Protein AF-0000000070424084 (afdb_homodimer)

Sequence (1184 aa):
MEDSEMSPAFCKNTGCIVSQETEKHGVWLQEVKEEPCPSQRNYQLSSVKETSLANSFEVAIGVLEDITSNIDSDDELEPGISVTLKPNNMCDLKEMTLEEQVFGEEEFYPGEIKNETEDINVDSGPGVTKTNHPEYLRLLTEGHTCLVYESCLLKLASTTVSKICSVKGCNSSVTLRTENVGSALYIYWECQQKHEAYRWCSQPVFDRNLHGGDLQIASSLLCSGNNFSKLALFAKFLKLHFLDKDAYSNLQEKYLVPTIDSFWKENQNKVVESLKGENVVALGNGVVDSLGHGVECGTCVMMDVNSKKIMSLVTMEKKEMDKESSAENCFVKAMNDLLEKDVNVEEVVTNAHMQLHVGSAMKKVFPNIKHSKDVWQAAKNLAKKLVKAGQSEDCRALLDWSSYVVNHFWQSCCYASDLDNFLEIWCGIVHHVVNEHEWGISYSSSDSGACQCIHWPLKDEPVQWMEKDSPSHKTLIKIVLNKNFLQAIPYYINFRSTAELENLENLIQVYCGKGFDYSPPVYQARCQLAALDYNANVDREAKRNSVGTVQQCRTFNKKSGRWHVFHVKVEKSYQHVSLLMGRITEARLNDSMEDSEMSPAFCKNTGCIVSQETEKHGVWLQEVKEEPCPSQRNYQLSSVKETSLANSFEVAIGVLEDITSNIDSDDELEPGISVTLKPNNMCDLKEMTLEEQVFGEEEFYPGEIKNETEDINVDSGPGVTKTNHPEYLRLLTEGHTCLVYESCLLKLASTTVSKICSVKGCNSSVTLRTENVGSALYIYWECQQKHEAYRWCSQPVFDRNLHGGDLQIASSLLCSGNNFSKLALFAKFLKLHFLDKDAYSNLQEKYLVPTIDSFWKENQNKVVESLKGENVVALGNGVVDSLGHGVECGTCVMMDVNSKKIMSLVTMEKKEMDKESSAENCFVKAMNDLLEKDVNVEEVVTNAHMQLHVGSAMKKVFPNIKHSKDVWQAAKNLAKKLVKAGQSEDCRALLDWSSYVVNHFWQSCCYASDLDNFLEIWCGIVHHVVNEHEWGISYSSSDSGACQCIHWPLKDEPVQWMEKDSPSHKTLIKIVLNKNFLQAIPYYINFRSTAELENLENLIQVYCGKGFDYSPPVYQARCQLAALDYNANVDREAKRNSVGTVQQCRTFNKKSGRWHVFHVKVEKSYQHVSLLMGRITEARLNDS

Secondary structure (DSSP, 8-state):
-------------------------------------TT----------------SS-----------------TT-----------S--SS-EE--THHHH--------------------SS-S-PPB--STHHHHHHHHS-EEEEEHHHHHHHHHTSS-SB--STTT-PBEEEEEEEETTEEEEEEEETT--EEEEEESS-B-GGG-BHHHHHHHHHHHHTT--HHHHHHHHHHTTB----HHHHHHHIIIIIHHHHHHHHHHHHHHHHHHHTTSEEEEEEEEEEEEEETTEEEEEEEEEETTT--EEEEEEEEGGGS-SS-HHHHHHHHHHHHHHHTT-EEEEEEE-STTHHHHHHHHHHT-TTSEEEE-HHHHHHHHHHHHHHHHTSGGGTHHHHHHHHHHHHHHHHHHH-SSHHHHHHHHTHHHHHTTT--B-SS-SSTTS----B---------SSPPPPTTSHHHHHHHHHHT-HHHHHHGGGTTT----THHHHHHHHHHHHS-TT----HHHHHHHHHHHHHHHHHHTTPPBPB-TTSPBPEEEEEETTTTEEEEEEPBPPPP-HHHHHHHHHHHHHHHHT-/-------------------------------------S-----------------S------------S-----TT-----------S--SS-EE--THHHH-------------------TTS-S-PPB--STHHHHHHHT--EEEEEHHHHHHHHHTSS-SB--STTT-PBEEEEEEEETTEEEEEEEETT--EEEEEESS-B-GGG-BHHHHHHHHHHHHTT--HHHHHHHHHHTTB----HHHHHHHIIIIIHHHHHHHHHHHHHHHHHHHTTSEEEEEEEEEEEEEETTEEEEEEEEEETTT--EEEEEEEEGGGS-SS-HHHHHHHHHHHHHHHTT-EEEEEEE-STTHHHHHHHHHHT-TTSEEEEBHHHHHHHHHHHHHHHHTSGGGTHHHHHHHHHHHHHHHHHHH-SSHHHHHHHHTHHHHHTTT--B-SS-SSTTS----B---S-----SSPPPPTTSHHHHHHHHHHT-HHHHHHGGGTTT-B--THHHHHHHHHHHHS-TT----HHHHHHHHHHHHHHHHHHTTPPBPB-TTSPBPEEEEEETTTTEEEEEEPBPPPP-HHHHHHHHHHHHHHHHT-

Solvent-accessible surface area (backbone atoms only — not comparable to full-atom values): 66786 Å² total; per-residue (Å²): 140,90,74,84,73,84,78,88,82,94,85,92,81,89,74,83,75,84,66,86,78,77,80,78,76,80,73,80,72,77,72,80,70,76,81,73,74,76,77,81,76,89,75,87,94,83,80,89,84,76,50,73,78,70,66,76,83,57,68,38,55,26,71,51,73,77,61,81,66,88,62,70,69,71,72,62,70,61,77,64,70,27,62,12,34,58,69,83,87,65,77,84,48,53,69,52,46,78,71,58,56,58,66,26,73,58,80,75,71,76,68,77,68,75,70,72,73,66,82,67,79,76,82,68,62,58,36,65,49,70,44,86,44,76,74,39,50,48,50,63,68,68,34,47,27,32,52,28,30,49,71,43,50,49,42,40,59,60,56,44,52,72,55,49,38,82,54,85,90,60,72,32,55,41,42,84,46,77,49,74,57,53,24,33,44,33,41,31,37,28,23,83,85,65,51,71,76,39,45,33,32,27,36,44,28,36,76,93,74,42,46,45,55,46,54,43,48,48,48,18,33,57,74,49,25,54,55,66,71,54,50,50,45,26,29,56,63,43,35,32,46,51,61,52,72,65,62,43,53,49,47,36,66,70,34,44,39,56,45,49,50,52,51,43,51,52,52,28,49,54,51,48,60,71,41,52,92,40,81,36,43,33,35,40,49,59,46,76,42,72,30,44,86,73,40,39,35,13,36,19,40,31,26,34,68,83,80,62,36,62,56,36,76,30,69,40,48,50,88,78,39,60,96,58,63,47,45,33,56,23,43,53,50,41,51,46,55,42,46,74,68,56,43,46,62,51,30,37,34,32,47,67,83,58,29,68,50,44,49,53,45,38,58,70,76,36,62,86,38,44,67,35,28,24,37,61,58,53,42,50,52,50,41,50,51,34,46,61,54,17,68,40,83,73,15,43,67,32,48,76,42,33,58,56,52,38,50,45,46,54,48,23,27,65,69,19,85,47,66,48,53,24,36,39,52,46,57,37,52,68,37,44,48,48,73,34,56,65,58,92,68,42,68,21,88,80,65,71,46,85,37,45,60,91,68,48,86,76,65,90,64,92,61,80,69,48,58,79,79,30,64,33,46,50,51,46,46,51,62,73,63,28,63,73,61,58,70,50,41,72,29,26,37,79,55,41,70,58,69,73,52,51,60,52,51,52,39,29,38,55,34,53,45,85,90,53,69,46,56,70,66,56,45,45,34,30,45,45,50,28,51,50,53,43,54,69,41,68,80,57,51,68,25,55,45,99,86,63,47,70,39,54,25,38,43,61,30,74,32,11,70,17,41,28,72,42,73,34,49,43,34,47,71,61,63,69,54,55,53,48,53,47,50,31,53,47,50,52,59,67,72,102,137,88,80,86,88,82,82,85,76,85,66,80,78,78,88,82,80,79,67,84,78,74,84,77,77,77,73,80,70,76,73,78,70,74,78,75,72,80,76,83,78,85,73,79,91,84,83,93,80,93,82,78,85,71,63,76,83,56,65,44,54,30,73,52,74,78,61,78,66,87,62,71,68,73,74,60,72,62,77,63,73,31,66,11,37,56,68,83,86,66,77,84,48,54,68,52,49,77,72,59,59,56,68,24,73,59,79,76,71,77,68,77,69,76,74,71,73,63,82,68,75,77,80,65,63,57,36,66,49,70,43,87,45,76,73,40,48,48,52,61,68,68,34,45,26,32,54,28,29,49,71,44,50,49,41,41,58,61,58,44,54,72,55,49,40,82,54,86,90,60,72,32,56,42,42,84,44,77,48,74,56,52,26,35,43,33,43,32,35,28,22,82,85,64,50,71,78,38,44,31,34,26,35,44,28,34,76,94,75,41,44,46,56,46,53,42,50,48,49,18,34,58,75,48,26,54,54,66,70,54,50,50,45,25,29,55,64,42,33,33,46,50,62,51,69,66,59,44,53,48,48,36,66,70,34,44,41,56,44,48,50,52,51,43,52,52,53,29,49,53,50,48,61,72,41,51,93,39,81,36,43,34,34,40,52,60,45,75,43,73,30,44,83,73,40,38,34,13,36,20,40,31,26,35,68,82,81,63,35,61,57,37,76,30,72,39,48,50,86,78,39,62,99,59,64,46,45,33,56,20,41,52,49,41,52,48,54,40,46,74,68,57,42,45,61,52,30,37,32,30,48,68,82,58,28,67,49,42,49,54,45,38,58,71,74,36,64,86,37,45,68,35,27,24,36,61,57,52,42,51,51,50,43,50,53,37,44,60,54,16,68,39,84,74,14,44,68,33,50,74,42,34,56,56,53,38,50,46,48,54,48,24,26,65,68,20,86,47,65,47,53,23,37,40,52,48,57,37,51,69,36,43,47,48,74,34,57,66,58,92,67,42,69,19,87,79,64,70,46,85,37,45,61,91,70,71,87,75,65,88,64,91,59,82,67,46,57,80,80,31,62,31,46,50,50,47,48,50,64,73,64,27,64,73,62,58,69,49,42,72,29,28,37,79,56,41,70,58,67,72,52,50,59,51,53,52,39,29,39,54,34,53,46,86,91,53,67,46,56,69,67,56,44,45,35,30,46,44,50,27,50,52,52,42,54,70,42,69,81,56,49,67,25,55,44,99,88,62,49,70,39,54,24,39,42,61,32,75,36,8,70,17,39,26,71,40,72,34,51,43,37,42,70,59,62,68,54,56,53,48,52,46,50,30,54,48,50,52,58,66,72,102

Foldseek 3Di:
DDDPDPDDDDDDDDDPCPPDPPDCPPPPPPPPPDPPPPDDPDDDDDDDDVQPPVVPQPQQQFQDCPPPPPPPPPPPPLQPRDRFDFDPPCPPADADDPVRQAFFDPPPPPPPPPPPVPCPVPPAAQAAAADLDPVCLCCLLVNDDDDDDPVVVLVVNVVPDDQADPPPPGRFGWDWDWDDDAQKIKIFTAGPVGDTRHIYISAYAYPPGDGSVQLVVLLCCLLQLHDPVVVVVVCVVVVGRHHDPVSSVVLCVQFQLVLLVVLLVVVLLVVLVVQAPHAFEWEKDKDWDDQPPPKIKIWMWIATPVLRATNFIFIDIPVPDDPADRRQVRVVVRVVVSVVSVRHYQEYEYEPVSCVSNVVCCVPVNVRHHYAYALVNVLVVQLSLQVVLCVDPQQVLSPVCSSVLSVQLLVLLAPDPDLQSSQQSNLCVLQVLQPHFADDARRGPVRPRPRGHDHRDDDPDPGDRDHPPGPNSVVVNCSSVPPVSSVNSRNRSVPDHSVSCVQLVVLLCSNVPPPHHDDRSSSSSSSSSSSVQCNQPVPFAFDADPVGDFRKHWDQDPSSSHIHIDGRTRHGDDVVSSVSSSSSSVSVSVVD/DDDDDDDDPPPDPDDDDPPDPPDCPPPPPPPPPDPDDPDDPPPDDDDDDDDDPPVVQPLQQFQDCPPPPPPPPPPPPLLPRDRFRFDPPCPPADADDPVPQAFFDPPPDPPPPPPPVDCPVPPAAQAAAADLDPVCLCCLLVNDDDDDDPVVVLVVNVVPDDQADPPPPGRFGWDWDWDDDAQKIKIFTAGPVGDTRHIYISAYAYPPGRGSVQLVVLLCCLLQLHDPVVVVVVCVVVVGRHHDPVSSVVLCVQFQLVLLVVLLVVVLLVVLVVQAPHAFEWEKDKDWDDQPPPKIKIWMWIATPVLRATNFIFIDIPVPDDPADRRQVRVVVRVVVSVVSVRNYQEYEYEVVSCVSNVVCCVPVPVRHHYAYALVNVLSVQLSLQVVLCVDPQQVLSPVCSSVLSVQLLVLLAPDPDLQSSQQSNLCVLQVLQPHFADDFRRGPVRPRPRGHDDGDDDPPPGDRDHPPGPNSVVVNCSSVPPVSSVNSRNRSVPDHSVSCVVLVVLLCSNVPPPHHDDRSSSSSSSSSSSVQCNQPVPFAFDADPVGDFRKHWDQDPSSSHIHIDGRTRRGDDVVSSVSSSSSSVSVSVVD

Nearest PDB structures (foldseek):
  3hd0-assembly1_A  TM=4.797E-01  e=2.259E-03  Thermotoga maritima
  2w36-assembly1_A  TM=4.751E-01  e=2.386E-03  Thermotoga maritima
  6ozo-assembly1_A  TM=5.351E-01  e=8.856E-03  Mus musculus
  6ozf-assembl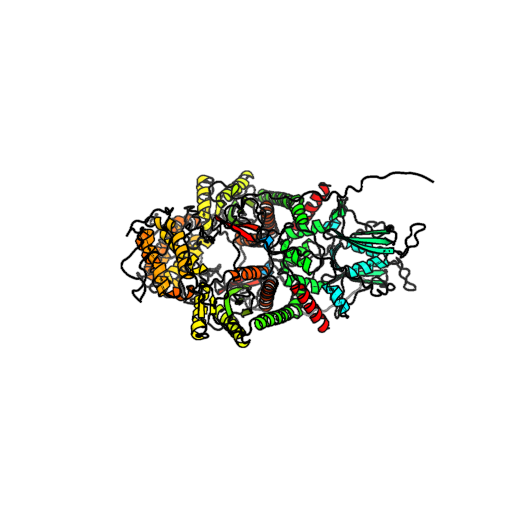y1_A  TM=4.777E-01  e=4.352E-03  Thermotoga maritima
  2nrx-assembly2_B  TM=3.657E-01  e=3.113E-02  Thermotoga maritima

pLDDT: mean 73.43, std 27.43, range [15.03, 98.56]

Radius of gyration: 36.84 Å; Cα contacts (8 Å, |Δi|>4): 1845; chains: 2; bounding box: 89×126×127 Å

Organism: Crassostrea virginica (NCBI:txid6565)

Structure (mmCIF, N/CA/C/O backbone):
data_AF-0000000070424084-model_v1
#
loop_
_entity.id
_entity.type
_entity.pdbx_description
1 polymer 'Uncharacterized protein LOC111099125 isoform X4'
#
loop_
_atom_site.group_PDB
_atom_site.id
_atom_site.type_symbol
_atom_site.label_atom_id
_atom_site.label_alt_id
_atom_site.label_comp_id
_atom_site.label_asym_id
_atom_site.label_entity_id
_atom_site.label_seq_id
_atom_site.pdbx_PDB_ins_code
_atom_site.Cartn_x
_atom_site.Cartn_y
_atom_site.Cartn_z
_atom_site.occupancy
_atom_site.B_iso_or_equiv
_atom_site.auth_seq_id
_atom_site.auth_comp_id
_atom_site.auth_asym_id
_atom_site.auth_atom_id
_atom_site.pdbx_PDB_model_num
ATOM 1 N N . MET A 1 1 ? -49.031 -73.625 24.109 1 16.41 1 MET A N 1
ATOM 2 C CA . MET A 1 1 ? -48.344 -73.438 25.391 1 16.41 1 MET A CA 1
ATOM 3 C C . MET A 1 1 ? -47.75 -72.062 25.469 1 16.41 1 MET A C 1
ATOM 5 O O . MET A 1 1 ? -47.75 -71.312 24.484 1 16.41 1 MET A O 1
ATOM 9 N N . GLU A 1 2 ? -46.406 -71.938 25.891 1 16.31 2 GLU A N 1
ATOM 10 C CA . GLU A 1 2 ? -45.562 -71.375 26.938 1 16.31 2 GLU A CA 1
ATOM 11 C C . GLU A 1 2 ? -45.062 -69.938 26.531 1 16.31 2 GLU A C 1
ATOM 13 O O . GLU A 1 2 ? -45.062 -69.625 25.359 1 16.31 2 GLU A O 1
ATOM 18 N N . ASP A 1 3 ? -44.156 -69.375 27.469 1 16.83 3 ASP A N 1
ATOM 19 C CA . ASP A 1 3 ? -43.562 -68.438 28.406 1 16.83 3 ASP A CA 1
ATOM 20 C C . ASP A 1 3 ? -42.344 -67.75 27.781 1 16.83 3 ASP A C 1
ATOM 22 O O . ASP A 1 3 ? -41.562 -67.062 28.484 1 16.83 3 ASP A O 1
ATOM 26 N N . SER A 1 4 ? -42 -67.938 26.594 1 19.47 4 SER A N 1
ATOM 27 C CA . SER A 1 4 ? -40.562 -67.812 26.391 1 19.47 4 SER A CA 1
ATOM 28 C C . SER A 1 4 ? -40.031 -66.438 26.828 1 19.47 4 SER A C 1
ATOM 30 O O . SER A 1 4 ? -40.625 -65.438 26.5 1 19.47 4 SER A O 1
ATOM 32 N N . GLU A 1 5 ? -39.062 -66.375 27.703 1 17.08 5 GLU A N 1
ATOM 33 C CA . GLU A 1 5 ? -38.438 -65.688 28.812 1 17.08 5 GLU A CA 1
ATOM 34 C C . GLU A 1 5 ? -37.656 -64.438 28.312 1 17.08 5 GLU A C 1
ATOM 36 O O . GLU A 1 5 ? -36.656 -64.625 27.578 1 17.08 5 GLU A O 1
ATOM 41 N N . MET A 1 6 ? -38.281 -63.375 27.703 1 19.33 6 MET A N 1
ATOM 42 C CA . MET A 1 6 ? -37.75 -62.094 27.266 1 19.33 6 MET A CA 1
ATOM 43 C C . MET A 1 6 ? -36.844 -61.5 28.328 1 19.33 6 MET A C 1
ATOM 45 O O . MET A 1 6 ? -37.312 -61.094 29.406 1 19.33 6 MET A O 1
ATOM 49 N N . SER A 1 7 ? -35.656 -62.062 28.406 1 16.06 7 SER A N 1
ATOM 50 C CA . SER A 1 7 ? -34.781 -62.125 29.562 1 16.06 7 SER A CA 1
ATOM 51 C C . SER A 1 7 ? -34.625 -60.75 30.203 1 16.06 7 SER A C 1
ATOM 53 O O . SER A 1 7 ? -34.844 -59.719 29.547 1 16.06 7 SER A O 1
ATOM 55 N N . PRO A 1 8 ? -33.844 -60.594 31.422 1 15.99 8 PRO A N 1
ATOM 56 C CA . PRO A 1 8 ? -33.844 -60.156 32.812 1 15.99 8 PRO A CA 1
ATOM 57 C C . PRO A 1 8 ? -33.344 -58.719 33 1 15.99 8 PRO A C 1
ATOM 59 O O . PRO A 1 8 ? -34.062 -57.875 33.531 1 15.99 8 PRO A O 1
ATOM 62 N N . ALA A 1 9 ? -32.156 -58.531 33.656 1 15.33 9 ALA A N 1
ATOM 63 C CA . ALA A 1 9 ? -31.875 -58.188 35.031 1 15.33 9 ALA A CA 1
ATOM 64 C C . ALA A 1 9 ? -31.516 -56.688 35.188 1 15.33 9 ALA A C 1
ATOM 66 O O . ALA A 1 9 ? -32.094 -56 36 1 15.33 9 ALA A O 1
ATOM 67 N N . PHE A 1 10 ? -30.141 -56.25 35.094 1 15.73 10 PHE A N 1
ATOM 68 C CA . PHE A 1 10 ? -29.344 -55.812 36.219 1 15.73 10 PHE A CA 1
ATOM 69 C C . PHE A 1 10 ? -29.594 -54.344 36.531 1 15.73 10 PHE A C 1
ATOM 71 O O . PHE A 1 10 ? -29.906 -53.562 35.656 1 15.73 10 PHE A O 1
ATOM 78 N N . CYS A 1 11 ? -29.375 -53.719 37.875 1 15.58 11 CYS A N 1
ATOM 79 C CA . CYS A 1 11 ? -29.75 -53.094 39.125 1 15.58 11 CYS A CA 1
ATOM 80 C C . CYS A 1 11 ? -29.344 -51.625 39.125 1 15.58 11 CYS A C 1
ATOM 82 O O . CYS A 1 11 ? -30.172 -50.75 39.406 1 15.58 11 CYS A O 1
ATOM 84 N N . LYS A 1 12 ? -28.031 -51.281 39.656 1 15.89 12 LYS A N 1
ATOM 85 C CA . LYS A 1 12 ? -27.719 -50.625 40.938 1 15.89 12 LYS A CA 1
ATOM 86 C C . LYS A 1 12 ? -27.828 -49.125 40.812 1 15.89 12 LYS A C 1
ATOM 88 O O . LYS A 1 12 ? -27.594 -48.562 39.719 1 15.89 12 LYS A O 1
ATOM 93 N N . ASN A 1 13 ? -28.078 -48.188 41.938 1 15.57 13 ASN A N 1
ATOM 94 C CA . ASN A 1 13 ? -28.734 -47.062 42.594 1 15.57 13 ASN A CA 1
ATOM 95 C C . ASN A 1 13 ? -27.891 -45.781 42.5 1 15.57 13 ASN A C 1
ATOM 97 O O . ASN A 1 13 ? -28.438 -44.688 42.531 1 15.57 13 ASN A O 1
ATOM 101 N N . THR A 1 14 ? -26.5 -45.781 42.781 1 16.56 14 THR A N 1
ATOM 102 C CA . THR A 1 14 ? -26 -44.938 43.875 1 16.56 14 THR A CA 1
ATOM 103 C C . THR A 1 14 ? -26.094 -43.469 43.469 1 16.56 14 THR A C 1
ATOM 105 O O . THR A 1 14 ? -25.859 -43.125 42.312 1 16.56 14 THR A O 1
ATOM 108 N N . GLY A 1 15 ? -26.625 -42.438 44.312 1 16.66 15 GLY A N 1
ATOM 109 C CA . GLY A 1 15 ? -27.234 -41.125 44.625 1 16.66 15 GLY A CA 1
ATOM 110 C C . GLY A 1 15 ? -26.266 -39.969 44.469 1 16.66 15 GLY A C 1
ATOM 111 O O . GLY A 1 15 ? -26.594 -38.844 44.844 1 16.66 15 GLY A O 1
ATOM 112 N N . CYS A 1 16 ? -24.953 -40.156 44.188 1 16.39 16 CYS A N 1
ATOM 113 C CA . CYS A 1 16 ? -24.047 -39.219 44.781 1 16.39 16 CYS A CA 1
ATOM 114 C C . CYS A 1 16 ? -24.406 -37.781 44.406 1 16.39 16 CYS A C 1
ATOM 116 O O . CYS A 1 16 ? -24.688 -37.5 43.219 1 16.39 16 CYS A O 1
ATOM 118 N N . ILE A 1 17 ? -24.656 -36.812 45.375 1 16.98 17 ILE A N 1
ATOM 119 C CA . ILE A 1 17 ? -25.219 -35.5 45.719 1 16.98 17 ILE A CA 1
ATOM 120 C C . ILE A 1 17 ? -24.406 -34.375 45.094 1 16.98 17 ILE A C 1
ATOM 122 O O . ILE A 1 17 ? -23.297 -34.094 45.531 1 16.98 17 ILE A O 1
ATOM 126 N N . VAL A 1 18 ? -23.906 -34.469 43.875 1 15.7 18 VAL A N 1
ATOM 127 C CA . VAL A 1 18 ? -22.859 -33.531 43.438 1 15.7 18 VAL A CA 1
ATOM 128 C C . VAL A 1 18 ? -23.359 -32.094 43.531 1 15.7 18 VAL A C 1
ATOM 130 O O . VAL A 1 18 ? -24.219 -31.672 42.781 1 15.7 18 VAL A O 1
ATOM 133 N N . SER A 1 19 ? -23.688 -31.469 44.75 1 16.33 19 SER A N 1
ATOM 134 C CA . SER A 1 19 ? -24.344 -30.25 45.25 1 16.33 19 SER A CA 1
ATOM 135 C C . SER A 1 19 ? -23.562 -29 44.875 1 16.33 19 SER A C 1
ATOM 137 O O . SER A 1 19 ? -24.031 -27.891 45.062 1 16.33 19 SER A O 1
ATOM 139 N N . GLN A 1 20 ? -22.266 -29 44.469 1 17.22 20 GLN A N 1
ATOM 140 C CA . GLN A 1 20 ? -21.547 -27.859 45.062 1 17.22 20 GLN A CA 1
ATOM 141 C C . GLN A 1 20 ? -22.125 -26.547 44.562 1 17.22 20 GLN A C 1
ATOM 143 O O . GLN A 1 20 ? -22.484 -26.422 43.375 1 17.22 20 GLN A O 1
ATOM 148 N N . GLU A 1 21 ? -22.594 -25.516 45.375 1 17.64 21 GLU A N 1
ATOM 149 C CA . GLU A 1 21 ? -23.188 -24.203 45.594 1 17.64 21 GLU A CA 1
ATOM 150 C C . GLU A 1 21 ? -22.391 -23.109 44.875 1 17.64 21 GLU A C 1
ATOM 152 O O . GLU A 1 21 ? -21.438 -22.562 45.406 1 17.64 21 GLU A O 1
ATOM 157 N N . THR A 1 22 ? -21.703 -23.359 43.75 1 17.28 22 THR A N 1
ATOM 158 C CA . THR A 1 22 ? -20.719 -22.359 43.375 1 17.28 22 THR A CA 1
ATOM 159 C C . THR A 1 22 ? -21.391 -21 43.188 1 17.28 22 THR A C 1
ATOM 161 O O . THR A 1 22 ? -22.422 -20.891 42.5 1 17.28 22 THR A O 1
ATOM 164 N N . GLU A 1 23 ? -21.188 -19.953 44 1 17.5 23 GLU A N 1
ATOM 165 C CA . GLU A 1 23 ? -21.625 -18.594 44.281 1 17.5 23 GLU A CA 1
ATOM 166 C C . GLU A 1 23 ? -21.609 -17.719 43.031 1 17.5 23 GLU A C 1
ATOM 168 O O . GLU A 1 23 ? -20.641 -17.734 42.281 1 17.5 23 GLU A O 1
ATOM 173 N N . LYS A 1 24 ? -22.797 -17.203 42.5 1 19.64 24 LYS A N 1
ATOM 174 C CA . LYS A 1 24 ? -23.469 -16.484 41.438 1 19.64 24 LYS A CA 1
ATOM 175 C C . LYS A 1 24 ? -22.781 -15.148 41.125 1 19.64 24 LYS A C 1
ATOM 177 O O . LYS A 1 24 ? -23.266 -14.094 41.531 1 19.64 24 LYS A O 1
ATOM 182 N N . HIS A 1 25 ? -21.484 -15.055 41.344 1 18.41 25 HIS A N 1
ATOM 183 C CA . HIS A 1 25 ? -21.062 -13.656 41.25 1 18.41 25 HIS A CA 1
ATOM 184 C C . HIS A 1 25 ? -21.422 -13.047 39.906 1 18.41 25 HIS A C 1
ATOM 186 O O . HIS A 1 25 ? -21.25 -13.68 38.844 1 18.41 25 HIS A O 1
ATOM 192 N N . GLY A 1 26 ? -22.5 -12.164 39.75 1 18.28 26 GLY A N 1
ATOM 193 C CA . GLY A 1 26 ? -23.406 -11.531 38.812 1 18.28 26 GLY A CA 1
ATOM 194 C C . GLY A 1 26 ? -22.719 -10.914 37.625 1 18.28 26 GLY A C 1
ATOM 195 O O . GLY A 1 26 ? -22.078 -9.867 37.75 1 18.28 26 GLY A O 1
ATOM 196 N N . VAL A 1 27 ? -22 -11.727 36.812 1 19.12 27 VAL A N 1
ATOM 197 C CA . VAL A 1 27 ? -21.328 -11.172 35.656 1 19.12 27 VAL A CA 1
ATOM 198 C C . VAL A 1 27 ? -22.375 -10.602 34.688 1 19.12 27 VAL A C 1
ATOM 200 O O . VAL A 1 27 ? -23.281 -11.312 34.25 1 19.12 27 VAL A O 1
ATOM 203 N N . TRP A 1 28 ? -22.719 -9.312 34.75 1 19.92 28 TRP A N 1
ATOM 204 C CA . TRP A 1 28 ? -23.75 -8.602 34 1 19.92 28 TRP A CA 1
ATOM 205 C C . TRP A 1 28 ? -23.547 -8.773 32.5 1 19.92 28 TRP A C 1
ATOM 207 O O . TRP A 1 28 ? -22.5 -8.414 31.953 1 19.92 28 TRP A O 1
ATOM 217 N N . LEU A 1 29 ? -23.938 -9.852 31.938 1 20.22 29 LEU A N 1
ATOM 218 C CA . LEU A 1 29 ? -24.062 -10.133 30.516 1 20.22 29 LEU A CA 1
ATOM 219 C C . LEU A 1 29 ? -24.938 -9.094 29.812 1 20.22 29 LEU A C 1
ATOM 221 O O . LEU A 1 29 ? -26.109 -8.961 30.125 1 20.22 29 LEU A O 1
ATOM 225 N N . GLN A 1 30 ? -24.328 -7.961 29.469 1 20.66 30 GLN A N 1
ATOM 226 C CA . GLN A 1 30 ? -25.125 -6.902 28.859 1 20.66 30 GLN A CA 1
ATOM 227 C C . GLN A 1 30 ? -25.906 -7.426 27.656 1 20.66 30 GLN A C 1
ATOM 229 O O . GLN A 1 30 ? -25.328 -8.039 26.75 1 20.66 30 GLN A O 1
ATOM 234 N N . GLU A 1 31 ? -27.109 -7.871 27.828 1 22.61 31 GLU A N 1
ATOM 235 C CA . GLU A 1 31 ? -28.062 -8.211 26.781 1 22.61 31 GLU A CA 1
ATOM 236 C C . GLU A 1 31 ? -28.078 -7.16 25.672 1 22.61 31 GLU A C 1
ATOM 238 O O . GLU A 1 31 ? -28.312 -5.977 25.938 1 22.61 31 GLU A O 1
ATOM 243 N N . VAL A 1 32 ? -27.297 -7.391 24.688 1 22.08 32 VAL A N 1
ATOM 244 C CA . VAL A 1 32 ? -27.281 -6.535 23.516 1 22.08 32 VAL A CA 1
ATOM 245 C C . VAL A 1 32 ? -28.703 -6.34 23 1 22.08 32 VAL A C 1
ATOM 247 O O . VAL A 1 32 ? -29.359 -7.293 22.562 1 22.08 32 VAL A O 1
ATOM 250 N N . LYS A 1 33 ? -29.594 -5.551 23.641 1 24.41 33 LYS A N 1
ATOM 251 C CA . LYS A 1 33 ? -30.938 -5.195 23.219 1 24.41 33 LYS A CA 1
ATOM 252 C C . LYS A 1 33 ? -30.984 -4.863 21.734 1 24.41 33 LYS A C 1
ATOM 254 O O . LYS A 1 33 ? -30.031 -4.277 21.203 1 24.41 33 LYS A O 1
ATOM 259 N N . GLU A 1 34 ? -31.844 -5.59 21.094 1 23.09 34 GLU A N 1
ATOM 260 C CA . GLU A 1 34 ? -32.312 -5.449 19.719 1 23.09 34 GLU A CA 1
ATOM 261 C C . GLU A 1 34 ? -32.688 -4.004 19.406 1 23.09 34 GLU A C 1
ATOM 263 O O . GLU A 1 34 ? -33.438 -3.379 20.172 1 23.09 34 GLU A O 1
ATOM 268 N N . GLU A 1 35 ? -31.922 -3.34 18.734 1 22.75 35 GLU A N 1
ATOM 269 C CA . GLU A 1 35 ? -32.062 -1.909 18.484 1 22.75 35 GLU A CA 1
ATOM 270 C C . GLU A 1 35 ? -33.469 -1.587 17.953 1 22.75 35 GLU A C 1
ATOM 272 O O . GLU A 1 35 ? -33.875 -2.123 16.906 1 22.75 35 GLU A O 1
ATOM 277 N N . PRO A 1 36 ? -34.625 -1.415 18.812 1 23.91 36 PRO A N 1
ATOM 278 C CA . PRO A 1 36 ? -35.938 -1.001 18.344 1 23.91 36 PRO A CA 1
ATOM 279 C C . PRO A 1 36 ? -35.875 0.109 17.297 1 23.91 36 PRO A C 1
ATOM 281 O O . PRO A 1 36 ? -34.906 0.855 17.25 1 23.91 36 PRO A O 1
ATOM 284 N N . CYS A 1 37 ? -36.594 -0.199 16.203 1 22.17 37 CYS A N 1
ATOM 285 C CA . CYS A 1 37 ? -36.969 0.834 15.234 1 22.17 37 CYS A CA 1
ATOM 286 C C . CYS A 1 37 ? -37.562 2.045 15.938 1 22.17 37 CYS A C 1
ATOM 288 O O . CYS A 1 37 ? -38.469 1.9 16.781 1 22.17 37 CYS A O 1
ATOM 290 N N . PRO A 1 38 ? -37 3.123 16.109 1 22.39 38 PRO A N 1
ATOM 291 C CA . PRO A 1 38 ? -37.375 4.309 16.891 1 22.39 38 PRO A CA 1
ATOM 292 C C . PRO A 1 38 ? -38.812 4.746 16.641 1 22.39 38 PRO A C 1
ATOM 294 O O . PRO A 1 38 ? -39.219 5.789 17.156 1 22.39 38 PRO A O 1
ATOM 297 N N . SER A 1 39 ? -39.906 4.215 15.797 1 21.06 39 SER A N 1
ATOM 298 C CA . SER A 1 39 ? -40.906 5.254 16.047 1 21.06 39 SER A CA 1
ATOM 299 C C . SER A 1 39 ? -41.438 5.188 17.469 1 21.06 39 SER A C 1
ATOM 301 O O . SER A 1 39 ? -42 6.164 17.984 1 21.06 39 SER A O 1
ATOM 303 N N . GLN A 1 40 ? -41.844 3.963 18.078 1 20.91 40 GLN A N 1
ATOM 304 C CA . GLN A 1 40 ? -42.906 4.059 19.078 1 20.91 40 GLN A CA 1
ATOM 305 C C . GLN A 1 40 ? -42.438 4.805 20.312 1 20.91 40 GLN A C 1
ATOM 307 O O . GLN A 1 40 ? -41.375 4.496 20.859 1 20.91 40 GLN A O 1
ATOM 312 N N . ARG A 1 41 ? -43.25 6.008 20.766 1 23.12 41 ARG A N 1
ATOM 313 C CA . ARG A 1 41 ? -43.25 6.969 21.875 1 23.12 41 ARG A CA 1
ATOM 314 C C . ARG A 1 41 ? -43.469 6.266 23.203 1 23.12 41 ARG A C 1
ATOM 316 O O . ARG A 1 41 ? -43.812 6.91 24.203 1 23.12 41 ARG A O 1
ATOM 323 N N . ASN A 1 42 ? -43.312 4.957 23.547 1 20.3 42 ASN A N 1
ATOM 324 C CA . ASN A 1 42 ? -43.844 4.484 24.828 1 20.3 42 ASN A CA 1
ATOM 325 C C . ASN A 1 42 ? -43.281 5.297 26 1 20.3 42 ASN A C 1
ATOM 327 O O . ASN A 1 42 ? -42.062 5.418 26.141 1 20.3 42 ASN A O 1
ATOM 331 N N . TYR A 1 43 ? -44.188 6.055 26.953 1 20.38 43 TYR A N 1
ATOM 332 C CA . TYR A 1 43 ? -44.344 6.973 28.078 1 20.38 43 TYR A CA 1
ATOM 333 C C . TYR A 1 43 ? -43.844 6.34 29.375 1 20.38 43 TYR A C 1
ATOM 335 O O . TYR A 1 43 ? -43.5 7.043 30.328 1 20.38 43 TYR A O 1
ATOM 343 N N . GLN A 1 44 ? -44.094 5.02 29.766 1 20.89 44 GLN A N 1
ATOM 344 C CA . GLN A 1 44 ? -44.438 4.801 31.172 1 20.89 44 GLN A CA 1
ATOM 345 C C . GLN A 1 44 ? -43.375 5.375 32.094 1 20.89 44 GLN A C 1
ATOM 347 O O . GLN A 1 44 ? -42.219 5.582 31.688 1 20.89 44 GLN A O 1
ATOM 352 N N . LEU A 1 45 ? -43.531 5.211 33.75 1 21.61 45 LEU A N 1
ATOM 353 C CA . LEU A 1 45 ? -43.656 5.691 35.125 1 21.61 45 LEU A CA 1
ATOM 354 C C . LEU A 1 45 ? -42.281 5.797 35.781 1 21.61 45 LEU A C 1
ATOM 356 O O . LEU A 1 45 ? -41.312 5.188 35.312 1 21.61 45 LEU A O 1
ATOM 360 N N . SER A 1 46 ? -42.188 5.785 37.438 1 21.05 46 SER A N 1
ATOM 361 C CA . SER A 1 46 ? -41.75 6.418 38.656 1 21.05 46 SER A CA 1
ATOM 362 C C . SER A 1 46 ? -40.438 5.797 39.156 1 21.05 46 SER A C 1
ATOM 364 O O . SER A 1 46 ? -39.688 6.441 39.906 1 21.05 46 SER A O 1
ATOM 366 N N . SER A 1 47 ? -40.312 4.391 39.375 1 21.81 47 SER A N 1
ATOM 367 C CA . SER A 1 47 ? -39.625 3.998 40.594 1 21.81 47 SER A CA 1
ATOM 368 C C . SER A 1 47 ? -38.156 4.461 40.562 1 21.81 47 SER A C 1
ATOM 370 O O . SER A 1 47 ? -37.625 4.82 39.531 1 21.81 47 SER A O 1
ATOM 372 N N . VAL A 1 48 ? -37.094 3.629 41.375 1 22.11 48 VAL A N 1
ATOM 373 C CA . VAL A 1 48 ? -36.094 4.055 42.312 1 22.11 48 VAL A CA 1
ATOM 374 C C . VAL A 1 48 ? -34.938 4.746 41.594 1 22.11 48 VAL A C 1
ATOM 376 O O . VAL A 1 48 ? -34.812 4.605 40.375 1 22.11 48 VAL A O 1
ATOM 379 N N . LYS A 1 49 ? -33.656 4.691 42.375 1 23.72 49 LYS A N 1
ATOM 380 C CA . LYS A 1 49 ? -32.375 5.039 42.969 1 23.72 49 LYS A CA 1
ATOM 381 C C . LYS A 1 49 ? -31.219 4.688 42.031 1 23.72 49 LYS A C 1
ATOM 383 O O . LYS A 1 49 ? -30.047 4.715 42.469 1 23.72 49 LYS A O 1
ATOM 388 N N . GLU A 1 50 ? -31.562 4.312 40.906 1 23.02 50 GLU A N 1
ATOM 389 C CA . GLU A 1 50 ? -30.547 3.863 39.938 1 23.02 50 GLU A CA 1
ATOM 390 C C . GLU A 1 50 ? -29.656 5.02 39.5 1 23.02 50 GLU A C 1
ATOM 392 O O . GLU A 1 50 ? -29.969 5.707 38.531 1 23.02 50 GLU A O 1
ATOM 397 N N . THR A 1 51 ? -29.344 5.883 40.406 1 24.34 51 THR A N 1
ATOM 398 C CA . THR A 1 51 ? -28.781 7.109 39.844 1 24.34 51 THR A CA 1
ATOM 399 C C . THR A 1 51 ? -27.484 6.828 39.094 1 24.34 51 THR A C 1
ATOM 401 O O . THR A 1 51 ? -26.797 7.754 38.656 1 24.34 51 THR A O 1
ATOM 404 N N . SER A 1 52 ? -26.906 5.586 39.312 1 22.53 52 SER A N 1
ATOM 405 C CA . SER A 1 52 ? -25.484 5.391 39.062 1 22.53 52 SER A CA 1
ATOM 406 C C . SER A 1 52 ? -25.125 5.676 37.625 1 22.53 52 SER A C 1
ATOM 408 O O . SER A 1 52 ? -25.719 5.098 36.719 1 22.53 52 SER A O 1
ATOM 410 N N . LEU A 1 53 ? -24.781 6.891 37.312 1 24 53 LEU A N 1
ATOM 411 C CA . LEU A 1 53 ? -24.266 7.348 36.031 1 24 53 LEU A CA 1
ATOM 412 C C . LEU A 1 53 ? -23.312 6.312 35.438 1 24 53 LEU A C 1
ATOM 414 O O . LEU A 1 53 ? -22.109 6.391 35.625 1 24 53 LEU A O 1
ATOM 418 N N . ALA A 1 54 ? -23.5 5 35.688 1 24.36 54 ALA A N 1
ATOM 419 C CA . ALA A 1 54 ? -22.688 3.912 35.125 1 24.36 54 ALA A CA 1
ATOM 420 C C . ALA A 1 54 ? -22.688 3.943 33.625 1 24.36 54 ALA A C 1
ATOM 422 O O . ALA A 1 54 ? -23.688 3.576 32.969 1 24.36 54 ALA A O 1
ATOM 423 N N . ASN A 1 55 ? -22.219 5.031 33.062 1 23.66 55 ASN A N 1
ATOM 424 C CA . ASN A 1 55 ? -22.172 5.262 31.625 1 23.66 55 ASN A CA 1
ATOM 425 C C . ASN A 1 55 ? -21.562 4.078 30.891 1 23.66 55 ASN A C 1
ATOM 427 O O . ASN A 1 55 ? -20.406 3.707 31.141 1 23.66 55 ASN A O 1
ATOM 431 N N . SER A 1 56 ? -22.234 3.146 30.547 1 24.88 56 SER A N 1
ATOM 432 C CA . SER A 1 56 ? -21.906 1.92 29.828 1 24.88 56 SER A CA 1
ATOM 433 C C . SER A 1 56 ? -20.906 2.188 28.703 1 24.88 56 SER A C 1
ATOM 435 O O . SER A 1 56 ? -20.078 1.336 28.391 1 24.88 56 SER A O 1
ATOM 437 N N . PHE A 1 57 ? -21.422 3.014 27.703 1 25.72 57 PHE A N 1
ATOM 438 C CA . PHE A 1 57 ? -20.625 3.168 26.5 1 25.72 57 PHE A CA 1
ATOM 439 C C . PHE A 1 57 ? -19.391 4.023 26.75 1 25.72 57 PHE A C 1
ATOM 441 O O . PHE A 1 57 ? -19.422 5.242 26.562 1 25.72 57 PHE A O 1
ATOM 448 N N . GLU A 1 58 ? -18.672 3.855 27.812 1 25.09 58 GLU A N 1
ATOM 449 C CA . GLU A 1 58 ? -17.484 4.625 28.188 1 25.09 58 GLU A CA 1
ATOM 450 C C . GLU A 1 58 ? -16.5 4.691 27.031 1 25.09 58 GLU A C 1
ATOM 452 O O . GLU A 1 58 ? -15.727 3.756 26.797 1 25.09 58 GLU A O 1
ATOM 457 N N . VAL A 1 59 ? -16.969 5.148 25.891 1 25.56 59 VAL A N 1
ATOM 458 C CA . VAL A 1 59 ? -16.016 5.539 24.844 1 25.56 59 VAL A CA 1
ATOM 459 C C . VAL A 1 59 ? -15.016 6.543 25.422 1 25.56 59 VAL A C 1
ATOM 461 O O . VAL A 1 59 ? -15.391 7.625 25.859 1 25.56 59 VAL A O 1
ATOM 464 N N . ALA A 1 60 ? -14.125 6.105 26.234 1 25.44 60 ALA A N 1
ATOM 465 C CA . ALA A 1 60 ? -13.086 7.016 26.703 1 25.44 60 ALA A CA 1
ATOM 466 C C . ALA A 1 60 ? -12.203 7.477 25.531 1 25.44 60 ALA A C 1
ATOM 468 O O . ALA A 1 60 ? -11.711 6.656 24.766 1 25.44 60 ALA A O 1
ATOM 469 N N . ILE A 1 61 ? -12.484 8.641 25.047 1 24.95 61 ILE A N 1
ATOM 470 C CA . ILE A 1 61 ? -11.57 9.32 24.125 1 24.95 61 ILE A CA 1
ATOM 471 C C . ILE A 1 61 ? -10.289 9.695 24.859 1 24.95 61 ILE A C 1
ATOM 473 O O . ILE A 1 61 ? -10.32 10.461 25.828 1 24.95 61 ILE A O 1
ATOM 477 N N . GLY A 1 62 ? -9.43 8.734 25.078 1 24.64 62 GLY A N 1
ATOM 478 C CA . GLY A 1 62 ? -8.141 9.047 25.672 1 24.64 62 GLY A CA 1
ATOM 479 C C . GLY A 1 62 ? -7.316 10.008 24.844 1 24.64 62 GLY A C 1
ATOM 480 O O . GLY A 1 62 ? -7.168 9.828 23.625 1 24.64 62 GLY A O 1
ATOM 481 N N . VAL A 1 63 ? -7.371 11.297 25.312 1 25.23 63 VAL A N 1
ATOM 482 C CA . VAL A 1 63 ? -6.461 12.328 24.812 1 25.23 63 VAL A CA 1
ATOM 483 C C . VAL A 1 63 ? -5.078 12.133 25.422 1 25.23 63 VAL A C 1
ATOM 485 O O . VAL A 1 63 ? -4.926 12.188 26.656 1 25.23 63 VAL A O 1
ATOM 488 N N . LEU A 1 64 ? -4.422 11.102 25.109 1 23.62 64 LEU A N 1
ATOM 489 C CA . LEU A 1 64 ? -3.088 11.039 25.688 1 23.62 64 LEU A CA 1
ATOM 490 C C . LEU A 1 64 ? -2.268 12.266 25.312 1 23.62 64 LEU A C 1
ATOM 492 O O . LEU A 1 64 ? -2.361 12.758 24.188 1 23.62 64 LEU A O 1
ATOM 496 N N . GLU A 1 65 ? -1.895 13 26.375 1 24.95 65 GLU A N 1
ATOM 497 C CA . GLU A 1 65 ? -0.901 14.07 26.453 1 24.95 65 GLU A CA 1
ATOM 498 C C . GLU A 1 65 ? 0.46 13.586 25.953 1 24.95 65 GLU A C 1
ATOM 500 O O . GLU A 1 65 ? 1.125 12.797 26.625 1 24.95 65 GLU A O 1
ATOM 505 N N . ASP A 1 66 ? 0.686 12.773 25.031 1 25.67 66 ASP A N 1
ATOM 506 C CA . ASP A 1 66 ? 2.143 12.734 24.953 1 25.67 66 ASP A CA 1
ATOM 507 C C . ASP A 1 66 ? 2.725 14.133 24.797 1 25.67 66 ASP A C 1
ATOM 509 O O . ASP A 1 66 ? 2.457 14.805 23.797 1 25.67 66 ASP A O 1
ATOM 513 N N . ILE A 1 67 ? 2.938 14.812 25.969 1 24.84 67 ILE A N 1
ATOM 514 C CA . ILE A 1 67 ? 3.658 16.047 26.234 1 24.84 67 ILE A CA 1
ATOM 515 C C . ILE A 1 67 ? 5.016 16.016 25.531 1 24.84 67 ILE A C 1
ATOM 517 O O . ILE A 1 67 ? 5.895 16.828 25.844 1 24.84 67 ILE A O 1
ATOM 521 N N . THR A 1 68 ? 5.512 15.031 24.953 1 25.39 68 THR A N 1
ATOM 522 C CA . THR A 1 68 ? 6.867 15.477 24.641 1 25.39 68 THR A CA 1
ATOM 523 C C . THR A 1 68 ? 6.84 16.844 23.953 1 25.39 68 THR A C 1
ATOM 525 O O . THR A 1 68 ? 6.004 17.078 23.078 1 25.39 68 THR A O 1
ATOM 528 N N . SER A 1 69 ? 7.277 17.922 24.75 1 24.11 69 SER A N 1
ATOM 529 C CA . SER A 1 69 ? 7.383 19.375 24.641 1 24.11 69 SER A CA 1
ATOM 530 C C . SER A 1 69 ? 7.777 19.797 23.234 1 24.11 69 SER A C 1
ATOM 532 O O . SER A 1 69 ? 7.578 20.953 22.844 1 24.11 69 SER A O 1
ATOM 534 N N . ASN A 1 70 ? 8.914 19.234 22.781 1 23.52 70 ASN A N 1
ATOM 535 C CA . ASN A 1 70 ? 9.5 20.078 21.75 1 23.52 70 ASN A CA 1
ATOM 536 C C . ASN A 1 70 ? 8.547 20.25 20.578 1 23.52 70 ASN A C 1
ATOM 538 O O . ASN A 1 70 ? 8.367 19.344 19.766 1 23.52 70 ASN A O 1
ATOM 542 N N . ILE A 1 71 ? 7.344 20.875 20.859 1 26.19 71 ILE A N 1
ATOM 543 C CA . ILE A 1 71 ? 6.266 21.359 20 1 26.19 71 ILE A CA 1
ATOM 544 C C . ILE A 1 71 ? 6.852 22.141 18.828 1 26.19 71 ILE A C 1
ATOM 546 O O . ILE A 1 71 ? 7.129 23.344 18.953 1 26.19 71 ILE A O 1
ATOM 550 N N . ASP A 1 72 ? 8.023 21.828 18.391 1 24.69 72 ASP A N 1
ATOM 551 C CA . ASP A 1 72 ? 8.18 22.719 17.234 1 24.69 72 ASP A CA 1
ATOM 552 C C . ASP A 1 72 ? 6.922 22.719 16.375 1 24.69 72 ASP A C 1
ATOM 554 O O . ASP A 1 72 ? 6.309 21.672 16.156 1 24.69 72 ASP A O 1
ATOM 558 N N . SER A 1 73 ? 6.152 23.859 16.391 1 24.77 73 SER A N 1
ATOM 559 C CA . SER A 1 73 ? 4.883 24.375 15.891 1 24.77 73 SER A CA 1
ATOM 560 C C . SER A 1 73 ? 4.59 23.859 14.484 1 24.77 73 SER A C 1
ATOM 562 O O . SER A 1 73 ? 3.746 24.406 13.773 1 24.77 73 SER A O 1
ATOM 564 N N . ASP A 1 74 ? 5.414 23.062 13.898 1 24.81 74 ASP A N 1
ATOM 565 C CA . ASP A 1 74 ? 4.762 22.875 12.602 1 24.81 74 ASP A CA 1
ATOM 566 C C . ASP A 1 74 ? 3.387 22.234 12.766 1 24.81 74 ASP A C 1
ATOM 568 O O . ASP A 1 74 ? 3.258 21.188 13.406 1 24.81 74 ASP A O 1
ATOM 572 N N . ASP A 1 75 ? 2.311 23.047 12.836 1 25.31 75 ASP A N 1
ATOM 573 C CA . ASP A 1 75 ? 0.873 22.938 13.062 1 25.31 75 ASP A CA 1
ATOM 574 C C . ASP A 1 75 ? 0.318 21.641 12.492 1 25.31 75 ASP A C 1
ATOM 576 O O . ASP A 1 75 ? -0.839 21.281 12.734 1 25.31 75 ASP A O 1
ATOM 580 N N . GLU A 1 76 ? 0.933 21.125 11.469 1 26.53 76 GLU A N 1
ATOM 581 C CA . GLU A 1 76 ? 0.161 20.125 10.734 1 26.53 76 GLU A CA 1
ATOM 582 C C . GLU A 1 76 ? 0.038 18.828 11.523 1 26.53 76 GLU A C 1
ATOM 584 O O . GLU A 1 76 ? -0.653 17.891 11.102 1 26.53 76 GLU A O 1
ATOM 589 N N . LEU A 1 77 ? 0.969 18.469 12.383 1 25.8 77 LEU A N 1
ATOM 590 C CA . LEU A 1 77 ? 0.823 17.156 13 1 25.8 77 LEU A CA 1
ATOM 591 C C . LEU A 1 77 ? -0.21 17.188 14.125 1 25.8 77 LEU A C 1
ATOM 593 O O . LEU A 1 77 ? 0.096 17.609 15.242 1 25.8 77 LEU A O 1
ATOM 597 N N . GLU A 1 78 ? -1.448 17.578 13.727 1 25.84 78 GLU A N 1
ATOM 598 C CA . GLU A 1 78 ? -2.453 17.422 14.773 1 25.84 78 GLU A CA 1
ATOM 599 C C . GLU A 1 78 ? -2.338 16.047 15.438 1 25.84 78 GLU A C 1
ATOM 601 O O . GLU A 1 78 ? -2.08 15.047 14.773 1 25.84 78 GLU A O 1
ATOM 606 N N . PRO A 1 79 ? -2.09 16.078 16.688 1 25.78 79 PRO A N 1
ATOM 607 C CA . PRO A 1 79 ? -2.072 14.812 17.422 1 25.78 79 PRO A CA 1
ATOM 608 C C . PRO A 1 79 ? -3.314 13.961 17.172 1 25.78 79 PRO A C 1
ATOM 610 O O . PRO A 1 79 ? -4.426 14.492 17.094 1 25.78 79 PRO A O 1
ATOM 613 N N . GLY A 1 80 ? -3.268 13.016 16.312 1 24.89 80 GLY A N 1
ATOM 614 C CA . GLY A 1 80 ? -4.387 12.109 16.109 1 24.89 80 GLY A CA 1
ATOM 615 C C . GLY A 1 80 ? -4.965 11.562 17.391 1 24.89 80 GLY A C 1
ATOM 616 O O . GLY A 1 80 ? -4.223 11.258 18.328 1 24.89 80 GLY A O 1
ATOM 617 N N . ILE A 1 81 ? -6.059 12.133 17.766 1 25.09 81 ILE A N 1
ATOM 618 C CA . ILE A 1 81 ? -6.836 11.68 18.906 1 25.09 81 ILE A CA 1
ATOM 619 C C . ILE A 1 81 ? -7.41 10.289 18.625 1 25.09 81 ILE A C 1
ATOM 621 O O . ILE A 1 81 ? -8.062 10.078 17.609 1 25.09 81 ILE A O 1
ATOM 625 N N . SER A 1 82 ? -6.695 9.25 18.922 1 24.77 82 SER A N 1
ATOM 626 C CA . SER A 1 82 ? -7.367 7.957 18.844 1 24.77 82 SER A CA 1
ATOM 627 C C . SER A 1 82 ? -8.164 7.668 20.109 1 24.77 82 SER A C 1
ATOM 629 O O . SER A 1 82 ? -7.734 8 21.203 1 24.77 82 SER A O 1
ATOM 631 N N . VAL A 1 83 ? -9.406 7.652 20 1 24.08 83 VAL A N 1
ATOM 632 C CA . VAL A 1 83 ? -10.359 7.32 21.047 1 24.08 83 VAL A CA 1
ATOM 633 C C . VAL A 1 83 ? -10.305 5.82 21.344 1 24.08 83 VAL A C 1
ATOM 635 O O . VAL A 1 83 ? -10.492 5 20.438 1 24.08 83 VAL A O 1
ATOM 638 N N . THR A 1 84 ? -9.461 5.422 22.359 1 24.64 84 THR A N 1
ATOM 639 C CA . THR A 1 84 ? -9.305 4.035 22.781 1 24.64 84 THR A CA 1
ATOM 640 C C . THR A 1 84 ? -10.367 3.666 23.812 1 24.64 84 THR A C 1
ATOM 642 O O . THR A 1 84 ? -10.594 4.414 24.781 1 24.64 84 THR A O 1
ATOM 645 N N . LEU A 1 85 ? -11.281 2.838 23.547 1 24.84 85 LEU A N 1
ATOM 646 C CA . LEU A 1 85 ? -12.211 2.281 24.531 1 24.84 85 LEU A CA 1
ATOM 647 C C . LEU A 1 85 ? -11.516 1.261 25.422 1 24.84 85 LEU A C 1
ATOM 649 O O . LEU A 1 85 ? -10.875 0.33 24.922 1 24.84 85 LEU A O 1
ATOM 653 N N . LYS A 1 86 ? -11.023 1.577 26.625 1 24.95 86 LYS A N 1
ATOM 654 C CA . LYS A 1 86 ? -10.281 0.753 27.578 1 24.95 86 LYS A CA 1
ATOM 655 C C . LYS A 1 86 ? -11.195 -0.268 28.25 1 24.95 86 LYS A C 1
ATOM 657 O O . LYS A 1 86 ? -12.047 0.095 29.062 1 24.95 86 LYS A O 1
ATOM 662 N N . PRO A 1 87 ? -11.539 -1.512 27.719 1 26.95 87 PRO A N 1
ATOM 663 C CA . PRO A 1 87 ? -12.125 -2.32 28.781 1 26.95 87 PRO A CA 1
ATOM 664 C C . PRO A 1 87 ? -11.086 -2.846 29.766 1 26.95 87 PRO A C 1
ATOM 666 O O . PRO A 1 87 ? -9.922 -3.008 29.406 1 26.95 87 PRO A O 1
ATOM 669 N N . ASN A 1 88 ? -11.195 -2.752 31.109 1 24.53 88 ASN A N 1
ATOM 670 C CA . ASN A 1 88 ? -10.383 -3.096 32.25 1 24.53 88 ASN A CA 1
ATOM 671 C C . ASN A 1 88 ? -9.734 -4.469 32.094 1 24.53 88 ASN A C 1
ATOM 673 O O . ASN A 1 88 ? -8.57 -4.652 32.438 1 24.53 88 ASN A O 1
ATOM 677 N N . ASN A 1 89 ? -10.547 -5.559 32.219 1 25.88 89 ASN A N 1
ATOM 678 C CA . ASN A 1 89 ? -10.117 -6.867 32.719 1 25.88 89 ASN A CA 1
ATOM 679 C C . ASN A 1 89 ? -9.414 -7.664 31.609 1 25.88 89 ASN A C 1
ATOM 681 O O . ASN A 1 89 ? -9.914 -8.711 31.188 1 25.88 89 ASN A O 1
ATOM 685 N N . MET A 1 90 ? -8.812 -7 30.641 1 29.36 90 MET A N 1
ATOM 686 C CA . MET A 1 90 ? -8.562 -7.719 29.391 1 29.36 90 MET A CA 1
ATOM 687 C C . MET A 1 90 ? -7.289 -8.547 29.484 1 29.36 90 MET A C 1
ATOM 689 O O . MET A 1 90 ? -6.215 -8.102 29.078 1 29.36 90 MET A O 1
ATOM 693 N N . CYS A 1 91 ? -7.074 -9.297 30.531 1 26.55 91 CYS A N 1
ATOM 694 C CA . CYS A 1 91 ? -5.844 -10.055 30.719 1 26.55 91 CYS A CA 1
ATOM 695 C C . CYS A 1 91 ? -5.539 -10.914 29.484 1 26.55 91 CYS A C 1
ATOM 697 O O . CYS A 1 91 ? -4.379 -11.086 29.125 1 26.55 91 CYS A O 1
ATOM 699 N N . ASP A 1 92 ? -6.391 -11.922 29.188 1 28.11 92 ASP A N 1
ATOM 700 C CA . ASP A 1 92 ? -6.035 -13.078 28.375 1 28.11 92 ASP A CA 1
ATOM 701 C C . ASP A 1 92 ? -6.254 -12.805 26.891 1 28.11 92 ASP A C 1
ATOM 703 O O . ASP A 1 92 ? -6.496 -13.727 26.109 1 28.11 92 ASP A O 1
ATOM 707 N N . LEU A 1 93 ? -6.527 -11.578 26.578 1 29.88 93 LEU A N 1
ATOM 708 C CA . LEU A 1 93 ? -6.961 -11.398 25.188 1 29.88 93 LEU A CA 1
ATOM 709 C C . LEU A 1 93 ? -5.773 -11.422 24.234 1 29.88 93 LEU A C 1
ATOM 711 O O . LEU A 1 93 ? -4.73 -10.836 24.531 1 29.88 93 LEU A O 1
ATOM 715 N N . LYS A 1 94 ? -5.801 -12.445 23.422 1 33.56 94 LYS A N 1
ATOM 716 C CA . LYS A 1 94 ? -4.785 -12.594 22.391 1 33.56 94 LYS A CA 1
ATOM 717 C C . LYS A 1 94 ? -4.73 -11.352 21.5 1 33.56 94 LYS A C 1
ATOM 719 O O . LYS A 1 94 ? -5.77 -10.797 21.141 1 33.56 94 LYS A O 1
ATOM 724 N N . GLU A 1 95 ? -3.783 -10.633 21.469 1 33.19 95 GLU A N 1
ATOM 725 C CA . GLU A 1 95 ? -3.49 -9.477 20.625 1 33.19 95 GLU A CA 1
ATOM 726 C C . GLU A 1 95 ? -3.605 -9.836 19.141 1 33.19 95 GLU A C 1
ATOM 728 O O . GLU A 1 95 ? -2.975 -10.789 18.672 1 33.19 95 GLU A O 1
ATOM 733 N N . MET A 1 96 ? -4.805 -9.789 18.594 1 32.75 96 MET A N 1
ATOM 734 C CA . MET A 1 96 ? -4.926 -10.055 17.156 1 32.75 96 MET A CA 1
ATOM 735 C C . MET A 1 96 ? -4.441 -8.859 16.344 1 32.75 96 MET A C 1
ATOM 737 O O . MET A 1 96 ? -4.723 -7.715 16.688 1 32.75 96 MET A O 1
ATOM 741 N N . THR A 1 97 ? -3.557 -9.047 15.656 1 30.36 97 THR A N 1
ATOM 742 C CA . THR A 1 97 ? -3.012 -8.031 14.766 1 30.36 97 THR A CA 1
ATOM 743 C C . THR A 1 97 ? -4.043 -7.625 13.711 1 30.36 97 THR A C 1
ATOM 745 O O . THR A 1 97 ? -4.988 -8.367 13.445 1 30.36 97 THR A O 1
ATOM 748 N N . LEU A 1 98 ? -4.098 -6.414 13.414 1 28.78 98 LEU A N 1
ATOM 749 C CA . LEU A 1 98 ? -4.996 -5.867 12.406 1 28.78 98 LEU A CA 1
ATOM 750 C C . LEU A 1 98 ? -5.039 -6.762 11.172 1 28.78 98 LEU A C 1
ATOM 752 O O . LEU A 1 98 ? -6.082 -6.883 10.523 1 28.78 98 LEU A O 1
ATOM 756 N N . GLU A 1 99 ? -3.941 -7.246 10.797 1 31.92 99 GLU A N 1
ATOM 757 C CA . GLU A 1 99 ? -3.916 -8.094 9.609 1 31.92 99 GLU A CA 1
ATOM 758 C C . GLU A 1 99 ? -4.797 -9.328 9.789 1 31.92 99 GLU A C 1
ATOM 760 O O . GLU A 1 99 ? -5.293 -9.891 8.805 1 31.92 99 GLU A O 1
ATOM 765 N N . GLU A 1 100 ? -4.91 -9.711 11.031 1 34.28 100 GLU A N 1
ATOM 766 C CA . GLU A 1 100 ? -5.613 -10.953 11.336 1 34.28 100 GLU A CA 1
ATOM 767 C C . GLU A 1 100 ? -7.125 -10.781 11.195 1 34.28 100 GLU A C 1
ATOM 769 O O . GLU A 1 100 ? -7.871 -11.758 11.242 1 34.28 100 GLU A O 1
ATOM 774 N N . GLN A 1 101 ? -7.578 -9.57 11.297 1 29.62 101 GLN A N 1
ATOM 775 C CA . GLN A 1 101 ? -9.039 -9.523 11.281 1 29.62 101 GLN A CA 1
ATOM 776 C C . GLN A 1 101 ? -9.594 -10.156 10.008 1 29.62 101 GLN A C 1
ATOM 778 O O . GLN A 1 101 ? -10.695 -10.711 10.016 1 29.62 101 GLN A O 1
ATOM 783 N N . VAL A 1 102 ? -9.016 -9.688 8.898 1 29.34 102 VAL A N 1
ATOM 784 C CA . VAL A 1 102 ? -9.867 -9.945 7.746 1 29.34 102 VAL A CA 1
ATOM 785 C C . VAL A 1 102 ? -9.766 -11.414 7.348 1 29.34 102 VAL A C 1
ATOM 787 O O . VAL A 1 102 ? -10.711 -11.977 6.789 1 29.34 102 VAL A O 1
ATOM 790 N N . PHE A 1 103 ? -8.57 -11.898 7.371 1 28.19 103 PHE A N 1
ATOM 791 C CA . PHE A 1 103 ? -8.477 -13.039 6.465 1 28.19 103 PHE A CA 1
ATOM 792 C C . PHE A 1 103 ? -8.945 -14.32 7.148 1 28.19 103 PHE A C 1
ATOM 794 O O . PHE A 1 103 ? -8.219 -14.883 7.969 1 28.19 103 PHE A O 1
ATOM 801 N N . GLY A 1 104 ? -10.094 -14.344 7.539 1 25.56 104 GLY A N 1
ATOM 802 C CA . GLY A 1 104 ? -10.547 -15.562 8.18 1 25.56 104 GLY A CA 1
ATOM 803 C C . GLY A 1 104 ? -10.305 -16.797 7.332 1 25.56 104 GLY A C 1
ATOM 804 O O . GLY A 1 104 ? -10.242 -16.719 6.105 1 25.56 104 GLY A O 1
ATOM 805 N N . GLU A 1 105 ? -9.656 -17.672 7.93 1 25.95 105 GLU A N 1
ATOM 806 C CA . GLU A 1 105 ? -9.469 -19 7.34 1 25.95 105 GLU A CA 1
ATOM 807 C C . GLU A 1 105 ? -10.805 -19.656 7.039 1 25.95 105 GLU A C 1
ATOM 809 O O . GLU A 1 105 ? -11.648 -19.812 7.93 1 25.95 105 GLU A O 1
ATOM 814 N N . GLU A 1 106 ? -11.367 -19.422 5.949 1 27.23 106 GLU A N 1
ATOM 815 C CA . GLU A 1 106 ? -12.531 -20.234 5.617 1 27.23 106 GLU A CA 1
ATOM 816 C C . GLU A 1 106 ? -12.227 -21.734 5.754 1 27.23 106 GLU A C 1
ATOM 818 O O . GLU A 1 106 ? -11.133 -22.172 5.414 1 27.23 106 GLU A O 1
ATOM 823 N N . GLU A 1 107 ? -12.836 -22.297 6.703 1 25.69 107 GLU A N 1
ATOM 824 C CA . GLU A 1 107 ? -12.852 -23.75 6.715 1 25.69 107 GLU A CA 1
ATOM 825 C C . GLU A 1 107 ? -13.375 -24.312 5.398 1 25.69 107 GLU A C 1
ATOM 827 O O . GLU A 1 107 ? -14.484 -23.969 4.973 1 25.69 107 GLU A O 1
ATOM 832 N N . PHE A 1 108 ? -12.547 -24.484 4.473 1 24.45 108 PHE A N 1
ATOM 833 C CA . PHE A 1 108 ? -12.906 -25.172 3.234 1 24.45 108 PHE A CA 1
ATOM 834 C C . PHE A 1 108 ? -13.461 -26.562 3.527 1 24.45 108 PHE A C 1
ATOM 836 O O . PHE A 1 108 ? -12.773 -27.391 4.133 1 24.45 108 PHE A O 1
ATOM 843 N N . TYR A 1 109 ? -14.75 -26.656 3.729 1 24.09 109 TYR A N 1
ATOM 844 C CA . TYR A 1 109 ? -15.312 -28 3.68 1 24.09 109 TYR A CA 1
ATOM 845 C C . TYR A 1 109 ? -15.047 -28.656 2.328 1 24.09 109 TYR A C 1
ATOM 847 O O . TYR A 1 109 ? -15.32 -28.062 1.282 1 24.09 109 TYR A O 1
ATOM 855 N N . PRO A 1 110 ? -14.195 -29.562 2.305 1 26.17 110 PRO A N 1
ATOM 856 C CA . PRO A 1 110 ? -13.969 -30.344 1.08 1 26.17 110 PRO A CA 1
ATOM 857 C C . PRO A 1 110 ? -15.25 -30.969 0.544 1 26.17 110 PRO A C 1
ATOM 859 O O . PRO A 1 110 ? -15.914 -31.734 1.256 1 26.17 110 PRO A O 1
ATOM 862 N N . GLY A 1 111 ? -16.109 -30.203 0.018 1 24.19 111 GLY A N 1
ATOM 863 C CA . GLY A 1 111 ? -17.141 -31 -0.637 1 24.19 111 GLY A CA 1
ATOM 864 C C . GLY A 1 111 ? -16.562 -32.125 -1.461 1 24.19 111 GLY A C 1
ATOM 865 O O . GLY A 1 111 ? -15.43 -32.062 -1.932 1 24.19 111 GLY A O 1
ATOM 866 N N . GLU A 1 112 ? -17.031 -33.312 -1.152 1 25.8 112 GLU A N 1
ATOM 867 C CA . GLU A 1 112 ? -16.781 -34.531 -1.932 1 25.8 112 GLU A CA 1
ATOM 868 C C . GLU A 1 112 ? -17.078 -34.281 -3.412 1 25.8 112 GLU A C 1
ATOM 870 O O . GLU A 1 112 ? -18.219 -34.094 -3.803 1 25.8 112 GLU A O 1
ATOM 875 N N . ILE A 1 113 ? -16.406 -33.5 -4.012 1 27.41 113 ILE A N 1
ATOM 876 C CA . ILE A 1 113 ? -16.656 -33.594 -5.445 1 27.41 113 ILE A CA 1
ATOM 877 C C . ILE A 1 113 ? -16.625 -35.062 -5.895 1 27.41 113 ILE A C 1
ATOM 879 O O . ILE A 1 113 ? -15.609 -35.719 -5.742 1 27.41 113 ILE A O 1
ATOM 883 N N . LYS A 1 114 ? -17.688 -35.594 -5.98 1 28.16 114 LYS A N 1
ATOM 884 C CA . LYS A 1 114 ? -17.781 -36.844 -6.773 1 28.16 114 LYS A CA 1
ATOM 885 C C . LYS A 1 114 ? -17.125 -36.656 -8.141 1 28.16 114 LYS A C 1
ATOM 887 O O . LYS A 1 114 ? -17.516 -35.781 -8.914 1 28.16 114 LYS A O 1
ATOM 892 N N . ASN A 1 115 ? -15.883 -36.875 -8.164 1 27.41 115 ASN A N 1
ATOM 893 C CA . ASN A 1 115 ? -15.133 -37.031 -9.406 1 27.41 115 ASN A CA 1
ATOM 894 C C . ASN A 1 115 ? -15.906 -37.812 -10.445 1 27.41 115 ASN A C 1
ATOM 896 O O . ASN A 1 115 ? -16.031 -39.031 -10.32 1 27.41 115 ASN A O 1
ATOM 900 N N . GLU A 1 116 ? -17.031 -37.375 -10.773 1 28.42 116 GLU A N 1
ATOM 901 C CA . GLU A 1 116 ? -17.469 -38.125 -11.945 1 28.42 116 GLU A CA 1
ATOM 902 C C . GLU A 1 116 ? -16.375 -38.188 -13 1 28.42 116 GLU A C 1
ATOM 904 O O . GLU A 1 116 ? -15.867 -37.156 -13.445 1 28.42 116 GLU A O 1
ATOM 909 N N . THR A 1 117 ? -15.617 -39.219 -12.961 1 29.5 117 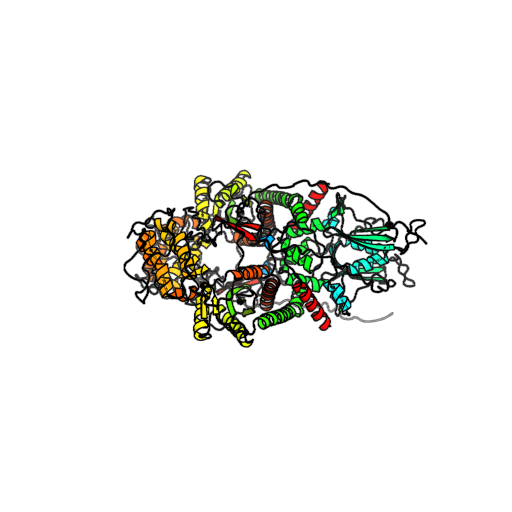THR A N 1
ATOM 910 C CA . THR A 1 117 ? -14.641 -39.688 -13.938 1 29.5 117 THR A CA 1
ATOM 911 C C . THR A 1 117 ? -15.211 -39.625 -15.352 1 29.5 117 THR A C 1
ATOM 913 O O . THR A 1 117 ? -16.109 -40.375 -15.719 1 29.5 117 THR A O 1
ATOM 916 N N . GLU A 1 118 ? -15.562 -38.469 -15.789 1 30.64 118 GLU A N 1
ATOM 917 C CA . GLU A 1 118 ? -15.82 -38.5 -17.219 1 30.64 118 GLU A CA 1
ATOM 918 C C . GLU A 1 118 ? -14.797 -39.375 -17.938 1 30.64 118 GLU A C 1
ATOM 920 O O . GLU A 1 118 ? -13.664 -39.531 -17.469 1 30.64 118 GLU A O 1
ATOM 925 N N . ASP A 1 119 ? -15.273 -40.156 -18.781 1 30.36 119 ASP A N 1
ATOM 926 C CA . ASP A 1 119 ? -14.609 -41.062 -19.734 1 30.36 119 ASP A CA 1
ATOM 927 C C . ASP A 1 119 ? -13.453 -40.344 -20.438 1 30.36 119 ASP A C 1
ATOM 929 O O . ASP A 1 119 ? -13.672 -39.531 -21.312 1 30.36 119 ASP A O 1
ATOM 933 N N . ILE A 1 120 ? -12.453 -39.875 -19.703 1 34.38 120 ILE A N 1
ATOM 934 C CA . ILE A 1 120 ? -11.203 -39.5 -20.375 1 34.38 120 ILE A CA 1
ATOM 935 C C . ILE A 1 120 ? -10.852 -40.594 -21.406 1 34.38 120 ILE A C 1
ATOM 937 O O . ILE A 1 120 ? -10.57 -41.719 -21.031 1 34.38 120 ILE A O 1
ATOM 941 N N . ASN A 1 121 ? -11.422 -40.625 -22.469 1 31.38 121 ASN A N 1
ATOM 942 C CA . ASN A 1 121 ? -10.906 -41.5 -23.516 1 31.38 121 ASN A CA 1
ATOM 943 C C . ASN A 1 121 ? -9.383 -41.5 -23.531 1 31.38 121 ASN A C 1
ATOM 945 O O . ASN A 1 121 ? -8.758 -40.5 -23.828 1 31.38 121 ASN A O 1
ATOM 949 N N . VAL A 1 122 ? -8.656 -42.375 -22.766 1 36.66 122 VAL A N 1
ATOM 950 C CA . VAL A 1 122 ? -7.316 -42.844 -22.406 1 36.66 122 VAL A CA 1
ATOM 951 C C . VAL A 1 122 ? -6.492 -43.062 -23.672 1 36.66 122 VAL A C 1
ATOM 953 O O . VAL A 1 122 ? -5.266 -43.188 -23.609 1 36.66 122 VAL A O 1
ATOM 956 N N . ASP A 1 123 ? -7.043 -43.406 -24.672 1 37.84 123 ASP A N 1
ATOM 957 C CA . ASP A 1 123 ? -6.148 -44.062 -25.625 1 37.84 123 ASP A CA 1
ATOM 958 C C . ASP A 1 123 ? -5.164 -43.062 -26.234 1 37.84 123 ASP A C 1
ATOM 960 O O . ASP A 1 123 ? -4.184 -43.438 -26.859 1 37.84 123 ASP A O 1
ATOM 964 N N . SER A 1 124 ? -5.5 -41.75 -26.578 1 46.81 124 SER A N 1
ATOM 965 C CA . SER A 1 124 ? -4.656 -40.938 -27.453 1 46.81 124 SER A CA 1
ATOM 966 C C . SER A 1 124 ? -3.883 -39.906 -26.656 1 46.81 124 SER A C 1
ATOM 968 O O . SER A 1 124 ? -4.449 -38.875 -26.234 1 46.81 124 SER A O 1
ATOM 970 N N . GLY A 1 125 ? -2.514 -40.188 -26.344 1 58.34 125 GLY A N 1
ATOM 971 C CA . GLY A 1 125 ? -1.438 -39.344 -25.844 1 58.34 125 GLY A CA 1
ATOM 972 C C . GLY A 1 125 ? -1.917 -38.25 -24.875 1 58.34 125 GLY A C 1
ATOM 973 O O . GLY A 1 125 ? -3.117 -38.125 -24.625 1 58.34 125 GLY A O 1
ATOM 974 N N . PRO A 1 126 ? -1.125 -37.75 -23.938 1 69.62 126 PRO A N 1
ATOM 975 C CA . PRO A 1 126 ? -1.504 -36.75 -22.922 1 69.62 126 PRO A CA 1
ATOM 976 C C . PRO A 1 126 ? -2.359 -35.625 -23.5 1 69.62 126 PRO A C 1
ATOM 978 O O . PRO A 1 126 ? -3.332 -35.188 -22.875 1 69.62 126 PRO A O 1
ATOM 981 N N . GLY A 1 127 ? -2.381 -35.188 -24.75 1 77.38 127 GLY A N 1
ATOM 982 C CA . GLY A 1 127 ? -3.158 -34.281 -25.562 1 77.38 127 GLY A CA 1
ATOM 983 C C . GLY A 1 127 ? -3.359 -32.938 -24.922 1 77.38 127 GLY A C 1
ATOM 984 O O . GLY A 1 127 ? -2.91 -32.688 -23.797 1 77.38 127 GLY A O 1
ATOM 985 N N . VAL A 1 128 ? -3.871 -32.094 -25.594 1 83.19 128 VAL A N 1
ATOM 986 C CA . VAL A 1 128 ? -4.215 -30.734 -25.156 1 83.19 128 VAL A CA 1
ATOM 987 C C . VAL A 1 128 ? -5.699 -30.672 -24.812 1 83.19 128 VAL A C 1
ATOM 989 O O . VAL A 1 128 ? -6.551 -31.078 -25.609 1 83.19 128 VAL A O 1
ATOM 992 N N . THR A 1 129 ? -6.012 -30.266 -23.562 1 83.5 129 THR A N 1
ATOM 993 C CA . THR A 1 129 ? -7.398 -30.125 -23.125 1 83.5 129 THR A CA 1
ATOM 994 C C . THR A 1 129 ? -8.031 -28.875 -23.703 1 83.5 129 THR A C 1
ATOM 996 O O . THR A 1 129 ? -7.547 -27.766 -23.453 1 83.5 129 THR A O 1
ATOM 999 N N . LYS A 1 130 ? -9.094 -29 -24.438 1 81.94 130 LYS A N 1
ATOM 1000 C CA . LYS A 1 130 ? -9.805 -27.859 -25 1 81.94 130 LYS A CA 1
ATOM 1001 C C . LYS A 1 130 ? -11.078 -27.562 -24.219 1 81.94 130 LYS A C 1
ATOM 1003 O O . LYS A 1 130 ? -11.75 -28.469 -23.734 1 81.94 130 LYS A O 1
ATOM 1008 N N . THR A 1 131 ? -11.32 -26.25 -23.953 1 77.5 131 THR A N 1
ATOM 1009 C CA . THR A 1 131 ? -12.453 -25.844 -23.141 1 77.5 131 THR A CA 1
ATOM 1010 C C . THR A 1 131 ? -13.586 -25.297 -24 1 77.5 131 THR A C 1
ATOM 1012 O O . THR A 1 131 ? -13.625 -24.109 -24.312 1 77.5 131 THR A O 1
ATOM 1015 N N . ASN A 1 132 ? -14.289 -26.062 -24.766 1 67.25 132 ASN A N 1
ATOM 1016 C CA . ASN A 1 132 ? -15.391 -25.547 -25.578 1 67.25 132 ASN A CA 1
ATOM 1017 C C . ASN A 1 132 ? -16.75 -25.922 -24.969 1 67.25 132 ASN A C 1
ATOM 1019 O O . ASN A 1 132 ? -17.781 -25.484 -25.453 1 67.25 132 ASN A O 1
ATOM 1023 N N . HIS A 1 133 ? -16.672 -26.703 -23.891 1 62.78 133 HIS A N 1
ATOM 1024 C CA . HIS A 1 133 ? -17.938 -27.125 -23.312 1 62.78 133 HIS A CA 1
ATOM 1025 C C . HIS A 1 133 ? -18.094 -26.609 -21.875 1 62.78 133 HIS A C 1
ATOM 1027 O O . HIS A 1 133 ? -17.109 -26.438 -21.172 1 62.78 133 HIS A O 1
ATOM 1033 N N . PRO A 1 134 ? -19.359 -26.234 -21.562 1 63.25 134 PRO A N 1
ATOM 1034 C CA . PRO A 1 134 ? -19.656 -25.719 -20.234 1 63.25 134 PRO A CA 1
ATOM 1035 C C . PRO A 1 134 ? -19.047 -26.578 -19.125 1 63.25 134 PRO A C 1
ATOM 1037 O O . PRO A 1 134 ? -18.719 -26.047 -18.047 1 63.25 134 PRO A O 1
ATOM 1040 N N . GLU A 1 135 ? -18.984 -27.828 -19.344 1 61.62 135 GLU A N 1
ATOM 1041 C CA . GLU A 1 135 ? -18.391 -28.703 -18.344 1 61.62 135 GLU A CA 1
ATOM 1042 C C . GLU A 1 135 ? -16.953 -28.328 -18.047 1 61.62 135 GLU A C 1
ATOM 1044 O O . GLU A 1 135 ? -16.469 -28.5 -16.922 1 61.62 135 GLU A O 1
ATOM 1049 N N . TYR A 1 136 ? -16.453 -27.75 -19.031 1 67.94 136 TYR A N 1
ATOM 1050 C CA . TYR A 1 136 ? -15.039 -27.422 -18.891 1 67.94 136 TYR A CA 1
ATOM 1051 C C . TYR A 1 136 ? -14.867 -26.094 -18.156 1 67.94 136 TYR A C 1
ATOM 1053 O O . TYR A 1 136 ? -13.773 -25.797 -17.656 1 67.94 136 TYR A O 1
ATOM 1061 N N . LEU A 1 137 ? -16.031 -25.453 -18.016 1 76.69 137 LEU A N 1
ATOM 1062 C CA . LEU A 1 137 ? -15.992 -24.234 -17.219 1 76.69 137 LEU A CA 1
ATOM 1063 C C . LEU A 1 137 ? -15.672 -24.547 -15.766 1 76.69 137 LEU A C 1
ATOM 1065 O O . LEU A 1 137 ? -14.891 -23.828 -15.133 1 76.69 137 LEU A O 1
ATOM 1069 N N . ARG A 1 138 ? -16.172 -25.625 -15.391 1 79.75 138 ARG A N 1
ATOM 1070 C CA . ARG A 1 138 ? -15.961 -26.016 -14 1 79.75 138 ARG A CA 1
ATOM 1071 C C . ARG A 1 138 ? -14.523 -26.453 -13.766 1 79.75 138 ARG A C 1
ATOM 1073 O O . ARG A 1 138 ? -13.953 -26.203 -12.703 1 79.75 138 ARG A O 1
ATOM 1080 N N . LEU A 1 139 ? -14.016 -27.031 -14.82 1 82 139 LEU A N 1
ATOM 1081 C CA . LEU A 1 139 ? -12.625 -27.469 -14.727 1 82 139 LEU A CA 1
ATOM 1082 C C . LEU A 1 139 ? -11.695 -26.281 -14.531 1 82 139 LEU A C 1
ATOM 1084 O O . LEU A 1 139 ? -10.688 -26.375 -13.828 1 82 139 LEU A O 1
ATOM 1088 N N . LEU A 1 140 ? -12.141 -25.234 -15.062 1 86.25 140 LEU A N 1
ATOM 1089 C CA . LEU A 1 140 ? -11.297 -24.047 -15.016 1 86.25 140 LEU A CA 1
ATOM 1090 C C . LEU A 1 140 ? -11.492 -23.297 -13.695 1 86.25 140 LEU A C 1
ATOM 1092 O O . LEU A 1 140 ? -10.516 -22.875 -13.07 1 86.25 140 LEU A O 1
ATOM 1096 N N . THR A 1 141 ? -12.672 -23.188 -13.258 1 86.75 141 THR A N 1
ATOM 1097 C CA . THR A 1 141 ? -12.953 -22.312 -12.133 1 86.75 141 THR A CA 1
ATOM 1098 C C . THR A 1 141 ? -12.859 -23.078 -10.812 1 86.75 141 THR A C 1
ATOM 1100 O O . THR A 1 141 ? -12.562 -22.484 -9.773 1 86.75 141 THR A O 1
ATOM 1103 N N . GLU A 1 142 ? -13.031 -24.344 -10.906 1 87.62 142 GLU A N 1
ATOM 1104 C CA . GLU A 1 142 ? -13.055 -25.109 -9.672 1 87.62 142 GLU A CA 1
ATOM 1105 C C . GLU A 1 142 ? -11.844 -26.031 -9.578 1 87.62 142 GLU A C 1
ATOM 1107 O O . GLU A 1 142 ? -11.531 -26.547 -8.5 1 87.62 142 GLU A O 1
ATOM 1112 N N . GLY A 1 143 ? -11.219 -26.203 -10.688 1 91.38 143 GLY A N 1
ATOM 1113 C CA . GLY A 1 143 ? -10.055 -27.078 -10.688 1 91.38 143 GLY A CA 1
ATOM 1114 C C . GLY A 1 143 ? -8.867 -26.484 -9.945 1 91.38 143 GLY A C 1
ATOM 1115 O O . GLY A 1 143 ? -8.617 -25.281 -10.016 1 91.38 143 GLY A O 1
ATOM 1116 N N . HIS A 1 144 ? -8.148 -27.359 -9.328 1 95.19 144 HIS A N 1
ATOM 1117 C CA . HIS A 1 144 ? -6.957 -26.938 -8.609 1 95.19 144 HIS A CA 1
ATOM 1118 C C . HIS A 1 144 ? -5.773 -26.766 -9.555 1 95.19 144 HIS A C 1
ATOM 1120 O O . HIS A 1 144 ? -5.691 -27.453 -10.578 1 95.19 144 HIS A O 1
ATOM 1126 N N . THR A 1 145 ? -4.984 -25.875 -9.219 1 96.81 145 THR A N 1
ATOM 1127 C CA . THR A 1 145 ? -3.725 -25.672 -9.93 1 96.81 145 THR A CA 1
ATOM 1128 C C . THR A 1 145 ? -2.539 -25.906 -8.992 1 96.81 145 THR A C 1
ATOM 1130 O O . THR A 1 145 ? -2.689 -25.875 -7.773 1 96.81 145 THR A O 1
ATOM 1133 N N . CYS A 1 146 ? -1.408 -26.203 -9.602 1 96.62 146 CYS A N 1
ATOM 1134 C CA . CYS A 1 146 ? -0.231 -26.469 -8.781 1 96.62 146 CYS A CA 1
ATOM 1135 C C . CYS A 1 146 ? 1.021 -25.875 -9.422 1 96.62 146 CYS A C 1
ATOM 1137 O O . CYS A 1 146 ? 1.062 -25.656 -10.633 1 96.62 146 CYS A O 1
ATOM 1139 N N . LEU A 1 147 ? 1.878 -25.547 -8.562 1 97.25 147 LEU A N 1
ATOM 1140 C CA . LEU A 1 147 ? 3.213 -25.141 -8.984 1 97.25 147 LEU A CA 1
ATOM 1141 C C . LEU A 1 147 ? 4.086 -26.359 -9.273 1 97.25 147 LEU A C 1
ATOM 1143 O O . LEU A 1 147 ? 4.285 -27.203 -8.398 1 97.25 147 LEU A O 1
ATOM 1147 N N . VAL A 1 148 ? 4.602 -26.469 -10.477 1 97.62 148 VAL A N 1
ATOM 1148 C CA . VAL A 1 148 ? 5.398 -27.625 -10.867 1 97.62 148 VAL A CA 1
ATOM 1149 C C . VAL A 1 148 ? 6.727 -27.172 -11.461 1 97.62 148 VAL A C 1
ATOM 1151 O O . VAL A 1 148 ? 6.762 -26.266 -12.297 1 97.62 148 VAL A O 1
ATOM 1154 N N . TYR A 1 149 ? 7.773 -27.75 -10.977 1 96.12 149 TYR A N 1
ATOM 1155 C CA . TYR A 1 149 ? 9.055 -27.516 -11.633 1 96.12 149 TYR A CA 1
ATOM 1156 C C . TYR A 1 149 ? 9.109 -28.188 -12.992 1 96.12 149 TYR A C 1
ATOM 1158 O O . TYR A 1 149 ? 8.711 -29.344 -13.141 1 96.12 149 TYR A O 1
ATOM 1166 N N . GLU A 1 150 ? 9.602 -27.469 -13.875 1 95.31 150 GLU A N 1
ATOM 1167 C CA . GLU A 1 150 ? 9.688 -27.984 -15.234 1 95.31 150 GLU A CA 1
ATOM 1168 C C . GLU A 1 150 ? 10.492 -29.281 -15.273 1 95.31 150 GLU A C 1
ATOM 1170 O O . GLU A 1 150 ? 10.133 -30.219 -15.992 1 95.31 150 GLU A O 1
ATOM 1175 N N . SER A 1 151 ? 11.562 -29.375 -14.523 1 91.75 151 SER A N 1
ATOM 1176 C CA . SER A 1 151 ? 12.391 -30.578 -14.477 1 91.75 151 SER A CA 1
ATOM 1177 C C . SER A 1 151 ? 11.594 -31.781 -13.984 1 91.75 151 SER A C 1
ATOM 1179 O O . SER A 1 151 ? 11.734 -32.875 -14.508 1 91.75 151 SER A O 1
ATOM 1181 N N . CYS A 1 152 ? 10.773 -31.562 -13.016 1 92.62 152 CYS A N 1
ATOM 1182 C CA . CYS A 1 152 ? 9.945 -32.656 -12.492 1 92.62 152 CYS A CA 1
ATOM 1183 C C . CYS A 1 152 ? 8.875 -33.062 -13.5 1 92.62 152 CYS A C 1
ATOM 1185 O O . CYS A 1 152 ? 8.562 -34.25 -13.633 1 92.62 152 CYS A O 1
ATOM 1187 N N . LEU A 1 153 ? 8.383 -32.094 -14.164 1 93.44 153 LEU A N 1
ATOM 1188 C CA . LEU A 1 153 ? 7.359 -32.344 -15.172 1 93.44 153 LEU A CA 1
ATOM 1189 C C . LEU A 1 153 ? 7.938 -33.156 -16.328 1 93.44 153 LEU A C 1
ATOM 1191 O O . LEU A 1 153 ? 7.285 -34.062 -16.844 1 93.44 153 LEU A O 1
ATOM 1195 N N . LEU A 1 154 ? 9.078 -32.812 -16.719 1 91.25 154 LEU A N 1
ATOM 1196 C CA . LEU A 1 154 ? 9.727 -33.5 -17.828 1 91.25 154 LEU A CA 1
ATOM 1197 C C . LEU A 1 154 ? 10.055 -34.938 -17.438 1 91.25 154 LEU A C 1
ATOM 1199 O O . LEU A 1 154 ? 10 -35.844 -18.281 1 91.25 154 LEU A O 1
ATOM 1203 N N . LYS A 1 155 ? 10.367 -35.156 -16.203 1 87.38 155 LYS A N 1
ATOM 1204 C CA . LYS A 1 155 ? 10.578 -36.531 -15.727 1 87.38 155 LYS A CA 1
ATOM 1205 C C . LYS A 1 155 ? 9.305 -37.344 -15.852 1 87.38 155 LYS A C 1
ATOM 1207 O O . LYS A 1 155 ? 9.359 -38.531 -16.25 1 87.38 155 LYS A O 1
ATOM 1212 N N . LEU A 1 156 ? 8.297 -36.719 -15.562 1 88.19 156 LEU A N 1
ATOM 1213 C CA . LEU A 1 156 ? 7.008 -37.406 -15.672 1 88.19 156 LEU A CA 1
ATOM 1214 C C . LEU A 1 156 ? 6.656 -37.656 -17.141 1 88.19 156 LEU A C 1
ATOM 1216 O O . LEU A 1 156 ? 6.188 -38.75 -17.484 1 88.19 156 LEU A O 1
ATOM 1220 N N . ALA A 1 157 ? 6.906 -36.719 -17.984 1 88.06 157 ALA A N 1
ATOM 1221 C CA . ALA A 1 157 ? 6.566 -36.812 -19.391 1 88.06 157 ALA A CA 1
ATOM 1222 C C . ALA A 1 157 ? 7.434 -37.844 -20.109 1 88.06 157 ALA A C 1
ATOM 1224 O O . ALA A 1 157 ? 7.012 -38.438 -21.109 1 88.06 157 ALA A O 1
ATOM 1225 N N . SER A 1 158 ? 8.578 -38.062 -19.656 1 83.56 158 SER A N 1
ATOM 1226 C CA . SER A 1 158 ? 9.523 -38.938 -20.312 1 83.56 158 SER A CA 1
ATOM 1227 C C . SER A 1 158 ? 9.148 -40.406 -20.094 1 83.56 158 SER A C 1
ATOM 1229 O O . SER A 1 158 ? 9.602 -41.281 -20.828 1 83.56 158 SER A O 1
ATOM 1231 N N . THR A 1 159 ? 8.406 -40.656 -19.141 1 71.69 159 THR A N 1
ATOM 1232 C CA . THR A 1 159 ? 8.039 -42.031 -18.844 1 71.69 159 THR A CA 1
ATOM 1233 C C . THR A 1 159 ? 6.887 -42.5 -19.734 1 71.69 159 THR A C 1
ATOM 1235 O O . THR A 1 159 ? 6.57 -43.688 -19.797 1 71.69 159 THR A O 1
ATOM 1238 N N . THR A 1 160 ? 6.273 -41.688 -20.5 1 60.25 160 THR A N 1
ATOM 1239 C CA . THR A 1 160 ? 4.961 -41.938 -21.094 1 60.25 160 THR A CA 1
ATOM 1240 C C . THR A 1 160 ? 5.094 -42.5 -22.516 1 60.25 160 THR A C 1
ATOM 1242 O O . THR A 1 160 ? 4.176 -43.125 -23.031 1 60.25 160 THR A O 1
ATOM 1245 N N . VAL A 1 161 ? 6.18 -42.219 -23.172 1 62.44 161 VAL A N 1
ATOM 1246 C CA . VAL A 1 161 ? 6.035 -42.438 -24.609 1 62.44 161 VAL A CA 1
ATOM 1247 C C . VAL A 1 161 ? 7.223 -43.25 -25.125 1 62.44 161 VAL A C 1
ATOM 1249 O O . VAL A 1 161 ? 8.289 -43.281 -24.5 1 62.44 161 VAL A O 1
ATOM 1252 N N . SER A 1 162 ? 6.781 -43.938 -26.094 1 65.62 162 SER A N 1
ATOM 1253 C CA . SER A 1 162 ? 7.809 -44.688 -26.797 1 65.62 162 SER A CA 1
ATOM 1254 C C . SER A 1 162 ? 8.977 -43.812 -27.219 1 65.62 162 SER A C 1
ATOM 1256 O O . SER A 1 162 ? 8.773 -42.656 -27.625 1 65.62 162 SER A O 1
ATOM 1258 N N . LYS A 1 163 ? 10.164 -44.312 -27.031 1 74.88 163 LYS A N 1
ATOM 1259 C CA . LYS A 1 163 ? 11.383 -43.562 -27.312 1 74.88 163 LYS A CA 1
ATOM 1260 C C . LYS A 1 163 ? 11.711 -43.594 -28.797 1 74.88 163 LYS A C 1
ATOM 1262 O O . LYS A 1 163 ? 12.617 -42.875 -29.25 1 74.88 163 LYS A O 1
ATOM 1267 N N . ILE A 1 164 ? 10.844 -44.344 -29.5 1 80.75 164 ILE A N 1
ATOM 1268 C CA . ILE A 1 164 ? 11.109 -44.438 -30.938 1 80.75 164 ILE A CA 1
ATOM 1269 C C . ILE A 1 164 ? 9.898 -43.938 -31.719 1 80.75 164 ILE A C 1
ATOM 1271 O O . ILE A 1 164 ? 8.758 -44.25 -31.359 1 80.75 164 ILE A O 1
ATOM 1275 N N . CYS A 1 165 ? 10.164 -43.188 -32.75 1 83.19 165 CYS A N 1
ATOM 1276 C CA . CYS A 1 165 ? 9.125 -42.625 -33.625 1 83.19 165 CYS A CA 1
ATOM 1277 C C . CYS A 1 165 ? 8.305 -43.75 -34.281 1 83.19 165 CYS A C 1
ATOM 1279 O O . CYS A 1 165 ? 8.859 -44.688 -34.844 1 83.19 165 CYS A O 1
ATOM 1281 N N . SER A 1 166 ? 7.066 -43.625 -34.312 1 76.69 166 SER A N 1
ATOM 1282 C CA . SER A 1 166 ? 6.172 -44.656 -34.812 1 76.69 166 SER A CA 1
ATOM 1283 C C . SER A 1 166 ? 5.844 -44.438 -36.281 1 76.69 166 SER A C 1
ATOM 1285 O O . SER A 1 166 ? 5.156 -45.25 -36.875 1 76.69 166 SER A O 1
ATOM 1287 N N . VAL A 1 167 ? 6.328 -43.25 -36.719 1 78.62 167 VAL A N 1
ATOM 1288 C CA . VAL A 1 167 ? 6.066 -43 -38.125 1 78.62 167 VAL A CA 1
ATOM 1289 C C . VAL A 1 167 ? 6.82 -44 -38.969 1 78.62 167 VAL A C 1
ATOM 1291 O O . VAL A 1 167 ? 8 -44.281 -38.719 1 78.62 167 VAL A O 1
ATOM 1294 N N . LYS A 1 168 ? 6.156 -44.469 -39.906 1 79.94 168 LYS A N 1
ATOM 1295 C CA . LYS A 1 168 ? 6.723 -45.5 -40.781 1 79.94 168 LYS A CA 1
ATOM 1296 C C . LYS A 1 168 ? 8 -45.031 -41.469 1 79.94 168 LYS A C 1
ATOM 1298 O O . LYS A 1 168 ? 8 -43.969 -42.094 1 79.94 168 LYS A O 1
ATOM 1303 N N . GLY A 1 169 ? 9.055 -45.75 -41.312 1 81 169 GLY A N 1
ATOM 1304 C CA . GLY A 1 169 ? 10.305 -45.438 -42 1 81 169 GLY A CA 1
ATOM 1305 C C . GLY A 1 169 ? 11.234 -44.562 -41.156 1 81 169 GLY A C 1
ATOM 1306 O O . GLY A 1 169 ? 12.414 -44.406 -41.5 1 81 169 GLY A O 1
ATOM 1307 N N . CYS A 1 170 ? 10.859 -43.906 -40.125 1 79.44 170 CYS A N 1
ATOM 1308 C CA . CYS A 1 170 ? 11.68 -42.906 -39.438 1 79.44 170 CYS A CA 1
ATOM 1309 C C . CYS A 1 170 ? 12.477 -43.562 -38.312 1 79.44 170 CYS A C 1
ATOM 1311 O O . CYS A 1 170 ? 13.695 -43.375 -38.219 1 79.44 170 CYS A O 1
ATOM 1313 N N . ASN A 1 171 ? 12.266 -44.562 -37.562 1 81.5 171 ASN A N 1
ATOM 1314 C CA . ASN A 1 171 ? 12.852 -45.25 -36.406 1 81.5 171 ASN A CA 1
ATOM 1315 C C . ASN A 1 171 ? 13.781 -44.312 -35.625 1 81.5 171 ASN A C 1
ATOM 1317 O O . ASN A 1 171 ? 14.688 -44.781 -34.938 1 81.5 171 ASN A O 1
ATOM 1321 N N . SER A 1 172 ? 13.586 -43.062 -35.719 1 85.5 172 SER A N 1
ATOM 1322 C CA . SER A 1 172 ? 14.406 -42.094 -35 1 85.5 172 SER A CA 1
ATOM 1323 C C . SER A 1 172 ? 13.953 -41.969 -33.562 1 85.5 172 SER A C 1
ATOM 1325 O O . SER A 1 172 ? 12.82 -42.312 -33.219 1 85.5 172 SER A O 1
ATOM 1327 N N . SER A 1 173 ? 14.906 -41.438 -32.719 1 86.38 173 SER A N 1
ATOM 1328 C CA . SER A 1 173 ? 14.617 -41.281 -31.297 1 86.38 173 SER A CA 1
ATOM 1329 C C . SER A 1 173 ? 13.695 -40.094 -31.062 1 86.38 173 SER A C 1
ATOM 1331 O O . SER A 1 173 ? 13.82 -39.062 -31.719 1 86.38 173 SER A O 1
ATOM 1333 N N . VAL A 1 174 ? 12.805 -40.281 -30.109 1 86.31 174 VAL A N 1
ATOM 1334 C CA . VAL A 1 174 ? 11.867 -39.219 -29.734 1 86.31 174 VAL A CA 1
ATOM 1335 C C . VAL A 1 174 ? 12.398 -38.469 -28.516 1 86.31 174 VAL A C 1
ATOM 1337 O O . VAL A 1 174 ? 12.82 -39.094 -27.531 1 86.31 174 VAL A O 1
ATOM 1340 N N . THR A 1 175 ? 12.445 -37.156 -28.625 1 86.88 175 THR A N 1
ATOM 1341 C CA . THR A 1 175 ? 12.883 -36.312 -27.531 1 86.88 175 THR A CA 1
ATOM 1342 C C . THR A 1 175 ? 11.781 -35.312 -27.141 1 86.88 175 THR A C 1
ATOM 1344 O O . THR A 1 175 ? 10.805 -35.156 -27.875 1 86.88 175 THR A O 1
ATOM 1347 N N . LEU A 1 176 ? 11.984 -34.75 -25.906 1 89.75 176 LEU A N 1
ATOM 1348 C CA . LEU A 1 176 ? 11.008 -33.781 -25.422 1 89.75 176 LEU A CA 1
ATOM 1349 C C . LEU A 1 176 ? 11.445 -32.344 -25.719 1 89.75 176 LEU A C 1
ATOM 1351 O O . LEU A 1 176 ? 12.594 -31.984 -25.484 1 89.75 176 LEU A O 1
ATOM 1355 N N . ARG A 1 177 ? 10.555 -31.641 -26.344 1 89.62 177 ARG A N 1
ATOM 1356 C CA . ARG A 1 177 ? 10.727 -30.203 -26.547 1 89.62 177 ARG A CA 1
ATOM 1357 C C . ARG A 1 177 ? 9.672 -29.422 -25.766 1 89.62 177 ARG A C 1
ATOM 1359 O O . ARG A 1 177 ? 8.5 -29.797 -25.734 1 89.62 177 ARG A O 1
ATOM 1366 N N . THR A 1 178 ? 10.133 -28.328 -25.141 1 94.38 178 THR A N 1
ATOM 1367 C CA . THR A 1 178 ? 9.195 -27.516 -24.359 1 94.38 178 THR A CA 1
ATOM 1368 C C . THR A 1 178 ? 9.062 -26.125 -24.969 1 94.38 178 THR A C 1
ATOM 1370 O O . THR A 1 178 ? 9.992 -25.625 -25.594 1 94.38 178 THR A O 1
ATOM 1373 N N . GLU A 1 179 ? 7.871 -25.578 -24.875 1 92.69 179 GLU A N 1
ATOM 1374 C CA . GLU A 1 179 ? 7.57 -24.219 -25.266 1 92.69 179 GLU A CA 1
ATOM 1375 C C . GLU A 1 179 ? 6.605 -23.547 -24.297 1 92.69 179 GLU A C 1
ATOM 1377 O O . GLU A 1 179 ? 5.656 -24.172 -23.828 1 92.69 179 GLU A O 1
ATOM 1382 N N . ASN A 1 180 ? 6.945 -22.312 -23.984 1 93.12 180 ASN A N 1
ATOM 1383 C CA . ASN A 1 180 ? 6.055 -21.594 -23.094 1 93.12 180 ASN A CA 1
ATOM 1384 C C . ASN A 1 180 ? 5.262 -20.516 -23.828 1 93.12 180 ASN A C 1
ATOM 1386 O O . ASN A 1 180 ? 5.812 -19.812 -24.672 1 93.12 180 ASN A O 1
ATOM 1390 N N . VAL A 1 181 ? 4.012 -20.406 -23.594 1 93.44 181 VAL A N 1
ATOM 1391 C CA . VAL A 1 181 ? 3.131 -19.344 -24.062 1 93.44 181 VAL A CA 1
ATOM 1392 C C . VAL A 1 181 ? 2.383 -18.734 -22.875 1 93.44 181 VAL A C 1
ATOM 1394 O O . VAL A 1 181 ? 1.462 -19.344 -22.344 1 93.44 181 VAL A O 1
ATOM 1397 N N . GLY A 1 182 ? 2.709 -17.453 -22.562 1 94.06 182 GLY A N 1
ATOM 1398 C CA . GLY A 1 182 ? 2.16 -16.906 -21.328 1 94.06 182 GLY A CA 1
ATOM 1399 C C . GLY A 1 182 ? 2.5 -17.719 -20.094 1 94.06 182 GLY A C 1
ATOM 1400 O O . GLY A 1 182 ? 3.67 -18.031 -19.859 1 94.06 182 GLY A O 1
ATOM 1401 N N . SER A 1 183 ? 1.439 -18.141 -19.453 1 96.56 183 SER A N 1
ATOM 1402 C CA . SER A 1 183 ? 1.672 -18.938 -18.266 1 96.56 183 SER A CA 1
ATOM 1403 C C . SER A 1 183 ? 1.634 -20.438 -18.562 1 96.56 183 SER A C 1
ATOM 1405 O O . SER A 1 183 ? 1.907 -21.25 -17.703 1 96.56 183 SER A O 1
ATOM 1407 N N . ALA A 1 184 ? 1.394 -20.812 -19.797 1 96.12 184 ALA A N 1
ATOM 1408 C CA . ALA A 1 184 ? 1.22 -22.219 -20.172 1 96.12 184 ALA A CA 1
ATOM 1409 C C . ALA A 1 184 ? 2.531 -22.812 -20.672 1 96.12 184 ALA A C 1
ATOM 1411 O O . ALA A 1 184 ? 3.324 -22.141 -21.328 1 96.12 184 ALA A O 1
ATOM 1412 N N . LEU A 1 185 ? 2.715 -24.031 -20.328 1 96.81 185 LEU A N 1
ATOM 1413 C CA . LEU A 1 185 ? 3.84 -24.812 -20.828 1 96.81 185 LEU A CA 1
ATOM 1414 C C . LEU A 1 185 ? 3.357 -25.922 -21.75 1 96.81 185 LEU A C 1
ATOM 1416 O O . LEU A 1 185 ? 2.436 -26.656 -21.406 1 96.81 185 LEU A O 1
ATOM 1420 N N . TYR A 1 186 ? 3.98 -26 -22.906 1 94.69 186 TYR A N 1
ATOM 1421 C CA . TYR A 1 186 ? 3.736 -27.078 -23.844 1 94.69 186 TYR A CA 1
ATOM 1422 C C . TYR A 1 186 ? 4.902 -28.062 -23.875 1 94.69 186 TYR A C 1
ATOM 1424 O O . TYR A 1 186 ? 6.062 -27.656 -23.812 1 94.69 186 TYR A O 1
ATOM 1432 N N . ILE A 1 187 ? 4.543 -29.281 -23.938 1 92.88 187 ILE A N 1
ATOM 1433 C CA . ILE A 1 187 ? 5.527 -30.344 -24.156 1 92.88 187 ILE A CA 1
ATOM 1434 C C . ILE A 1 187 ? 5.223 -31.078 -25.453 1 92.88 187 ILE A C 1
ATOM 1436 O O . ILE A 1 187 ? 4.082 -31.469 -25.703 1 92.88 187 ILE A O 1
ATOM 1440 N N . TYR A 1 188 ? 6.285 -31.172 -26.25 1 87.75 188 TYR A N 1
ATOM 1441 C CA . TYR A 1 188 ? 6.184 -31.875 -27.516 1 87.75 188 TYR A CA 1
ATOM 1442 C C . TYR A 1 188 ? 7.098 -33.094 -27.531 1 87.75 188 TYR A C 1
ATOM 1444 O O . TYR A 1 188 ? 8.273 -33 -27.172 1 87.75 188 TYR A O 1
ATOM 1452 N N . TRP A 1 189 ? 6.504 -34.219 -27.891 1 87.12 189 TRP A N 1
ATOM 1453 C CA . TRP A 1 189 ? 7.312 -35.406 -28.219 1 87.12 189 TRP A CA 1
ATOM 1454 C C . TRP A 1 189 ? 7.648 -35.438 -29.703 1 87.12 189 TRP A C 1
ATOM 1456 O O . TRP A 1 189 ? 6.777 -35.688 -30.547 1 87.12 189 TRP A O 1
ATOM 1466 N N . GLU A 1 190 ? 8.922 -35.094 -29.922 1 87.62 190 GLU A N 1
ATOM 1467 C CA . GLU A 1 190 ? 9.328 -34.938 -31.312 1 87.62 190 GLU A CA 1
ATOM 1468 C C . GLU A 1 190 ? 10.586 -35.75 -31.625 1 87.62 190 GLU A C 1
ATOM 1470 O O . GLU A 1 190 ? 11.5 -35.844 -30.797 1 87.62 190 GLU A O 1
ATOM 1475 N N . CYS A 1 191 ? 10.539 -36.406 -32.781 1 87 191 CYS A N 1
ATOM 1476 C CA . CYS A 1 191 ? 11.734 -37.125 -33.188 1 87 191 CYS A CA 1
ATOM 1477 C C . CYS A 1 191 ? 12.711 -36.219 -33.938 1 87 191 CYS A C 1
ATOM 1479 O O . CYS A 1 191 ? 12.422 -35.031 -34.156 1 87 191 CYS A O 1
ATOM 1481 N N . GLN A 1 192 ? 13.828 -36.719 -34.344 1 87.31 192 GLN A N 1
ATOM 1482 C CA . GLN A 1 192 ? 14.891 -35.938 -34.969 1 87.31 192 GLN A CA 1
ATOM 1483 C C . GLN A 1 192 ? 14.438 -35.406 -36.344 1 87.31 192 GLN A C 1
ATOM 1485 O O . GLN A 1 192 ? 14.953 -34.375 -36.812 1 87.31 192 GLN A O 1
ATOM 1490 N N . GLN A 1 193 ? 13.492 -36.062 -36.906 1 82.62 193 GLN A N 1
ATOM 1491 C CA . GLN A 1 193 ? 12.969 -35.625 -38.188 1 82.62 193 GLN A CA 1
ATOM 1492 C C . GLN A 1 193 ? 11.789 -34.688 -38 1 82.62 193 GLN A C 1
ATOM 1494 O O . GLN A 1 193 ? 11.07 -34.375 -38.969 1 82.62 193 GLN A O 1
ATOM 1499 N N . LYS A 1 194 ? 11.445 -34.312 -36.844 1 85.88 194 LYS A N 1
ATOM 1500 C CA . LYS A 1 194 ? 10.453 -33.312 -36.469 1 85.88 194 LYS A CA 1
ATOM 1501 C C . LYS A 1 194 ? 9.039 -33.844 -36.562 1 85.88 194 LYS A C 1
ATOM 1503 O O . LYS A 1 194 ? 8.078 -33.094 -36.75 1 85.88 194 LYS A O 1
ATOM 1508 N N . HIS A 1 195 ? 9 -35.25 -36.625 1 85.38 195 HIS A N 1
ATOM 1509 C CA . HIS A 1 195 ? 7.672 -35.844 -36.469 1 85.38 195 HIS A CA 1
ATOM 1510 C C . HIS A 1 195 ? 7.152 -35.719 -35.031 1 85.38 195 HIS A C 1
ATOM 1512 O O . HIS A 1 195 ? 7.84 -36.094 -34.094 1 85.38 195 HIS A O 1
ATOM 1518 N N . GLU A 1 196 ? 5.969 -35.062 -34.938 1 84.69 196 GLU A N 1
ATOM 1519 C CA . GLU A 1 196 ? 5.355 -34.906 -33.625 1 84.69 196 GLU A CA 1
ATOM 1520 C C . GLU A 1 196 ? 4.5 -36.094 -33.25 1 84.69 196 GLU A C 1
ATOM 1522 O O . GLU A 1 196 ? 3.559 -36.438 -33.969 1 84.69 196 GLU A O 1
ATOM 1527 N N . ALA A 1 197 ? 4.859 -36.719 -32.219 1 80.06 197 ALA A N 1
ATOM 1528 C CA . ALA A 1 197 ? 4.094 -37.875 -31.734 1 80.06 197 ALA A CA 1
ATOM 1529 C C . ALA A 1 197 ? 2.943 -37.438 -30.828 1 80.06 197 ALA A C 1
ATOM 1531 O O . ALA A 1 197 ? 1.819 -37.938 -30.969 1 80.06 197 ALA A O 1
ATOM 1532 N N . TYR A 1 198 ? 3.238 -36.594 -29.875 1 81.62 198 TYR A N 1
ATOM 1533 C CA . TYR A 1 198 ? 2.248 -36.125 -28.922 1 81.62 198 TYR A CA 1
ATOM 1534 C C . TYR A 1 198 ? 2.5 -34.656 -28.547 1 81.62 198 TYR A C 1
ATOM 1536 O O . TYR A 1 198 ? 3.594 -34.125 -28.766 1 81.62 198 TYR A O 1
ATOM 1544 N N . ARG A 1 199 ? 1.434 -34.062 -28.125 1 87.44 199 ARG A N 1
ATOM 1545 C CA . ARG A 1 199 ? 1.528 -32.719 -27.562 1 87.44 199 ARG A CA 1
ATOM 1546 C C . ARG A 1 199 ? 0.703 -32.625 -26.281 1 87.44 199 ARG A C 1
ATOM 1548 O O . ARG A 1 199 ? -0.358 -33.219 -26.172 1 87.44 199 ARG A O 1
ATOM 1555 N N . TRP A 1 200 ? 1.196 -31.938 -25.328 1 91.5 200 TRP A N 1
ATOM 1556 C CA . TRP A 1 200 ? 0.543 -31.734 -24.031 1 91.5 200 TRP A CA 1
ATOM 1557 C C . TRP A 1 200 ? 0.657 -30.281 -23.594 1 91.5 200 TRP A C 1
ATOM 1559 O O . TRP A 1 200 ? 1.663 -29.609 -23.859 1 91.5 200 TRP A O 1
ATOM 1569 N N . CYS A 1 201 ? -0.447 -29.797 -22.969 1 93.62 201 CYS A N 1
ATOM 1570 C CA . CYS A 1 201 ? -0.43 -28.438 -22.422 1 93.62 201 CYS A CA 1
ATOM 1571 C C . CYS A 1 201 ? -0.759 -28.453 -20.938 1 93.62 201 CYS A C 1
ATOM 1573 O O . CYS A 1 201 ? -1.635 -29.203 -20.484 1 93.62 201 CYS A O 1
ATOM 1575 N N . SER A 1 202 ? -0.116 -27.625 -20.203 1 96.06 202 SER A N 1
ATOM 1576 C CA . SER A 1 202 ? -0.24 -27.594 -18.75 1 96.06 202 SER A CA 1
ATOM 1577 C C . SER A 1 202 ? -1.604 -27.047 -18.328 1 96.06 202 SER A C 1
ATOM 1579 O O . SER A 1 202 ? -1.982 -27.156 -17.156 1 96.06 202 SER A O 1
ATOM 1581 N N . GLN A 1 203 ? -2.322 -26.484 -19.281 1 93.81 203 GLN A N 1
ATOM 1582 C CA . GLN A 1 203 ? -3.59 -25.828 -18.984 1 93.81 203 GLN A CA 1
ATOM 1583 C C . GLN A 1 203 ? -4.625 -26.109 -20.062 1 93.81 203 GLN A C 1
ATOM 1585 O O . GLN A 1 203 ? -4.273 -26.359 -21.219 1 93.81 203 GLN A O 1
ATOM 1590 N N . PRO A 1 204 ? -5.906 -26 -19.625 1 91.62 204 PRO A N 1
ATOM 1591 C CA . PRO A 1 204 ? -6.926 -26.031 -20.672 1 91.62 204 PRO A CA 1
ATOM 1592 C C . PRO A 1 204 ? -6.852 -24.812 -21.594 1 91.62 204 PRO A C 1
ATOM 1594 O O . PRO A 1 204 ? -6.484 -23.719 -21.156 1 91.62 204 PRO A O 1
ATOM 1597 N N . VAL A 1 205 ? -7.223 -25.031 -22.859 1 89.88 205 VAL A N 1
ATOM 1598 C CA . VAL A 1 205 ? -7.062 -23.984 -23.859 1 89.88 205 VAL A CA 1
ATOM 1599 C C . VAL A 1 205 ? -8.422 -23.625 -24.469 1 89.88 205 VAL A C 1
ATOM 1601 O O . VAL A 1 205 ? -9.18 -24.516 -24.859 1 89.88 205 VAL A O 1
ATOM 1604 N N . PHE A 1 206 ? -8.664 -22.297 -24.422 1 87.38 206 PHE A N 1
ATOM 1605 C CA . PHE A 1 206 ? -9.852 -21.797 -25.109 1 87.38 206 PHE A CA 1
ATOM 1606 C C . PHE A 1 206 ? -9.617 -21.734 -26.625 1 87.38 206 PHE A C 1
ATOM 1608 O O . PHE A 1 206 ? -8.5 -21.953 -27.094 1 87.38 206 PHE A O 1
ATOM 1615 N N . ASP A 1 207 ? -10.734 -21.406 -27.188 1 80.12 207 ASP A N 1
ATOM 1616 C CA . ASP A 1 207 ? -10.586 -21.125 -28.609 1 80.12 207 ASP A CA 1
ATOM 1617 C C . ASP A 1 207 ? -9.719 -19.875 -28.828 1 80.12 207 ASP A C 1
ATOM 1619 O O . ASP A 1 207 ? -9.617 -19.031 -27.953 1 80.12 207 ASP A O 1
ATOM 1623 N N . ARG A 1 208 ? -9.008 -19.812 -29.906 1 80 208 ARG A N 1
ATOM 1624 C CA . ARG A 1 208 ? -8.133 -18.703 -30.281 1 80 208 ARG A CA 1
ATOM 1625 C C . ARG A 1 208 ? -6.918 -18.625 -29.375 1 80 208 ARG A C 1
ATOM 1627 O O . ARG A 1 208 ? -6.457 -17.531 -29.047 1 80 208 ARG A O 1
ATOM 1634 N N . ASN A 1 209 ? -6.625 -19.625 -28.766 1 79.94 209 ASN A N 1
ATOM 1635 C CA . ASN A 1 209 ? -5.355 -19.891 -28.094 1 79.94 209 ASN A CA 1
ATOM 1636 C C . ASN A 1 209 ? -5.223 -19.109 -26.797 1 79.94 209 ASN A C 1
ATOM 1638 O O . ASN A 1 209 ? -4.129 -18.672 -26.438 1 79.94 209 ASN A O 1
ATOM 1642 N N . LEU A 1 210 ? -6.344 -18.781 -26.172 1 90.06 210 LEU A N 1
ATOM 1643 C CA . LEU A 1 210 ? -6.258 -18.25 -24.812 1 90.06 210 LEU A CA 1
ATOM 1644 C C . LEU A 1 210 ? -6.16 -19.391 -23.797 1 90.06 210 LEU A C 1
ATOM 1646 O O . LEU A 1 210 ? -6.973 -20.312 -23.812 1 90.06 210 LEU A O 1
ATOM 1650 N N . HIS A 1 211 ? -5.18 -19.359 -23.047 1 93.31 211 HIS A N 1
ATOM 1651 C CA . HIS A 1 211 ? -4.973 -20.406 -22.047 1 93.31 211 HIS A CA 1
ATOM 1652 C C . HIS A 1 211 ? -5.785 -20.125 -20.781 1 93.31 211 HIS A C 1
ATOM 1654 O O . HIS A 1 211 ? -5.895 -18.969 -20.359 1 93.31 211 HIS A O 1
ATOM 1660 N N . GLY A 1 212 ? -6.387 -21.156 -20.25 1 93.19 212 GLY A N 1
ATOM 1661 C CA . GLY A 1 212 ? -7.191 -21.031 -19.047 1 93.19 212 GLY A CA 1
ATOM 1662 C C . GLY A 1 212 ? -6.43 -20.422 -17.875 1 93.19 212 GLY A C 1
ATOM 1663 O O . GLY A 1 212 ? -6.988 -19.641 -17.109 1 93.19 212 GLY A O 1
ATOM 1664 N N . GLY A 1 213 ? -5.199 -20.781 -17.75 1 95.31 213 GLY A N 1
ATOM 1665 C CA . GLY A 1 213 ? -4.363 -20.25 -16.688 1 95.31 213 GLY A CA 1
ATOM 1666 C C . GLY A 1 213 ? -4.199 -18.734 -16.766 1 95.31 213 GLY A C 1
ATOM 1667 O O . GLY A 1 213 ? -4.211 -18.047 -15.75 1 95.31 213 GLY A O 1
ATOM 1668 N N . ASP A 1 214 ? -4.07 -18.219 -17.938 1 95.88 214 ASP A N 1
ATOM 1669 C CA . ASP A 1 214 ? -3.914 -16.781 -18.125 1 95.88 214 ASP A CA 1
ATOM 1670 C C . ASP A 1 214 ? -5.168 -16.031 -17.672 1 95.88 214 ASP A C 1
ATOM 1672 O O . ASP A 1 214 ? -5.078 -15.008 -16.984 1 95.88 214 ASP A O 1
ATOM 1676 N N . LEU A 1 215 ? -6.285 -16.562 -18.062 1 96 215 LEU A N 1
ATOM 1677 C CA . LEU A 1 215 ? -7.543 -15.922 -17.688 1 96 215 LEU A CA 1
ATOM 1678 C C . LEU A 1 215 ? -7.746 -15.969 -16.172 1 96 215 LEU A C 1
ATOM 1680 O O . LEU A 1 215 ? -8.148 -14.977 -15.562 1 96 215 LEU A O 1
ATOM 1684 N N . GLN A 1 216 ? -7.473 -17.109 -15.617 1 96.81 216 GLN A N 1
ATOM 1685 C CA . GLN A 1 216 ? -7.684 -17.266 -14.18 1 96.81 216 GLN A CA 1
ATOM 1686 C C . GLN A 1 216 ? -6.672 -16.453 -13.383 1 96.81 216 GLN A C 1
ATOM 1688 O O . GLN A 1 216 ? -6.984 -15.945 -12.305 1 96.81 216 GLN A O 1
ATOM 1693 N N . ILE A 1 217 ? -5.453 -16.375 -13.867 1 98 217 ILE A N 1
ATOM 1694 C CA . ILE A 1 217 ? -4.449 -15.523 -13.234 1 98 217 ILE A CA 1
ATOM 1695 C C . ILE A 1 217 ? -4.922 -14.07 -13.242 1 98 217 ILE A C 1
ATOM 1697 O O . ILE A 1 217 ? -4.895 -13.391 -12.211 1 98 217 ILE A O 1
ATOM 1701 N N . ALA A 1 218 ? -5.383 -13.633 -14.367 1 97.81 218 ALA A N 1
ATOM 1702 C CA . ALA A 1 218 ? -5.848 -12.25 -14.5 1 97.81 218 ALA A CA 1
ATOM 1703 C C . ALA A 1 218 ? -7.023 -11.977 -13.57 1 97.81 218 ALA A C 1
ATOM 1705 O O . ALA A 1 218 ? -7.051 -10.953 -12.883 1 97.81 218 ALA A O 1
ATOM 1706 N N . SER A 1 219 ? -7.938 -12.906 -13.555 1 97.88 219 SER A N 1
ATOM 1707 C CA . SER A 1 219 ? -9.125 -12.758 -12.719 1 97.88 219 SER A CA 1
ATOM 1708 C C . SER A 1 219 ? -8.758 -12.75 -11.234 1 97.88 219 SER A C 1
ATOM 1710 O O . SER A 1 219 ? -9.242 -11.906 -10.477 1 97.88 219 SER A O 1
ATOM 1712 N N . SER A 1 220 ? -7.945 -13.695 -10.875 1 98 220 SER A N 1
ATOM 1713 C CA . SER A 1 220 ? -7.551 -13.805 -9.477 1 98 220 SER A CA 1
ATOM 1714 C C . SER A 1 220 ? -6.766 -12.578 -9.023 1 98 220 SER A C 1
ATOM 1716 O O . SER A 1 220 ? -6.906 -12.125 -7.887 1 98 220 SER A O 1
ATOM 1718 N N . LEU A 1 221 ? -5.961 -12.125 -9.891 1 97.75 221 LEU A N 1
ATOM 1719 C CA . LEU A 1 221 ? -5.16 -10.938 -9.602 1 97.75 221 LEU A CA 1
ATOM 1720 C C . LEU A 1 221 ? -6.051 -9.734 -9.328 1 97.75 221 LEU A C 1
ATOM 1722 O O . LEU A 1 221 ? -5.914 -9.078 -8.289 1 97.75 221 LEU A O 1
ATOM 1726 N N . LEU A 1 222 ? -6.945 -9.469 -10.164 1 97.62 222 LEU A N 1
ATOM 1727 C CA . LEU A 1 222 ? -7.824 -8.312 -10.023 1 97.62 222 LEU A CA 1
ATOM 1728 C C . LEU A 1 222 ? -8.773 -8.492 -8.844 1 97.62 222 LEU A C 1
ATOM 1730 O O . LEU A 1 222 ? -8.945 -7.574 -8.039 1 97.62 222 LEU A O 1
ATOM 1734 N N . CYS A 1 223 ? -9.305 -9.688 -8.656 1 97.81 223 CYS A N 1
ATOM 1735 C CA . CYS A 1 223 ? -10.328 -9.938 -7.648 1 97.81 223 CYS A CA 1
ATOM 1736 C C . CYS A 1 223 ? -9.719 -9.961 -6.254 1 97.81 223 CYS A C 1
ATOM 1738 O O . CYS A 1 223 ? -10.43 -9.789 -5.258 1 97.81 223 CYS A O 1
ATOM 1740 N N . SER A 1 224 ? -8.453 -10.234 -6.184 1 96.38 224 SER A N 1
ATOM 1741 C CA . SER A 1 224 ? -7.809 -10.258 -4.879 1 96.38 224 SER A CA 1
ATOM 1742 C C . SER A 1 224 ? -7.23 -8.891 -4.527 1 96.38 224 SER A C 1
ATOM 1744 O O . SER A 1 224 ? -6.711 -8.695 -3.426 1 96.38 224 SER A O 1
ATOM 1746 N N . GLY A 1 225 ? -7.273 -7.957 -5.43 1 94.5 225 GLY A N 1
ATOM 1747 C CA . GLY A 1 225 ? -6.773 -6.613 -5.18 1 94.5 225 GLY A CA 1
ATOM 1748 C C . GLY A 1 225 ? -5.27 -6.496 -5.328 1 94.5 225 GLY A C 1
ATOM 1749 O O . GLY A 1 225 ? -4.672 -5.508 -4.902 1 94.5 225 GLY A O 1
ATOM 1750 N N . ASN A 1 226 ? -4.652 -7.512 -5.926 1 94.56 226 ASN A N 1
ATOM 1751 C CA . ASN A 1 226 ? -3.213 -7.473 -6.145 1 94.56 226 ASN A CA 1
ATOM 1752 C C . ASN A 1 226 ? -2.85 -6.598 -7.34 1 94.56 226 ASN A C 1
ATOM 1754 O O . ASN A 1 226 ? -3.699 -6.316 -8.188 1 94.56 226 ASN A O 1
ATOM 1758 N N . ASN A 1 227 ? -1.628 -6.16 -7.297 1 92.06 227 ASN A N 1
ATOM 1759 C CA . ASN A 1 227 ? -1.078 -5.371 -8.391 1 92.06 227 ASN A CA 1
ATOM 1760 C C . ASN A 1 227 ? -0.271 -6.234 -9.359 1 92.06 227 ASN A C 1
ATOM 1762 O O . ASN A 1 227 ? 0.475 -7.117 -8.93 1 92.06 227 ASN A O 1
ATOM 1766 N N . PHE A 1 228 ? -0.441 -5.977 -10.625 1 94.75 228 PHE A N 1
ATOM 1767 C CA . PHE A 1 228 ? 0.19 -6.812 -11.641 1 94.75 228 PHE A CA 1
ATOM 1768 C C . PHE A 1 228 ? 1.708 -6.766 -11.516 1 94.75 228 PHE A C 1
ATOM 1770 O O . PHE A 1 228 ? 2.371 -7.805 -11.539 1 94.75 228 PHE A O 1
ATOM 1777 N N . SER A 1 229 ? 2.244 -5.598 -11.398 1 90.94 229 SER A N 1
ATOM 1778 C CA . SER A 1 229 ? 3.695 -5.449 -11.398 1 90.94 229 SER A CA 1
ATOM 1779 C C . SER A 1 229 ? 4.328 -6.188 -10.219 1 90.94 229 SER A C 1
ATOM 1781 O O . SER A 1 229 ? 5.391 -6.797 -10.359 1 90.94 229 SER A O 1
ATOM 1783 N N . LYS A 1 230 ? 3.715 -6.156 -9.094 1 92.19 230 LYS A N 1
ATOM 1784 C CA . LYS A 1 230 ? 4.227 -6.844 -7.914 1 92.19 230 LYS A CA 1
ATOM 1785 C C . LYS A 1 230 ? 4.164 -8.359 -8.086 1 92.19 230 LYS A C 1
ATOM 1787 O O . LYS A 1 230 ? 5.113 -9.07 -7.738 1 92.19 230 LYS A O 1
ATOM 1792 N N . LEU A 1 231 ? 3.084 -8.781 -8.633 1 96.06 231 LEU A N 1
ATOM 1793 C CA . LEU A 1 231 ? 2.938 -10.219 -8.844 1 96.06 231 LEU A CA 1
ATOM 1794 C C . LEU A 1 231 ? 3.879 -10.703 -9.938 1 96.06 231 LEU A C 1
ATOM 1796 O O . LEU A 1 231 ? 4.391 -11.828 -9.867 1 96.06 231 LEU A O 1
ATOM 1800 N N . ALA A 1 232 ? 3.982 -9.883 -10.93 1 95.81 232 ALA A N 1
ATOM 1801 C CA . ALA A 1 232 ? 4.906 -10.234 -12.008 1 95.81 232 ALA A CA 1
ATOM 1802 C C . ALA A 1 232 ? 6.332 -10.359 -11.484 1 95.81 232 ALA A C 1
ATOM 1804 O O . ALA A 1 232 ? 7.086 -11.227 -11.93 1 95.81 232 ALA A O 1
ATOM 1805 N N . LEU A 1 233 ? 6.707 -9.484 -10.594 1 95.5 233 LEU A N 1
ATOM 1806 C CA . LEU A 1 233 ? 8.039 -9.555 -10 1 95.5 233 LEU A CA 1
ATOM 1807 C C . LEU A 1 233 ? 8.18 -10.82 -9.156 1 95.5 233 LEU A C 1
ATOM 1809 O O . LEU A 1 233 ? 9.219 -11.477 -9.195 1 95.5 233 LEU A O 1
ATOM 1813 N N . PHE A 1 234 ? 7.168 -11.133 -8.414 1 97.38 234 PHE A N 1
ATOM 1814 C CA . PHE A 1 234 ? 7.129 -12.383 -7.66 1 97.38 234 PHE A CA 1
ATOM 1815 C C . PHE A 1 234 ? 7.328 -13.578 -8.586 1 97.38 234 PHE A C 1
ATOM 1817 O O . PHE A 1 234 ? 8.141 -14.461 -8.297 1 97.38 234 PHE A O 1
ATOM 1824 N N . ALA A 1 235 ? 6.582 -13.578 -9.68 1 97.94 235 ALA A N 1
ATOM 1825 C CA . ALA A 1 235 ? 6.676 -14.656 -10.656 1 97.94 235 ALA A CA 1
ATOM 1826 C C . ALA A 1 235 ? 8.07 -14.719 -11.273 1 97.94 235 ALA A C 1
ATOM 1828 O O . ALA A 1 235 ? 8.609 -15.805 -11.5 1 97.94 235 ALA A O 1
ATOM 1829 N N . LYS A 1 236 ? 8.609 -13.594 -11.508 1 96.12 236 LYS A N 1
ATOM 1830 C CA . LYS A 1 236 ? 9.945 -13.516 -12.078 1 96.12 236 LYS A CA 1
ATOM 1831 C C . LYS A 1 236 ? 10.977 -14.148 -11.148 1 96.12 236 LYS A C 1
ATOM 1833 O O . LYS A 1 236 ? 11.828 -14.922 -11.586 1 96.12 236 LYS A O 1
ATOM 1838 N N . PHE A 1 237 ? 10.914 -13.844 -9.914 1 97.12 237 PHE A N 1
ATOM 1839 C CA . PHE A 1 237 ? 11.859 -14.375 -8.945 1 97.12 237 PHE A CA 1
ATOM 1840 C C . PHE A 1 237 ? 11.656 -15.875 -8.758 1 97.12 237 PHE A C 1
ATOM 1842 O O . PHE A 1 237 ? 12.617 -16.609 -8.531 1 97.12 237 PHE A O 1
ATOM 1849 N N . LEU A 1 238 ? 10.438 -16.281 -8.867 1 97 238 LEU A N 1
ATOM 1850 C CA . LEU A 1 238 ? 10.094 -17.688 -8.727 1 97 238 LEU A CA 1
ATOM 1851 C C . LEU A 1 238 ? 10.367 -18.453 -10.023 1 97 238 LEU A C 1
ATOM 1853 O O . LEU A 1 238 ? 10.203 -19.672 -10.086 1 97 238 LEU A O 1
ATOM 1857 N N . LYS A 1 239 ? 10.711 -17.719 -11.117 1 96.56 239 LYS A N 1
ATOM 1858 C CA . LYS A 1 239 ? 10.883 -18.25 -12.461 1 96.56 239 LYS A CA 1
ATOM 1859 C C . LYS A 1 239 ? 9.609 -18.953 -12.93 1 96.56 239 LYS A C 1
ATOM 1861 O O . LYS A 1 239 ? 9.68 -20.031 -13.516 1 96.56 239 LYS A O 1
ATOM 1866 N N . LEU A 1 240 ? 8.516 -18.438 -12.531 1 97.69 240 LEU A N 1
ATOM 1867 C CA . LEU A 1 240 ? 7.207 -18.922 -12.953 1 97.69 240 LEU A CA 1
ATOM 1868 C C . LEU A 1 240 ? 6.797 -18.312 -14.281 1 97.69 240 LEU A C 1
ATOM 1870 O O . LEU A 1 240 ? 6.797 -17.078 -14.422 1 97.69 240 LEU A O 1
ATOM 1874 N N . HIS A 1 241 ? 6.48 -19.172 -15.219 1 96.56 241 HIS A N 1
ATOM 1875 C CA . HIS A 1 241 ? 5.91 -18.625 -16.453 1 96.56 241 HIS A CA 1
ATOM 1876 C C . HIS A 1 241 ? 4.629 -17.844 -16.156 1 96.56 241 HIS A C 1
ATOM 1878 O O . HIS A 1 241 ? 3.742 -18.344 -15.461 1 96.56 241 HIS A O 1
ATOM 1884 N N . PHE A 1 242 ? 4.59 -16.625 -16.719 1 96.56 242 PHE A N 1
ATOM 1885 C CA . PHE A 1 242 ? 3.52 -15.703 -16.359 1 96.56 242 PHE A CA 1
ATOM 1886 C C . PHE A 1 242 ? 3.051 -14.914 -17.578 1 96.56 242 PHE A C 1
ATOM 1888 O O . PHE A 1 242 ? 3.744 -14.867 -18.594 1 96.56 242 PHE A O 1
ATOM 1895 N N . LEU A 1 243 ? 1.895 -14.492 -17.484 1 94.5 243 LEU A N 1
ATOM 1896 C CA . LEU A 1 243 ? 1.398 -13.695 -18.594 1 94.5 243 LEU A CA 1
ATOM 1897 C C . LEU A 1 243 ? 2.051 -12.32 -18.609 1 94.5 243 LEU A C 1
ATOM 1899 O O . LEU A 1 243 ? 2.453 -11.805 -17.562 1 94.5 243 LEU A O 1
ATOM 1903 N N . ASP A 1 244 ? 2.041 -11.695 -19.766 1 92.12 244 ASP A N 1
ATOM 1904 C CA . ASP A 1 244 ? 2.654 -10.375 -19.875 1 92.12 244 ASP A CA 1
ATOM 1905 C C . ASP A 1 244 ? 1.642 -9.273 -19.562 1 92.12 244 ASP A C 1
ATOM 1907 O O . ASP A 1 244 ? 0.442 -9.539 -19.453 1 92.12 244 ASP A O 1
ATOM 1911 N N . LYS A 1 245 ? 2.164 -8.094 -19.391 1 92.81 245 LYS A N 1
ATOM 1912 C CA . LYS A 1 245 ? 1.352 -6.961 -18.953 1 92.81 245 LYS A CA 1
ATOM 1913 C C . LYS A 1 245 ? 0.285 -6.621 -20 1 92.81 245 LYS A C 1
ATOM 1915 O O . LYS A 1 245 ? -0.851 -6.301 -19.641 1 92.81 245 LYS A O 1
ATOM 1920 N N . ASP A 1 246 ? 0.666 -6.715 -21.234 1 90.25 246 ASP A N 1
ATOM 1921 C CA . ASP A 1 246 ? -0.278 -6.383 -22.297 1 90.25 246 ASP A CA 1
ATOM 1922 C C . ASP A 1 246 ? -1.422 -7.391 -22.344 1 90.25 246 ASP A C 1
ATOM 1924 O O . ASP A 1 246 ? -2.582 -7.016 -22.531 1 90.25 246 ASP A O 1
ATOM 1928 N N . ALA A 1 247 ? -1.035 -8.648 -22.266 1 93.44 247 ALA A N 1
ATOM 1929 C CA . ALA A 1 247 ? -2.064 -9.68 -22.234 1 93.44 247 ALA A CA 1
ATOM 1930 C C . ALA A 1 247 ? -3.012 -9.469 -21.047 1 93.44 247 ALA A C 1
ATOM 1932 O O . ALA A 1 247 ? -4.23 -9.578 -21.203 1 93.44 247 ALA A O 1
ATOM 1933 N N . TYR A 1 248 ? -2.496 -9.078 -19.953 1 96.06 248 TYR A N 1
ATOM 1934 C CA . TYR A 1 248 ? -3.301 -8.812 -18.766 1 96.06 248 TYR A CA 1
ATOM 1935 C C . TYR A 1 248 ? -4.242 -7.633 -19 1 96.06 248 TYR A C 1
ATOM 1937 O O . TYR A 1 248 ? -5.43 -7.707 -18.688 1 96.06 248 TYR A O 1
ATOM 1945 N N . SER A 1 249 ? -3.709 -6.578 -19.5 1 94.19 249 SER A N 1
ATOM 1946 C CA . SER A 1 249 ? -4.508 -5.383 -19.75 1 94.19 249 SER A CA 1
ATOM 1947 C C . SER A 1 249 ? -5.645 -5.672 -20.734 1 94.19 249 SER A C 1
ATOM 1949 O O . SER A 1 249 ? -6.758 -5.168 -20.562 1 94.19 249 SER A O 1
ATOM 1951 N N . ASN A 1 250 ? -5.32 -6.477 -21.656 1 93.38 250 ASN A N 1
ATOM 1952 C CA . ASN A 1 250 ? -6.336 -6.844 -22.641 1 93.38 250 ASN A CA 1
ATOM 1953 C C . ASN A 1 250 ? -7.453 -7.668 -22.016 1 93.38 250 ASN A C 1
ATOM 1955 O O . ASN A 1 250 ? -8.633 -7.418 -22.266 1 93.38 250 ASN A O 1
ATOM 1959 N N . LEU A 1 251 ? -7.109 -8.648 -21.25 1 96.06 251 LEU A N 1
ATOM 1960 C CA . LEU A 1 251 ? -8.102 -9.477 -20.578 1 96.06 251 LEU A CA 1
ATOM 1961 C C . LEU A 1 251 ? -8.945 -8.641 -19.625 1 96.06 251 LEU A C 1
ATOM 1963 O O . LEU A 1 251 ? -10.156 -8.852 -19.516 1 96.06 251 LEU A O 1
ATOM 1967 N N . GLN A 1 252 ? -8.336 -7.781 -18.969 1 96 252 GLN A N 1
ATOM 1968 C CA . GLN A 1 252 ? -9.008 -6.887 -18.016 1 96 252 GLN A CA 1
ATOM 1969 C C . GLN A 1 252 ? -10.078 -6.055 -18.719 1 96 252 GLN A C 1
ATOM 1971 O O . GLN A 1 252 ? -11.219 -5.98 -18.266 1 96 252 GLN A O 1
ATOM 1976 N N . GLU A 1 253 ? -9.711 -5.426 -19.766 1 94.75 253 GLU A N 1
ATOM 1977 C CA . GLU A 1 253 ? -10.602 -4.504 -20.469 1 94.75 253 GLU A CA 1
ATOM 1978 C C . GLU A 1 253 ? -11.734 -5.254 -21.172 1 94.75 253 GLU A C 1
ATOM 1980 O O . GLU A 1 253 ? -12.867 -4.781 -21.203 1 94.75 253 GLU A O 1
ATOM 1985 N N . LYS A 1 254 ? -11.398 -6.395 -21.656 1 94.12 254 LYS A N 1
ATOM 1986 C CA . LYS A 1 254 ? -12.359 -7.102 -22.5 1 94.12 254 LYS A CA 1
ATOM 1987 C C . LYS A 1 254 ? -13.344 -7.906 -21.656 1 94.12 254 LYS A C 1
ATOM 1989 O O . LYS A 1 254 ? -14.531 -7.977 -21.984 1 94.12 254 LYS A O 1
ATOM 1994 N N . TYR A 1 255 ? -12.852 -8.539 -20.609 1 96.44 255 TYR A N 1
ATOM 1995 C CA . TYR A 1 255 ? -13.719 -9.508 -19.953 1 96.44 255 TYR A CA 1
ATOM 1996 C C . TYR A 1 255 ? -13.898 -9.156 -18.469 1 96.44 255 TYR A C 1
ATOM 1998 O O . TYR A 1 255 ? -15 -9.266 -17.938 1 96.44 255 TYR A O 1
ATOM 2006 N N . LEU A 1 256 ? -12.883 -8.766 -17.75 1 98.44 256 LEU A N 1
ATOM 2007 C CA . LEU A 1 256 ? -12.945 -8.633 -16.297 1 98.44 256 LEU A CA 1
ATOM 2008 C C . LEU A 1 256 ? -13.742 -7.395 -15.898 1 98.44 256 LEU A C 1
ATOM 2010 O O . LEU A 1 256 ? -14.758 -7.5 -15.219 1 98.44 256 LEU A O 1
ATOM 2014 N N . VAL A 1 257 ? -13.375 -6.223 -16.391 1 98.12 257 VAL A N 1
ATOM 2015 C CA . VAL A 1 257 ? -13.953 -4.945 -15.984 1 98.12 257 VAL A CA 1
ATOM 2016 C C . VAL A 1 257 ? -15.445 -4.922 -16.312 1 98.12 257 VAL A C 1
ATOM 2018 O O . VAL A 1 257 ? -16.266 -4.641 -15.445 1 98.12 257 VAL A O 1
ATOM 2021 N N . PRO A 1 258 ? -15.805 -5.324 -17.5 1 97.75 258 PRO A N 1
ATOM 2022 C CA . PRO A 1 258 ? -17.234 -5.301 -17.812 1 97.75 258 PRO A CA 1
ATOM 2023 C C . PRO A 1 258 ? -18.047 -6.281 -16.953 1 97.75 258 PRO A C 1
ATOM 2025 O O . PRO A 1 258 ? -19.172 -5.98 -16.547 1 97.75 258 PRO A O 1
ATOM 2028 N N . THR A 1 259 ? -17.5 -7.438 -16.734 1 98.38 259 THR A N 1
ATOM 2029 C CA . THR A 1 259 ? -18.219 -8.438 -15.938 1 98.38 259 THR A CA 1
ATOM 2030 C C . THR A 1 259 ? -18.375 -7.977 -14.492 1 98.38 259 THR A C 1
ATOM 2032 O O . THR A 1 259 ? -19.406 -8.195 -13.875 1 98.38 259 THR A O 1
ATOM 2035 N N . ILE A 1 260 ? -17.344 -7.371 -13.945 1 98.56 260 ILE A N 1
ATOM 2036 C CA . ILE A 1 260 ? -17.391 -6.852 -12.586 1 98.56 260 ILE A CA 1
ATOM 2037 C C . ILE A 1 260 ? -18.469 -5.766 -12.492 1 98.56 260 ILE A C 1
ATOM 2039 O O . ILE A 1 260 ? -19.25 -5.742 -11.539 1 98.56 260 ILE A O 1
ATOM 2043 N N . ASP A 1 261 ? -18.516 -4.922 -13.461 1 98.06 261 ASP A N 1
ATOM 2044 C CA . ASP A 1 261 ? -19.5 -3.852 -13.484 1 98.06 261 ASP A CA 1
ATOM 2045 C C . ASP A 1 261 ? -20.922 -4.414 -13.492 1 98.06 261 ASP A C 1
ATOM 2047 O O . ASP A 1 261 ? -21.781 -3.965 -12.727 1 98.06 261 ASP A O 1
ATOM 2051 N N . SER A 1 262 ? -21.125 -5.41 -14.328 1 97.81 262 SER A N 1
ATOM 2052 C CA . SER A 1 262 ? -22.438 -6.035 -14.406 1 97.81 262 SER A CA 1
ATOM 2053 C C . SER A 1 262 ? -22.797 -6.746 -13.102 1 97.81 262 SER A C 1
ATOM 2055 O O . SER A 1 262 ? -23.938 -6.668 -12.633 1 97.81 262 SER A O 1
ATOM 2057 N N . PHE A 1 263 ? -21.844 -7.41 -12.578 1 98.31 263 PHE A N 1
ATOM 2058 C CA . PHE A 1 263 ? -22.047 -8.133 -11.336 1 98.31 263 PHE A CA 1
ATOM 2059 C C . PHE A 1 263 ? -22.375 -7.172 -10.195 1 98.31 263 PHE A C 1
ATOM 2061 O O . PHE A 1 263 ? -23.234 -7.461 -9.359 1 98.31 263 PHE A O 1
ATOM 2068 N N . TRP A 1 264 ? -21.734 -6.062 -10.125 1 97.94 264 TRP A N 1
ATOM 2069 C CA . TRP A 1 264 ? -22 -5.031 -9.125 1 97.94 264 TRP A CA 1
ATOM 2070 C C . TRP A 1 264 ? -23.422 -4.484 -9.266 1 97.94 264 TRP A C 1
ATOM 2072 O O . TRP A 1 264 ? -24.141 -4.336 -8.273 1 97.94 264 TRP A O 1
ATOM 2082 N N . LYS A 1 265 ? -23.781 -4.211 -10.469 1 96.69 265 LYS A N 1
ATOM 2083 C CA . LYS A 1 265 ? -25.125 -3.68 -10.711 1 96.69 265 LYS A CA 1
ATOM 2084 C C . LYS A 1 265 ? -26.188 -4.652 -10.242 1 96.69 265 LYS A C 1
ATOM 2086 O O . LYS A 1 265 ? -27.219 -4.242 -9.68 1 96.69 265 LYS A O 1
ATOM 2091 N N . GLU A 1 266 ? -25.922 -5.887 -10.469 1 97 266 GLU A N 1
ATOM 2092 C CA . GLU A 1 266 ? -26.859 -6.906 -9.984 1 97 266 GLU A CA 1
ATOM 2093 C C . GLU A 1 266 ? -26.938 -6.898 -8.461 1 97 266 GLU A C 1
ATOM 2095 O O . GLU A 1 266 ? -28.031 -6.973 -7.898 1 97 266 GLU A O 1
ATOM 2100 N N . ASN A 1 267 ? -25.797 -6.887 -7.871 1 96.56 267 ASN A N 1
ATOM 2101 C CA . ASN A 1 267 ? -25.75 -6.84 -6.41 1 96.56 267 ASN A CA 1
ATOM 2102 C C . ASN A 1 267 ? -26.422 -5.582 -5.871 1 96.56 267 ASN A C 1
ATOM 2104 O O . ASN A 1 267 ? -27.172 -5.645 -4.891 1 96.56 267 ASN A O 1
ATOM 2108 N N . GLN A 1 268 ? -26.141 -4.473 -6.484 1 95.94 268 GLN A N 1
ATOM 2109 C CA . GLN A 1 268 ? -26.75 -3.201 -6.105 1 95.94 268 GLN A CA 1
ATOM 2110 C C . GLN A 1 268 ? -28.281 -3.277 -6.188 1 95.94 268 GLN A C 1
ATOM 2112 O O . GLN A 1 268 ? -28.984 -2.826 -5.277 1 95.94 268 GLN A O 1
ATOM 2117 N N . ASN A 1 269 ? -28.766 -3.824 -7.234 1 95.81 269 ASN A N 1
ATOM 2118 C CA . ASN A 1 269 ? -30.203 -3.955 -7.426 1 95.81 269 ASN A CA 1
ATOM 2119 C C . ASN A 1 269 ? -30.828 -4.816 -6.336 1 95.81 269 ASN A C 1
ATOM 2121 O O . ASN A 1 269 ? -31.922 -4.516 -5.855 1 95.81 269 ASN A O 1
ATOM 2125 N N . LYS A 1 270 ? -30.125 -5.82 -5.992 1 96.12 270 LYS A N 1
ATOM 2126 C CA . LYS A 1 270 ? -30.625 -6.672 -4.914 1 96.12 270 LYS A CA 1
ATOM 2127 C C . LYS A 1 270 ? -30.719 -5.898 -3.602 1 96.12 270 LYS A C 1
ATOM 2129 O O . LYS A 1 270 ? -31.703 -6.02 -2.871 1 96.12 270 LYS A O 1
ATOM 2134 N N . VAL A 1 271 ? -29.75 -5.129 -3.324 1 96.19 271 VAL A N 1
ATOM 2135 C CA . VAL A 1 271 ? -29.719 -4.336 -2.098 1 96.19 271 VAL A CA 1
ATOM 2136 C C . VAL A 1 271 ? -30.828 -3.293 -2.131 1 96.19 271 VAL A C 1
ATOM 2138 O O . VAL A 1 271 ? -31.594 -3.15 -1.167 1 96.19 271 VAL A O 1
ATOM 2141 N N . VAL A 1 272 ? -30.953 -2.631 -3.223 1 95.69 272 VAL A N 1
ATOM 2142 C CA . VAL A 1 272 ? -31.938 -1.567 -3.383 1 95.69 272 VAL A CA 1
ATOM 2143 C C . VAL A 1 272 ? -33.344 -2.148 -3.279 1 95.69 272 VAL A C 1
ATOM 2145 O O . VAL A 1 272 ? -34.25 -1.546 -2.666 1 95.69 272 VAL A O 1
ATOM 2148 N N . GLU A 1 273 ? -33.531 -3.305 -3.836 1 94.94 273 GLU A N 1
ATOM 2149 C CA . GLU A 1 273 ? -34.844 -3.965 -3.779 1 94.94 273 GLU A CA 1
ATOM 2150 C C . GLU A 1 273 ? -35.219 -4.309 -2.344 1 94.94 273 GLU A C 1
ATOM 2152 O O . GLU A 1 273 ? -36.406 -4.219 -1.97 1 94.94 273 GLU A O 1
ATOM 2157 N N . SER A 1 274 ? -34.25 -4.602 -1.597 1 94.12 274 SER A N 1
ATOM 2158 C CA . SER A 1 274 ? -34.5 -4.961 -0.206 1 94.12 274 SER A CA 1
ATOM 2159 C C . SER A 1 274 ? -34.875 -3.734 0.625 1 94.12 274 SER A C 1
ATOM 2161 O O . SER A 1 274 ? -35.469 -3.859 1.704 1 94.12 274 SER A O 1
ATOM 2163 N N . LEU A 1 275 ? -34.594 -2.598 0.114 1 94.12 275 LEU A N 1
ATOM 2164 C CA . LEU A 1 275 ? -34.844 -1.36 0.852 1 94.12 275 LEU A CA 1
ATOM 2165 C C . LEU A 1 275 ? -36.125 -0.68 0.389 1 94.12 275 LEU A C 1
ATOM 2167 O O . LEU A 1 275 ? -36.531 0.332 0.96 1 94.12 275 LEU A O 1
ATOM 2171 N N . LYS A 1 276 ? -36.719 -1.241 -0.618 1 90.75 276 LYS A N 1
ATOM 2172 C CA . LYS A 1 276 ? -37.938 -0.636 -1.143 1 90.75 276 LYS A CA 1
ATOM 2173 C C . LYS A 1 276 ? -39.031 -0.608 -0.083 1 90.75 276 LYS A C 1
ATOM 2175 O O . LYS A 1 276 ? -39.281 -1.607 0.6 1 90.75 276 LYS A O 1
ATOM 2180 N N . GLY A 1 277 ? -39.625 0.545 0.1 1 88.69 277 GLY A N 1
ATOM 2181 C CA . GLY A 1 277 ? -40.719 0.703 1.063 1 88.69 277 GLY A CA 1
ATOM 2182 C C . GLY A 1 277 ? -40.219 1.171 2.424 1 88.69 277 GLY A C 1
ATOM 2183 O O . GLY A 1 277 ? -41.031 1.465 3.307 1 88.69 277 GLY A O 1
ATOM 2184 N N . GLU A 1 278 ? -38.969 1.207 2.6 1 92.5 278 GLU A N 1
ATOM 2185 C CA . GLU A 1 278 ? -38.375 1.653 3.869 1 92.5 278 GLU A CA 1
ATOM 2186 C C . GLU A 1 278 ? -37.812 3.064 3.752 1 92.5 278 GLU A C 1
ATOM 2188 O O . GLU A 1 278 ? -37.469 3.514 2.656 1 92.5 278 GLU A O 1
ATOM 2193 N N . ASN A 1 279 ? -37.938 3.74 4.859 1 93.69 279 ASN A N 1
ATOM 2194 C CA . ASN A 1 279 ? -37.219 5.008 4.934 1 93.69 279 ASN A CA 1
ATOM 2195 C C . ASN A 1 279 ? -35.719 4.797 5.23 1 93.69 279 ASN A C 1
ATOM 2197 O O . ASN A 1 279 ? -35.375 4.25 6.273 1 93.69 279 ASN A O 1
ATOM 2201 N N . VAL A 1 280 ? -34.938 5.293 4.324 1 96.25 280 VAL A N 1
ATOM 2202 C CA . VAL A 1 280 ? -33.531 4.957 4.387 1 96.25 280 VAL A CA 1
ATOM 2203 C C . VAL A 1 280 ? -32.719 6.164 4.879 1 96.25 280 VAL A C 1
ATOM 2205 O O . VAL A 1 280 ? -33 7.297 4.461 1 96.25 280 VAL A O 1
ATOM 2208 N N . VAL A 1 281 ? -31.859 5.934 5.828 1 96.19 281 VAL A N 1
ATOM 2209 C CA . VAL A 1 281 ? -30.812 6.887 6.195 1 96.19 281 VAL A CA 1
ATOM 2210 C C . VAL A 1 281 ? -29.5 6.512 5.504 1 96.19 281 VAL A C 1
ATOM 2212 O O . VAL A 1 281 ? -28.938 5.445 5.762 1 96.19 281 VAL A O 1
ATOM 2215 N N . ALA A 1 282 ? -29.031 7.391 4.691 1 95.81 282 ALA A N 1
ATOM 2216 C CA . ALA A 1 282 ? -27.875 7.109 3.855 1 95.81 282 ALA A CA 1
ATOM 2217 C C . ALA A 1 282 ? -26.609 7.758 4.43 1 95.81 282 ALA A C 1
ATOM 2219 O O . ALA A 1 282 ? -26.578 8.969 4.652 1 95.81 282 ALA A O 1
ATOM 2220 N N . LEU A 1 283 ? -25.672 6.949 4.715 1 94.81 283 LEU A N 1
ATOM 2221 C CA . LEU A 1 283 ? -24.344 7.461 5.027 1 94.81 283 LEU A CA 1
ATOM 2222 C C . LEU A 1 283 ? -23.547 7.711 3.758 1 94.81 283 LEU A C 1
ATOM 2224 O O . LEU A 1 283 ? -23.406 6.816 2.916 1 94.81 283 LEU A O 1
ATOM 2228 N N . GLY A 1 284 ? -23.031 8.883 3.596 1 91.06 284 GLY A N 1
ATOM 2229 C CA . GLY A 1 284 ? -22.312 9.234 2.385 1 91.06 284 GLY A CA 1
ATOM 2230 C C . GLY A 1 284 ? -20.875 9.672 2.648 1 91.06 284 GLY A C 1
ATOM 2231 O O . GLY A 1 284 ? -20.609 10.367 3.633 1 91.06 284 GLY A O 1
ATOM 2232 N N . ASN A 1 285 ? -19.969 9.156 1.815 1 87.5 285 ASN A N 1
ATOM 2233 C CA . ASN A 1 285 ? -18.578 9.586 1.831 1 87.5 285 ASN A CA 1
ATOM 2234 C C . ASN A 1 285 ? -18.031 9.773 0.418 1 87.5 285 ASN A C 1
ATOM 2236 O O . ASN A 1 285 ? -18.391 9.016 -0.491 1 87.5 285 ASN A O 1
ATOM 2240 N N . GLY A 1 286 ? -17.312 10.859 0.242 1 81.69 286 GLY A N 1
ATOM 2241 C CA . GLY A 1 286 ? -16.688 11.141 -1.038 1 81.69 286 GLY A CA 1
ATOM 2242 C C . GLY A 1 286 ? -15.195 11.438 -0.921 1 81.69 286 GLY A C 1
ATOM 2243 O O . GLY A 1 286 ? -14.766 12.094 0.032 1 81.69 286 GLY A O 1
ATOM 2244 N N . VAL A 1 287 ? -14.516 10.836 -1.803 1 78.25 287 VAL A N 1
ATOM 2245 C CA . VAL A 1 287 ? -13.078 11.078 -1.81 1 78.25 287 VAL A CA 1
ATOM 2246 C C . VAL A 1 287 ? -12.617 11.391 -3.23 1 78.25 287 VAL A C 1
ATOM 2248 O O . VAL A 1 287 ? -13.219 10.93 -4.203 1 78.25 287 VAL A O 1
ATOM 2251 N N . VAL A 1 288 ? -11.695 12.297 -3.305 1 77.94 288 VAL A N 1
ATOM 2252 C CA . VAL A 1 288 ? -11.031 12.547 -4.578 1 77.94 288 VAL A CA 1
ATOM 2253 C C . VAL A 1 288 ? -9.602 12.023 -4.527 1 77.94 288 VAL A C 1
ATOM 2255 O O . VAL A 1 288 ? -8.828 12.383 -3.635 1 77.94 288 VAL A O 1
ATOM 2258 N N . ASP A 1 289 ? -9.367 11.141 -5.414 1 75.38 289 ASP A N 1
ATOM 2259 C CA . ASP A 1 289 ? -8.047 10.516 -5.449 1 75.38 289 ASP A CA 1
ATOM 2260 C C . ASP A 1 289 ? -7.371 10.734 -6.801 1 75.38 289 ASP A C 1
ATOM 2262 O O . ASP A 1 289 ? -8.047 10.906 -7.816 1 75.38 289 ASP A O 1
ATOM 2266 N N . SER A 1 290 ? -6.098 10.75 -6.66 1 74.94 290 SER A N 1
ATOM 2267 C CA . SER A 1 290 ? -5.312 10.742 -7.891 1 74.94 290 SER A CA 1
ATOM 2268 C C . SER A 1 290 ? -5.027 9.312 -8.352 1 74.94 290 SER A C 1
ATOM 2270 O O . SER A 1 290 ? -4.656 8.461 -7.547 1 74.94 290 SER A O 1
ATOM 2272 N N . LEU A 1 291 ? -5.34 9.039 -9.586 1 73.75 291 LEU A N 1
ATOM 2273 C CA . LEU A 1 291 ? -5.145 7.703 -10.141 1 73.75 291 LEU A CA 1
ATOM 2274 C C . LEU A 1 291 ? -3.785 7.594 -10.828 1 73.75 291 LEU A C 1
ATOM 2276 O O . LEU A 1 291 ? -3.488 6.582 -11.469 1 73.75 291 LEU A O 1
ATOM 2280 N N . GLY A 1 292 ? -3.059 8.57 -10.656 1 62.84 292 GLY A N 1
ATOM 2281 C CA . GLY A 1 292 ? -1.798 8.617 -11.383 1 62.84 292 GLY A CA 1
ATOM 2282 C C . GLY A 1 292 ? -1.885 9.391 -12.68 1 62.84 292 GLY A C 1
ATOM 2283 O O . GLY A 1 292 ? -2.979 9.617 -13.203 1 62.84 292 GLY A O 1
ATOM 2284 N N . HIS A 1 293 ? -0.887 9.875 -13.211 1 58.34 293 HIS A N 1
ATOM 2285 C CA . HIS A 1 293 ? -0.746 10.539 -14.5 1 58.34 293 HIS A CA 1
ATOM 2286 C C . HIS A 1 293 ? -1.666 11.75 -14.594 1 58.34 293 HIS A C 1
ATOM 2288 O O . HIS A 1 293 ? -2.285 11.984 -15.633 1 58.34 293 HIS A O 1
ATOM 2294 N N . GLY A 1 294 ? -1.964 12.305 -13.484 1 61.62 294 GLY A N 1
ATOM 2295 C CA . GLY A 1 294 ? -2.742 13.539 -13.484 1 61.62 294 GLY A CA 1
ATOM 2296 C C . GLY A 1 294 ? -4.238 13.297 -13.531 1 61.62 294 GLY A C 1
ATOM 2297 O O . GLY A 1 294 ? -5.02 14.242 -13.672 1 61.62 294 GLY A O 1
ATOM 2298 N N . VAL A 1 295 ? -4.527 12.094 -13.562 1 72.94 295 VAL A N 1
ATOM 2299 C CA . VAL A 1 295 ? -5.953 11.789 -13.594 1 72.94 295 VAL A CA 1
ATOM 2300 C C . VAL A 1 295 ? -6.5 11.758 -12.164 1 72.94 295 VAL A C 1
ATOM 2302 O O . VAL A 1 295 ? -5.941 11.086 -11.297 1 72.94 295 VAL A O 1
ATOM 2305 N N . GLU A 1 296 ? -7.484 12.578 -11.977 1 78.62 296 GLU A N 1
ATOM 2306 C CA . GLU A 1 296 ? -8.172 12.594 -10.688 1 78.62 296 GLU A CA 1
ATOM 2307 C C . GLU A 1 296 ? -9.57 11.984 -10.805 1 78.62 296 GLU A C 1
ATOM 2309 O O . GLU A 1 296 ? -10.258 12.188 -11.805 1 78.62 296 GLU A O 1
ATOM 2314 N N . CYS A 1 297 ? -9.883 11.234 -9.875 1 83.75 297 CYS A N 1
ATOM 2315 C CA . CYS A 1 297 ? -11.18 10.57 -9.859 1 83.75 297 CYS A CA 1
ATOM 2316 C C . CYS A 1 297 ? -11.883 10.766 -8.523 1 83.75 297 CYS A C 1
ATOM 2318 O O . CYS A 1 297 ? -11.258 10.648 -7.469 1 83.75 297 CYS A O 1
ATOM 2320 N N . GLY A 1 298 ? -13.102 11.266 -8.656 1 84.88 298 GLY A N 1
ATOM 2321 C CA . GLY A 1 298 ? -13.945 11.32 -7.469 1 84.88 298 GLY A CA 1
ATOM 2322 C C . GLY A 1 298 ? -14.734 10.039 -7.242 1 84.88 298 GLY A C 1
ATOM 2323 O O . GLY A 1 298 ? -15.164 9.391 -8.195 1 84.88 298 GLY A O 1
ATOM 2324 N N . THR A 1 299 ? -14.781 9.633 -5.992 1 89.5 299 THR A N 1
ATOM 2325 C CA . THR A 1 299 ? -15.562 8.453 -5.609 1 89.5 299 THR A CA 1
ATOM 2326 C C . THR A 1 299 ? -16.562 8.797 -4.508 1 89.5 299 THR A C 1
ATOM 2328 O O . THR A 1 299 ? -16.234 9.523 -3.566 1 89.5 299 THR A O 1
ATOM 2331 N N . CYS A 1 300 ? -17.781 8.414 -4.684 1 91.75 300 CYS A N 1
ATOM 2332 C CA . CYS A 1 300 ? -18.797 8.578 -3.662 1 91.75 300 CYS A CA 1
ATOM 2333 C C . CYS A 1 300 ? -19.469 7.25 -3.34 1 91.75 300 CYS A C 1
ATOM 2335 O O . CYS A 1 300 ? -19.859 6.512 -4.246 1 91.75 300 CYS A O 1
ATOM 2337 N N . VAL A 1 301 ? -19.531 6.977 -2.088 1 93.75 301 VAL A N 1
ATOM 2338 C CA . VAL A 1 301 ? -20.172 5.75 -1.636 1 93.75 301 VAL A CA 1
ATOM 2339 C C . VAL A 1 301 ? -21.359 6.09 -0.732 1 93.75 301 VAL A C 1
ATOM 2341 O O . VAL A 1 301 ? -21.297 7.039 0.054 1 93.75 301 VAL A O 1
ATOM 2344 N N . MET A 1 302 ? -22.453 5.371 -0.868 1 95.62 302 MET A N 1
ATOM 2345 C CA . MET A 1 302 ? -23.625 5.496 -0.017 1 95.62 302 MET A CA 1
ATOM 2346 C C . MET A 1 302 ? -23.953 4.172 0.663 1 95.62 302 MET A C 1
ATOM 2348 O O . MET A 1 302 ? -24.078 3.143 -0.004 1 95.62 302 MET A O 1
ATOM 2352 N N . MET A 1 303 ? -24.078 4.227 1.944 1 96.69 303 MET A N 1
ATOM 2353 C CA . MET A 1 303 ? -24.359 3.047 2.754 1 96.69 303 MET A CA 1
ATOM 2354 C C . MET A 1 303 ? -25.656 3.217 3.529 1 96.69 303 MET A C 1
ATOM 2356 O O . MET A 1 303 ? -25.953 4.309 4.023 1 96.69 303 MET A O 1
ATOM 2360 N N . ASP A 1 304 ? -26.422 2.182 3.621 1 96.31 304 ASP A N 1
ATOM 2361 C CA . ASP A 1 304 ? -27.594 2.186 4.484 1 96.31 304 ASP A CA 1
ATOM 2362 C C . ASP A 1 304 ? -27.203 2.002 5.949 1 96.31 304 ASP A C 1
ATOM 2364 O O . ASP A 1 304 ? -26.453 1.086 6.285 1 96.31 304 ASP A O 1
ATOM 2368 N N . VAL A 1 305 ? -27.766 2.785 6.754 1 94.12 305 VAL A N 1
ATOM 2369 C CA . VAL A 1 305 ? -27.359 2.783 8.156 1 94.12 305 VAL A CA 1
ATOM 2370 C C . VAL A 1 305 ? -27.844 1.496 8.828 1 94.12 305 VAL A C 1
ATOM 2372 O O . VAL A 1 305 ? -27.156 0.959 9.703 1 94.12 305 VAL A O 1
ATOM 2375 N N . ASN A 1 306 ? -28.906 0.988 8.445 1 92.31 306 ASN A N 1
ATOM 2376 C CA . ASN A 1 306 ? -29.516 -0.16 9.117 1 92.31 306 ASN A CA 1
ATOM 2377 C C . ASN A 1 306 ? -28.891 -1.473 8.633 1 92.31 306 ASN A C 1
ATOM 2379 O O . ASN A 1 306 ? -28.359 -2.24 9.43 1 92.31 306 ASN A O 1
ATOM 2383 N N . SER A 1 307 ? -28.953 -1.629 7.391 1 93.38 307 SER A N 1
ATOM 2384 C CA . SER A 1 307 ? -28.453 -2.881 6.844 1 93.38 307 SER A CA 1
ATOM 2385 C C . SER A 1 307 ? -26.922 -2.863 6.75 1 93.38 307 SER A C 1
ATOM 2387 O O . SER A 1 307 ? -26.297 -3.91 6.594 1 93.38 307 SER A O 1
ATOM 2389 N N . LYS A 1 308 ? -26.312 -1.667 6.723 1 94.5 308 LYS A N 1
ATOM 2390 C CA . LYS A 1 308 ? -24.875 -1.437 6.582 1 94.5 308 LYS A CA 1
ATOM 2391 C C . LYS A 1 308 ? -24.391 -1.847 5.199 1 94.5 308 LYS A C 1
ATOM 2393 O O . LYS A 1 308 ? -23.172 -1.985 4.977 1 94.5 308 LYS A O 1
ATOM 2398 N N . LYS A 1 309 ? -25.281 -2.088 4.336 1 96.81 309 LYS A N 1
ATOM 2399 C CA . LYS A 1 309 ? -24.906 -2.471 2.98 1 96.81 309 LYS A CA 1
ATOM 2400 C C . LYS A 1 309 ? -24.656 -1.242 2.107 1 96.81 309 LYS A C 1
ATOM 2402 O O . LYS A 1 309 ? -25.312 -0.211 2.283 1 96.81 309 LYS A O 1
ATOM 2407 N N . ILE A 1 310 ? -23.75 -1.389 1.206 1 97.5 310 ILE A N 1
ATOM 2408 C CA . ILE A 1 310 ? -23.469 -0.329 0.242 1 97.5 310 ILE A CA 1
ATOM 2409 C C . ILE A 1 310 ? -24.547 -0.323 -0.843 1 97.5 310 ILE A C 1
ATOM 2411 O O . ILE A 1 310 ? -24.75 -1.327 -1.529 1 97.5 310 ILE A O 1
ATOM 2415 N N . MET A 1 311 ? -25.156 0.837 -1.02 1 96.56 311 MET A N 1
ATOM 2416 C CA . MET A 1 311 ? -26.266 0.956 -1.956 1 96.56 311 MET A CA 1
ATOM 2417 C C . MET A 1 311 ? -25.797 1.549 -3.281 1 96.56 311 MET A C 1
ATOM 2419 O O . MET A 1 311 ? -26.391 1.285 -4.328 1 96.56 311 MET A O 1
ATOM 2423 N N . SER A 1 312 ? -24.812 2.338 -3.135 1 95.62 312 SER A N 1
ATOM 2424 C CA . SER A 1 312 ? -24.375 3.033 -4.336 1 95.62 312 SER A CA 1
ATOM 2425 C C . SER A 1 312 ? -22.875 3.328 -4.289 1 95.62 312 SER A C 1
ATOM 2427 O O . SER A 1 312 ? -22.328 3.562 -3.213 1 95.62 312 SER A O 1
ATOM 2429 N N . LEU A 1 313 ? -22.281 3.199 -5.383 1 95.81 313 LEU A N 1
ATOM 2430 C CA . LEU A 1 313 ? -20.891 3.547 -5.617 1 95.81 313 LEU A CA 1
ATOM 2431 C C . LEU A 1 313 ? -20.719 4.227 -6.973 1 95.81 313 LEU A C 1
ATOM 2433 O O . LEU A 1 313 ? -21.016 3.631 -8.008 1 95.81 313 LEU A O 1
ATOM 2437 N N . VAL A 1 314 ? -20.25 5.492 -6.891 1 93.44 314 VAL A N 1
ATOM 2438 C CA . VAL A 1 314 ? -20.094 6.262 -8.125 1 93.44 314 VAL A CA 1
ATOM 2439 C C . VAL A 1 314 ? -18.672 6.793 -8.219 1 93.44 314 VAL A C 1
ATOM 2441 O O . VAL A 1 314 ? -18.125 7.32 -7.246 1 93.44 314 VAL A O 1
ATOM 2444 N N . THR A 1 315 ? -18.094 6.508 -9.312 1 91.81 315 THR A N 1
ATOM 2445 C CA . THR A 1 315 ? -16.797 7.094 -9.625 1 91.81 315 THR A CA 1
ATOM 2446 C C . THR A 1 315 ? -16.891 8 -10.852 1 91.81 315 THR A C 1
ATOM 2448 O O . THR A 1 315 ? -17.594 7.688 -11.805 1 91.81 315 THR A O 1
ATOM 2451 N N . MET A 1 316 ? -16.188 9.195 -10.719 1 88.94 316 MET A N 1
ATOM 2452 C CA . MET A 1 316 ? -16.203 10.133 -11.836 1 88.94 316 MET A CA 1
ATOM 2453 C C . MET A 1 316 ? -14.82 10.75 -12.047 1 88.94 316 MET A C 1
ATOM 2455 O O . MET A 1 316 ? -14.133 11.086 -11.078 1 88.94 316 MET A O 1
ATOM 2459 N N . GLU A 1 317 ? -14.508 10.867 -13.312 1 86 317 GLU A N 1
ATOM 2460 C CA . GLU A 1 317 ? -13.266 11.555 -13.648 1 86 317 GLU A CA 1
ATOM 2461 C C . GLU A 1 317 ? -13.43 13.07 -13.555 1 86 317 GLU A C 1
ATOM 2463 O O . GLU A 1 317 ? -14.516 13.594 -13.812 1 86 317 GLU A O 1
ATOM 2468 N N . LYS A 1 318 ? -12.359 13.703 -13.258 1 76.56 318 LYS A N 1
ATOM 2469 C CA . LYS A 1 318 ? -12.391 15.156 -13.117 1 76.56 318 LYS A CA 1
ATOM 2470 C C . LYS A 1 318 ? -12.852 15.828 -14.406 1 76.56 318 LYS A C 1
ATOM 2472 O O . LYS A 1 318 ? -13.547 16.844 -14.367 1 76.56 318 LYS A O 1
ATOM 2477 N N . LYS A 1 319 ? -12.508 15.266 -15.57 1 72.19 319 LYS A N 1
ATOM 2478 C CA . LYS A 1 319 ? -12.875 15.859 -16.844 1 72.19 319 LYS A CA 1
ATOM 2479 C C . LYS A 1 319 ? -14.391 15.867 -17.031 1 72.19 319 LYS A C 1
ATOM 2481 O O . LYS A 1 319 ? -14.93 16.688 -17.781 1 72.19 319 LYS A O 1
ATOM 2486 N N . GLU A 1 320 ? -15.016 14.969 -16.422 1 68.56 320 GLU A N 1
ATOM 2487 C CA . GLU A 1 320 ? -16.469 14.836 -16.531 1 68.56 320 GLU A CA 1
ATOM 2488 C C . GLU A 1 320 ? -17.188 15.789 -15.594 1 68.56 320 GLU A C 1
ATOM 2490 O O . GLU A 1 320 ? -18.406 15.938 -15.672 1 68.56 320 GLU A O 1
ATOM 2495 N N . MET A 1 321 ? -16.375 16.328 -14.828 1 63.34 321 MET A N 1
ATOM 2496 C CA . MET A 1 321 ? -16.984 17.094 -13.742 1 63.34 321 MET A CA 1
ATOM 2497 C C . MET A 1 321 ? -17.031 18.578 -14.094 1 63.34 321 MET A C 1
ATOM 2499 O O . MET A 1 321 ? -16.172 19.078 -14.82 1 63.34 321 MET A O 1
ATOM 2503 N N . ASP A 1 322 ? -18.156 19.094 -13.867 1 58.22 322 ASP A N 1
ATOM 2504 C CA . ASP A 1 322 ? -18.266 20.531 -14.047 1 58.22 322 ASP A CA 1
ATOM 2505 C C . ASP A 1 322 ? -17.359 21.281 -13.078 1 58.22 322 ASP A C 1
ATOM 2507 O O . ASP A 1 322 ? -16.781 20.672 -12.164 1 58.22 322 ASP A O 1
ATOM 2511 N N . LYS A 1 323 ? -17.141 22.531 -13.297 1 55.66 323 LYS A N 1
ATOM 2512 C CA . LYS A 1 323 ? -16.25 23.453 -12.586 1 55.66 323 LYS A CA 1
ATOM 2513 C C . LYS A 1 323 ? -16.406 23.312 -11.078 1 55.66 323 LYS A C 1
ATOM 2515 O O . LYS A 1 323 ? -15.539 23.766 -10.32 1 55.66 323 LYS A O 1
ATOM 2520 N N . GLU A 1 324 ? -17.578 22.672 -10.695 1 56.94 324 GLU A N 1
ATOM 2521 C CA . GLU A 1 324 ? -17.75 22.531 -9.25 1 56.94 324 GLU A CA 1
ATOM 2522 C C . GLU A 1 324 ? -16.891 21.391 -8.711 1 56.94 324 GLU A C 1
ATOM 2524 O O . GLU A 1 324 ? -16.344 20.594 -9.484 1 56.94 324 GLU A O 1
ATOM 2529 N N . SER A 1 325 ? -16.844 21.203 -7.344 1 63.62 325 SER A N 1
ATOM 2530 C CA . SER A 1 325 ? -15.977 20.25 -6.656 1 63.62 325 SER A CA 1
ATOM 2531 C C . SER A 1 325 ? -16.297 18.812 -7.074 1 63.62 325 SER A C 1
ATOM 2533 O O . SER A 1 325 ? -17.453 18.453 -7.246 1 63.62 325 SER A O 1
ATOM 2535 N N . SER A 1 326 ? -15.422 18.016 -7.59 1 65.62 326 SER A N 1
ATOM 2536 C CA . SER A 1 326 ? -15.484 16.625 -8.023 1 65.62 326 SER A CA 1
ATOM 2537 C C . SER A 1 326 ? -16.266 15.773 -7.031 1 65.62 326 SER A C 1
ATOM 2539 O O . SER A 1 326 ? -17.094 14.953 -7.434 1 65.62 326 SER A O 1
ATOM 2541 N N . ALA A 1 327 ? -16.203 16.094 -5.855 1 71.25 327 ALA A N 1
ATOM 2542 C CA . ALA A 1 327 ? -16.891 15.297 -4.832 1 71.25 327 ALA A CA 1
ATOM 2543 C C . ALA A 1 327 ? -18.391 15.578 -4.824 1 71.25 327 ALA A C 1
ATOM 2545 O O . ALA A 1 327 ? -19.188 14.672 -4.641 1 71.25 327 ALA A O 1
ATOM 2546 N N . GLU A 1 328 ? -18.797 16.75 -5.148 1 78 328 GLU A N 1
ATOM 2547 C CA . GLU A 1 328 ? -20.203 17.141 -5.18 1 78 328 GLU A CA 1
ATOM 2548 C C . GLU A 1 328 ? -20.922 16.484 -6.34 1 78 328 GLU A C 1
ATOM 2550 O O . GLU A 1 328 ? -22.047 15.992 -6.18 1 78 328 GLU A O 1
ATOM 2555 N N . ASN A 1 329 ? -20.281 16.484 -7.438 1 83.25 329 ASN A N 1
ATOM 2556 C CA . ASN A 1 329 ? -20.875 15.852 -8.609 1 83.25 329 ASN A CA 1
ATOM 2557 C C . ASN A 1 329 ? -21.094 14.359 -8.406 1 83.25 329 ASN A C 1
ATOM 2559 O O . ASN A 1 329 ? -22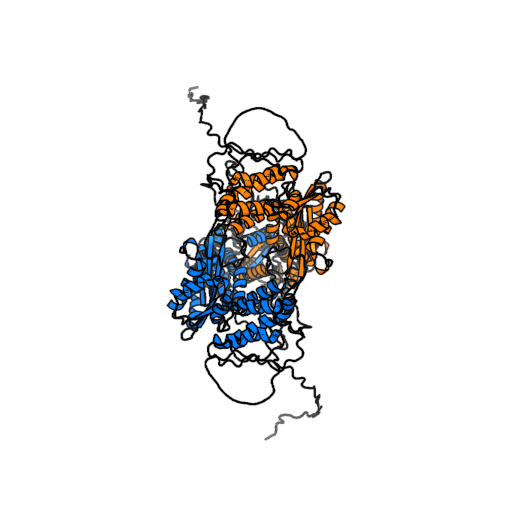.141 13.82 -8.773 1 83.25 329 ASN A O 1
ATOM 2563 N N . CYS A 1 330 ? -20.172 13.758 -7.797 1 87 330 CYS A N 1
ATOM 2564 C CA . CYS A 1 330 ? -20.281 12.328 -7.516 1 87 330 CYS A CA 1
ATOM 2565 C C . CYS A 1 330 ? -21.422 12.055 -6.531 1 87 330 CYS A C 1
ATOM 2567 O O . CYS A 1 330 ? -22.141 11.078 -6.68 1 87 330 CYS A O 1
ATOM 2569 N N . PHE A 1 331 ? -21.562 12.945 -5.617 1 89.06 331 PHE A N 1
ATOM 2570 C CA . PHE A 1 331 ? -22.609 12.805 -4.609 1 89.06 331 PHE A CA 1
ATOM 2571 C C . PHE A 1 331 ? -23.984 12.953 -5.234 1 89.06 331 PHE A C 1
ATOM 2573 O O . PHE A 1 331 ? -24.891 12.148 -4.973 1 89.06 331 PHE A O 1
ATOM 2580 N N . VAL A 1 332 ? -24.094 13.969 -5.996 1 90.56 332 VAL A N 1
ATOM 2581 C CA . VAL A 1 332 ? -25.375 14.242 -6.641 1 90.56 332 VAL A CA 1
ATOM 2582 C C . VAL A 1 332 ? -25.766 13.07 -7.539 1 90.56 332 VAL A C 1
ATOM 2584 O O . VAL A 1 332 ? -26.922 12.641 -7.543 1 90.56 332 VAL A O 1
ATOM 2587 N N . LYS A 1 333 ? -24.844 12.609 -8.219 1 91.56 333 LYS A N 1
ATOM 2588 C CA . LYS A 1 333 ? -25.109 11.469 -9.086 1 91.56 333 LYS A CA 1
ATOM 2589 C C . LYS A 1 333 ? -25.5 10.234 -8.281 1 91.56 333 LYS A C 1
ATOM 2591 O O . LYS A 1 333 ? -26.438 9.516 -8.648 1 91.56 333 LYS A O 1
ATOM 2596 N N . ALA A 1 334 ? -24.797 9.953 -7.238 1 92.88 334 ALA A N 1
ATOM 2597 C CA . ALA A 1 334 ? -25.094 8.812 -6.379 1 92.88 334 ALA A CA 1
ATOM 2598 C C . ALA A 1 334 ? -26.5 8.922 -5.801 1 92.88 334 ALA A C 1
ATOM 2600 O O . ALA A 1 334 ? -27.25 7.938 -5.781 1 92.88 334 ALA A O 1
ATOM 2601 N N . MET A 1 335 ? -26.891 10.125 -5.41 1 93 335 MET A N 1
ATOM 2602 C CA . MET A 1 335 ? -28.219 10.375 -4.844 1 93 335 MET A CA 1
ATOM 2603 C C . MET A 1 335 ? -29.297 10.195 -5.902 1 93 335 MET A C 1
ATOM 2605 O O . MET A 1 335 ? -30.328 9.562 -5.641 1 93 335 MET A O 1
ATOM 2609 N N . ASN A 1 336 ? -29 10.711 -7.027 1 93.25 336 ASN A N 1
ATOM 2610 C CA . ASN A 1 336 ? -29.969 10.578 -8.109 1 93.25 336 ASN A CA 1
ATOM 2611 C C . ASN A 1 336 ? -30.156 9.117 -8.508 1 93.25 336 ASN A C 1
ATOM 2613 O O . ASN A 1 336 ? -31.281 8.695 -8.797 1 93.25 336 ASN A O 1
ATOM 2617 N N . ASP A 1 337 ? -29.109 8.43 -8.508 1 91.62 337 ASP A N 1
ATOM 2618 C CA . ASP A 1 337 ? -29.188 7.012 -8.828 1 91.62 337 ASP A CA 1
ATOM 2619 C C . ASP A 1 337 ? -30.109 6.273 -7.859 1 91.62 337 ASP A C 1
ATOM 2621 O O . ASP A 1 337 ? -30.875 5.406 -8.266 1 91.62 337 ASP A O 1
ATOM 2625 N N . LEU A 1 338 ? -30.016 6.59 -6.641 1 93.88 338 LEU A N 1
ATOM 2626 C CA . LEU A 1 338 ? -30.828 5.945 -5.621 1 93.88 338 LEU A CA 1
ATOM 2627 C C . LEU A 1 338 ? -32.281 6.355 -5.762 1 93.88 338 LEU A C 1
ATOM 2629 O O . LEU A 1 338 ? -33.188 5.508 -5.691 1 93.88 338 LEU A O 1
ATOM 2633 N N . LEU A 1 339 ? -32.469 7.605 -6.012 1 93.38 339 LEU A N 1
ATOM 2634 C CA . LEU A 1 339 ? -33.812 8.117 -6.137 1 93.38 339 LEU A CA 1
ATOM 2635 C C . LEU A 1 339 ? -34.5 7.555 -7.379 1 93.38 339 LEU A C 1
ATOM 2637 O O . LEU A 1 339 ? -35.688 7.242 -7.348 1 93.38 339 LEU A O 1
ATOM 2641 N N . GLU A 1 340 ? -33.75 7.445 -8.406 1 92.62 340 GLU A N 1
ATOM 2642 C CA . GLU A 1 340 ? -34.281 6.871 -9.641 1 92.62 340 GLU A CA 1
ATOM 2643 C C . GLU A 1 340 ? -34.688 5.418 -9.438 1 92.62 340 GLU A C 1
ATOM 2645 O O . GLU A 1 340 ? -35.594 4.926 -10.109 1 92.62 340 GLU A O 1
ATOM 2650 N N . LYS A 1 341 ? -34.094 4.789 -8.539 1 92.75 341 LYS A N 1
ATOM 2651 C CA . LYS A 1 341 ? -34.406 3.393 -8.242 1 92.75 341 LYS A CA 1
ATOM 2652 C C . LYS A 1 341 ? -35.469 3.285 -7.168 1 92.75 341 LYS A C 1
ATOM 2654 O O . LYS A 1 341 ? -35.688 2.217 -6.59 1 92.75 341 LYS A O 1
ATOM 2659 N N . ASP A 1 342 ? -36.031 4.371 -6.801 1 91.81 342 ASP A N 1
ATOM 2660 C CA . ASP A 1 342 ? -37.188 4.477 -5.918 1 91.81 342 ASP A CA 1
ATOM 2661 C C . ASP A 1 342 ? -36.812 4.176 -4.473 1 91.81 342 ASP A C 1
ATOM 2663 O O . ASP A 1 342 ? -37.562 3.535 -3.744 1 91.81 342 ASP A O 1
ATOM 2667 N N . VAL A 1 343 ? -35.594 4.484 -4.098 1 95.12 343 VAL A N 1
ATOM 2668 C CA . VAL A 1 343 ? -35.219 4.43 -2.695 1 95.12 343 VAL A CA 1
ATOM 2669 C C . VAL A 1 343 ? -35.625 5.715 -1.987 1 95.12 343 VAL A C 1
ATOM 2671 O O . VAL A 1 343 ? -35.312 6.816 -2.436 1 95.12 343 VAL A O 1
ATOM 2674 N N . ASN A 1 344 ? -36.375 5.543 -0.913 1 95.31 344 ASN A N 1
ATOM 2675 C CA . ASN A 1 344 ? -36.812 6.703 -0.148 1 95.31 344 ASN A CA 1
ATOM 2676 C C . ASN A 1 344 ? -35.75 7.145 0.861 1 95.31 344 ASN A C 1
ATOM 2678 O O . ASN A 1 344 ? -35.719 6.645 1.986 1 95.31 344 ASN A O 1
ATOM 2682 N N . VAL A 1 345 ? -35 8.109 0.532 1 96.25 345 VAL A N 1
ATOM 2683 C CA . VAL A 1 345 ? -33.969 8.617 1.411 1 96.25 345 VAL A CA 1
ATOM 2684 C C . VAL A 1 345 ? -34.5 9.734 2.291 1 96.25 345 VAL A C 1
ATOM 2686 O O . VAL A 1 345 ? -34.844 10.812 1.798 1 96.25 345 VAL A O 1
ATOM 2689 N N . GLU A 1 346 ? -34.5 9.461 3.529 1 95.56 346 GLU A N 1
ATOM 2690 C CA . GLU A 1 346 ? -35.062 10.422 4.48 1 95.56 346 GLU A CA 1
ATOM 2691 C C . GLU A 1 346 ? -33.969 11.336 5.035 1 95.56 346 GLU A C 1
ATOM 2693 O O . GLU A 1 346 ? -34.25 12.484 5.383 1 95.56 346 GLU A O 1
ATOM 2698 N N . GLU A 1 347 ? -32.875 10.758 5.113 1 95.38 347 GLU A N 1
ATOM 2699 C CA . GLU A 1 347 ? -31.75 11.461 5.742 1 95.38 347 GLU A CA 1
ATOM 2700 C C . GLU A 1 347 ? -30.422 11.062 5.121 1 95.38 347 GLU A C 1
ATOM 2702 O O . GLU A 1 347 ? -30.234 9.898 4.754 1 95.38 347 GLU A O 1
ATOM 2707 N N . VAL A 1 348 ? -29.547 12.078 4.973 1 94.88 348 VAL A N 1
ATOM 2708 C CA . VAL A 1 348 ? -28.188 11.828 4.516 1 94.88 348 VAL A CA 1
ATOM 2709 C C . VAL A 1 348 ? -27.188 12.281 5.578 1 94.88 348 VAL A C 1
ATOM 2711 O O . VAL A 1 348 ? -27.328 13.375 6.141 1 94.88 348 VAL A O 1
ATOM 2714 N N . VAL A 1 349 ? -26.25 11.414 5.863 1 94 349 VAL A N 1
ATOM 2715 C CA . VAL A 1 349 ? -25.219 11.719 6.855 1 94 349 VAL A CA 1
ATOM 2716 C C . VAL A 1 349 ? -23.859 11.805 6.176 1 94 349 VAL A C 1
ATOM 2718 O O . VAL A 1 349 ? -23.453 10.875 5.469 1 94 349 VAL A O 1
ATOM 2721 N N . THR A 1 350 ? -23.109 12.859 6.312 1 91.12 350 THR A N 1
ATOM 2722 C CA . THR A 1 350 ? -21.797 13.016 5.699 1 91.12 350 THR A CA 1
ATOM 2723 C C . THR A 1 350 ? -20.781 13.484 6.727 1 91.12 350 THR A C 1
ATOM 2725 O O . THR A 1 350 ? -21.141 13.836 7.855 1 91.12 350 THR A O 1
ATOM 2728 N N . ASN A 1 351 ? -19.484 13.391 6.289 1 82.88 351 ASN A N 1
ATOM 2729 C CA . ASN A 1 351 ? -18.422 13.977 7.105 1 82.88 351 ASN A CA 1
ATOM 2730 C C . ASN A 1 351 ? -18.406 15.5 7.012 1 82.88 351 ASN A C 1
ATOM 2732 O O . ASN A 1 351 ? -18.875 16.062 6.016 1 82.88 351 ASN A O 1
ATOM 2736 N N . ALA A 1 352 ? -17.875 16.094 8.023 1 70 352 ALA A N 1
ATOM 2737 C CA . ALA A 1 352 ? -17.859 17.562 8.047 1 70 352 ALA A CA 1
ATOM 2738 C C . ALA A 1 352 ? -16.938 18.125 6.973 1 70 352 ALA A C 1
ATOM 2740 O O . ALA A 1 352 ? -17.188 19.203 6.434 1 70 352 ALA A O 1
ATOM 2741 N N . HIS A 1 353 ? -15.844 17.375 6.75 1 62.03 353 HIS A N 1
ATOM 2742 C CA . HIS A 1 353 ? -14.891 17.875 5.77 1 62.03 353 HIS A CA 1
ATOM 2743 C C . HIS A 1 353 ? -15.508 17.938 4.379 1 62.03 353 HIS A C 1
ATOM 2745 O O . HIS A 1 353 ? -15.258 18.891 3.621 1 62.03 353 HIS A O 1
ATOM 2751 N N . MET A 1 354 ? -16.203 16.922 3.979 1 55.75 354 MET A N 1
ATOM 2752 C CA . MET A 1 354 ? -16.844 16.875 2.67 1 55.75 354 MET A CA 1
ATOM 2753 C C . MET A 1 354 ? -18 17.875 2.592 1 55.75 354 MET A C 1
ATOM 2755 O O . MET A 1 354 ? -18.562 18.094 1.518 1 55.75 354 MET A O 1
ATOM 2759 N N . GLN A 1 355 ? -18.312 18.422 3.711 1 54.47 355 GLN A N 1
ATOM 2760 C CA . GLN A 1 355 ? -19.562 19.125 4.016 1 54.47 355 GLN A CA 1
ATOM 2761 C C . GLN A 1 355 ? -19.734 20.344 3.102 1 54.47 355 GLN A C 1
ATOM 2763 O O . GLN A 1 355 ? -20.859 20.641 2.676 1 54.47 355 GLN A O 1
ATOM 2768 N N . LEU A 1 356 ? -18.562 20.906 2.848 1 54.12 356 LEU A N 1
ATOM 2769 C CA . LEU A 1 356 ? -18.844 22.188 2.197 1 54.12 356 LEU A CA 1
ATOM 2770 C C . LEU A 1 356 ? -19.438 21.984 0.809 1 54.12 356 LEU A C 1
ATOM 2772 O O . LEU A 1 356 ? -20.406 22.641 0.434 1 54.12 356 LEU A O 1
ATOM 2776 N N . HIS A 1 357 ? -19.031 20.922 0.301 1 63.62 357 HIS A N 1
ATOM 2777 C CA . HIS A 1 357 ? -19.5 20.797 -1.073 1 63.62 357 HIS A CA 1
ATOM 2778 C C . HIS A 1 357 ? -20.797 20.016 -1.14 1 63.62 357 HIS A C 1
ATOM 2780 O O . HIS A 1 357 ? -21.703 20.344 -1.919 1 63.62 357 HIS A O 1
ATOM 2786 N N . VAL A 1 358 ? -21 19.266 -0.109 1 76.69 358 VAL A N 1
ATOM 2787 C CA . VAL A 1 358 ? -22.219 18.453 -0.145 1 76.69 358 VAL A CA 1
ATOM 2788 C C . VAL A 1 358 ? -23.375 19.219 0.492 1 76.69 358 VAL A C 1
ATOM 2790 O O . VAL A 1 358 ? -24.531 19.016 0.133 1 76.69 358 VAL A O 1
ATOM 2793 N N . GLY A 1 359 ? -22.953 20.141 1.368 1 77.25 359 GLY A N 1
ATOM 2794 C CA . GLY A 1 359 ? -23.969 20.953 2.004 1 77.25 359 GLY A CA 1
ATOM 2795 C C . GLY A 1 359 ? -24.75 21.812 1.022 1 77.25 359 GLY A C 1
ATOM 2796 O O . GLY A 1 359 ? -25.969 21.906 1.102 1 77.25 359 GLY A O 1
ATOM 2797 N N . SER A 1 360 ? -23.984 22.391 0.149 1 78.06 360 SER A N 1
ATOM 2798 C CA . SER A 1 360 ? -24.625 23.219 -0.865 1 78.06 360 SER A CA 1
ATOM 2799 C C . SER A 1 360 ? -25.547 22.391 -1.762 1 78.06 360 SER A C 1
ATOM 2801 O O . SER A 1 360 ? -26.641 22.828 -2.102 1 78.06 360 SER A O 1
ATOM 2803 N N . ALA A 1 361 ? -25.078 21.25 -2.105 1 84.25 361 ALA A N 1
ATOM 2804 C CA . ALA A 1 361 ? -25.875 20.359 -2.963 1 84.25 361 ALA A CA 1
ATOM 2805 C C . ALA A 1 361 ? -27.156 19.906 -2.258 1 84.25 361 ALA A C 1
ATOM 2807 O O . ALA A 1 361 ? -28.203 19.797 -2.881 1 84.25 361 ALA A O 1
ATOM 2808 N N . MET A 1 362 ? -27.047 19.656 -1.002 1 89.25 362 MET A N 1
ATOM 2809 C CA . MET A 1 362 ? -28.188 19.188 -0.224 1 89.25 362 MET A CA 1
ATOM 2810 C C . MET A 1 362 ? -29.266 20.281 -0.151 1 89.25 362 MET A C 1
ATOM 2812 O O . MET A 1 362 ? -30.453 19.984 -0.272 1 89.25 362 MET A O 1
ATOM 2816 N N . LYS A 1 363 ? -28.828 21.469 -0.065 1 86.75 363 LYS A N 1
ATOM 2817 C CA . LYS A 1 363 ? -29.766 22.594 0.045 1 86.75 363 LYS A CA 1
ATOM 2818 C C . LYS A 1 363 ? -30.391 22.922 -1.308 1 86.75 363 LYS A C 1
ATOM 2820 O O . LYS A 1 363 ? -31.594 23.188 -1.396 1 86.75 363 LYS A O 1
ATOM 2825 N N . LYS A 1 364 ? -29.656 22.812 -2.344 1 87.31 364 LYS A N 1
ATOM 2826 C CA . LYS A 1 364 ? -30.078 23.266 -3.666 1 87.31 364 LYS A CA 1
ATOM 2827 C C . LYS A 1 364 ? -30.812 22.141 -4.414 1 87.31 364 LYS A C 1
ATOM 2829 O O . LYS A 1 364 ? -31.844 22.391 -5.051 1 87.31 364 LYS A O 1
ATOM 2834 N N . VAL A 1 365 ? -30.266 21.016 -4.348 1 89.81 365 VAL A N 1
ATOM 2835 C CA . VAL A 1 365 ? -30.75 19.938 -5.211 1 89.81 365 VAL A CA 1
ATOM 2836 C C . VAL A 1 365 ? -31.703 19.031 -4.434 1 89.81 365 VAL A C 1
ATOM 2838 O O . VAL A 1 365 ? -32.688 18.547 -4.984 1 89.81 365 VAL A O 1
ATOM 2841 N N . PHE A 1 366 ? -31.391 18.875 -3.09 1 93.44 366 PHE A N 1
ATOM 2842 C CA . PHE A 1 366 ? -32.188 17.953 -2.299 1 93.44 366 PHE A CA 1
ATOM 2843 C C . PHE A 1 366 ? -32.719 18.625 -1.042 1 93.44 366 PHE A C 1
ATOM 2845 O O . PHE A 1 366 ? -32.531 18.125 0.068 1 93.44 366 PHE A O 1
ATOM 2852 N N . PRO A 1 367 ? -33.531 19.578 -1.131 1 91.75 367 PRO A N 1
ATOM 2853 C CA . PRO A 1 367 ? -33.969 20.375 0.025 1 91.75 367 PRO A CA 1
ATOM 2854 C C . PRO A 1 367 ? -34.875 19.594 0.957 1 91.75 367 PRO A C 1
ATOM 2856 O O . PRO A 1 367 ? -34.969 19.891 2.148 1 91.75 367 PRO A O 1
ATOM 2859 N N . ASN A 1 368 ? -35.531 18.609 0.468 1 91.88 368 ASN A N 1
ATOM 2860 C CA . ASN A 1 368 ? -36.5 17.875 1.262 1 91.88 368 ASN A CA 1
ATOM 2861 C C . ASN A 1 368 ? -35.844 16.734 2.035 1 91.88 368 ASN A C 1
ATOM 2863 O O . ASN A 1 368 ? -36.5 16.047 2.822 1 91.88 368 ASN A O 1
ATOM 2867 N N . ILE A 1 369 ? -34.656 16.484 1.846 1 94.69 369 ILE A N 1
ATOM 2868 C CA . ILE A 1 369 ? -33.969 15.414 2.531 1 94.69 369 ILE A CA 1
ATOM 2869 C C . ILE A 1 369 ? -33.125 15.992 3.684 1 94.69 369 ILE A C 1
ATOM 2871 O O . ILE A 1 369 ? -32.375 16.953 3.5 1 94.69 369 ILE A O 1
ATOM 2875 N N . LYS A 1 370 ? -33.281 15.445 4.809 1 93.12 370 LYS A N 1
ATOM 2876 C CA . LYS A 1 370 ? -32.562 15.898 5.992 1 93.12 370 LYS A CA 1
ATOM 2877 C C . LYS A 1 370 ? -31.078 15.617 5.863 1 93.12 370 LYS A C 1
ATOM 2879 O O . LYS A 1 370 ? -30.672 14.555 5.387 1 93.12 370 LYS A O 1
ATOM 2884 N N . HIS A 1 371 ? -30.281 16.578 6.234 1 93.12 371 HIS A N 1
ATOM 2885 C CA . HIS A 1 371 ? -28.828 16.438 6.184 1 93.12 371 HIS A CA 1
ATOM 2886 C C . HIS A 1 371 ? -28.234 16.453 7.586 1 93.12 371 HIS A C 1
ATOM 2888 O O . HIS A 1 371 ? -28.422 17.406 8.336 1 93.12 371 HIS A O 1
ATOM 2894 N N . SER A 1 372 ? -27.562 15.406 7.961 1 92.75 372 SER A N 1
ATOM 2895 C CA . SER A 1 372 ? -26.859 15.305 9.227 1 92.75 372 SER A CA 1
ATOM 2896 C C . SER A 1 372 ? -25.359 15.141 9.016 1 92.75 372 SER A C 1
ATOM 2898 O O . SER A 1 372 ? -24.922 14.773 7.918 1 92.75 372 SER A O 1
ATOM 2900 N N . LYS A 1 373 ? -24.594 15.477 10.031 1 91.5 373 LYS A N 1
ATOM 2901 C CA . LYS A 1 373 ? -23.141 15.336 9.992 1 91.5 373 LYS A CA 1
ATOM 2902 C C . LYS A 1 373 ? -22.656 14.367 11.055 1 91.5 373 LYS A C 1
ATOM 2904 O O . LYS A 1 373 ? -23.344 14.109 12.039 1 91.5 373 LYS A O 1
ATOM 2909 N N . ASP A 1 374 ? -21.453 13.828 10.773 1 90.69 374 ASP A N 1
ATOM 2910 C CA . ASP A 1 374 ? -20.844 12.859 11.68 1 90.69 374 ASP A CA 1
ATOM 2911 C C . ASP A 1 374 ? -20.516 13.492 13.023 1 90.69 374 ASP A C 1
ATOM 2913 O O . ASP A 1 374 ? -19.656 14.367 13.109 1 90.69 374 ASP A O 1
ATOM 2917 N N . VAL A 1 375 ? -21.109 13.023 14.07 1 90.06 375 VAL A N 1
ATOM 2918 C CA . VAL A 1 375 ? -20.969 13.578 15.414 1 90.06 375 VAL A CA 1
ATOM 2919 C C . VAL A 1 375 ? -19.547 13.305 15.93 1 90.06 375 VAL A C 1
ATOM 2921 O O . VAL A 1 375 ? -18.984 14.125 16.672 1 90.06 375 VAL A O 1
ATOM 2924 N N . TRP A 1 376 ? -19.047 12.242 15.5 1 86.88 376 TRP A N 1
ATOM 2925 C CA . TRP A 1 376 ? -17.719 11.883 15.953 1 86.88 376 TRP A CA 1
ATOM 2926 C C . TRP A 1 376 ? -16.688 12.891 15.469 1 86.88 376 TRP A C 1
ATOM 2928 O O . TRP A 1 376 ? -15.766 13.258 16.203 1 86.88 376 TRP A O 1
ATOM 2938 N N . GLN A 1 377 ? -16.797 13.242 14.328 1 84.06 377 GLN A N 1
ATOM 2939 C CA . GLN A 1 377 ? -15.859 14.219 13.781 1 84.06 377 GLN A CA 1
ATOM 2940 C C . GLN A 1 377 ? -15.969 15.547 14.523 1 84.06 377 GLN A C 1
ATOM 2942 O O . GLN A 1 377 ? -14.961 16.219 14.742 1 84.06 377 GLN A O 1
ATOM 2947 N N . ALA A 1 378 ? -17.109 15.922 14.82 1 87.62 378 ALA A N 1
ATOM 2948 C CA . ALA A 1 378 ? -17.312 17.141 15.594 1 87.62 378 ALA A CA 1
ATOM 2949 C C . ALA A 1 378 ? -16.641 17.031 16.969 1 87.62 378 ALA A C 1
ATOM 2951 O O . ALA A 1 378 ? -16.016 17.984 17.422 1 87.62 378 ALA A O 1
ATOM 2952 N N . ALA A 1 379 ? -16.828 15.93 17.562 1 88.25 379 ALA A N 1
ATOM 2953 C CA . ALA A 1 379 ? -16.219 15.695 18.859 1 88.25 379 ALA A CA 1
ATOM 2954 C C . ALA A 1 379 ? -14.695 15.766 18.766 1 88.25 379 ALA A C 1
ATOM 2956 O O . ALA A 1 379 ? -14.047 16.344 19.641 1 88.25 379 ALA A O 1
ATOM 2957 N N . LYS A 1 380 ? -14.227 15.195 17.734 1 83.94 380 LYS A N 1
ATOM 2958 C CA . LYS A 1 380 ? -12.781 15.219 17.531 1 83.94 380 LYS A CA 1
ATOM 2959 C C . LYS A 1 380 ? -12.281 16.641 17.344 1 83.94 380 LYS A C 1
ATOM 2961 O O . LYS A 1 380 ? -11.234 17.016 17.891 1 83.94 380 LYS A O 1
ATOM 2966 N N . ASN A 1 381 ? -12.953 17.375 16.578 1 86.06 381 ASN A N 1
ATOM 2967 C CA . ASN A 1 381 ? -12.586 18.766 16.344 1 86.06 381 ASN A CA 1
ATOM 2968 C C . ASN A 1 381 ? -12.641 19.578 17.625 1 86.06 381 ASN A C 1
ATOM 2970 O O . ASN A 1 381 ? -11.797 20.453 17.859 1 86.06 381 ASN A O 1
ATOM 2974 N N . LEU A 1 382 ? -13.617 19.359 18.375 1 90.94 382 LEU A N 1
ATOM 2975 C CA . LEU A 1 382 ? -13.75 20.031 19.656 1 90.94 382 LEU A CA 1
ATOM 2976 C C . LEU A 1 382 ? -12.562 19.703 20.562 1 90.94 382 LEU A C 1
ATOM 2978 O O . LEU A 1 382 ? -12.008 20.594 21.203 1 90.94 382 LEU A O 1
ATOM 2982 N N . ALA A 1 383 ? -12.234 18.484 20.562 1 88.88 383 ALA A N 1
ATOM 2983 C CA . ALA A 1 383 ? -11.094 18.047 21.359 1 88.88 383 ALA A CA 1
ATOM 2984 C C . ALA A 1 383 ? -9.812 18.766 20.938 1 88.88 383 ALA A C 1
ATOM 2986 O O . ALA A 1 383 ? -9.047 19.234 21.781 1 88.88 383 ALA A O 1
ATOM 2987 N N . LYS A 1 384 ? -9.656 18.828 19.703 1 85.12 384 LYS A N 1
ATOM 2988 C CA . LYS A 1 384 ? -8.469 19.5 19.188 1 85.12 384 LYS A CA 1
ATOM 2989 C C . LYS A 1 384 ? -8.438 20.969 19.594 1 85.12 384 LYS A C 1
ATOM 2991 O O . LYS A 1 384 ? -7.387 21.5 19.969 1 85.12 384 LYS A O 1
ATOM 2996 N N . LYS A 1 385 ? -9.516 21.641 19.531 1 89.94 385 LYS A N 1
ATOM 2997 C CA . LYS A 1 385 ? -9.617 23.047 19.922 1 89.94 385 LYS A CA 1
ATOM 2998 C C . LYS A 1 385 ? -9.297 23.234 21.391 1 89.94 385 LYS A C 1
ATOM 3000 O O . LYS A 1 385 ? -8.602 24.172 21.766 1 89.94 385 LYS A O 1
ATOM 3005 N N . LEU A 1 386 ? -9.781 22.328 22.188 1 91.81 386 LEU A N 1
ATOM 3006 C CA . LEU A 1 386 ? -9.562 22.391 23.625 1 91.81 386 LEU A CA 1
ATOM 3007 C C . LEU A 1 386 ? -8.094 22.172 23.969 1 91.81 386 LEU A C 1
ATOM 3009 O O . LEU A 1 386 ? -7.523 22.906 24.781 1 91.81 386 LEU A O 1
ATOM 3013 N N . VAL A 1 387 ? -7.562 21.219 23.25 1 87.81 387 VAL A N 1
ATOM 3014 C CA . VAL A 1 387 ? -6.16 20.906 23.516 1 87.81 387 VAL A CA 1
ATOM 3015 C C . VAL A 1 387 ? -5.277 22.062 23.047 1 87.81 387 VAL A C 1
ATOM 3017 O O . VAL A 1 387 ? -4.336 22.453 23.734 1 87.81 387 VAL A O 1
ATOM 3020 N N . LYS A 1 388 ? -5.562 22.547 21.891 1 86.5 388 LYS A N 1
ATOM 3021 C CA . LYS A 1 388 ? -4.805 23.688 21.359 1 86.5 388 LYS A CA 1
ATOM 3022 C C . LYS A 1 388 ? -4.883 24.875 22.312 1 86.5 388 LYS A C 1
ATOM 3024 O O . LYS A 1 388 ? -3.871 25.516 22.609 1 86.5 388 LYS A O 1
ATOM 3029 N N . ALA A 1 389 ? -6.035 25.156 22.844 1 90 389 ALA A N 1
ATOM 3030 C CA . ALA A 1 389 ? -6.234 26.266 23.781 1 90 389 ALA A CA 1
ATOM 3031 C C . ALA A 1 389 ? -5.523 26 25.094 1 90 389 ALA A C 1
ATOM 3033 O O . ALA A 1 389 ? -4.992 26.922 25.719 1 90 389 ALA A O 1
ATOM 3034 N N . GLY A 1 390 ? -5.469 24.812 25.469 1 88.5 390 GLY A N 1
ATOM 3035 C CA . GLY A 1 390 ? -4.875 24.422 26.734 1 88.5 390 GLY A CA 1
ATOM 3036 C C . GLY A 1 390 ? -3.357 24.422 26.703 1 88.5 390 GLY A C 1
ATOM 3037 O O . GLY A 1 390 ? -2.713 24.297 27.75 1 88.5 390 GLY A O 1
ATOM 3038 N N . GLN A 1 391 ? -2.875 24.469 25.547 1 84.38 391 GLN A N 1
ATOM 3039 C CA . GLN A 1 391 ? -1.42 24.484 25.438 1 84.38 391 GLN A CA 1
ATOM 3040 C C . GLN A 1 391 ? -0.839 25.797 25.938 1 84.38 391 GLN A C 1
ATOM 3042 O O . GLN A 1 391 ? 0.33 25.859 26.328 1 84.38 391 GLN A O 1
ATOM 3047 N N . SER A 1 392 ? -1.654 26.812 26.016 1 84.5 392 SER A N 1
ATOM 3048 C CA . SER A 1 392 ? -1.211 28.078 26.594 1 84.5 392 SER A CA 1
ATOM 3049 C C . SER A 1 392 ? -1.047 27.953 28.109 1 84.5 392 SER A C 1
ATOM 3051 O O . SER A 1 392 ? -1.828 27.266 28.766 1 84.5 392 SER A O 1
ATOM 3053 N N . GLU A 1 393 ? 0.032 28.516 28.625 1 82.19 393 GLU A N 1
ATOM 3054 C CA . GLU A 1 393 ? 0.369 28.406 30.047 1 82.19 393 GLU A CA 1
ATOM 3055 C C . GLU A 1 393 ? -0.79 28.859 30.922 1 82.19 393 GLU A C 1
ATOM 3057 O O . GLU A 1 393 ? -1.061 28.266 31.969 1 82.19 393 GLU A O 1
ATOM 3062 N N . ASP A 1 394 ? -1.524 29.844 30.531 1 88.25 394 ASP A N 1
ATOM 3063 C CA . ASP A 1 394 ? -2.598 30.422 31.344 1 88.25 394 ASP A CA 1
ATOM 3064 C C . ASP A 1 394 ? -3.861 29.578 31.266 1 88.25 394 ASP A C 1
ATOM 3066 O O . ASP A 1 394 ? -4.785 29.75 32.062 1 88.25 394 ASP A O 1
ATOM 3070 N N . CYS A 1 395 ? -3.877 28.609 30.406 1 93 395 CYS A N 1
ATOM 3071 C CA . CYS A 1 395 ? -5.094 27.844 30.203 1 93 395 CYS A CA 1
ATOM 3072 C C . CYS A 1 395 ? -4.836 26.344 30.406 1 93 395 CYS A C 1
ATOM 3074 O O . CYS A 1 395 ? -5.5 25.516 29.797 1 93 395 CYS A O 1
ATOM 3076 N N . ARG A 1 396 ? -3.986 26.031 31.234 1 88.94 396 ARG A N 1
ATOM 3077 C CA . ARG A 1 396 ? -3.564 24.641 31.438 1 88.94 396 ARG A CA 1
ATOM 3078 C C . ARG A 1 396 ? -4.695 23.797 32.031 1 88.94 396 ARG A C 1
ATOM 3080 O O . ARG A 1 396 ? -4.793 22.609 31.75 1 88.94 396 ARG A O 1
ATOM 3087 N N . ALA A 1 397 ? -5.496 24.422 32.781 1 90.19 397 ALA A N 1
ATOM 3088 C CA . ALA A 1 397 ? -6.605 23.719 33.406 1 90.19 397 ALA A CA 1
ATOM 3089 C C . ALA A 1 397 ? -7.551 23.125 32.375 1 90.19 397 ALA A C 1
ATOM 3091 O O . ALA A 1 397 ? -8.25 22.156 32.625 1 90.19 397 ALA A O 1
ATOM 3092 N N . LEU A 1 398 ? -7.555 23.672 31.188 1 91.69 398 LEU A N 1
ATOM 3093 C CA . LEU A 1 398 ? -8.414 23.188 30.109 1 91.69 398 LEU A CA 1
ATOM 3094 C C . LEU A 1 398 ? -8.008 21.781 29.672 1 91.69 398 LEU A C 1
ATOM 3096 O O . LEU A 1 398 ? -8.859 21 29.25 1 91.69 398 LEU A O 1
ATOM 3100 N N . LEU A 1 399 ? -6.812 21.531 29.75 1 89.06 399 LEU A N 1
ATOM 3101 C CA . LEU A 1 399 ? -6.312 20.219 29.344 1 89.06 399 LEU A CA 1
ATOM 3102 C C . LEU A 1 399 ? -6.875 19.109 30.234 1 89.06 399 LEU A C 1
ATOM 3104 O O . LEU A 1 399 ? -7.262 18.047 29.75 1 89.06 399 LEU A O 1
ATOM 3108 N N . ASP A 1 400 ? -6.996 19.438 31.484 1 85.62 400 ASP A N 1
ATOM 3109 C CA . ASP A 1 400 ? -7.508 18.453 32.438 1 85.62 400 ASP A CA 1
ATOM 3110 C C . ASP A 1 400 ? -9 18.203 32.219 1 85.62 400 ASP A C 1
ATOM 3112 O O . ASP A 1 400 ? -9.484 17.094 32.438 1 85.62 400 ASP A O 1
ATOM 3116 N N . TRP A 1 401 ? -9.633 19.188 31.766 1 90.88 401 TRP A N 1
ATOM 3117 C CA . TRP A 1 401 ? -11.078 19.094 31.609 1 90.88 401 TRP A CA 1
ATOM 3118 C C . TRP A 1 401 ? -11.453 18.703 30.188 1 90.88 401 TRP A C 1
ATOM 3120 O O . TRP A 1 401 ? -12.625 18.453 29.891 1 90.88 401 TRP A O 1
ATOM 3130 N N . SER A 1 402 ? -10.562 18.672 29.25 1 89.81 402 SER A N 1
ATOM 3131 C CA . SER A 1 402 ? -10.844 18.5 27.828 1 89.81 402 SER A CA 1
ATOM 3132 C C . SER A 1 402 ? -11.68 17.25 27.578 1 89.81 402 SER A C 1
ATOM 3134 O O . SER A 1 402 ? -12.68 17.297 26.859 1 89.81 402 SER A O 1
ATOM 3136 N N . SER A 1 403 ? -11.336 16.109 28.203 1 85.31 403 SER A N 1
ATOM 3137 C CA . SER A 1 403 ? -12.062 14.859 27.984 1 85.31 403 SER A CA 1
ATOM 3138 C C . SER A 1 403 ? -13.492 14.961 28.5 1 85.31 403 SER A C 1
ATOM 3140 O O . SER A 1 403 ? -14.422 14.445 27.891 1 85.31 403 SER A O 1
ATOM 3142 N N . TYR A 1 404 ? -13.633 15.641 29.562 1 86.5 404 TYR A N 1
ATOM 3143 C CA . TYR A 1 404 ? -14.953 15.789 30.172 1 86.5 404 TYR A CA 1
ATOM 3144 C C . TYR A 1 404 ? -15.852 16.672 29.312 1 86.5 404 TYR A C 1
ATOM 3146 O O . TYR A 1 404 ? -17.031 16.391 29.141 1 86.5 404 TYR A O 1
ATOM 3154 N N . VAL A 1 405 ? -15.289 17.656 28.812 1 92.19 405 VAL A N 1
ATOM 3155 C CA . VAL A 1 405 ? -16.031 18.578 27.969 1 92.19 405 VAL A CA 1
ATOM 3156 C C . VAL A 1 405 ? -16.484 17.875 26.688 1 92.19 405 VAL A C 1
ATOM 3158 O O . VAL A 1 405 ? -17.625 18.016 26.266 1 92.19 405 VAL A O 1
ATOM 3161 N N . VAL A 1 406 ? -15.633 17.109 26.094 1 92.31 406 VAL A N 1
ATOM 3162 C CA . VAL A 1 406 ? -15.938 16.391 24.859 1 92.31 406 VAL A CA 1
ATOM 3163 C C . VAL A 1 406 ? -17.031 15.344 25.125 1 92.31 406 VAL A C 1
ATOM 3165 O O . VAL A 1 406 ? -17.953 15.188 24.328 1 92.31 406 VAL A O 1
ATOM 3168 N N . ASN A 1 407 ? -16.922 14.648 26.266 1 88.56 407 ASN A N 1
ATOM 3169 C CA . ASN A 1 407 ? -17.938 13.68 26.641 1 88.56 407 ASN A CA 1
ATOM 3170 C C . ASN A 1 407 ? -19.297 14.352 26.859 1 88.56 407 ASN A C 1
ATOM 3172 O O . ASN A 1 407 ? -20.328 13.789 26.5 1 88.56 407 ASN A O 1
ATOM 3176 N N . HIS A 1 408 ? -19.172 15.422 27.469 1 91.69 408 HIS A N 1
ATOM 3177 C CA . HIS A 1 408 ? -20.406 16.188 27.703 1 91.69 408 HIS A CA 1
ATOM 3178 C C . HIS A 1 408 ? -21.047 16.594 26.375 1 91.69 408 HIS A C 1
ATOM 3180 O O . HIS A 1 408 ? -22.266 16.562 26.25 1 91.69 408 HIS A O 1
ATOM 3186 N N . PHE A 1 409 ? -20.25 16.969 25.469 1 93.62 409 PHE A N 1
ATOM 3187 C CA . PHE A 1 409 ? -20.75 17.297 24.141 1 93.62 409 PHE A CA 1
ATOM 3188 C C . PHE A 1 409 ? -21.453 16.094 23.516 1 93.62 409 PHE A C 1
ATOM 3190 O O . PHE A 1 409 ? -22.562 16.219 23 1 93.62 409 PHE A O 1
ATOM 3197 N N . TRP A 1 410 ? -20.766 15.008 23.578 1 90.5 410 TRP A N 1
ATOM 3198 C CA . TRP A 1 410 ? -21.297 13.758 23.047 1 90.5 410 TRP A CA 1
ATOM 3199 C C . TRP A 1 410 ? -22.656 13.43 23.672 1 90.5 410 TRP A C 1
ATOM 3201 O O . TRP A 1 410 ? -23.609 13.117 22.953 1 90.5 410 TRP A O 1
ATOM 3211 N N . GLN A 1 411 ? -22.75 13.578 24.922 1 88.31 411 GLN A N 1
ATOM 3212 C CA . GLN A 1 411 ? -23.984 13.305 25.656 1 88.31 411 GLN A CA 1
ATOM 3213 C C . GLN A 1 411 ? -25.078 14.312 25.281 1 88.31 411 GLN A C 1
ATOM 3215 O O . GLN A 1 411 ? -26.25 13.953 25.172 1 88.31 411 GLN A O 1
ATOM 3220 N N . SER A 1 412 ? -24.609 15.492 25.188 1 91.69 412 SER A N 1
ATOM 3221 C CA . SER A 1 412 ? -25.562 16.531 24.812 1 91.69 412 SER A CA 1
ATOM 3222 C C . SER A 1 412 ? -26.203 16.234 23.469 1 91.69 412 SER A C 1
ATOM 3224 O O . SER A 1 412 ? -27.422 16.391 23.297 1 91.69 412 SER A O 1
ATOM 3226 N N . CYS A 1 413 ? -25.406 15.766 22.578 1 91.5 413 CYS A N 1
ATOM 3227 C CA . CYS A 1 413 ? -25.906 15.43 21.25 1 91.5 413 CYS A CA 1
ATOM 3228 C C . CYS A 1 413 ? -26.828 14.211 21.312 1 91.5 413 CYS A C 1
ATOM 3230 O O . CYS A 1 413 ? -27.812 14.133 20.578 1 91.5 413 CYS A O 1
ATOM 3232 N N . CYS A 1 414 ? -26.5 13.312 22.125 1 89.25 414 CYS A N 1
ATOM 3233 C CA . CYS A 1 414 ? -27.25 12.062 22.234 1 89.25 414 CYS A CA 1
ATOM 3234 C C . CYS A 1 414 ? -28.625 12.312 22.828 1 89.25 414 CYS A C 1
ATOM 3236 O O . CYS A 1 414 ? -29.609 11.727 22.375 1 89.25 414 CYS A O 1
ATOM 3238 N N . TYR A 1 415 ? -28.703 13.258 23.703 1 86.88 415 TYR A N 1
ATOM 3239 C CA . TYR A 1 415 ? -29.938 13.422 24.469 1 86.88 415 TYR A CA 1
ATOM 3240 C C . TYR A 1 415 ? -30.797 14.539 23.875 1 86.88 415 TYR A C 1
ATOM 3242 O O . TYR A 1 415 ? -32 14.57 24.094 1 86.88 415 TYR A O 1
ATOM 3250 N N . ALA A 1 416 ? -30.188 15.398 23.234 1 88.94 416 ALA A N 1
ATOM 3251 C CA . ALA A 1 416 ? -30.906 16.578 22.75 1 88.94 416 ALA A CA 1
ATOM 3252 C C . ALA A 1 416 ? -31.859 16.203 21.625 1 88.94 416 ALA A C 1
ATOM 3254 O O . ALA A 1 416 ? -31.516 15.414 20.734 1 88.94 416 ALA A O 1
ATOM 3255 N N . SER A 1 417 ? -33.031 16.703 21.734 1 85.44 417 SER A N 1
ATOM 3256 C CA . SER A 1 417 ? -34.031 16.5 20.703 1 85.44 417 SER A CA 1
ATOM 3257 C C . SER A 1 417 ? -34.031 17.656 19.703 1 85.44 417 SER A C 1
ATOM 3259 O O . SER A 1 417 ? -34.406 17.484 18.531 1 85.44 417 SER A O 1
ATOM 3261 N N . ASP A 1 418 ? -33.781 18.797 20.188 1 87.69 418 ASP A N 1
ATOM 3262 C CA . ASP A 1 418 ? -33.688 19.984 19.344 1 87.69 418 ASP A CA 1
ATOM 3263 C C . ASP A 1 418 ? -32.594 20.922 19.828 1 87.69 418 ASP A C 1
ATOM 3265 O O . ASP A 1 418 ? -31.828 20.594 20.75 1 87.69 418 ASP A O 1
ATOM 3269 N N . LEU A 1 419 ? -32.438 21.984 19.125 1 89.38 419 LEU A N 1
ATOM 3270 C CA . LEU A 1 419 ? -31.344 22.922 19.406 1 89.38 419 LEU A CA 1
ATOM 3271 C C . LEU A 1 419 ? -31.5 23.531 20.797 1 89.38 419 LEU A C 1
ATOM 3273 O O . LEU A 1 419 ? -30.5 23.672 21.516 1 89.38 419 LEU A O 1
ATOM 3277 N N . ASP A 1 420 ? -32.688 23.906 21.172 1 88.81 420 ASP A N 1
ATOM 3278 C CA . ASP A 1 420 ? -32.938 24.516 22.469 1 88.81 420 ASP A CA 1
ATOM 3279 C C . ASP A 1 420 ? -32.562 23.562 23.609 1 88.81 420 ASP A C 1
ATOM 3281 O O . ASP A 1 420 ? -31.922 23.953 24.578 1 88.81 420 ASP A O 1
ATOM 3285 N N . ASN A 1 421 ? -33 22.375 23.422 1 89.25 421 ASN A N 1
ATOM 3286 C CA . ASN A 1 421 ? -32.656 21.359 24.406 1 89.25 421 ASN A CA 1
ATOM 3287 C C . ASN A 1 421 ? -31.156 21.125 24.484 1 89.25 421 ASN A C 1
ATOM 3289 O O . ASN A 1 421 ? -30.609 20.938 25.562 1 89.25 421 ASN A O 1
ATOM 3293 N N . PHE A 1 422 ? -30.547 21.125 23.344 1 92.88 422 PHE A N 1
ATOM 3294 C CA . PHE A 1 422 ? -29.109 20.953 23.281 1 92.88 422 PHE A CA 1
ATOM 3295 C C . PHE A 1 422 ? -28.391 22.062 24.047 1 92.88 422 PHE A C 1
ATOM 3297 O O . PHE A 1 422 ? -27.484 21.797 24.828 1 92.88 422 PHE A O 1
ATOM 3304 N N . LEU A 1 423 ? -28.797 23.266 23.844 1 92 423 LEU A N 1
ATOM 3305 C CA . LEU A 1 423 ? -28.141 24.422 24.453 1 92 423 LEU A CA 1
ATOM 3306 C C . LEU A 1 423 ? -28.266 24.375 25.969 1 92 423 LEU A C 1
ATOM 3308 O O . LEU A 1 423 ? -27.328 24.734 26.688 1 92 423 LEU A O 1
ATOM 3312 N N . GLU A 1 424 ? -29.297 23.922 26.422 1 88.56 424 GLU A N 1
ATOM 3313 C CA . GLU A 1 424 ? -29.531 23.844 27.859 1 88.56 424 GLU A CA 1
ATOM 3314 C C . GLU A 1 424 ? -28.5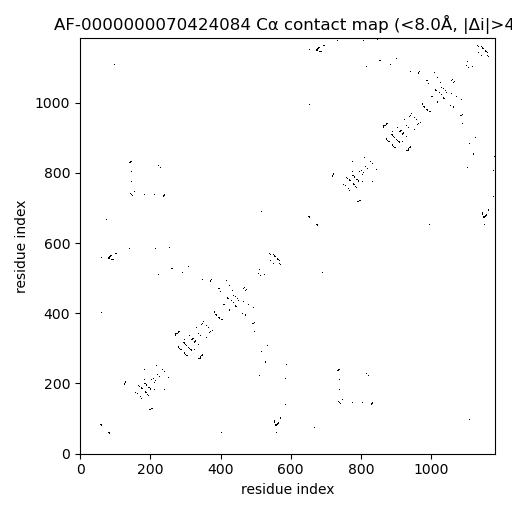78 22.859 28.516 1 88.56 424 GLU A C 1
ATOM 3316 O O . GLU A 1 424 ? -28.094 23.094 29.625 1 88.56 424 GLU A O 1
ATOM 3321 N N . ILE A 1 425 ? -28.406 21.797 27.812 1 90.25 425 ILE A N 1
ATOM 3322 C CA . ILE A 1 425 ? -27.531 20.781 28.359 1 90.25 425 ILE A CA 1
ATOM 3323 C C . ILE A 1 425 ? -26.078 21.172 28.156 1 90.25 425 ILE A C 1
ATOM 3325 O O . ILE A 1 425 ? -25.297 21.203 29.109 1 90.25 425 ILE A O 1
ATOM 3329 N N . TRP A 1 426 ? -25.75 21.547 26.953 1 93.56 426 TRP A N 1
ATOM 3330 C CA . TRP A 1 426 ? -24.375 21.797 26.516 1 93.56 426 TRP A CA 1
ATOM 3331 C C . TRP A 1 426 ? -23.766 22.969 27.266 1 93.56 426 TRP A C 1
ATOM 3333 O O . TRP A 1 426 ? -22.656 22.859 27.797 1 93.56 426 TRP A O 1
ATOM 3343 N N . CYS A 1 427 ? -24.422 24 27.469 1 92.56 427 CYS A N 1
ATOM 3344 C CA . CYS A 1 427 ? -23.875 25.203 28.062 1 92.56 427 CYS A CA 1
ATOM 3345 C C . CYS A 1 427 ? -23.703 25.047 29.562 1 92.56 427 CYS A C 1
ATOM 3347 O O . CYS A 1 427 ? -22.969 25.812 30.203 1 92.56 427 CYS A O 1
ATOM 3349 N N . GLY A 1 428 ? -24.375 24.109 30.141 1 91.19 428 GLY A N 1
ATOM 3350 C CA . GLY A 1 428 ? -24.219 23.828 31.562 1 91.19 428 GLY A CA 1
ATOM 3351 C C . GLY A 1 428 ? -22.781 23.5 31.953 1 91.19 428 GLY A C 1
ATOM 3352 O O . GLY A 1 428 ? -22.391 23.672 33.094 1 91.19 428 GLY A O 1
ATOM 3353 N N . ILE A 1 429 ? -22.016 23.094 30.938 1 93.69 429 ILE A N 1
ATOM 3354 C CA . ILE A 1 429 ? -20.641 22.672 31.219 1 93.69 429 ILE A CA 1
ATOM 3355 C C . ILE A 1 429 ? -19.828 23.859 31.734 1 93.69 429 ILE A C 1
ATOM 3357 O O . ILE A 1 429 ? -18.922 23.688 32.562 1 93.69 429 ILE A O 1
ATOM 3361 N N . VAL A 1 430 ? -20.172 25.109 31.297 1 94 430 VAL A N 1
ATOM 3362 C CA . VAL A 1 430 ? -19.438 26.312 31.688 1 94 430 VAL A CA 1
ATOM 3363 C C . VAL A 1 430 ? -19.594 26.547 33.188 1 94 430 VAL A C 1
ATOM 3365 O O . VAL A 1 430 ? -18.672 27.016 33.844 1 94 430 VAL A O 1
ATOM 3368 N N . HIS A 1 431 ? -20.656 26.141 33.75 1 93 431 HIS A N 1
ATOM 3369 C CA . HIS A 1 431 ? -20.938 26.281 35.156 1 93 431 HIS A CA 1
ATOM 3370 C C . HIS A 1 431 ? -20.406 25.078 35.938 1 93 431 HIS A C 1
ATOM 3372 O O . HIS A 1 431 ? -19.828 25.25 37.031 1 93 431 HIS A O 1
ATOM 3378 N N . HIS A 1 432 ? -20.547 23.969 35.344 1 91.75 432 HIS A N 1
ATOM 3379 C CA . HIS A 1 432 ? -20.156 22.734 36 1 91.75 432 HIS A CA 1
ATOM 3380 C C . HIS A 1 432 ? -18.672 22.719 36.344 1 91.75 432 HIS A C 1
ATOM 3382 O O . HIS A 1 432 ? -18.266 22.281 37.406 1 91.75 432 HIS A O 1
ATOM 3388 N N . VAL A 1 433 ? -17.891 23.188 35.5 1 92.75 433 VAL A N 1
ATOM 3389 C CA . VAL A 1 433 ? -16.438 23.109 35.625 1 92.75 433 VAL A CA 1
ATOM 3390 C C . VAL A 1 433 ? -15.984 23.953 36.812 1 92.75 433 VAL A C 1
ATOM 3392 O O . VAL A 1 433 ? -14.906 23.734 37.375 1 92.75 433 VAL A O 1
ATOM 3395 N N . VAL A 1 434 ? -16.734 24.969 37.219 1 93.44 434 VAL A N 1
ATOM 3396 C CA . VAL A 1 434 ? -16.391 25.828 38.344 1 93.44 434 VAL A CA 1
ATOM 3397 C C . VAL A 1 434 ? -17.234 25.453 39.562 1 93.44 434 VAL A C 1
ATOM 3399 O O . VAL A 1 434 ? -17.406 26.266 40.469 1 93.44 434 VAL A O 1
ATOM 3402 N N . ASN A 1 435 ? -17.844 24.312 39.531 1 90.75 435 ASN A N 1
ATOM 3403 C CA . ASN A 1 435 ? -18.609 23.719 40.625 1 90.75 435 ASN A CA 1
ATOM 3404 C C . ASN A 1 435 ? -19.922 24.484 40.875 1 90.75 435 ASN A C 1
ATOM 3406 O O . ASN A 1 435 ? -20.344 24.656 42 1 90.75 435 ASN A O 1
ATOM 3410 N N . GLU A 1 436 ? -20.406 25.031 39.875 1 90.38 436 GLU A N 1
ATOM 3411 C CA . GLU A 1 436 ? -21.734 25.625 39.875 1 90.38 436 GLU A CA 1
ATOM 3412 C C . GLU A 1 436 ? -22.75 24.719 39.188 1 90.38 436 GLU A C 1
ATOM 3414 O O . GLU A 1 436 ? -22.625 24.438 38 1 90.38 436 GLU A O 1
ATOM 3419 N N . HIS A 1 437 ? -23.766 24.281 39.875 1 89.38 437 HIS A N 1
ATOM 3420 C CA . HIS A 1 437 ? -24.672 23.281 39.312 1 89.38 437 HIS A CA 1
ATOM 3421 C C . HIS A 1 437 ? -26.062 23.844 39.125 1 89.38 437 HIS A C 1
ATOM 3423 O O . HIS A 1 437 ? -26.969 23.125 38.656 1 89.38 437 HIS A O 1
ATOM 3429 N N . GLU A 1 438 ? -26.234 25.078 39.531 1 88.88 438 GLU A N 1
ATOM 3430 C CA . GLU A 1 438 ? -27.453 25.844 39.25 1 88.88 438 GLU A CA 1
ATOM 3431 C C . GLU A 1 438 ? -27.125 27.266 38.812 1 88.88 438 GLU A C 1
ATOM 3433 O O . GLU A 1 438 ? -26.172 27.859 39.312 1 88.88 438 GLU A O 1
ATOM 3438 N N . TRP A 1 439 ? -27.922 27.781 37.75 1 86.88 439 TRP A N 1
ATOM 3439 C CA . TRP A 1 439 ? -27.641 29.125 37.281 1 86.88 439 TRP A CA 1
ATOM 3440 C C . TRP A 1 439 ? -28.938 29.859 36.906 1 86.88 439 TRP A C 1
ATOM 3442 O O . TRP A 1 439 ? -30.016 29.25 36.906 1 86.88 439 TRP A O 1
ATOM 3452 N N . GLY A 1 440 ? -28.969 31.156 36.75 1 81.06 440 GLY A N 1
ATOM 3453 C CA . GLY A 1 440 ? -30.141 32 36.75 1 81.06 440 GLY A CA 1
ATOM 3454 C C . GLY A 1 440 ? -30.797 32.156 35.375 1 81.06 440 GLY A C 1
ATOM 3455 O O . GLY A 1 440 ? -31.984 32.438 35.281 1 81.06 440 GLY A O 1
ATOM 3456 N N . ILE A 1 441 ? -30.031 32.031 34.312 1 82.56 441 ILE A N 1
ATOM 3457 C CA . ILE A 1 441 ? -30.594 32.344 33 1 82.56 441 ILE A CA 1
ATOM 3458 C C . ILE A 1 441 ? -30.531 31.109 32.094 1 82.56 441 ILE A C 1
ATOM 3460 O O . ILE A 1 441 ? -29.516 30.406 32.062 1 82.56 441 ILE A O 1
ATOM 3464 N N . SER A 1 442 ? -31.688 30.922 31.516 1 85.62 442 SER A N 1
ATOM 3465 C CA . SER A 1 442 ? -31.781 29.797 30.594 1 85.62 442 SER A CA 1
ATOM 3466 C C . SER A 1 442 ? -31.047 30.094 29.281 1 85.62 442 SER A C 1
ATOM 3468 O O . SER A 1 442 ? -31.031 31.234 28.828 1 85.62 442 SER A O 1
ATOM 3470 N N . TYR A 1 443 ? -30.422 29.094 28.703 1 85.81 443 TYR A N 1
ATOM 3471 C CA . TYR A 1 443 ? -29.703 29.234 27.438 1 85.81 443 TYR A CA 1
ATOM 3472 C C . TYR A 1 443 ? -30.641 28.953 26.266 1 85.81 443 TYR A C 1
ATOM 3474 O O . TYR A 1 443 ? -30.266 29.156 25.109 1 85.81 443 TYR A O 1
ATOM 3482 N N . SER A 1 444 ? -31.812 28.484 26.609 1 80.44 444 SER A N 1
ATOM 3483 C CA . SER A 1 444 ? -32.812 28.219 25.578 1 80.44 444 SER A CA 1
ATOM 3484 C C . SER A 1 444 ? -33.594 29.469 25.234 1 80.44 444 SER A C 1
ATOM 3486 O O . SER A 1 444 ? -33.625 30.422 26.016 1 80.44 444 SER A O 1
ATOM 3488 N N . SER A 1 445 ? -34.094 29.438 24.016 1 76.12 445 SER A N 1
ATOM 3489 C CA . SER A 1 445 ? -34.938 30.562 23.578 1 76.12 445 SER A CA 1
ATOM 3490 C C . SER A 1 445 ? -36.219 30.641 24.375 1 76.12 445 SER A C 1
ATOM 3492 O O . SER A 1 445 ? -36.812 31.703 24.5 1 76.12 445 SER A O 1
ATOM 3494 N N . SER A 1 446 ? -36.812 29.484 24.781 1 66.12 446 SER A N 1
ATOM 3495 C CA . SER A 1 446 ? -38.094 29.469 25.438 1 66.12 446 SER A CA 1
ATOM 3496 C C . SER A 1 446 ? -37.969 29.734 26.938 1 66.12 446 SER A C 1
ATOM 3498 O O . SER A 1 446 ? -38.969 29.766 27.656 1 66.12 446 SER A O 1
ATOM 3500 N N . ASP A 1 447 ? -36.906 30.328 27.516 1 61.19 447 ASP A N 1
ATOM 3501 C CA . ASP A 1 447 ? -36.688 30.688 28.906 1 61.19 447 ASP A CA 1
ATOM 3502 C C . ASP A 1 447 ? -37.094 29.547 29.844 1 61.19 447 ASP A C 1
ATOM 3504 O O . ASP A 1 447 ? -37.25 29.766 31.047 1 61.19 447 ASP A O 1
ATOM 3508 N N . SER A 1 448 ? -37.5 28.422 29.438 1 61.41 448 SER A N 1
ATOM 3509 C CA . SER A 1 448 ? -38.031 27.328 30.266 1 61.41 448 SER A CA 1
ATOM 3510 C C . SER A 1 448 ? -36.938 26.281 30.531 1 61.41 448 SER A C 1
ATOM 3512 O O . SER A 1 448 ? -37.25 25.188 31 1 61.41 448 SER A O 1
ATOM 3514 N N . GLY A 1 449 ? -35.75 26.562 30.391 1 68.88 449 GLY A N 1
ATOM 3515 C CA . GLY A 1 449 ? -34.812 25.484 30.594 1 68.88 449 GLY A CA 1
ATOM 3516 C C . GLY A 1 449 ? -34.5 25.234 32.062 1 68.88 449 GLY A C 1
ATOM 3517 O O . GLY A 1 449 ? -34.812 26.062 32.906 1 68.88 449 GLY A O 1
ATOM 3518 N N . ALA A 1 450 ? -34.25 24.016 32.594 1 67.75 450 ALA A N 1
ATOM 3519 C CA . ALA A 1 450 ? -34.062 23.562 33.969 1 67.75 450 ALA A CA 1
ATOM 3520 C C . ALA A 1 450 ? -32.906 24.281 34.656 1 67.75 450 ALA A C 1
ATOM 3522 O O . ALA A 1 450 ? -32.844 24.391 35.875 1 67.75 450 ALA A O 1
ATOM 3523 N N . CYS A 1 451 ? -32.031 25.125 34 1 81.31 451 CYS A N 1
ATOM 3524 C CA . CYS A 1 451 ? -30.875 25.875 34.5 1 81.31 451 CYS A CA 1
ATOM 3525 C C . CYS A 1 451 ? -30.094 25.094 35.531 1 81.31 451 CYS A C 1
ATOM 3527 O O . CYS A 1 451 ? -29.734 25.641 36.594 1 81.31 451 CYS A O 1
ATOM 3529 N N . GLN A 1 452 ? -30.062 23.797 35.406 1 85.5 452 GLN A N 1
ATOM 3530 C CA . GLN A 1 452 ? -29.344 22.922 36.344 1 85.5 452 GLN A CA 1
ATOM 3531 C C . GLN A 1 452 ? -28.625 21.797 35.594 1 85.5 452 GLN A C 1
ATOM 3533 O O . GLN A 1 452 ? -29.016 21.453 34.469 1 85.5 452 GLN A O 1
ATOM 3538 N N . CYS A 1 453 ? -27.516 21.359 36.094 1 82.62 453 CYS A N 1
ATOM 3539 C CA . CYS A 1 453 ? -26.797 20.219 35.531 1 82.62 453 CYS A CA 1
ATOM 3540 C C . CYS A 1 453 ? -27.625 18.953 35.625 1 82.62 453 CYS A C 1
ATOM 3542 O O . CYS A 1 453 ? -28.359 18.75 36.594 1 82.62 453 CYS A O 1
ATOM 3544 N N . ILE A 1 454 ? -27.609 18.281 34.531 1 73.81 454 ILE A N 1
ATOM 3545 C CA . ILE A 1 454 ? -28.359 17.031 34.5 1 73.81 454 ILE A CA 1
ATOM 3546 C C . ILE A 1 454 ? -27.422 15.867 34.844 1 73.81 454 ILE A C 1
ATOM 3548 O O . ILE A 1 454 ? -26.781 15.297 33.969 1 73.81 454 ILE A O 1
ATOM 3552 N N . HIS A 1 455 ? -26.953 15.742 35.938 1 65.12 455 HIS A N 1
ATOM 3553 C CA . HIS A 1 455 ? -26.125 14.602 36.281 1 65.12 455 HIS A CA 1
ATOM 3554 C C . HIS A 1 455 ? -26.578 14.008 37.625 1 65.12 455 HIS A C 1
ATOM 3556 O O . HIS A 1 455 ? -27.328 14.633 38.375 1 65.12 455 HIS A O 1
ATOM 3562 N N . TRP A 1 456 ? -26.078 12.812 37.844 1 58.66 456 TRP A N 1
ATOM 3563 C CA . TRP A 1 456 ? -26.281 12.102 39.125 1 58.66 456 TRP A CA 1
ATOM 3564 C C . TRP A 1 456 ? -25.391 12.664 40.219 1 58.66 456 TRP A C 1
ATOM 3566 O O . TRP A 1 456 ? -24.438 13.398 39.938 1 58.66 456 TRP A O 1
ATOM 3576 N N . PRO A 1 457 ? -25.766 12.477 41.5 1 57.03 457 PRO A N 1
ATOM 3577 C CA . PRO A 1 457 ? -24.922 12.961 42.594 1 57.03 457 PRO A CA 1
ATOM 3578 C C . PRO A 1 457 ? -23.438 12.727 42.312 1 57.03 457 PRO A C 1
ATOM 3580 O O . PRO A 1 457 ? -23.031 11.641 41.906 1 57.03 457 PRO A O 1
ATOM 3583 N N . LEU A 1 458 ? -22.766 13.766 42.25 1 58.75 458 LEU A N 1
ATOM 3584 C CA . LEU A 1 458 ? -21.359 13.836 41.844 1 58.75 458 LEU A CA 1
ATOM 3585 C C . LEU A 1 458 ? -20.484 13.141 42.875 1 58.75 458 LEU A C 1
ATOM 3587 O O . LEU A 1 458 ? -20.594 13.406 44.094 1 58.75 458 LEU A O 1
ATOM 3591 N N . LYS A 1 459 ? -20.094 11.938 42.656 1 53.47 459 LYS A N 1
ATOM 3592 C CA . LYS A 1 459 ? -18.953 11.508 43.469 1 53.47 459 LYS A CA 1
ATOM 3593 C C . LYS A 1 459 ? -17.75 12.43 43.25 1 53.47 459 LYS A C 1
ATOM 3595 O O . LYS A 1 459 ? -17.688 13.148 42.25 1 53.47 459 LYS A O 1
ATOM 3600 N N . ASP A 1 460 ? -16.734 12.547 44.125 1 53.28 460 ASP A N 1
ATOM 3601 C CA . ASP A 1 460 ? -15.492 13.32 44.062 1 53.28 460 ASP A CA 1
ATOM 3602 C C . ASP A 1 460 ? -14.898 13.305 42.656 1 53.28 460 ASP A C 1
ATOM 3604 O O . ASP A 1 460 ? -14.656 12.234 42.094 1 53.28 460 ASP A O 1
ATOM 3608 N N . GLU A 1 461 ? -15.109 14.469 41.906 1 59.97 461 GLU A N 1
ATOM 3609 C CA . GLU A 1 461 ? -14.547 14.586 40.562 1 59.97 461 GLU A CA 1
ATOM 3610 C C . GLU A 1 461 ? -13.023 14.516 40.594 1 59.97 461 GLU A C 1
ATOM 3612 O O . GLU A 1 461 ? -12.383 15.18 41.406 1 59.97 461 GLU A O 1
ATOM 3617 N N . PRO A 1 462 ? -12.57 13.617 39.875 1 63.72 462 PRO A N 1
ATOM 3618 C CA . PRO A 1 462 ? -11.117 13.422 39.906 1 63.72 462 PRO A CA 1
ATOM 3619 C C . PRO A 1 462 ? -10.352 14.664 39.469 1 63.72 462 PRO A C 1
ATOM 3621 O O . PRO A 1 462 ? -9.141 14.773 39.719 1 63.72 462 PRO A O 1
ATOM 3624 N N . VAL A 1 463 ? -11.125 15.609 38.906 1 76.31 463 VAL A N 1
ATOM 3625 C CA . VAL A 1 463 ? -10.43 16.766 38.375 1 76.31 463 VAL A CA 1
ATOM 3626 C C . VAL A 1 463 ? -10.695 17.984 39.25 1 76.31 463 VAL A C 1
ATOM 3628 O O . VAL A 1 463 ? -11.781 18.109 39.844 1 76.31 463 VAL A O 1
ATOM 3631 N N . GLN A 1 464 ? -9.641 18.734 39.406 1 85.56 464 GLN A N 1
ATOM 3632 C CA . GLN A 1 464 ? -9.742 19.969 40.156 1 85.56 464 GLN A CA 1
ATOM 3633 C C . GLN A 1 464 ? -10.641 20.969 39.469 1 85.56 464 GLN A C 1
ATOM 3635 O O . GLN A 1 464 ? -10.57 21.141 38.25 1 85.56 464 GLN A O 1
ATOM 3640 N N . TRP A 1 465 ? -11.477 21.578 40.312 1 91.38 465 TRP A N 1
ATOM 3641 C CA . TRP A 1 465 ? -12.383 22.578 39.781 1 91.38 465 TRP A CA 1
ATOM 3642 C C . TRP A 1 465 ? -11.609 23.781 39.219 1 91.38 465 TRP A C 1
ATOM 3644 O O . TRP A 1 465 ? -10.594 24.188 39.812 1 91.38 465 TRP A O 1
ATOM 3654 N N . MET A 1 466 ? -12.156 24.344 38.219 1 92.31 466 MET A N 1
ATOM 3655 C CA . MET A 1 466 ? -11.555 25.547 37.656 1 92.31 466 MET A CA 1
ATOM 3656 C C . MET A 1 466 ? -11.969 26.781 38.438 1 92.31 466 MET A C 1
ATOM 3658 O O . MET A 1 466 ? -13.047 26.812 39.031 1 92.31 466 MET A O 1
ATOM 3662 N N . GLU A 1 467 ? -11.008 27.719 38.438 1 93.06 467 GLU A N 1
ATOM 3663 C CA . GLU A 1 467 ? -11.367 29 39.062 1 93.06 467 GLU A CA 1
ATOM 3664 C C . GLU A 1 467 ? -12.281 29.812 38.125 1 93.06 467 GLU A C 1
ATOM 3666 O O . GLU A 1 467 ? -11.984 29.984 36.938 1 93.06 467 GLU A O 1
ATOM 3671 N N . LYS A 1 468 ? -13.336 30.297 38.719 1 94 468 LYS A N 1
ATOM 3672 C CA . LYS A 1 468 ? -14.297 31.094 37.969 1 94 468 LYS A CA 1
ATOM 3673 C C . LYS A 1 468 ? -13.633 32.344 37.406 1 94 468 LYS A C 1
ATOM 3675 O O . LYS A 1 468 ? -12.852 33 38.094 1 94 468 LYS A O 1
ATOM 3680 N N . ASP A 1 469 ? -13.797 32.625 36.188 1 92.94 469 ASP A N 1
ATOM 3681 C CA . ASP A 1 469 ? -13.32 33.812 35.469 1 92.94 469 ASP A CA 1
ATOM 3682 C C . ASP A 1 469 ? -11.805 33.75 35.25 1 92.94 469 ASP A C 1
ATOM 3684 O O . ASP A 1 469 ? -11.164 34.75 35 1 92.94 469 ASP A O 1
ATOM 3688 N N . SER A 1 470 ? -11.281 32.625 35.562 1 94.69 470 SER A N 1
ATOM 3689 C CA . SER A 1 470 ? -9.883 32.406 35.188 1 94.69 470 SER A CA 1
ATOM 3690 C C . SER A 1 470 ? -9.695 32.438 33.688 1 94.69 470 SER A C 1
ATOM 3692 O O . SER A 1 470 ? -10.672 32.344 32.938 1 94.69 470 SER A O 1
ATOM 3694 N N . PRO A 1 471 ? -8.594 32.656 33.25 1 94.81 471 PRO A N 1
ATOM 3695 C CA . PRO A 1 471 ? -8.359 32.594 31.797 1 94.81 471 PRO A CA 1
ATOM 3696 C C . PRO A 1 471 ? -8.828 31.297 31.156 1 94.81 471 PRO A C 1
ATOM 3698 O O . PRO A 1 471 ? -9.367 31.297 30.047 1 94.81 471 PRO A O 1
ATOM 3701 N N . SER A 1 472 ? -8.656 30.234 31.844 1 95.12 472 SER A N 1
ATOM 3702 C CA . SER A 1 472 ? -9.125 28.938 31.359 1 95.12 472 SER A CA 1
ATOM 3703 C C . SER A 1 472 ? -10.641 28.906 31.234 1 95.12 472 SER A C 1
ATOM 3705 O O . SER A 1 472 ? -11.188 28.406 30.25 1 95.12 472 SER A O 1
ATOM 3707 N N . HIS A 1 473 ? -11.273 29.422 32.25 1 96 473 HIS A N 1
ATOM 3708 C CA . HIS A 1 473 ? -12.734 29.453 32.281 1 96 473 HIS A CA 1
ATOM 3709 C C . HIS A 1 473 ? -13.273 30.344 31.156 1 96 473 HIS A C 1
ATOM 3711 O O . HIS A 1 473 ? -14.219 29.969 30.453 1 96 473 HIS A O 1
ATOM 3717 N N . LYS A 1 474 ? -12.688 31.469 30.938 1 95.62 474 LYS A N 1
ATOM 3718 C CA . LYS A 1 474 ? -13.109 32.406 29.906 1 95.62 474 LYS A CA 1
ATOM 3719 C C . LYS A 1 474 ? -12.906 31.797 28.516 1 95.62 474 LYS A C 1
ATOM 3721 O O . LYS A 1 474 ? -13.75 31.969 27.625 1 95.62 474 LYS A O 1
ATOM 3726 N N . THR A 1 475 ? -11.828 31.141 28.359 1 95.81 475 THR A N 1
ATOM 3727 C CA . THR A 1 475 ? -11.547 30.5 27.094 1 95.81 475 THR A CA 1
ATOM 3728 C C . THR A 1 475 ? -12.562 29.391 26.812 1 95.81 475 THR A C 1
ATOM 3730 O O . THR A 1 475 ? -13 29.219 25.672 1 95.81 475 THR A O 1
ATOM 3733 N N . LEU A 1 476 ? -12.867 28.688 27.828 1 96.31 476 LEU A N 1
ATOM 3734 C CA . LEU A 1 476 ? -13.875 27.641 27.672 1 96.31 476 LEU A CA 1
ATOM 3735 C C . LEU A 1 476 ? -15.211 28.234 27.234 1 96.31 476 LEU A C 1
ATOM 3737 O O . LEU A 1 476 ? -15.891 27.688 26.375 1 96.31 476 LEU A O 1
ATOM 3741 N N . ILE A 1 477 ? -15.586 29.328 27.891 1 94.94 477 ILE A N 1
ATOM 3742 C CA . ILE A 1 477 ? -16.844 30 27.562 1 94.94 477 ILE A CA 1
ATOM 3743 C C . ILE A 1 477 ? -16.844 30.391 26.094 1 94.94 477 ILE A C 1
ATOM 3745 O O . ILE A 1 477 ? -17.844 30.203 25.391 1 94.94 477 ILE A O 1
ATOM 3749 N N . LYS A 1 478 ? -15.758 30.828 25.609 1 94.62 478 LYS A N 1
ATOM 3750 C CA . LYS A 1 478 ? -15.633 31.219 24.203 1 94.62 478 LYS A CA 1
ATOM 3751 C C . LYS A 1 478 ? -15.797 30.016 23.281 1 94.62 478 LYS A C 1
ATOM 3753 O O . LYS A 1 478 ? -16.422 30.125 22.219 1 94.62 478 LYS A O 1
ATOM 3758 N N . ILE A 1 479 ? -15.258 28.891 23.656 1 95.69 479 ILE A N 1
ATOM 3759 C CA . ILE A 1 479 ? -15.32 27.688 22.844 1 95.69 479 ILE A CA 1
ATOM 3760 C C . ILE A 1 479 ? -16.734 27.141 22.844 1 95.69 479 ILE A C 1
ATOM 3762 O O . ILE A 1 479 ? -17.266 26.766 21.797 1 95.69 479 ILE A O 1
ATOM 3766 N N . VAL A 1 480 ? -17.312 27.109 24 1 95.5 480 VAL A N 1
ATOM 3767 C CA . VAL A 1 480 ? -18.625 26.516 24.188 1 95.5 480 VAL A CA 1
ATOM 3768 C C . VAL A 1 480 ? -19.688 27.375 23.5 1 95.5 480 VAL A C 1
ATOM 3770 O O . VAL A 1 480 ? -20.609 26.859 22.875 1 95.5 480 VAL A O 1
ATOM 3773 N N . LEU A 1 481 ? -19.5 28.656 23.578 1 93.88 481 LEU A N 1
ATOM 3774 C CA . LEU A 1 481 ? -20.516 29.562 23.062 1 93.88 481 LEU A CA 1
ATOM 3775 C C . LEU A 1 481 ? -20.109 30.109 21.688 1 93.88 481 LEU A C 1
ATOM 3777 O O . LEU A 1 481 ? -20.641 31.141 21.25 1 93.88 481 LEU A O 1
ATOM 3781 N N . ASN A 1 482 ? -19.188 29.453 21.078 1 93.38 482 ASN A N 1
ATOM 3782 C CA . ASN A 1 482 ? -18.781 29.875 19.75 1 93.38 482 ASN A CA 1
ATOM 3783 C C . ASN A 1 482 ? -19.953 29.875 18.781 1 93.38 482 ASN A C 1
ATOM 3785 O O . ASN A 1 482 ? -20.625 28.844 18.609 1 93.38 482 ASN A O 1
ATOM 3789 N N . LYS A 1 483 ? -20.203 30.922 18.156 1 89.75 483 LYS A N 1
ATOM 3790 C CA . LYS A 1 483 ? -21.375 31.094 17.297 1 89.75 483 LYS A CA 1
ATOM 3791 C C . LYS A 1 483 ? -21.375 30.109 16.141 1 89.75 483 LYS A C 1
ATOM 3793 O O . LYS A 1 483 ? -22.422 29.516 15.828 1 89.75 483 LYS A O 1
ATOM 3798 N N . ASN A 1 484 ? -20.25 30 15.445 1 87.31 484 ASN A N 1
ATOM 3799 C CA . ASN A 1 484 ? -20.156 29.094 14.312 1 87.31 484 ASN A CA 1
ATOM 3800 C C . ASN A 1 484 ? -20.406 27.641 14.734 1 87.31 484 ASN A C 1
ATOM 3802 O O . ASN A 1 484 ? -21.062 26.875 14.008 1 87.31 484 ASN A O 1
ATOM 3806 N N . PHE A 1 485 ? -19.875 27.312 15.867 1 89.94 485 PHE A N 1
ATOM 3807 C CA . PHE A 1 485 ? -20.062 25.984 16.406 1 89.94 485 PHE A CA 1
ATOM 3808 C C . PHE A 1 485 ? -21.531 25.703 16.719 1 89.94 485 PHE A C 1
ATOM 3810 O O . PHE A 1 485 ? -22.062 24.656 16.344 1 89.94 485 PHE A O 1
ATOM 3817 N N . LEU A 1 486 ? -22.156 26.641 17.281 1 90.25 486 LEU A N 1
ATOM 3818 C CA . LEU A 1 486 ? -23.547 26.469 17.703 1 90.25 486 LEU A CA 1
ATOM 3819 C C . LEU A 1 486 ? -24.469 26.453 16.484 1 90.25 486 LEU A C 1
ATOM 3821 O O . LEU A 1 486 ? -25.5 25.766 16.5 1 90.25 486 LEU A O 1
ATOM 3825 N N . GLN A 1 487 ? -24.078 27.141 15.438 1 88.5 487 GLN A N 1
ATOM 3826 C CA . GLN A 1 487 ? -24.875 27.156 14.219 1 88.5 487 GLN A CA 1
ATOM 3827 C C . GLN A 1 487 ? -24.844 25.797 13.531 1 88.5 487 GLN A C 1
ATOM 3829 O O . GLN A 1 487 ? -25.781 25.453 12.797 1 88.5 487 GLN A O 1
ATOM 3834 N N . ALA A 1 488 ? -23.891 25.016 13.781 1 89.56 488 ALA A N 1
ATOM 3835 C CA . ALA A 1 488 ? -23.719 23.719 13.133 1 89.56 488 ALA A CA 1
ATOM 3836 C C . ALA A 1 488 ? -24.406 22.609 13.938 1 89.56 488 ALA A C 1
ATOM 3838 O O . ALA A 1 488 ? -24.594 21.5 13.438 1 89.56 488 ALA A O 1
ATOM 3839 N N . ILE A 1 489 ? -24.875 22.875 15.094 1 90.88 489 ILE A N 1
ATOM 3840 C CA . ILE A 1 489 ? -25.344 21.875 16.047 1 90.88 489 ILE A CA 1
ATOM 3841 C C . ILE A 1 489 ? -26.562 21.156 15.477 1 90.88 489 ILE A C 1
ATOM 3843 O O . ILE A 1 489 ? -26.734 19.953 15.672 1 90.88 489 ILE A O 1
ATOM 3847 N N . PRO A 1 490 ? -27.406 21.812 14.773 1 89.81 490 PRO A N 1
ATOM 3848 C CA . PRO A 1 490 ? -28.578 21.109 14.227 1 89.81 490 PRO A CA 1
ATOM 3849 C C . PRO A 1 490 ? -28.188 19.906 13.352 1 89.81 490 PRO A C 1
ATOM 3851 O O . PRO A 1 490 ? -28.953 18.953 13.227 1 89.81 490 PRO A O 1
ATOM 3854 N N . TYR A 1 491 ? -27.078 19.891 12.82 1 91.69 491 TYR A N 1
ATOM 3855 C CA . TYR A 1 491 ? -26.625 18.797 11.977 1 91.69 491 TYR A CA 1
ATOM 3856 C C . TYR A 1 491 ? -26.188 17.609 12.812 1 91.69 491 TYR A C 1
ATOM 3858 O O . TYR A 1 491 ? -26.047 16.5 12.297 1 91.69 491 TYR A O 1
ATOM 3866 N N . TYR A 1 492 ? -25.984 17.797 14.141 1 92.38 492 TYR A N 1
ATOM 3867 C CA . TYR A 1 492 ? -25.391 16.75 14.969 1 92.38 492 TYR A CA 1
ATOM 3868 C C . TYR A 1 492 ? -26.422 16.141 15.914 1 92.38 492 TYR A C 1
ATOM 3870 O O . TYR A 1 492 ? -26.172 15.109 16.531 1 92.38 492 TYR A O 1
ATOM 3878 N N . ILE A 1 493 ? -27.5 16.719 16.047 1 89.12 493 ILE A N 1
ATOM 3879 C CA . ILE A 1 493 ? -28.469 16.359 17.094 1 89.12 493 ILE A CA 1
ATOM 3880 C C . ILE A 1 493 ? -29.141 15.039 16.734 1 89.12 493 ILE A C 1
ATOM 3882 O O . ILE A 1 493 ? -29.656 14.344 17.609 1 89.12 493 ILE A O 1
ATOM 3886 N N . ASN A 1 494 ? -29.109 14.594 15.484 1 88.94 494 ASN A N 1
ATOM 3887 C CA . ASN A 1 494 ? -29.641 13.289 15.133 1 88.94 494 ASN A CA 1
ATOM 3888 C C . ASN A 1 494 ? -28.688 12.164 15.523 1 88.94 494 ASN A C 1
ATOM 3890 O O . ASN A 1 494 ? -29.016 10.984 15.367 1 88.94 494 ASN A O 1
ATOM 3894 N N . PHE A 1 495 ? -27.547 12.477 15.992 1 91.62 495 PHE A N 1
ATOM 3895 C CA . PHE A 1 495 ? -26.562 11.57 16.578 1 91.62 495 PHE A CA 1
ATOM 3896 C C . PHE A 1 495 ? -26.203 10.453 15.609 1 91.62 495 PHE A C 1
ATOM 3898 O O . PHE A 1 495 ? -26.312 9.273 15.938 1 91.62 495 PHE A O 1
ATOM 3905 N N . ARG A 1 496 ? -25.797 10.906 14.492 1 91.31 496 ARG A N 1
ATOM 3906 C CA . ARG A 1 496 ? -25.391 9.977 13.445 1 91.31 496 ARG A CA 1
ATOM 3907 C C . ARG A 1 496 ? -23.859 9.891 13.367 1 91.31 496 ARG A C 1
ATOM 3909 O O . ARG A 1 496 ? -23.156 10.828 13.75 1 91.31 496 ARG A O 1
ATOM 3916 N N . SER A 1 497 ? -23.375 8.711 12.969 1 89.31 497 SER A N 1
ATOM 3917 C CA . SER A 1 497 ? -21.938 8.516 12.758 1 89.31 497 SER A CA 1
ATOM 3918 C C . SER A 1 497 ? -21.672 7.801 11.438 1 89.31 497 SER A C 1
ATOM 3920 O O . SER A 1 497 ? -22.438 6.926 11.031 1 89.31 497 SER A O 1
ATOM 3922 N N . THR A 1 498 ? -20.578 8.227 10.766 1 88.31 498 THR A N 1
ATOM 3923 C CA . THR A 1 498 ? -20.156 7.586 9.523 1 88.31 498 THR A CA 1
ATOM 3924 C C . THR A 1 498 ? -19.047 6.582 9.773 1 88.31 498 THR A C 1
ATOM 3926 O O . THR A 1 498 ? -18.328 6.191 8.844 1 88.31 498 THR A O 1
ATOM 3929 N N . ALA A 1 499 ? -18.828 6.125 11 1 83.31 499 ALA A N 1
ATOM 3930 C CA . ALA A 1 499 ? -17.719 5.262 11.398 1 83.31 499 ALA A CA 1
ATOM 3931 C C . ALA A 1 499 ? -17.734 3.949 10.617 1 83.31 499 ALA A C 1
ATOM 3933 O O . ALA A 1 499 ? -16.688 3.389 10.305 1 83.31 499 ALA A O 1
ATOM 3934 N N . GLU A 1 500 ? -18.922 3.553 10.281 1 85.25 500 GLU A N 1
ATOM 3935 C CA . GLU A 1 500 ? -19.047 2.279 9.578 1 85.25 500 GLU A CA 1
ATOM 3936 C C . GLU A 1 500 ? -18.422 2.355 8.188 1 85.25 500 GLU A C 1
ATOM 3938 O O . GLU A 1 500 ? -17.969 1.347 7.645 1 85.25 500 GLU A O 1
ATOM 3943 N N . LEU A 1 501 ? -18.375 3.469 7.668 1 91.62 501 LEU A N 1
ATOM 3944 C CA . LEU A 1 501 ? -17.828 3.654 6.328 1 91.62 501 LEU A CA 1
ATOM 3945 C C . LEU A 1 501 ? -16.312 3.49 6.32 1 91.62 501 LEU A C 1
ATOM 3947 O O . LEU A 1 501 ? -15.711 3.281 5.266 1 91.62 501 LEU A O 1
ATOM 3951 N N . GLU A 1 502 ? -15.711 3.617 7.445 1 85.62 502 GLU A N 1
ATOM 3952 C CA . GLU A 1 502 ? -14.258 3.5 7.535 1 85.62 502 GLU A CA 1
ATOM 3953 C C . GLU A 1 502 ? -13.789 2.107 7.125 1 85.62 502 GLU A C 1
ATOM 3955 O O . GLU A 1 502 ? -12.719 1.956 6.531 1 85.62 502 GLU A O 1
ATOM 3960 N N . ASN A 1 503 ? -14.578 1.141 7.461 1 86.5 503 ASN A N 1
ATOM 3961 C CA . ASN A 1 503 ? -14.234 -0.223 7.074 1 86.5 503 ASN A CA 1
ATOM 3962 C C . ASN A 1 503 ? -14.211 -0.382 5.555 1 86.5 503 ASN A C 1
ATOM 3964 O O . ASN A 1 503 ? -13.32 -1.043 5.012 1 86.5 503 ASN A O 1
ATOM 3968 N N . LEU A 1 504 ? -15.18 0.203 4.98 1 92.75 504 LEU A N 1
ATOM 3969 C CA . LEU A 1 504 ? -15.195 0.148 3.521 1 92.75 504 LEU A CA 1
ATOM 3970 C C . LEU A 1 504 ? -14.016 0.913 2.936 1 92.75 504 LEU A C 1
ATOM 3972 O O . LEU A 1 504 ? -13.406 0.473 1.955 1 92.75 504 LEU A O 1
ATOM 3976 N N . GLU A 1 505 ? -13.758 1.998 3.479 1 88.19 505 GLU A N 1
ATOM 3977 C CA . GLU A 1 505 ? -12.633 2.795 2.998 1 88.19 505 GLU A CA 1
ATOM 3978 C C . GLU A 1 505 ? -11.328 2.012 3.082 1 88.19 505 GLU A C 1
ATOM 3980 O O . GLU A 1 505 ? -10.5 2.072 2.17 1 88.19 505 GLU A O 1
ATOM 3985 N N . ASN A 1 506 ? -11.18 1.379 4.141 1 86.19 506 ASN A N 1
ATOM 3986 C CA . ASN A 1 506 ? -10.008 0.528 4.289 1 86.19 506 ASN A CA 1
ATOM 3987 C C . ASN A 1 506 ? -9.969 -0.565 3.223 1 86.19 506 ASN A C 1
ATOM 3989 O O . ASN A 1 506 ? -8.906 -0.875 2.684 1 86.19 506 ASN A O 1
ATOM 3993 N N . LEU A 1 507 ? -11.094 -1.122 2.986 1 91.38 507 LEU A N 1
ATOM 3994 C CA . LEU A 1 507 ? -11.18 -2.174 1.979 1 91.38 507 LEU A CA 1
ATOM 3995 C C . LEU A 1 507 ? -10.859 -1.624 0.592 1 91.38 507 LEU A C 1
ATOM 3997 O O . LEU A 1 507 ? -10.242 -2.309 -0.225 1 91.38 507 LEU A O 1
ATOM 4001 N N . ILE A 1 508 ? -11.312 -0.442 0.338 1 92.5 508 ILE A N 1
ATOM 4002 C CA . ILE A 1 508 ? -10.992 0.197 -0.934 1 92.5 508 ILE A CA 1
ATOM 4003 C C . ILE A 1 508 ? -9.484 0.372 -1.06 1 92.5 508 ILE A C 1
ATOM 4005 O O . ILE A 1 508 ? -8.914 0.17 -2.135 1 92.5 508 ILE A O 1
ATOM 4009 N N . GLN A 1 509 ? -8.875 0.651 -0.009 1 87.69 509 GLN A N 1
ATOM 4010 C CA . GLN A 1 509 ? -7.426 0.807 -0.03 1 87.69 509 GLN A CA 1
ATOM 4011 C C . GLN A 1 509 ? -6.734 -0.522 -0.316 1 87.69 509 GLN A C 1
ATOM 4013 O O . GLN A 1 509 ? -5.672 -0.553 -0.936 1 87.69 509 GLN A O 1
ATOM 4018 N N . VAL A 1 510 ? -7.34 -1.568 0.13 1 88.56 510 VAL A N 1
ATOM 4019 C CA . VAL A 1 510 ? -6.789 -2.895 -0.126 1 88.56 510 VAL A CA 1
ATOM 4020 C C . VAL A 1 510 ? -6.848 -3.199 -1.621 1 88.56 510 VAL A C 1
ATOM 4022 O O . VAL A 1 510 ? -5.91 -3.77 -2.182 1 88.56 510 VAL A O 1
ATOM 4025 N N . TYR A 1 511 ? -7.914 -2.785 -2.213 1 93.38 511 TYR A N 1
ATOM 4026 C CA . TYR A 1 511 ? -8.102 -3.07 -3.631 1 93.38 511 TYR A CA 1
ATOM 4027 C C . TYR A 1 511 ? -7.426 -2.014 -4.496 1 93.38 511 TYR A C 1
ATOM 4029 O O . TYR A 1 511 ? -6.977 -2.305 -5.605 1 93.38 511 TYR A O 1
ATOM 4037 N N . CYS A 1 512 ? -7.449 -0.818 -3.984 1 90.12 512 CYS A N 1
ATOM 4038 C CA . CYS A 1 512 ? -6.859 0.32 -4.68 1 90.12 512 CYS A CA 1
ATOM 4039 C C . CYS A 1 512 ? -5.746 0.946 -3.85 1 90.12 512 CYS A C 1
ATOM 4041 O O . CYS A 1 512 ? -5.859 2.092 -3.41 1 90.12 512 CYS A O 1
ATOM 4043 N N . GLY A 1 513 ? -4.723 0.174 -3.729 1 79.75 513 GLY A N 1
ATOM 4044 C CA . GLY A 1 513 ? -3.613 0.687 -2.939 1 79.75 513 GLY A CA 1
ATOM 4045 C C . GLY A 1 513 ? -3.053 1.989 -3.477 1 79.75 513 GLY A C 1
ATOM 4046 O O . GLY A 1 513 ? -3.047 2.217 -4.688 1 79.75 513 GLY A O 1
ATOM 4047 N N . LYS A 1 514 ? -2.559 2.775 -2.5 1 71.81 514 LYS A N 1
ATOM 4048 C CA . LYS A 1 514 ? -1.95 4.043 -2.891 1 71.81 514 LYS A CA 1
ATOM 4049 C C . LYS A 1 514 ? -0.571 3.826 -3.504 1 71.81 514 LYS A C 1
ATOM 4051 O O . LYS A 1 514 ? 0.095 2.832 -3.209 1 71.81 514 LYS A O 1
ATOM 4056 N N . GLY A 1 515 ? -0.235 4.5 -4.484 1 68.75 515 GLY A N 1
ATOM 4057 C CA . GLY A 1 515 ? 1.09 4.414 -5.074 1 68.75 515 GLY A CA 1
ATOM 4058 C C . GLY A 1 515 ? 1.098 3.709 -6.418 1 68.75 515 GLY A C 1
ATOM 4059 O O . GLY A 1 515 ? 2.158 3.512 -7.016 1 68.75 515 GLY A O 1
ATOM 4060 N N . PHE A 1 516 ? -0.038 3.184 -6.699 1 78.38 516 PHE A N 1
ATOM 4061 C CA . PHE A 1 516 ? -0.163 2.535 -7.996 1 78.38 516 PHE A CA 1
ATOM 4062 C C . PHE A 1 516 ? -1 3.383 -8.945 1 78.38 516 PHE A C 1
ATOM 4064 O O . PHE A 1 516 ? -1.798 4.211 -8.508 1 78.38 516 PHE A O 1
ATOM 4071 N N . ASP A 1 517 ? -0.817 3.123 -10.211 1 80.19 517 ASP A N 1
ATOM 4072 C CA . ASP A 1 517 ? -1.596 3.807 -11.242 1 80.19 517 ASP A CA 1
ATOM 4073 C C . ASP A 1 517 ? -2.732 2.922 -11.75 1 80.19 517 ASP A C 1
ATOM 4075 O O . ASP A 1 517 ? -2.557 1.714 -11.922 1 80.19 517 ASP A O 1
ATOM 4079 N N . TYR A 1 518 ? -3.861 3.596 -11.906 1 87.81 518 TYR A N 1
ATOM 4080 C CA . TYR A 1 518 ? -5.027 2.883 -12.422 1 87.81 518 TYR A CA 1
ATOM 4081 C C . TYR A 1 518 ? -5.699 3.67 -13.539 1 87.81 518 TYR A C 1
ATOM 4083 O O . TYR A 1 518 ? -5.797 4.898 -13.469 1 87.81 518 TYR A O 1
ATOM 4091 N N . SER A 1 519 ? -6.125 2.947 -14.586 1 87.44 519 SER A N 1
ATOM 4092 C CA . SER A 1 519 ? -7.082 3.578 -15.484 1 87.44 519 SER A CA 1
ATOM 4093 C C . SER A 1 519 ? -8.438 3.752 -14.812 1 87.44 519 SER A C 1
ATOM 4095 O O . SER A 1 519 ? -8.789 2.998 -13.906 1 87.44 519 SER A O 1
ATOM 4097 N N . PRO A 1 520 ? -9.195 4.723 -15.234 1 89.44 520 PRO A N 1
ATOM 4098 C CA . PRO A 1 520 ? -10.477 4.992 -14.57 1 89.44 520 PRO A CA 1
ATOM 4099 C C . PRO A 1 520 ? -11.398 3.779 -14.555 1 89.44 520 PRO A C 1
ATOM 4101 O O . PRO A 1 520 ? -11.977 3.449 -13.516 1 89.44 520 PRO A O 1
ATOM 4104 N N . PRO A 1 521 ? -11.523 3.041 -15.648 1 92.62 521 PRO A N 1
ATOM 4105 C CA . PRO A 1 521 ? -12.398 1.865 -15.602 1 92.62 521 PRO A CA 1
ATOM 4106 C C . PRO A 1 521 ? -11.891 0.801 -14.625 1 92.62 521 PRO A C 1
ATOM 4108 O O . PRO A 1 521 ? -12.695 0.141 -13.961 1 92.62 521 PRO A O 1
ATOM 4111 N N . VAL A 1 522 ? -10.633 0.639 -14.586 1 94.38 522 VAL A N 1
ATOM 4112 C CA . VAL A 1 522 ? -10.047 -0.349 -13.688 1 94.38 522 VAL A CA 1
ATOM 4113 C C . VAL A 1 522 ? -10.234 0.104 -12.242 1 94.38 522 VAL A C 1
ATOM 4115 O O . VAL A 1 522 ? -10.555 -0.704 -11.367 1 94.38 522 VAL A O 1
ATOM 4118 N N . TYR A 1 523 ? -10.039 1.434 -12.031 1 94 523 TYR A N 1
ATOM 4119 C CA . TYR A 1 523 ? -10.25 1.993 -10.703 1 94 523 TYR A CA 1
ATOM 4120 C C . TYR A 1 523 ? -11.68 1.759 -10.234 1 94 523 TYR A C 1
ATOM 4122 O O . TYR A 1 523 ? -11.906 1.347 -9.094 1 94 523 TYR A O 1
ATOM 4130 N N . GLN A 1 524 ? -12.555 2.006 -11.102 1 95.12 524 GLN A N 1
ATOM 4131 C CA . GLN A 1 524 ? -13.961 1.779 -10.789 1 95.12 524 GLN A CA 1
ATOM 4132 C C . GLN A 1 524 ? -14.227 0.314 -10.453 1 95.12 524 GLN A C 1
ATOM 4134 O O . GLN A 1 524 ? -14.914 0.01 -9.477 1 95.12 524 GLN A O 1
ATOM 4139 N N . ALA A 1 525 ? -13.727 -0.533 -11.242 1 97.62 525 ALA A N 1
ATOM 4140 C CA . ALA A 1 525 ? -13.914 -1.964 -11.016 1 97.62 525 ALA A CA 1
ATOM 4141 C C . ALA A 1 525 ? -13.359 -2.383 -9.656 1 97.62 525 ALA A C 1
ATOM 4143 O O . ALA A 1 525 ? -13.977 -3.184 -8.953 1 97.62 525 ALA A O 1
ATOM 4144 N N . ARG A 1 526 ? -12.219 -1.874 -9.32 1 96.88 526 ARG A N 1
ATOM 4145 C CA . ARG A 1 526 ? -11.594 -2.209 -8.047 1 96.88 526 ARG A CA 1
ATOM 4146 C C . ARG A 1 526 ? -12.422 -1.682 -6.879 1 96.88 526 ARG A C 1
ATOM 4148 O O . ARG A 1 526 ? -12.547 -2.352 -5.852 1 96.88 526 ARG A O 1
ATOM 4155 N N . CYS A 1 527 ? -12.984 -0.512 -7.016 1 96.31 527 CYS A N 1
ATOM 4156 C CA . CYS A 1 527 ? -13.883 0.011 -6 1 96.31 527 CYS A CA 1
ATOM 4157 C C . CYS A 1 527 ? -15.125 -0.866 -5.867 1 96.31 527 CYS A C 1
ATOM 4159 O O . CYS A 1 527 ? -15.594 -1.123 -4.758 1 96.31 527 CYS A O 1
ATOM 4161 N N . GLN A 1 528 ? -15.578 -1.29 -7 1 98 528 GLN A N 1
ATOM 4162 C CA . GLN A 1 528 ? -16.734 -2.172 -7.004 1 98 528 GLN A CA 1
ATOM 4163 C C . GLN A 1 528 ? -16.422 -3.5 -6.316 1 98 528 GLN A C 1
ATOM 4165 O O . GLN A 1 528 ? -17.25 -4.035 -5.582 1 98 528 GLN A O 1
ATOM 4170 N N . LEU A 1 529 ? -15.289 -3.994 -6.586 1 98.25 529 LEU A N 1
ATOM 4171 C CA . LEU A 1 529 ? -14.867 -5.227 -5.926 1 98.25 529 LEU A CA 1
ATOM 4172 C C . LEU A 1 529 ? -14.82 -5.047 -4.414 1 98.25 529 LEU A C 1
ATOM 4174 O O . LEU A 1 529 ? -15.211 -5.945 -3.664 1 98.25 529 LEU A O 1
ATOM 4178 N N . ALA A 1 530 ? -14.328 -3.914 -3.971 1 97.06 530 ALA A N 1
ATOM 4179 C CA . ALA A 1 530 ? -14.297 -3.609 -2.541 1 97.06 530 ALA A CA 1
ATOM 4180 C C . ALA A 1 530 ? -15.703 -3.588 -1.957 1 97.06 530 ALA A C 1
ATOM 4182 O O . ALA A 1 530 ? -15.945 -4.145 -0.885 1 97.06 530 ALA A O 1
ATOM 4183 N N . ALA A 1 531 ? -16.578 -2.932 -2.662 1 97.5 531 ALA A N 1
ATOM 4184 C CA . ALA A 1 531 ? -17.969 -2.846 -2.203 1 97.5 531 ALA A CA 1
ATOM 4185 C C . ALA A 1 531 ? -18.609 -4.227 -2.15 1 97.5 531 ALA A C 1
ATOM 4187 O O . ALA A 1 531 ? -19.344 -4.543 -1.208 1 97.5 531 ALA A O 1
ATOM 4188 N N . LEU A 1 532 ? -18.344 -5.031 -3.172 1 97.88 532 LEU A N 1
ATOM 4189 C CA . LEU A 1 532 ? -18.859 -6.395 -3.205 1 97.88 532 LEU A CA 1
ATOM 4190 C C . LEU A 1 532 ? -18.328 -7.207 -2.033 1 97.88 532 LEU A C 1
ATOM 4192 O O . LEU A 1 532 ? -19.078 -7.938 -1.383 1 97.88 532 LEU A O 1
ATOM 4196 N N . ASP A 1 533 ? -17.078 -7.109 -1.824 1 97.06 533 ASP A N 1
ATOM 4197 C CA . ASP A 1 533 ? -16.438 -7.797 -0.704 1 97.06 533 ASP A CA 1
ATOM 4198 C C . ASP A 1 533 ? -17.031 -7.352 0.626 1 97.06 533 ASP A C 1
ATOM 4200 O O . ASP A 1 533 ? -17.328 -8.188 1.491 1 97.06 533 ASP A O 1
ATOM 4204 N N . TYR A 1 534 ? -17.25 -6.07 0.761 1 96.75 534 TYR A N 1
ATOM 4205 C CA . TYR A 1 534 ? -17.844 -5.527 1.981 1 96.75 534 TYR A CA 1
ATOM 4206 C C . TYR A 1 534 ? -19.25 -6.066 2.193 1 96.75 534 TYR A C 1
ATOM 4208 O O . TYR A 1 534 ? -19.562 -6.586 3.266 1 96.75 534 TYR A O 1
ATOM 4216 N N . ASN A 1 535 ? -20.094 -5.953 1.191 1 96.69 535 ASN A N 1
ATOM 4217 C CA . ASN A 1 535 ? -21.484 -6.387 1.281 1 96.69 535 ASN A CA 1
ATOM 4218 C C . ASN A 1 535 ? -21.594 -7.879 1.586 1 96.69 535 ASN A C 1
ATOM 4220 O O . ASN A 1 535 ? -22.5 -8.312 2.289 1 96.69 535 ASN A O 1
ATOM 4224 N N . ALA A 1 536 ? -20.672 -8.641 1.076 1 95.56 536 ALA A N 1
ATOM 4225 C CA . ALA A 1 536 ? -20.719 -10.094 1.265 1 95.56 536 ALA A CA 1
ATOM 4226 C C . ALA A 1 536 ? -20.312 -10.469 2.688 1 95.56 536 ALA A C 1
ATOM 4228 O O . ALA A 1 536 ? -20.703 -11.531 3.186 1 95.56 536 ALA A O 1
ATOM 4229 N N . ASN A 1 537 ? -19.578 -9.555 3.381 1 93.19 537 ASN A N 1
ATOM 4230 C CA . ASN A 1 537 ? -18.969 -9.984 4.633 1 93.19 537 ASN A CA 1
ATOM 4231 C C . ASN A 1 537 ? -19.375 -9.086 5.797 1 93.19 537 ASN A C 1
ATOM 4233 O O . ASN A 1 537 ? -18.875 -9.242 6.914 1 93.19 537 ASN A O 1
ATOM 4237 N N . VAL A 1 538 ? -20.25 -8.133 5.551 1 91.75 538 VAL A N 1
ATOM 4238 C CA . VAL A 1 538 ? -20.609 -7.168 6.582 1 91.75 538 VAL A CA 1
ATOM 4239 C C . VAL A 1 538 ? -21.375 -7.871 7.703 1 91.75 538 VAL A C 1
ATOM 4241 O O . VAL A 1 538 ? -21.25 -7.5 8.875 1 91.75 538 VAL A O 1
ATOM 4244 N N . ASP A 1 539 ? -22.062 -8.992 7.457 1 88.06 539 ASP A N 1
ATOM 4245 C CA . ASP A 1 539 ? -22.891 -9.672 8.438 1 88.06 539 ASP A CA 1
ATOM 4246 C C . ASP A 1 539 ? -22.172 -10.891 9.016 1 88.06 539 ASP A C 1
ATOM 4248 O O . ASP A 1 539 ? -22.812 -11.82 9.516 1 88.06 539 ASP A O 1
ATOM 4252 N N . ARG A 1 540 ? -20.891 -10.883 8.992 1 88.19 540 ARG A N 1
ATOM 4253 C CA . ARG A 1 540 ? -20.156 -12.023 9.516 1 88.19 540 ARG A CA 1
ATOM 4254 C C . ARG A 1 540 ? -20.344 -12.148 11.023 1 88.19 540 ARG A C 1
ATOM 4256 O O . ARG A 1 540 ? -20.359 -11.148 11.734 1 88.19 540 ARG A O 1
ATOM 4263 N N . GLU A 1 541 ? -20.406 -13.336 11.469 1 85.5 541 GLU A N 1
ATOM 4264 C CA . GLU A 1 541 ? -20.641 -13.617 12.883 1 85.5 541 GLU A CA 1
ATOM 4265 C C . GLU A 1 541 ? -19.328 -13.562 13.672 1 85.5 541 GLU A C 1
ATOM 4267 O O . GLU A 1 541 ? -18.25 -13.617 13.094 1 85.5 541 GLU A O 1
ATOM 4272 N N . ALA A 1 542 ? -19.547 -13.391 14.938 1 85.44 542 ALA A N 1
ATOM 4273 C CA . ALA A 1 542 ? -18.391 -13.445 15.828 1 85.44 542 ALA A CA 1
ATOM 4274 C C . ALA A 1 542 ? -17.828 -14.859 15.914 1 85.44 542 ALA A C 1
ATOM 4276 O O . ALA A 1 542 ? -18.594 -15.836 15.945 1 85.44 542 ALA A O 1
ATOM 4277 N N . LYS A 1 543 ? -16.531 -14.961 15.867 1 85.06 543 LYS A N 1
ATOM 4278 C CA . LYS A 1 543 ? -15.867 -16.25 16 1 85.06 543 LYS A CA 1
ATOM 4279 C C . LYS A 1 543 ? -16.031 -16.812 17.422 1 85.06 543 LYS A C 1
ATOM 4281 O O . LYS A 1 543 ? -15.898 -16.062 18.391 1 85.06 543 LYS A O 1
ATOM 4286 N N . ARG A 1 544 ? -16.359 -17.984 17.453 1 85.31 544 ARG A N 1
ATOM 4287 C CA . ARG A 1 544 ? -16.578 -18.641 18.75 1 85.31 544 ARG A CA 1
ATOM 4288 C C . ARG A 1 544 ? -15.586 -19.781 18.938 1 85.31 544 ARG A C 1
ATOM 4290 O O . ARG A 1 544 ? -15.195 -20.438 17.984 1 85.31 544 ARG A O 1
ATOM 4297 N N . ASN A 1 545 ? -15.195 -19.891 20.125 1 78.31 545 ASN A N 1
ATOM 4298 C CA . ASN A 1 545 ? -14.312 -21 20.438 1 78.31 545 ASN A CA 1
ATOM 4299 C C . ASN A 1 545 ? -15.086 -22.312 20.594 1 78.31 545 ASN A C 1
ATOM 4301 O O . ASN A 1 545 ? -16.297 -22.328 20.391 1 78.31 545 ASN A O 1
ATOM 4305 N N . SER A 1 546 ? -14.312 -23.328 20.891 1 77.88 546 SER A N 1
ATOM 4306 C CA . SER A 1 546 ? -14.891 -24.656 21 1 77.88 546 SER A CA 1
ATOM 4307 C C . SER A 1 546 ? -15.945 -24.703 22.109 1 77.88 546 SER A C 1
ATOM 4309 O O . SER A 1 546 ? -16.906 -25.484 22.031 1 77.88 546 SER A O 1
ATOM 4311 N N . VAL A 1 547 ? -15.852 -23.797 23.078 1 78 547 VAL A N 1
ATOM 4312 C CA . VAL A 1 547 ? -16.781 -23.812 24.203 1 78 547 VAL A CA 1
ATOM 4313 C C . VAL A 1 547 ? -17.938 -22.859 23.938 1 78 547 VAL A C 1
ATOM 4315 O O . VAL A 1 547 ? -18.906 -22.812 24.703 1 78 547 VAL A O 1
ATOM 4318 N N . GLY A 1 548 ? -17.859 -22.172 22.766 1 78.5 548 GLY A N 1
ATOM 4319 C CA . GLY A 1 548 ? -18.969 -21.312 22.359 1 78.5 548 GLY A CA 1
ATOM 4320 C C . GLY A 1 548 ? -18.766 -19.859 22.75 1 78.5 548 GLY A C 1
ATOM 4321 O O . GLY A 1 548 ? -19.641 -19.031 22.516 1 78.5 548 GLY A O 1
ATOM 4322 N N . THR A 1 549 ? -17.703 -19.578 23.391 1 78.06 549 THR A N 1
ATOM 4323 C CA . THR A 1 549 ? -17.438 -18.203 23.812 1 78.06 549 THR A CA 1
ATOM 4324 C C . THR A 1 549 ? -16.875 -17.375 22.656 1 78.06 549 THR A C 1
ATOM 4326 O O . THR A 1 549 ? -16.094 -17.891 21.859 1 78.06 549 THR A O 1
ATOM 4329 N N . VAL A 1 550 ? -17.406 -16.172 22.641 1 83.12 550 VAL A N 1
ATOM 4330 C CA . VAL A 1 550 ? -16.969 -15.281 21.578 1 83.12 550 VAL A CA 1
ATOM 4331 C C . VAL A 1 550 ? -15.508 -14.906 21.781 1 83.12 550 VAL A C 1
ATOM 4333 O O . VAL A 1 550 ? -15.102 -14.547 22.891 1 83.12 550 VAL A O 1
ATOM 4336 N N . GLN A 1 551 ? -14.766 -15.133 20.797 1 80.19 551 GLN A N 1
ATOM 4337 C CA . GLN A 1 551 ? -13.352 -14.766 20.828 1 80.19 551 GLN A CA 1
ATOM 4338 C C . GLN A 1 551 ? -13.18 -13.258 20.75 1 80.19 551 GLN A C 1
ATOM 4340 O O . GLN A 1 551 ? -13.844 -12.594 19.938 1 80.19 551 GLN A O 1
ATOM 4345 N N . GLN A 1 552 ? -12.344 -12.742 21.703 1 76.12 552 GLN A N 1
ATOM 4346 C CA . GLN A 1 552 ? -12.102 -11.297 21.734 1 76.12 552 GLN A CA 1
ATOM 4347 C C . GLN A 1 552 ? -10.625 -10.984 21.516 1 76.12 552 GLN A C 1
ATOM 4349 O O . GLN A 1 552 ? -9.758 -11.82 21.766 1 76.12 552 GLN A O 1
ATOM 4354 N N . CYS A 1 553 ? -10.383 -9.883 20.75 1 70.12 553 CYS A N 1
ATOM 4355 C CA . CYS A 1 553 ? -9.031 -9.391 20.531 1 70.12 553 CYS A CA 1
ATOM 4356 C C . CYS A 1 553 ? -8.883 -7.965 21.062 1 70.12 553 CYS A C 1
ATOM 4358 O O . CYS A 1 553 ? -9.867 -7.23 21.156 1 70.12 553 CYS A O 1
ATOM 4360 N N . ARG A 1 554 ? -7.629 -7.621 21.562 1 65 554 ARG A N 1
ATOM 4361 C CA . ARG A 1 554 ? -7.391 -6.266 22.062 1 65 554 ARG A CA 1
ATOM 4362 C C . ARG A 1 554 ? -6.367 -5.543 21.188 1 65 554 ARG A C 1
ATOM 4364 O O . ARG A 1 554 ? -5.434 -6.164 20.688 1 65 554 ARG A O 1
ATOM 4371 N N . THR A 1 555 ? -6.664 -4.336 20.797 1 61.75 555 THR A N 1
ATOM 4372 C CA . THR A 1 555 ? -5.734 -3.477 20.062 1 61.75 555 THR A CA 1
ATOM 4373 C C . THR A 1 555 ? -5.457 -2.199 20.859 1 61.75 555 THR A C 1
ATOM 4375 O O . THR A 1 555 ? -6.352 -1.661 21.516 1 61.75 555 THR A O 1
ATOM 4378 N N . PHE A 1 556 ? -4.074 -1.916 20.875 1 55.69 556 PHE A N 1
ATOM 4379 C CA . PHE A 1 556 ? -3.686 -0.702 21.578 1 55.69 556 PHE A CA 1
ATOM 4380 C C . PHE A 1 556 ? -3.727 0.504 20.656 1 55.69 556 PHE A C 1
ATOM 4382 O O . PHE A 1 556 ? -3.143 0.476 19.562 1 55.69 556 PHE A O 1
ATOM 4389 N N . ASN A 1 557 ? -4.562 1.409 20.953 1 54.56 557 ASN A N 1
ATOM 4390 C CA . ASN A 1 557 ? -4.609 2.666 20.203 1 54.56 557 ASN A CA 1
ATOM 4391 C C . ASN A 1 557 ? -3.621 3.684 20.781 1 54.56 557 ASN A C 1
ATOM 4393 O O . ASN A 1 557 ? -3.789 4.16 21.891 1 54.56 557 ASN A O 1
ATOM 4397 N N . LYS A 1 558 ? -2.674 3.982 20.016 1 50.34 558 LYS A N 1
ATOM 4398 C CA . LYS A 1 558 ? -1.583 4.852 20.438 1 50.34 558 LYS A CA 1
ATOM 4399 C C . LYS A 1 558 ? -2.092 6.25 20.766 1 50.34 558 LYS A C 1
ATOM 4401 O O . LYS A 1 558 ? -1.593 6.898 21.688 1 50.34 558 LYS A O 1
ATOM 4406 N N . LYS A 1 559 ? -2.955 6.602 19.938 1 45.56 559 LYS A N 1
ATOM 4407 C CA . LYS A 1 559 ? -3.428 7.977 20.078 1 45.56 559 LYS A CA 1
ATOM 4408 C C . LYS A 1 559 ? -4.184 8.172 21.391 1 45.56 559 LYS A C 1
ATOM 4410 O O . LYS A 1 559 ? -3.949 9.148 22.094 1 45.56 559 LYS A O 1
ATOM 4415 N N . SER A 1 560 ? -4.867 7.082 21.719 1 49.22 560 SER A N 1
ATOM 4416 C CA . SER A 1 560 ? -5.684 7.184 22.922 1 49.22 560 SER A CA 1
ATOM 4417 C C . SER A 1 560 ? -4.988 6.543 24.125 1 49.22 560 SER A C 1
ATOM 4419 O O . SER A 1 560 ? -5.375 6.77 25.266 1 49.22 560 SER A O 1
ATOM 4421 N N . GLY A 1 561 ? -3.75 5.844 23.781 1 51.03 561 GLY A N 1
ATOM 4422 C CA . GLY A 1 561 ? -3.047 5.125 24.828 1 51.03 561 GLY A CA 1
ATOM 4423 C C . GLY A 1 561 ? -3.9 4.07 25.5 1 51.03 561 GLY A C 1
ATOM 4424 O O . GLY A 1 561 ? -3.727 3.791 26.688 1 51.03 561 GLY A O 1
ATOM 4425 N N . ARG A 1 562 ? -4.988 3.699 24.781 1 53.22 562 ARG A N 1
ATOM 4426 C CA . ARG A 1 562 ? -5.922 2.75 25.375 1 53.22 562 ARG A CA 1
ATOM 4427 C C . ARG A 1 562 ? -6.035 1.486 24.531 1 53.22 562 ARG A C 1
ATOM 4429 O O . ARG A 1 562 ? -5.746 1.507 23.328 1 53.22 562 ARG A O 1
ATOM 4436 N N . TRP A 1 563 ? -6.41 0.366 25.266 1 60.88 563 TRP A N 1
ATOM 4437 C CA . TRP A 1 563 ? -6.664 -0.91 24.594 1 60.88 563 TRP A CA 1
ATOM 4438 C C . TRP A 1 563 ? -8.125 -1.019 24.172 1 60.88 563 TRP A C 1
ATOM 4440 O O . TRP A 1 563 ? -9.023 -0.6 24.906 1 60.88 563 TRP A O 1
ATOM 4450 N N . HIS A 1 564 ? -8.391 -1.321 23.016 1 64.31 564 HIS A N 1
ATOM 4451 C CA . HIS A 1 564 ? -9.727 -1.589 22.5 1 64.31 564 HIS A CA 1
ATOM 4452 C C . HIS A 1 564 ? -9.93 -3.078 22.234 1 64.31 564 HIS A C 1
ATOM 4454 O O . HIS A 1 564 ? -9.016 -3.762 21.766 1 64.31 564 HIS A O 1
ATOM 4460 N N . VAL A 1 565 ? -11.086 -3.535 22.828 1 68.25 565 VAL A N 1
ATOM 4461 C CA . VAL A 1 565 ? -11.406 -4.945 22.625 1 68.25 565 VAL A CA 1
ATOM 4462 C C . VAL A 1 565 ? -12.453 -5.09 21.531 1 68.25 565 VAL A C 1
ATOM 4464 O O . VAL A 1 565 ? -13.414 -4.316 21.469 1 68.25 565 VAL A O 1
ATOM 4467 N N . PHE A 1 566 ? -12.203 -5.887 20.625 1 71.69 566 PHE A N 1
ATOM 4468 C CA . PHE A 1 566 ? -13.172 -6.172 19.562 1 71.69 566 PHE A CA 1
ATOM 4469 C C . PHE A 1 566 ? -13.391 -7.672 19.422 1 71.69 566 PHE A C 1
ATOM 4471 O O . PHE A 1 566 ? -12.539 -8.469 19.828 1 71.69 566 PHE A O 1
ATOM 4478 N N . HIS A 1 567 ? -14.641 -7.984 19.031 1 75.25 567 HIS A N 1
ATOM 4479 C CA . HIS A 1 567 ? -14.938 -9.375 18.703 1 75.25 567 HIS A CA 1
ATOM 4480 C C . HIS A 1 567 ? -14.227 -9.812 17.438 1 75.25 567 HIS A C 1
ATOM 4482 O O . HIS A 1 567 ? -14.188 -9.062 16.453 1 75.25 567 HIS A O 1
ATOM 4488 N N . VAL A 1 568 ? -13.656 -10.961 17.625 1 77.94 568 VAL A N 1
ATOM 4489 C CA . VAL A 1 568 ? -13.07 -11.547 16.422 1 77.94 568 VAL A CA 1
ATOM 4490 C C . VAL A 1 568 ? -14.172 -12.156 15.555 1 77.94 568 VAL A C 1
ATOM 4492 O O . VAL A 1 568 ? -15.023 -12.891 16.047 1 77.94 568 VAL A O 1
ATOM 4495 N N . LYS A 1 569 ? -14.203 -11.773 14.359 1 81.19 569 LYS A N 1
ATOM 4496 C CA . LYS A 1 569 ? -15.219 -12.297 13.445 1 81.19 569 LYS A CA 1
ATOM 4497 C C . LYS A 1 569 ? -14.711 -13.531 12.711 1 81.19 569 LYS A C 1
ATOM 4499 O O . LYS A 1 569 ? -13.5 -13.766 12.641 1 81.19 569 LYS A O 1
ATOM 4504 N N . VAL A 1 570 ? -15.68 -14.312 12.305 1 84.69 570 VAL A N 1
ATOM 4505 C CA . VAL A 1 570 ? -15.336 -15.484 11.5 1 84.69 570 VAL A CA 1
ATOM 4506 C C . VAL A 1 570 ? -14.641 -15.031 10.211 1 84.69 570 VAL A C 1
ATOM 4508 O O . VAL A 1 570 ? -14.781 -13.883 9.789 1 84.69 570 VAL A O 1
ATOM 4511 N N . GLU A 1 571 ? -13.93 -15.953 9.602 1 84 571 GLU A N 1
ATOM 4512 C CA . GLU A 1 571 ? -13.195 -15.648 8.383 1 84 571 GLU A CA 1
ATOM 4513 C C . GLU A 1 571 ? -14.141 -15.25 7.254 1 84 571 GLU A C 1
ATOM 4515 O O . GLU A 1 571 ? -15.289 -15.703 7.207 1 84 571 GLU A O 1
ATOM 4520 N N . LYS A 1 572 ? -13.656 -14.445 6.406 1 89.88 572 LYS A N 1
ATOM 4521 C CA . LYS A 1 572 ? -14.445 -13.992 5.266 1 89.88 572 LYS A CA 1
ATOM 4522 C C . LYS A 1 572 ? -14.766 -15.148 4.324 1 89.88 572 LYS A C 1
ATOM 4524 O O . LYS A 1 572 ? -13.961 -16.062 4.16 1 89.88 572 LYS A O 1
ATOM 4529 N N . SER A 1 573 ? -15.914 -15.016 3.84 1 89.62 573 SER A N 1
ATOM 4530 C CA . SER A 1 573 ? -16.297 -15.898 2.742 1 89.62 573 SER A CA 1
ATOM 4531 C C . SER A 1 573 ? -16.141 -15.203 1.394 1 89.62 573 SER A C 1
ATOM 4533 O O . SER A 1 573 ? -16.344 -13.992 1.288 1 89.62 573 SER A O 1
ATOM 4535 N N . TYR A 1 574 ? -15.711 -15.969 0.381 1 93.06 574 TYR A N 1
ATOM 4536 C CA . TYR A 1 574 ? -15.508 -15.367 -0.934 1 93.06 574 TYR A CA 1
ATOM 4537 C C . TYR A 1 574 ? -16.344 -16.078 -1.992 1 93.06 574 TYR A C 1
ATOM 4539 O O . TYR A 1 574 ? -15.891 -16.266 -3.125 1 93.06 574 TYR A O 1
ATOM 4547 N N . GLN A 1 575 ? -17.453 -16.422 -1.577 1 93.44 575 GLN A N 1
ATOM 4548 C CA . GLN A 1 575 ? -18.359 -17.062 -2.523 1 93.44 575 GLN A CA 1
ATOM 4549 C C . GLN A 1 575 ? -18.688 -16.141 -3.684 1 93.44 575 GLN A C 1
ATOM 4551 O O . GLN A 1 575 ? -18.828 -16.578 -4.824 1 93.44 575 GLN A O 1
ATOM 4556 N N . HIS A 1 576 ? -18.859 -14.945 -3.383 1 95.19 576 HIS A N 1
ATOM 4557 C CA . HIS A 1 576 ? -19.172 -13.969 -4.422 1 95.19 576 HIS A CA 1
ATOM 4558 C C . HIS A 1 576 ? -18.047 -13.891 -5.461 1 95.19 576 HIS A C 1
ATOM 4560 O O . HIS A 1 576 ? -18.312 -13.656 -6.641 1 95.19 576 HIS A O 1
ATOM 4566 N N . VAL A 1 577 ? -16.844 -14.07 -5.039 1 96.81 577 VAL A N 1
ATOM 4567 C CA . VAL A 1 577 ? -15.719 -14.031 -5.961 1 96.81 577 VAL A CA 1
ATOM 4568 C C . VAL A 1 577 ? -15.75 -15.25 -6.875 1 96.81 577 VAL A C 1
ATOM 4570 O O . VAL A 1 577 ? -15.484 -15.141 -8.078 1 96.81 577 VAL A O 1
ATOM 4573 N N . SER A 1 578 ? -16.062 -16.406 -6.297 1 94.38 578 SER A N 1
ATOM 4574 C CA . SER A 1 578 ? -16.188 -17.609 -7.098 1 94.38 578 SER A CA 1
ATOM 4575 C C . SER A 1 578 ? -17.234 -17.453 -8.188 1 94.38 578 SER A C 1
ATOM 4577 O O . SER A 1 578 ? -17 -17.844 -9.336 1 94.38 578 SER A O 1
ATOM 4579 N N . LEU A 1 579 ? -18.328 -16.844 -7.824 1 95.44 579 LEU A N 1
ATOM 4580 C CA . LEU A 1 579 ? -19.391 -16.609 -8.789 1 95.44 579 LEU A CA 1
ATOM 4581 C C . LEU A 1 579 ? -18.938 -15.617 -9.859 1 95.44 579 LEU A C 1
ATOM 4583 O O . LEU A 1 579 ? -19.203 -15.82 -11.047 1 95.44 579 LEU A O 1
ATOM 4587 N N . LEU A 1 580 ? -18.297 -14.648 -9.438 1 97.19 580 LEU A N 1
ATOM 4588 C CA . LEU A 1 580 ? -17.797 -13.625 -10.367 1 97.19 580 LEU A CA 1
ATOM 4589 C C . LEU A 1 580 ? -16.797 -14.227 -11.352 1 97.19 580 LEU A C 1
ATOM 4591 O O . LEU A 1 580 ? -16.875 -13.961 -12.555 1 97.19 580 LEU A O 1
ATOM 4595 N N . MET A 1 581 ? -15.898 -14.984 -10.875 1 95.81 581 MET A N 1
ATOM 4596 C CA . MET A 1 581 ? -14.906 -15.609 -11.75 1 95.81 581 MET A CA 1
ATOM 4597 C C . MET A 1 581 ? -15.57 -16.578 -12.727 1 95.81 581 MET A C 1
ATOM 4599 O O . MET A 1 581 ? -15.133 -16.703 -13.867 1 95.81 581 MET A O 1
ATOM 4603 N N . GLY A 1 582 ? -16.594 -17.25 -12.234 1 93.69 582 GLY A N 1
ATOM 4604 C CA . GLY A 1 582 ? -17.391 -18.047 -13.148 1 93.69 582 GLY A CA 1
ATOM 4605 C C . GLY A 1 582 ? -18 -17.234 -14.273 1 93.69 582 GLY A C 1
ATOM 4606 O O . GLY A 1 582 ? -17.953 -17.656 -15.438 1 93.69 582 GLY A O 1
ATOM 4607 N N . ARG A 1 583 ? -18.484 -16.094 -13.945 1 95.44 583 ARG A N 1
ATOM 4608 C CA . ARG A 1 583 ? -19.094 -15.219 -14.938 1 95.44 583 ARG A CA 1
ATOM 4609 C C . ARG A 1 583 ? -18.062 -14.688 -15.922 1 95.44 583 ARG A C 1
ATOM 4611 O O . ARG A 1 583 ? -18.359 -14.492 -17.109 1 95.44 583 ARG A O 1
ATOM 4618 N N . ILE A 1 584 ? -16.922 -14.406 -15.469 1 96.06 584 ILE A N 1
ATOM 4619 C CA . ILE A 1 584 ? -15.844 -13.938 -16.328 1 96.06 584 ILE A CA 1
ATOM 4620 C C . ILE A 1 584 ? -15.484 -15.023 -17.344 1 96.06 584 ILE A C 1
ATOM 4622 O O . ILE A 1 584 ? -15.32 -14.742 -18.531 1 96.06 584 ILE A O 1
ATOM 4626 N N . THR A 1 585 ? -15.352 -16.219 -16.859 1 93.56 585 THR A N 1
ATOM 4627 C CA . THR A 1 585 ? -15.031 -17.344 -17.719 1 93.56 585 THR A CA 1
ATOM 4628 C C . THR A 1 585 ? -16.141 -17.547 -18.75 1 93.56 585 THR A C 1
ATOM 4630 O O . THR A 1 585 ? -15.859 -17.844 -19.922 1 93.56 585 THR A O 1
ATOM 4633 N N . GLU A 1 586 ? -17.344 -17.375 -18.328 1 91.56 586 GLU A N 1
ATOM 4634 C CA . GLU A 1 586 ? -18.484 -17.5 -19.219 1 91.56 586 GLU A CA 1
ATOM 4635 C C . GLU A 1 586 ? -18.453 -16.406 -20.297 1 91.56 586 GLU A C 1
ATOM 4637 O O . GLU A 1 586 ? -18.812 -16.656 -21.453 1 91.56 586 GLU A O 1
ATOM 4642 N N . ALA A 1 587 ? -18.125 -15.25 -19.875 1 92.75 587 ALA A N 1
ATOM 4643 C CA . ALA A 1 587 ? -18.047 -14.141 -20.828 1 92.75 587 ALA A CA 1
ATOM 4644 C C . ALA A 1 587 ? -17.047 -14.438 -21.938 1 92.75 587 ALA A C 1
ATOM 4646 O O . ALA A 1 587 ? -17.281 -14.125 -23.109 1 92.75 587 ALA A O 1
ATOM 4647 N N . ARG A 1 588 ? -15.945 -15.008 -21.516 1 90.5 588 ARG A N 1
ATOM 4648 C CA . ARG A 1 588 ? -14.938 -15.367 -22.516 1 90.5 588 ARG A CA 1
ATOM 4649 C C . ARG A 1 588 ? -15.43 -16.484 -23.422 1 90.5 588 ARG A C 1
ATOM 4651 O O . ARG A 1 588 ? -15.141 -16.5 -24.625 1 90.5 588 ARG A O 1
ATOM 4658 N N . LEU A 1 589 ? -16.062 -17.422 -22.844 1 86.25 589 LEU A N 1
ATOM 4659 C CA . LEU A 1 589 ? -16.562 -18.547 -23.609 1 86.25 589 LEU A CA 1
ATOM 4660 C C . LEU A 1 589 ? -17.578 -18.078 -24.656 1 86.25 589 LEU A C 1
ATOM 4662 O O . LEU A 1 589 ? -17.625 -18.609 -25.766 1 86.25 589 LEU A O 1
ATOM 4666 N N . ASN A 1 590 ? -18.375 -17.125 -24.266 1 84.38 590 ASN A N 1
ATOM 4667 C CA . ASN A 1 590 ? -19.406 -16.625 -25.156 1 84.38 590 ASN A CA 1
ATOM 4668 C C . ASN A 1 590 ? -18.828 -15.734 -26.25 1 84.38 590 ASN A C 1
ATOM 4670 O O . ASN A 1 590 ? -19.469 -15.492 -27.281 1 84.38 590 ASN A O 1
ATOM 4674 N N . ASP A 1 591 ? -17.75 -15.109 -25.984 1 80.69 591 ASP A N 1
ATOM 4675 C CA . ASP A 1 591 ? -17.078 -14.289 -26.984 1 80.69 591 ASP A CA 1
ATOM 4676 C C . ASP A 1 591 ? -16.422 -15.156 -28.062 1 80.69 591 ASP A C 1
ATOM 4678 O O . ASP A 1 591 ? -16 -14.648 -29.109 1 80.69 591 ASP A O 1
ATOM 4682 N N . SER A 1 592 ? -16.359 -16.547 -28.016 1 61.44 592 SER A N 1
ATOM 4683 C CA . SER A 1 592 ? -15.742 -17.438 -28.984 1 61.44 592 SER A CA 1
ATOM 4684 C C . SER A 1 592 ? -16.672 -17.703 -30.156 1 61.44 592 SER A C 1
ATOM 4686 O O . SER A 1 592 ? -17.891 -17.781 -29.984 1 61.44 592 SER A O 1
ATOM 4688 N N . MET B 1 1 ? 38.062 -23.906 -80.188 1 16.58 1 MET B N 1
ATOM 4689 C CA . MET B 1 1 ? 37.688 -22.672 -80.875 1 16.58 1 MET B CA 1
ATOM 4690 C C . MET B 1 1 ? 37.375 -21.562 -79.875 1 16.58 1 MET B C 1
ATOM 4692 O O . MET B 1 1 ? 37.375 -21.781 -78.688 1 16.58 1 MET B O 1
ATOM 4696 N N . GLU B 1 2 ? 36.156 -20.984 -80.062 1 15.59 2 GLU B N 1
ATOM 4697 C CA . GLU B 1 2 ? 35.688 -19.641 -80.375 1 15.59 2 GLU B CA 1
ATOM 4698 C C . GLU B 1 2 ? 35.594 -18.766 -79.125 1 15.59 2 GLU B C 1
ATOM 4700 O O . GLU B 1 2 ? 35.656 -19.266 -78 1 15.59 2 GLU B O 1
ATOM 4705 N N . ASP B 1 3 ? 34.5 -18.016 -79.125 1 15.03 3 ASP B N 1
ATOM 4706 C CA . ASP B 1 3 ? 34.094 -16.609 -79.188 1 15.03 3 ASP B CA 1
ATOM 4707 C C . ASP B 1 3 ? 33.844 -16.047 -77.75 1 15.03 3 ASP B C 1
ATOM 4709 O O . ASP B 1 3 ? 34.156 -14.883 -77.5 1 15.03 3 ASP B O 1
ATOM 4713 N N . SER B 1 4 ? 32.812 -16.547 -77.125 1 17.3 4 SER B N 1
ATOM 4714 C CA . SER B 1 4 ? 31.719 -15.617 -76.75 1 17.3 4 SER B CA 1
ATOM 4715 C C . SER B 1 4 ? 32.156 -14.625 -75.688 1 17.3 4 SER B C 1
ATOM 4717 O O . SER B 1 4 ? 33.031 -14.938 -74.875 1 17.3 4 SER B O 1
ATOM 4719 N N . GLU B 1 5 ? 31.438 -13.508 -75.438 1 16.45 5 GLU B N 1
ATOM 4720 C CA . GLU B 1 5 ? 31.391 -12.07 -75.188 1 16.45 5 GLU B CA 1
ATOM 4721 C C . GLU B 1 5 ? 31.672 -11.727 -73.75 1 16.45 5 GLU B C 1
ATOM 4723 O O . GLU B 1 5 ? 31.562 -12.578 -72.875 1 16.45 5 GLU B O 1
ATOM 4728 N N . MET B 1 6 ? 31.656 -10.367 -73.312 1 16.14 6 MET B N 1
ATOM 4729 C CA . MET B 1 6 ? 32.375 -9.227 -72.75 1 16.14 6 MET B CA 1
ATOM 4730 C C . MET B 1 6 ? 31.844 -8.922 -71.375 1 16.14 6 MET B C 1
ATOM 4732 O O . MET B 1 6 ? 32.594 -8.391 -70.5 1 16.14 6 MET B O 1
ATOM 4736 N N . SER B 1 7 ? 30.5 -9.211 -70.938 1 16.08 7 SER B N 1
ATOM 4737 C CA . SER B 1 7 ? 29.828 -7.965 -70.562 1 16.08 7 SER B CA 1
ATOM 4738 C C . SER B 1 7 ? 30.422 -7.371 -69.25 1 16.08 7 SER B C 1
ATOM 4740 O O . SER B 1 7 ? 31.078 -8.07 -68.5 1 16.08 7 SER B O 1
ATOM 4742 N N . PRO B 1 8 ? 29.625 -6.176 -68.562 1 16.25 8 PRO B N 1
ATOM 4743 C CA . PRO B 1 8 ? 29.875 -4.836 -68.062 1 16.25 8 PRO B CA 1
ATOM 4744 C C . PRO B 1 8 ? 30.156 -4.848 -66.562 1 16.25 8 PRO B C 1
ATOM 4746 O O . PRO B 1 8 ? 29.375 -5.434 -65.812 1 16.25 8 PRO B O 1
ATOM 4749 N N . ALA B 1 9 ? 31.297 -4.934 -66 1 17.05 9 ALA B N 1
ATOM 4750 C CA . ALA B 1 9 ? 32.031 -4.902 -64.75 1 17.05 9 ALA B CA 1
ATOM 4751 C C . ALA B 1 9 ? 31.688 -3.639 -63.938 1 17.05 9 ALA B C 1
ATOM 4753 O O . ALA B 1 9 ? 32.438 -3.252 -63.031 1 17.05 9 ALA B O 1
ATOM 4754 N N . PHE B 1 10 ? 30.297 -3.135 -64.188 1 15.86 10 PHE B N 1
ATOM 4755 C CA . PHE B 1 10 ? 30.078 -1.743 -63.812 1 15.86 10 PHE B CA 1
ATOM 4756 C C . PHE B 1 10 ? 30.516 -1.479 -62.375 1 15.86 10 PHE B C 1
ATOM 4758 O O . PHE B 1 10 ? 29.922 -2.008 -61.406 1 15.86 10 PHE B O 1
ATOM 4765 N N . CYS B 1 11 ? 31.734 -1.317 -62.031 1 16.14 11 CYS B N 1
ATOM 4766 C CA . CYS B 1 11 ? 32.594 -0.947 -60.906 1 16.14 11 CYS B CA 1
ATOM 4767 C C . CYS B 1 11 ? 32.188 0.398 -60.312 1 16.14 11 CYS B C 1
ATOM 4769 O O . CYS B 1 11 ? 32.875 0.94 -59.438 1 16.14 11 CYS B O 1
ATOM 4771 N N . LYS B 1 12 ? 31.219 1.124 -61.094 1 16.02 12 LYS B N 1
ATOM 4772 C CA . LYS B 1 12 ? 31.453 2.564 -61.031 1 16.02 12 LYS B CA 1
ATOM 4773 C C . LYS B 1 12 ? 31.5 3.068 -59.594 1 16.02 12 LYS B C 1
ATOM 4775 O O . LYS B 1 12 ? 30.656 2.701 -58.781 1 16.02 12 LYS B O 1
ATOM 4780 N N . ASN B 1 13 ? 32.594 3.693 -59.062 1 15.8 13 ASN B N 1
ATOM 4781 C CA . ASN B 1 13 ? 33.344 4.422 -58.062 1 15.8 13 ASN B CA 1
ATOM 4782 C C . ASN B 1 13 ? 32.594 5.672 -57.594 1 15.8 13 ASN B C 1
ATOM 4784 O O . ASN B 1 13 ? 33.188 6.562 -56.969 1 15.8 13 ASN B O 1
ATOM 4788 N N . THR B 1 14 ? 31.312 5.875 -58.188 1 16.19 14 THR B N 1
ATOM 4789 C CA . THR B 1 14 ? 31.062 7.293 -58.438 1 16.19 14 THR B CA 1
ATOM 4790 C C . THR B 1 14 ? 31.25 8.094 -57.156 1 16.19 14 THR B C 1
ATOM 4792 O O . THR B 1 14 ? 31.203 7.539 -56.031 1 16.19 14 THR B O 1
ATOM 4795 N N . GLY B 1 15 ? 31.062 9.492 -57.219 1 16.14 15 GLY B N 1
ATOM 4796 C CA . GLY B 1 15 ? 31.406 10.875 -56.938 1 16.14 15 GLY B CA 1
ATOM 4797 C C . GLY B 1 15 ? 31.062 11.312 -55.531 1 16.14 15 GLY B C 1
ATOM 4798 O O . GLY B 1 15 ? 30.188 10.719 -54.906 1 16.14 15 GLY B O 1
ATOM 4799 N N . CYS B 1 16 ? 31.844 12.219 -54.875 1 16.64 16 CYS B N 1
ATOM 4800 C CA . CYS B 1 16 ? 32.406 12.852 -53.688 1 16.64 16 CYS B CA 1
ATOM 4801 C C . CYS B 1 16 ? 31.344 13.586 -52.875 1 16.64 16 CYS B C 1
ATOM 4803 O O . CYS B 1 16 ? 31.297 13.5 -51.656 1 16.64 16 CYS B O 1
ATOM 4805 N N . ILE B 1 17 ? 30.594 14.578 -53.438 1 16.25 17 ILE B N 1
ATOM 4806 C CA . ILE B 1 17 ? 30.641 15.93 -52.906 1 16.25 17 ILE B CA 1
ATOM 4807 C C . ILE B 1 17 ? 29.594 16.094 -51.812 1 16.25 17 ILE B C 1
ATOM 4809 O O . ILE B 1 17 ? 28.422 16.328 -52.094 1 16.25 17 ILE B O 1
ATOM 4813 N N . VAL B 1 18 ? 29.266 15.211 -51.031 1 16.17 18 VAL B N 1
ATOM 4814 C CA . VAL B 1 18 ? 27.984 15.305 -50.312 1 16.17 18 VAL B CA 1
ATOM 4815 C C . VAL B 1 18 ? 28 16.5 -49.375 1 16.17 18 VAL B C 1
ATOM 4817 O O . VAL B 1 18 ? 28.656 16.453 -48.312 1 16.17 18 VAL B O 1
ATOM 4820 N N . SER B 1 19 ? 28.25 17.75 -49.719 1 16.23 19 SER B N 1
ATOM 4821 C CA . SER B 1 19 ? 28.547 18.984 -49 1 16.23 19 SER B CA 1
ATOM 4822 C C . SER B 1 19 ? 27.359 19.453 -48.188 1 16.23 19 SER B C 1
ATOM 4824 O O . SER B 1 19 ? 27.422 20.484 -47.531 1 16.23 19 SER B O 1
ATOM 4826 N N . GLN B 1 20 ? 26.156 18.969 -48.344 1 17.23 20 GLN B N 1
ATOM 4827 C CA . GLN B 1 20 ? 25.156 20.031 -48.219 1 17.23 20 GLN B CA 1
ATOM 4828 C C . GLN B 1 20 ? 25.203 20.641 -46.812 1 17.23 20 GLN B C 1
ATOM 4830 O O . GLN B 1 20 ? 25.359 19.922 -45.812 1 17.23 20 GLN B O 1
ATOM 4835 N N . GLU B 1 21 ? 25.312 21.984 -46.594 1 17.78 21 GLU B N 1
ATOM 4836 C CA . GLU B 1 21 ? 25.438 23.109 -45.656 1 17.78 21 GLU B CA 1
ATOM 4837 C C . GLU B 1 21 ? 24.281 23.109 -44.656 1 17.78 21 GLU B C 1
ATOM 4839 O O . GLU B 1 21 ? 23.266 23.781 -44.875 1 17.78 21 GLU B O 1
ATOM 4844 N N . THR B 1 22 ? 23.656 22.031 -44.344 1 17.56 22 THR B N 1
ATOM 4845 C CA . THR B 1 22 ? 22.391 22.312 -43.688 1 17.56 22 THR B CA 1
ATOM 4846 C C . THR B 1 22 ? 22.609 23.141 -42.406 1 17.56 22 THR B C 1
ATOM 4848 O O . THR B 1 22 ? 23.531 22.875 -41.656 1 17.56 22 THR B O 1
ATOM 4851 N N . GLU B 1 23 ? 22 24.328 -42.219 1 17.91 23 GLU B N 1
ATOM 4852 C CA . GLU B 1 23 ? 21.938 25.469 -41.312 1 17.91 23 GLU B CA 1
ATOM 4853 C C . GLU B 1 23 ? 21.688 25 -39.875 1 17.91 23 GLU B C 1
ATOM 4855 O O . GLU B 1 23 ? 20.781 24.203 -39.625 1 17.91 23 GLU B O 1
ATOM 4860 N N . LYS B 1 24 ? 22.703 25.078 -38.906 1 19.61 24 LYS B N 1
ATOM 4861 C CA . LYS B 1 24 ? 23.172 24.75 -37.562 1 19.61 24 LYS B CA 1
ATOM 4862 C C . LYS B 1 24 ? 22.156 25.219 -36.531 1 19.61 24 LYS B C 1
ATOM 4864 O O . LYS B 1 24 ? 22.328 26.281 -35.938 1 19.61 24 LYS B O 1
ATOM 4869 N N . HIS B 1 25 ? 20.875 25.125 -36.781 1 18.8 25 HIS B N 1
ATOM 4870 C CA . HIS B 1 25 ? 20.094 25.797 -35.75 1 18.8 25 HIS B CA 1
ATOM 4871 C C . HIS B 1 25 ? 20.375 25.219 -34.375 1 18.8 25 HIS B C 1
ATOM 4873 O O . HIS B 1 25 ? 20.422 23.984 -34.188 1 18.8 25 HIS B O 1
ATOM 4879 N N . GLY B 1 26 ? 21.203 25.859 -33.469 1 18.58 26 GLY B N 1
ATOM 4880 C CA . GLY B 1 26 ? 22 25.703 -32.25 1 18.58 26 GLY B CA 1
ATOM 4881 C C . GLY B 1 26 ? 21.25 25.016 -31.125 1 18.58 26 GLY B C 1
ATOM 4882 O O . GLY B 1 26 ? 20.391 25.641 -30.484 1 18.58 26 GLY B O 1
ATOM 4883 N N . VAL B 1 27 ? 20.766 23.812 -31.375 1 19.83 27 VAL B N 1
ATOM 4884 C CA . VAL B 1 27 ? 20.062 23.141 -30.281 1 19.83 27 VAL B CA 1
ATOM 4885 C C . VAL B 1 27 ? 21.047 22.891 -29.125 1 19.83 27 VAL B C 1
ATOM 4887 O O . VAL B 1 27 ? 22.094 22.266 -29.312 1 19.83 27 VAL B O 1
ATOM 4890 N N . TRP B 1 28 ? 21.141 23.797 -28.188 1 20.38 28 TRP B N 1
ATOM 4891 C CA . TRP B 1 28 ? 22.078 23.812 -27.078 1 20.38 28 TRP B CA 1
ATOM 4892 C C . TRP B 1 28 ? 21.984 22.516 -26.266 1 20.38 28 TRP B C 1
ATOM 4894 O O . TRP B 1 28 ? 20.922 22.172 -25.75 1 20.38 28 TRP B O 1
ATOM 4904 N N . LEU B 1 29 ? 22.578 21.469 -26.734 1 20.73 29 LEU B N 1
ATOM 4905 C CA . LEU B 1 29 ? 22.797 20.219 -26.016 1 20.73 29 LEU B CA 1
ATOM 4906 C C . LEU B 1 29 ? 23.531 20.469 -24.703 1 20.73 29 LEU B C 1
ATOM 4908 O O . LEU B 1 29 ? 24.656 20.953 -24.703 1 20.73 29 LEU B O 1
ATOM 4912 N N . GLN B 1 30 ? 22.766 20.797 -23.672 1 21.09 30 GLN B N 1
ATOM 4913 C CA . GLN B 1 30 ? 23.422 21.078 -22.391 1 21.09 30 GLN B CA 1
ATOM 4914 C C . GLN B 1 30 ? 24.328 19.938 -21.984 1 21.09 30 GLN B C 1
ATOM 4916 O O . GLN B 1 30 ? 23.906 18.781 -21.922 1 21.09 30 GLN B O 1
ATOM 4921 N N . GLU B 1 31 ? 25.562 19.984 -22.359 1 22.89 31 GLU B N 1
ATOM 4922 C CA . GLU B 1 31 ? 26.609 19.094 -21.859 1 22.89 31 GLU B CA 1
ATOM 4923 C C . GLU B 1 31 ? 26.516 18.938 -20.344 1 22.89 31 GLU B C 1
ATOM 4925 O O . GLU B 1 31 ? 26.547 19.922 -19.609 1 22.89 31 GLU B O 1
ATOM 4930 N N . VAL B 1 32 ? 25.812 17.953 -19.969 1 22.64 32 VAL B N 1
ATOM 4931 C CA . VAL B 1 32 ? 25.734 17.578 -18.562 1 22.64 32 VAL B CA 1
ATOM 4932 C C . VAL B 1 32 ? 27.141 17.516 -17.969 1 22.64 32 VAL B C 1
ATOM 4934 O O . VAL B 1 32 ? 27.938 16.672 -18.359 1 22.64 32 VAL B O 1
ATOM 4937 N N . LYS B 1 33 ? 27.844 18.641 -17.797 1 24.47 33 LYS B N 1
ATOM 4938 C CA . LYS B 1 33 ? 29.141 18.734 -17.141 1 24.47 33 LYS B CA 1
ATOM 4939 C C . LYS B 1 33 ? 29.188 17.844 -15.891 1 24.47 33 LYS B C 1
ATOM 4941 O O . LYS B 1 33 ? 28.203 17.719 -15.172 1 24.47 33 LYS B O 1
ATOM 4946 N N . GLU B 1 34 ? 30.156 17.016 -15.977 1 23.73 34 GLU B N 1
ATOM 4947 C CA . GLU B 1 34 ? 30.656 16.141 -14.922 1 23.73 34 GLU B CA 1
ATOM 4948 C C . GLU B 1 34 ? 30.828 16.906 -13.609 1 23.73 34 GLU B C 1
ATOM 4950 O O . GLU B 1 34 ? 31.391 18 -13.602 1 23.73 34 GLU B O 1
ATOM 4955 N N . GLU B 1 35 ? 30.016 16.703 -12.75 1 22.77 35 GLU B N 1
ATOM 4956 C CA . GLU B 1 35 ? 29.953 17.406 -11.477 1 22.77 35 GLU B CA 1
ATOM 4957 C C . GLU B 1 35 ? 31.328 17.469 -10.82 1 22.77 35 GLU B C 1
ATOM 4959 O O . GLU B 1 35 ? 31.969 16.438 -10.594 1 22.77 35 GLU B O 1
ATOM 4964 N N . PRO B 1 36 ? 32.25 18.5 -11.148 1 24.03 36 PRO B N 1
ATOM 4965 C CA . PRO B 1 36 ? 33.531 18.656 -10.477 1 24.03 36 PRO B CA 1
ATOM 4966 C C . PRO B 1 36 ? 33.438 18.453 -8.969 1 24.03 36 PRO B C 1
ATOM 4968 O O . PRO B 1 36 ? 32.375 18.672 -8.375 1 24.03 36 PRO B O 1
ATOM 4971 N N . CYS B 1 37 ? 34.25 17.5 -8.508 1 22.69 37 CYS B N 1
ATOM 4972 C CA . CYS B 1 37 ? 34.531 17.391 -7.078 1 22.69 37 CYS B CA 1
ATOM 4973 C C . CYS B 1 37 ? 34.938 18.734 -6.492 1 22.69 37 CYS B C 1
ATOM 4975 O O . CYS B 1 37 ? 35.594 19.531 -7.152 1 22.69 37 CYS B O 1
ATOM 4977 N N . PRO B 1 38 ? 34.438 19.297 -5.5 1 22.5 38 PRO B N 1
ATOM 4978 C CA . PRO B 1 38 ? 34.656 20.641 -4.945 1 22.5 38 PRO B CA 1
ATOM 4979 C C . PRO B 1 38 ? 36.125 20.984 -4.836 1 22.5 38 PRO B C 1
ATOM 4981 O O . PRO B 1 38 ? 36.469 22.125 -4.516 1 22.5 38 PRO B O 1
ATOM 4984 N N . SER B 1 39 ? 37.281 20.141 -4.949 1 21.91 39 SER B N 1
ATOM 4985 C CA . SER B 1 39 ? 38.281 20.938 -4.254 1 21.91 39 SER B CA 1
ATOM 4986 C C . SER B 1 39 ? 38.719 22.141 -5.094 1 21.91 39 SER B C 1
ATOM 4988 O O . SER B 1 39 ? 39.062 23.188 -4.555 1 21.91 39 SER B O 1
ATOM 4990 N N . GLN B 1 40 ? 39.219 21.984 -6.402 1 21.47 40 GLN B N 1
ATOM 4991 C CA . GLN B 1 40 ? 40.219 22.922 -6.898 1 21.47 40 GLN B CA 1
ATOM 4992 C C . GLN B 1 40 ? 39.562 24.266 -7.242 1 21.47 40 GLN B C 1
ATOM 4994 O O . GLN B 1 40 ? 38.531 24.312 -7.906 1 21.47 40 GLN B O 1
ATOM 4999 N N . ARG B 1 41 ? 40.156 25.484 -6.633 1 23.44 41 ARG B N 1
ATOM 5000 C CA . ARG B 1 41 ? 39.938 26.922 -6.668 1 23.44 41 ARG B CA 1
ATOM 5001 C C . ARG B 1 41 ? 40.156 27.469 -8.07 1 23.44 41 ARG B C 1
ATOM 5003 O O . ARG B 1 41 ? 40.25 28.688 -8.258 1 23.44 41 ARG B O 1
ATOM 5010 N N . ASN B 1 42 ? 40.156 26.781 -9.25 1 20.84 42 ASN B N 1
ATOM 5011 C CA . ASN B 1 42 ? 40.688 27.5 -10.398 1 20.84 42 ASN B CA 1
ATOM 5012 C C . ASN B 1 42 ? 39.812 28.703 -10.773 1 20.84 42 ASN B C 1
ATOM 5014 O O . ASN B 1 42 ? 38.688 28.531 -11.227 1 20.84 42 ASN B O 1
ATOM 5018 N N . TYR B 1 43 ? 40.125 30 -10.234 1 21.89 43 TYR B N 1
ATOM 5019 C CA . TYR B 1 43 ? 39.594 31.328 -10.547 1 21.89 43 TYR B CA 1
ATOM 5020 C C . TYR B 1 43 ? 39.969 31.75 -11.969 1 21.89 43 TYR B C 1
ATOM 5022 O O . TYR B 1 43 ? 39.812 32.906 -12.336 1 21.89 43 TYR B O 1
ATOM 5030 N N . GLN B 1 44 ? 40.438 30.938 -12.93 1 20.89 44 GLN B N 1
ATOM 5031 C CA . GLN B 1 44 ? 41.031 31.766 -13.977 1 20.89 44 GLN B CA 1
ATOM 5032 C C . GLN B 1 44 ? 40.031 32.781 -14.5 1 20.89 44 GLN B C 1
ATOM 5034 O O . GLN B 1 44 ? 40.312 34 -14.531 1 20.89 44 GLN B O 1
ATOM 5039 N N . LEU B 1 45 ? 39.688 32.844 -15.992 1 21.56 45 LEU B N 1
ATOM 5040 C CA . LEU B 1 45 ? 39.906 33.75 -17.125 1 21.56 45 LEU B CA 1
ATOM 5041 C C . LEU B 1 45 ? 38.812 34.812 -17.203 1 21.56 45 LEU B C 1
ATOM 5043 O O . LEU B 1 45 ? 37.688 34.594 -16.766 1 21.56 45 LEU B O 1
ATOM 5047 N N . SER B 1 46 ? 39.094 36.125 -17.875 1 21.14 46 SER B N 1
ATOM 5048 C CA . SER B 1 46 ? 38.812 37.5 -18.25 1 21.14 46 SER B CA 1
ATOM 5049 C C . SER B 1 46 ? 37.594 37.594 -19.156 1 21.14 46 SER B C 1
ATOM 5051 O O . SER B 1 46 ? 36.844 38.594 -19.109 1 21.14 46 SER B O 1
ATOM 5053 N N . SER B 1 47 ? 37.719 37 -20.453 1 20.78 47 SER B N 1
ATOM 5054 C CA . SER B 1 47 ? 37.188 37.719 -21.594 1 20.78 47 SER B CA 1
ATOM 5055 C C . SER B 1 47 ? 35.656 37.906 -21.469 1 20.78 47 SER B C 1
ATOM 5057 O O . SER B 1 47 ? 35.031 37.281 -20.609 1 20.78 47 SER B O 1
ATOM 5059 N N . VAL B 1 48 ? 34.812 37.781 -22.766 1 21.38 48 VAL B N 1
ATOM 5060 C CA . VAL B 1 48 ? 33.875 38.688 -23.438 1 21.38 48 VAL B CA 1
ATOM 5061 C C . VAL B 1 48 ? 32.5 38.625 -22.766 1 21.38 48 VAL B C 1
ATOM 5063 O O . VAL B 1 48 ? 32.219 37.688 -22.047 1 21.38 48 VAL B O 1
ATOM 5066 N N . LYS B 1 49 ? 31.438 39.125 -23.562 1 22.05 49 LYS B N 1
ATOM 5067 C CA . LYS B 1 49 ? 30.312 40.031 -23.844 1 22.05 49 LYS B CA 1
ATOM 5068 C C . LYS B 1 49 ? 28.984 39.344 -23.562 1 22.05 49 LYS B C 1
ATOM 5070 O O . LYS B 1 49 ? 28 40 -23.203 1 22.05 49 LYS B O 1
ATOM 5075 N N . GLU B 1 50 ? 28.688 38.094 -24.156 1 21.17 50 GLU B N 1
ATOM 5076 C CA . GLU B 1 50 ? 27.297 37.906 -24.531 1 21.17 50 GLU B CA 1
ATOM 5077 C C . GLU B 1 50 ? 26.406 37.812 -23.297 1 21.17 50 GLU B C 1
ATOM 5079 O O . GLU B 1 50 ? 26.844 37.344 -22.234 1 21.17 50 GLU B O 1
ATOM 5084 N N . THR B 1 51 ? 24.938 38.125 -23.391 1 21.98 51 THR B N 1
ATOM 5085 C CA . THR B 1 51 ? 23.734 38.875 -23.094 1 21.98 51 THR B CA 1
ATOM 5086 C C . THR B 1 51 ? 22.828 38.125 -22.125 1 21.98 51 THR B C 1
ATOM 5088 O O . THR B 1 51 ? 22.359 38.688 -21.141 1 21.98 51 THR B O 1
ATOM 5091 N N . SER B 1 52 ? 21.906 37.219 -22.75 1 22.25 52 SER B N 1
ATOM 5092 C CA . SER B 1 52 ? 20.531 36.844 -22.469 1 22.25 52 SER B CA 1
ATOM 5093 C C . SER B 1 52 ? 20.453 35.906 -21.25 1 22.25 52 SER B C 1
ATOM 5095 O O . SER B 1 52 ? 21.234 34.969 -21.141 1 22.25 52 SER B O 1
ATOM 5097 N N . LEU B 1 53 ? 19.938 36.375 -20.203 1 23.36 53 LEU B N 1
ATOM 5098 C CA . LEU B 1 53 ? 19.672 35.719 -18.938 1 23.36 53 LEU B CA 1
ATOM 5099 C C . LEU B 1 53 ? 19.047 34.344 -19.156 1 23.36 53 LEU B C 1
ATOM 5101 O O . LEU B 1 53 ? 17.812 34.188 -19.125 1 23.36 53 LEU B O 1
ATOM 5105 N N . ALA B 1 54 ? 19.359 33.625 -20.328 1 24.78 54 ALA B N 1
ATOM 5106 C CA . ALA B 1 54 ? 18.797 32.312 -20.625 1 24.78 54 ALA B CA 1
ATOM 5107 C C . ALA B 1 54 ? 19.109 31.328 -19.5 1 24.78 54 ALA B C 1
ATOM 5109 O O . ALA B 1 54 ? 20.219 30.828 -19.391 1 24.78 54 ALA B O 1
ATOM 5110 N N . ASN B 1 55 ? 18.625 31.703 -18.359 1 23.59 55 ASN B N 1
ATOM 5111 C CA . ASN B 1 55 ? 18.859 30.875 -17.188 1 23.59 55 ASN B CA 1
ATOM 5112 C C . ASN B 1 55 ? 18.453 29.422 -17.438 1 23.59 55 ASN B C 1
ATOM 5114 O O . ASN B 1 55 ? 17.297 29.141 -17.766 1 23.59 55 ASN B O 1
ATOM 5118 N N . SER B 1 56 ? 19.25 28.672 -17.953 1 24.7 56 SER B N 1
ATOM 5119 C CA . SER B 1 56 ? 19.141 27.266 -18.297 1 24.7 56 SER B CA 1
ATOM 5120 C C . SER B 1 56 ? 18.328 26.5 -17.25 1 24.7 56 SER B C 1
ATOM 5122 O O . SER B 1 56 ? 17.672 25.5 -17.578 1 24.7 56 SER B O 1
ATOM 5124 N N . PHE B 1 57 ? 18.844 26.562 -16 1 25.83 57 PHE B N 1
ATOM 5125 C CA . PHE B 1 57 ? 18.25 25.656 -15.023 1 25.83 57 PHE B CA 1
ATOM 5126 C C . PHE B 1 57 ? 16.906 26.188 -14.539 1 25.83 57 PHE B C 1
ATOM 5128 O O . PHE B 1 57 ? 16.812 26.781 -13.469 1 25.83 57 PHE B O 1
ATOM 5135 N N . GLU B 1 58 ? 16.062 26.828 -15.414 1 25.34 58 GLU B N 1
ATOM 5136 C CA . GLU B 1 58 ? 14.773 27.422 -15.078 1 25.34 58 GLU B CA 1
ATOM 5137 C C . GLU B 1 58 ? 13.883 26.422 -14.328 1 25.34 58 GLU B C 1
ATOM 5139 O O . GLU B 1 58 ? 13.203 25.609 -14.953 1 25.34 58 GLU B O 1
ATOM 5144 N N . VAL B 1 59 ? 14.406 25.844 -13.289 1 25.72 59 VAL B N 1
ATOM 5145 C CA . VAL B 1 59 ? 13.539 25.109 -12.367 1 25.72 59 VAL B CA 1
ATOM 5146 C C . VAL B 1 59 ? 12.406 26.016 -11.883 1 25.72 59 VAL B C 1
ATOM 5148 O O . VAL B 1 59 ? 12.656 27.016 -11.211 1 25.72 59 VAL B O 1
ATOM 5151 N N . ALA B 1 60 ? 11.531 26.406 -12.766 1 24.75 60 ALA B N 1
ATOM 5152 C CA . ALA B 1 60 ? 10.383 27.203 -12.328 1 24.75 60 ALA B CA 1
ATOM 5153 C C . ALA B 1 60 ? 9.523 26.438 -11.336 1 24.75 60 ALA B C 1
ATOM 5155 O O . ALA B 1 60 ? 9.172 25.281 -11.578 1 24.75 60 ALA B O 1
ATOM 5156 N N . ILE B 1 61 ? 9.672 26.719 -10.094 1 25.3 61 ILE B N 1
ATOM 5157 C CA . ILE B 1 61 ? 8.766 26.266 -9.047 1 25.3 61 ILE B CA 1
ATOM 5158 C C . ILE B 1 61 ? 7.371 26.859 -9.289 1 25.3 61 ILE B C 1
ATOM 5160 O O . ILE B 1 61 ? 7.195 28.078 -9.297 1 25.3 61 ILE B O 1
ATOM 5164 N N . GLY B 1 62 ? 6.645 26.297 -10.203 1 24.73 62 GLY B N 1
ATOM 5165 C CA . GLY B 1 62 ? 5.277 26.734 -10.422 1 24.73 62 GLY B CA 1
ATOM 5166 C C . GLY B 1 62 ? 4.375 26.531 -9.227 1 24.73 62 GLY B C 1
ATOM 5167 O O . GLY B 1 62 ? 4.352 25.438 -8.641 1 24.73 62 GLY B O 1
ATOM 5168 N N . VAL B 1 63 ? 4.188 27.656 -8.469 1 24.83 63 VAL B N 1
ATOM 5169 C CA . VAL B 1 63 ? 3.188 27.75 -7.414 1 24.83 63 VAL B CA 1
ATOM 5170 C C . VAL B 1 63 ? 1.795 27.875 -8.023 1 24.83 63 VAL B C 1
ATOM 5172 O O . VAL B 1 63 ? 1.515 28.812 -8.766 1 24.83 63 VAL B O 1
ATOM 5175 N N . LEU B 1 64 ? 1.338 26.891 -8.672 1 23.17 64 LEU B N 1
ATOM 5176 C CA . LEU B 1 64 ? -0.019 27.094 -9.172 1 23.17 64 LEU B CA 1
ATOM 5177 C C . LEU B 1 64 ? -0.975 27.406 -8.023 1 23.17 64 LEU B C 1
ATOM 5179 O O . LEU B 1 64 ? -0.856 26.828 -6.938 1 23.17 64 LEU B O 1
ATOM 5183 N N . GLU B 1 65 ? -1.525 28.625 -8.125 1 24.47 65 GLU B N 1
ATOM 5184 C CA . GLU B 1 65 ? -2.658 29.188 -7.387 1 24.47 65 GLU B CA 1
ATOM 5185 C C . GLU B 1 65 ? -3.9 28.312 -7.547 1 24.47 65 GLU B C 1
ATOM 5187 O O . GLU B 1 65 ? -4.492 28.266 -8.633 1 24.47 65 GLU B O 1
ATOM 5192 N N . ASP B 1 66 ? -3.969 27.062 -7.613 1 25.16 66 ASP B N 1
ATOM 5193 C CA . ASP B 1 66 ? -5.395 26.766 -7.688 1 25.16 66 ASP B CA 1
ATOM 5194 C C . ASP B 1 66 ? -6.145 27.375 -6.504 1 25.16 66 ASP B C 1
ATOM 5196 O O . ASP B 1 66 ? -5.91 27 -5.352 1 25.16 66 ASP B O 1
ATOM 5200 N N . ILE B 1 67 ? -6.484 28.703 -6.668 1 24.64 67 ILE B N 1
ATOM 5201 C CA . ILE B 1 67 ? -7.359 29.562 -5.871 1 24.64 67 ILE B CA 1
ATOM 5202 C C . ILE B 1 67 ? -8.695 28.859 -5.637 1 24.64 67 ILE B C 1
ATOM 5204 O O . ILE B 1 67 ? -9.719 29.5 -5.414 1 24.64 67 ILE B O 1
ATOM 5208 N N . THR B 1 68 ? -9.016 27.688 -6.031 1 25.05 68 THR B N 1
ATOM 5209 C CA . THR B 1 68 ? -10.414 27.562 -5.637 1 25.05 68 THR B CA 1
ATOM 5210 C C . THR B 1 68 ? -10.594 27.922 -4.168 1 25.05 68 THR B C 1
ATOM 5212 O O . THR B 1 68 ? -9.766 27.562 -3.326 1 25.05 68 THR B O 1
ATOM 5215 N N . SER B 1 69 ? -11.266 29.141 -3.928 1 23.75 69 SER B N 1
ATOM 5216 C CA . SER B 1 69 ? -11.625 29.953 -2.777 1 23.75 69 SER B CA 1
ATOM 5217 C C . SER B 1 69 ? -12.031 29.094 -1.586 1 23.75 69 SER B C 1
ATOM 5219 O O . SER B 1 69 ? -12.117 29.578 -0.459 1 23.75 69 SER B O 1
ATOM 5221 N N . ASN B 1 70 ? -12.914 28.141 -1.874 1 23.61 70 ASN B N 1
ATOM 5222 C CA . ASN B 1 70 ? -13.586 27.766 -0.635 1 23.61 70 ASN B CA 1
ATOM 5223 C C . ASN B 1 70 ? -12.602 27.234 0.4 1 23.61 70 ASN B C 1
ATOM 5225 O O . ASN B 1 70 ? -12.141 26.094 0.302 1 23.61 70 ASN B O 1
ATOM 5229 N N . ILE B 1 71 ? -11.602 28.125 0.792 1 26.14 71 ILE B N 1
ATOM 5230 C CA . ILE B 1 71 ? -10.586 28.047 1.838 1 26.14 71 ILE B CA 1
ATOM 5231 C C . ILE B 1 71 ? -11.219 27.547 3.135 1 26.14 71 ILE B C 1
ATOM 5233 O O . ILE B 1 71 ? -11.75 28.344 3.918 1 26.14 71 ILE B O 1
ATOM 5237 N N . ASP B 1 72 ? -12.281 26.828 3.105 1 24.41 72 ASP B N 1
ATOM 5238 C CA . ASP B 1 72 ? -12.516 26.516 4.512 1 24.41 72 ASP B CA 1
ATOM 5239 C C . ASP B 1 72 ? -11.227 26.047 5.188 1 24.41 72 ASP B C 1
ATOM 5241 O O . ASP B 1 72 ? -10.453 25.281 4.609 1 24.41 72 ASP B O 1
ATOM 5245 N N . SER B 1 73 ? -10.641 26.922 6.066 1 24.69 73 SER B N 1
ATOM 5246 C CA . SER B 1 73 ? -9.445 27.109 6.879 1 24.69 73 SER B CA 1
ATOM 5247 C C . SER B 1 73 ? -8.984 25.797 7.5 1 24.69 73 SER B C 1
ATOM 5249 O O . SER B 1 73 ? -8.227 25.781 8.469 1 24.69 73 SER B O 1
ATOM 5251 N N . ASP B 1 74 ? -9.602 24.703 7.266 1 24.77 74 ASP B N 1
ATOM 5252 C CA . ASP B 1 74 ? -8.797 23.781 8.07 1 24.77 74 ASP B CA 1
ATOM 5253 C C . ASP B 1 74 ? -7.348 23.75 7.59 1 24.77 74 ASP B C 1
ATOM 5255 O O . ASP B 1 74 ? -7.082 23.547 6.406 1 24.77 74 ASP B O 1
ATOM 5259 N N . ASP B 1 75 ? -6.434 24.562 8.203 1 25 75 ASP B N 1
ATOM 5260 C CA . ASP B 1 75 ? -5.035 24.969 8.078 1 25 75 ASP B CA 1
ATOM 5261 C C . ASP B 1 75 ? -4.176 23.812 7.57 1 25 75 ASP B C 1
ATOM 5263 O O . ASP B 1 75 ? -2.996 24 7.258 1 25 75 ASP B O 1
ATOM 5267 N N . GLU B 1 76 ? -4.562 22.609 7.855 1 26.3 76 GLU B N 1
ATOM 5268 C CA . GLU B 1 76 ? -3.537 21.578 7.734 1 26.3 76 GLU B CA 1
ATOM 5269 C C . GLU B 1 76 ? -3.23 21.266 6.27 1 26.3 76 GLU B C 1
ATOM 5271 O O . GLU B 1 76 ? -2.35 20.469 5.969 1 26.3 76 GLU B O 1
ATOM 5276 N N . LEU B 1 77 ? -4.141 21.469 5.34 1 25.53 77 LEU B N 1
ATOM 5277 C CA . LEU B 1 77 ? -3.785 21.016 3.998 1 25.53 77 LEU B CA 1
ATOM 5278 C C . LEU B 1 77 ? -2.855 22 3.316 1 25.53 77 LEU B C 1
ATOM 5280 O O . LEU B 1 77 ? -3.295 23.062 2.877 1 25.53 77 LEU B O 1
ATOM 5284 N N . GLU B 1 78 ? -1.645 22.156 3.926 1 25.36 78 GLU B N 1
ATOM 5285 C CA . GLU B 1 78 ? -0.69 22.969 3.17 1 25.36 78 GLU B CA 1
ATOM 5286 C C . GLU B 1 78 ? -0.648 22.531 1.705 1 25.36 78 GLU B C 1
ATOM 5288 O O . GLU B 1 78 ? -0.703 21.344 1.397 1 25.36 78 GLU B O 1
ATOM 5293 N N . PRO B 1 79 ? -0.983 23.438 0.878 1 25.58 79 PRO B N 1
ATOM 5294 C CA . PRO B 1 79 ? -0.877 23.156 -0.555 1 25.58 79 PRO B CA 1
ATOM 5295 C C . PRO B 1 79 ? 0.494 22.609 -0.948 1 25.58 79 PRO B C 1
ATOM 5297 O O . PRO B 1 79 ? 1.518 23.078 -0.448 1 25.58 79 PRO B O 1
ATOM 5300 N N . GLY B 1 80 ? 0.663 21.344 -1.063 1 24.3 80 GLY B N 1
ATOM 5301 C CA . GLY B 1 80 ? 1.914 20.766 -1.521 1 24.3 80 GLY B CA 1
ATOM 5302 C C . GLY B 1 80 ? 2.463 21.438 -2.768 1 24.3 80 GLY B C 1
ATOM 5303 O O . GLY B 1 80 ? 1.707 21.766 -3.686 1 24.3 80 GLY B O 1
ATOM 5304 N N . ILE B 1 81 ? 3.42 22.266 -2.545 1 24.69 81 ILE B N 1
ATOM 5305 C CA . ILE B 1 81 ? 4.148 22.938 -3.615 1 24.69 81 ILE B CA 1
ATOM 5306 C C . ILE B 1 81 ? 4.953 21.922 -4.414 1 24.69 81 ILE B C 1
ATOM 5308 O O . ILE B 1 81 ? 5.754 21.172 -3.85 1 24.69 81 ILE B O 1
ATOM 5312 N N . SER B 1 82 ? 4.371 21.297 -5.367 1 24.55 82 SER B N 1
ATOM 5313 C CA . SER B 1 82 ? 5.242 20.484 -6.211 1 24.55 82 SER B CA 1
ATOM 5314 C C . SER B 1 82 ? 5.953 21.344 -7.254 1 24.55 82 SER B C 1
ATOM 5316 O O . SER B 1 82 ? 5.367 22.266 -7.812 1 24.55 82 SER B O 1
ATOM 5318 N N . VAL B 1 83 ? 7.195 21.438 -7.16 1 23.8 83 VAL B N 1
ATOM 5319 C CA . VAL B 1 83 ? 8.102 22.141 -8.055 1 23.8 83 VAL B CA 1
ATOM 5320 C C . VAL B 1 83 ? 8.211 21.391 -9.383 1 23.8 83 VAL B C 1
ATOM 5322 O O . VAL B 1 83 ? 8.57 20.219 -9.398 1 23.8 83 VAL B O 1
ATOM 5325 N N . THR B 1 84 ? 7.359 21.812 -10.398 1 24.11 84 THR B N 1
ATOM 5326 C CA . THR B 1 84 ? 7.32 21.219 -11.727 1 24.11 84 THR B CA 1
ATOM 5327 C C . THR B 1 84 ? 8.367 21.859 -12.641 1 24.11 84 THR B C 1
ATOM 5329 O O . THR B 1 84 ? 8.484 23.094 -12.688 1 24.11 84 THR B O 1
ATOM 5332 N N . LEU B 1 85 ? 9.359 21.203 -13.047 1 24.5 85 LEU B N 1
ATOM 5333 C CA . LEU B 1 85 ? 10.305 21.672 -14.062 1 24.5 85 LEU B CA 1
ATOM 5334 C C . LEU B 1 85 ? 9.688 21.578 -15.461 1 24.5 85 LEU B C 1
ATOM 5336 O O . LEU B 1 85 ? 9.203 20.516 -15.859 1 24.5 85 LEU B O 1
ATOM 5340 N N . LYS B 1 86 ? 9.086 22.625 -16.047 1 25.02 86 LYS B N 1
ATOM 5341 C CA . LYS B 1 86 ? 8.391 22.672 -17.328 1 25.02 86 LYS B CA 1
ATOM 5342 C C . LYS B 1 86 ? 9.391 22.656 -18.484 1 25.02 86 LYS B C 1
ATOM 5344 O O . LYS B 1 86 ? 10.117 23.625 -18.703 1 25.02 86 LYS B O 1
ATOM 5349 N N . PRO B 1 87 ? 9.93 21.516 -19.062 1 26.47 87 PRO B N 1
ATOM 5350 C CA . PRO B 1 87 ? 10.562 21.859 -20.328 1 26.47 87 PRO B CA 1
ATOM 5351 C C . PRO B 1 87 ? 9.555 22.078 -21.453 1 26.47 87 PRO B C 1
ATOM 5353 O O . PRO B 1 87 ? 8.445 21.531 -21.422 1 26.47 87 PRO B O 1
ATOM 5356 N N . ASN B 1 88 ? 9.562 23.156 -22.25 1 24.36 88 ASN B N 1
ATOM 5357 C CA . ASN B 1 88 ? 8.734 23.672 -23.344 1 24.36 88 ASN B CA 1
ATOM 5358 C C . ASN B 1 88 ? 8.328 22.562 -24.312 1 24.36 88 ASN B C 1
ATOM 5360 O O . ASN B 1 88 ? 7.184 22.531 -24.766 1 24.36 88 ASN B O 1
ATOM 5364 N N . ASN B 1 89 ? 9.273 22.094 -25.156 1 25.33 89 ASN B N 1
ATOM 5365 C CA . ASN B 1 89 ? 9.008 21.547 -26.469 1 25.33 89 ASN B CA 1
ATOM 5366 C C . ASN B 1 89 ? 8.516 20.094 -26.391 1 25.33 89 ASN B C 1
ATOM 5368 O O . ASN B 1 89 ? 9.203 19.172 -26.859 1 25.33 89 ASN B O 1
ATOM 5372 N N . MET B 1 90 ? 7.848 19.734 -25.312 1 29.23 90 MET B N 1
ATOM 5373 C CA . MET B 1 90 ? 7.789 18.297 -25.016 1 29.23 90 MET B CA 1
ATOM 5374 C C . MET B 1 90 ? 6.68 17.625 -25.828 1 29.23 90 MET B C 1
ATOM 5376 O O . MET B 1 90 ? 5.562 17.469 -25.328 1 29.23 90 MET B O 1
ATOM 5380 N N . CYS B 1 91 ? 6.578 17.875 -27.094 1 26.36 91 CYS B N 1
ATOM 5381 C CA . CYS B 1 91 ? 5.488 17.328 -27.891 1 26.36 91 CYS B CA 1
ATOM 5382 C C . CYS B 1 91 ? 5.391 15.812 -27.703 1 26.36 91 CYS B C 1
ATOM 5384 O O . CYS B 1 91 ? 4.289 15.258 -27.656 1 26.36 91 CYS B O 1
ATOM 5386 N N . ASP B 1 92 ? 6.398 15.047 -28.141 1 27.58 92 ASP B N 1
ATOM 5387 C CA . ASP B 1 92 ? 6.266 13.641 -28.5 1 27.58 92 ASP B CA 1
ATOM 5388 C C . ASP B 1 92 ? 6.523 12.742 -27.297 1 27.58 92 ASP B C 1
ATOM 5390 O O . ASP B 1 92 ? 6.941 11.594 -27.438 1 27.58 92 ASP B O 1
ATOM 5394 N N . LEU B 1 93 ? 6.594 13.352 -26.125 1 30.52 93 LEU B N 1
ATOM 5395 C CA . LEU B 1 93 ? 7.098 12.492 -25.047 1 30.52 93 LEU B CA 1
ATOM 5396 C C . LEU B 1 93 ? 6.004 11.562 -24.531 1 30.52 93 LEU B C 1
ATOM 5398 O O . LEU B 1 93 ? 4.867 11.992 -24.328 1 30.52 93 LEU B O 1
ATOM 5402 N N . LYS B 1 94 ? 6.258 10.32 -24.75 1 33.97 94 LYS B N 1
ATOM 5403 C CA . LYS B 1 94 ? 5.359 9.281 -24.266 1 33.97 94 LYS B CA 1
ATOM 5404 C C . LYS B 1 94 ? 5.176 9.383 -22.75 1 33.97 94 LYS B C 1
ATOM 5406 O O . LYS B 1 94 ? 6.137 9.625 -22.016 1 33.97 94 LYS B O 1
ATOM 5411 N N . GLU B 1 95 ? 4.156 9.688 -22.25 1 32.62 95 GLU B N 1
ATOM 5412 C CA . GLU B 1 95 ? 3.744 9.766 -20.859 1 32.62 95 GLU B CA 1
ATOM 5413 C C . GLU B 1 95 ? 4.004 8.445 -20.125 1 32.62 95 GLU B C 1
ATOM 5415 O O . GLU B 1 95 ? 3.533 7.391 -20.562 1 32.62 95 GLU B O 1
ATOM 5420 N N . MET B 1 96 ? 5.211 8.266 -19.672 1 32.28 96 MET B N 1
ATOM 5421 C CA . MET B 1 96 ? 5.457 7.039 -18.906 1 32.28 96 MET B CA 1
ATOM 5422 C C . MET B 1 96 ? 4.891 7.152 -17.5 1 32.28 96 MET B C 1
ATOM 5424 O O . MET B 1 96 ? 4.977 8.211 -16.875 1 32.28 96 MET B O 1
ATOM 5428 N N . THR B 1 97 ? 4.102 6.383 -17.219 1 29.94 97 THR B N 1
ATOM 5429 C CA . THR B 1 97 ? 3.482 6.305 -15.898 1 29.94 97 THR B CA 1
ATOM 5430 C C . THR B 1 97 ? 4.52 5.957 -14.836 1 29.94 97 THR B C 1
ATOM 5432 O O . THR B 1 97 ? 5.578 5.406 -15.148 1 29.94 97 THR B O 1
ATOM 5435 N N . LEU B 1 98 ? 4.438 6.562 -13.727 1 28.27 98 LEU B N 1
ATOM 5436 C CA . LEU B 1 98 ? 5.324 6.316 -12.594 1 28.27 98 LEU B CA 1
ATOM 5437 C C . LEU B 1 98 ? 5.559 4.824 -12.398 1 28.27 98 LEU B C 1
ATOM 5439 O O . LEU B 1 98 ? 6.641 4.41 -11.969 1 28.27 98 LEU B O 1
ATOM 5443 N N . GLU B 1 99 ? 4.562 4.078 -12.555 1 31.42 99 GLU B N 1
ATOM 5444 C CA . GLU B 1 99 ? 4.734 2.641 -12.359 1 31.42 99 GLU B CA 1
ATOM 5445 C C . GLU B 1 99 ? 5.789 2.076 -13.312 1 31.42 99 GLU B C 1
ATOM 5447 O O . GLU B 1 99 ? 6.426 1.064 -13.008 1 31.42 99 GLU B O 1
ATOM 5452 N N . GLU B 1 100 ? 5.91 2.729 -14.43 1 34 100 GLU B N 1
ATOM 5453 C CA . GLU B 1 100 ? 6.789 2.223 -15.477 1 34 100 GLU B CA 1
ATOM 5454 C C . GLU B 1 100 ? 8.258 2.453 -15.133 1 34 100 GLU B C 1
ATOM 5456 O O . GLU B 1 100 ? 9.148 1.926 -15.797 1 34 100 GLU B O 1
ATOM 5461 N N . GLN B 1 101 ? 8.523 3.424 -14.281 1 29.19 101 GLN B N 1
ATOM 5462 C CA . GLN B 1 101 ? 9.953 3.654 -14.109 1 29.19 101 GLN B CA 1
ATOM 5463 C C . GLN B 1 101 ? 10.656 2.393 -13.625 1 29.19 101 GLN B C 1
ATOM 5465 O O . GLN B 1 101 ? 11.852 2.209 -13.867 1 29.19 101 GLN B O 1
ATOM 5470 N N . VAL B 1 102 ? 10.016 1.794 -12.617 1 29.67 102 VAL B N 1
ATOM 5471 C CA . VAL B 1 102 ? 10.922 0.906 -11.898 1 29.67 102 VAL B CA 1
ATOM 5472 C C . VAL B 1 102 ? 11.156 -0.363 -12.719 1 29.67 102 VAL B C 1
ATOM 5474 O O . VAL B 1 102 ? 12.258 -0.917 -12.719 1 29.67 102 VAL B O 1
ATOM 5477 N N . PHE B 1 103 ? 10.094 -0.947 -13.125 1 28.61 103 PHE B N 1
ATOM 5478 C CA . PHE B 1 103 ? 10.305 -2.369 -13.359 1 28.61 103 PHE B CA 1
ATOM 5479 C C . PHE B 1 103 ? 10.883 -2.607 -14.75 1 28.61 103 PHE B C 1
ATOM 5481 O O . PHE B 1 103 ? 10.172 -2.475 -15.75 1 28.61 103 PHE B O 1
ATOM 5488 N N . GLY B 1 104 ? 12 -2.178 -14.992 1 25.12 104 GLY B N 1
ATOM 5489 C CA . GLY B 1 104 ? 12.609 -2.416 -16.297 1 25.12 104 GLY B CA 1
ATOM 5490 C C . GLY B 1 104 ? 12.586 -3.877 -16.703 1 25.12 104 GLY B C 1
ATOM 5491 O O . GLY B 1 104 ? 12.641 -4.766 -15.852 1 25.12 104 GLY B O 1
ATOM 5492 N N . GLU B 1 105 ? 11.961 -4.113 -17.75 1 25.81 105 GLU B N 1
ATOM 5493 C CA . GLU B 1 105 ? 11.961 -5.441 -18.359 1 25.81 105 GLU B CA 1
ATOM 5494 C C . GLU B 1 105 ? 13.375 -5.895 -18.703 1 25.81 105 GLU B C 1
ATOM 5496 O O . GLU B 1 105 ? 14.086 -5.219 -19.438 1 25.81 105 GLU B O 1
ATOM 5501 N N . GLU B 1 106 ? 14.062 -6.441 -17.812 1 26.47 106 GLU B N 1
ATOM 5502 C CA . GLU B 1 106 ? 15.32 -7.051 -18.25 1 26.47 106 GLU B CA 1
ATOM 5503 C C . GLU B 1 106 ? 15.086 -8.008 -19.406 1 26.47 106 GLU B C 1
ATOM 5505 O O . GLU B 1 106 ? 14.086 -8.719 -19.438 1 26.47 106 GLU B O 1
ATOM 5510 N N . GLU B 1 107 ? 15.617 -7.664 -20.484 1 25.14 107 GLU B N 1
ATOM 5511 C CA . GLU B 1 107 ? 15.719 -8.625 -21.578 1 25.14 107 GLU B CA 1
ATOM 5512 C C . GLU B 1 107 ? 16.391 -9.914 -21.125 1 25.14 107 GLU B C 1
ATOM 5514 O O . GLU B 1 107 ? 17.5 -9.883 -20.562 1 25.14 107 GLU B O 1
ATOM 5519 N N . PHE B 1 108 ? 15.688 -10.836 -20.703 1 24.47 108 PHE B N 1
ATOM 5520 C CA . PHE B 1 108 ? 16.172 -12.18 -20.391 1 24.47 108 PHE B CA 1
ATOM 5521 C C . PHE B 1 108 ? 16.891 -12.781 -21.594 1 24.47 108 PHE B C 1
ATOM 5523 O O . PHE B 1 108 ? 16.297 -12.938 -22.656 1 24.47 108 PHE B O 1
ATOM 5530 N N . TYR B 1 109 ? 18.156 -12.555 -21.703 1 23.97 109 TYR B N 1
ATOM 5531 C CA . TYR B 1 109 ? 18.875 -13.391 -22.656 1 23.97 109 TYR B CA 1
ATOM 5532 C C . TYR B 1 109 ? 18.75 -14.867 -22.297 1 23.97 109 TYR B C 1
ATOM 5534 O O . TYR B 1 109 ? 18.969 -15.242 -21.141 1 23.97 109 TYR B O 1
ATOM 5542 N N . PRO B 1 110 ? 18.109 -15.594 -23.062 1 25.84 110 PRO B N 1
ATOM 5543 C CA . PRO B 1 110 ? 18.047 -17.047 -22.859 1 25.84 110 PRO B CA 1
ATOM 5544 C C . PRO B 1 110 ? 19.422 -17.688 -22.812 1 25.84 110 PRO B C 1
ATOM 5546 O O . PRO B 1 110 ? 20.203 -17.578 -23.781 1 25.84 110 PRO B O 1
ATOM 5549 N N . GLY B 1 111 ? 20.156 -17.5 -21.828 1 24.52 111 GLY B N 1
ATOM 5550 C CA . GLY B 1 111 ? 21.328 -18.375 -21.828 1 24.52 111 GLY B CA 1
ATOM 5551 C C . GLY B 1 111 ? 21 -19.812 -22.172 1 24.52 111 GLY B C 1
ATOM 5552 O O . GLY B 1 111 ? 19.906 -20.297 -21.859 1 24.52 111 GLY B O 1
ATOM 5553 N N . GLU B 1 112 ? 21.578 -20.25 -23.219 1 25.44 112 GLU B N 1
ATOM 5554 C CA . GLU B 1 112 ? 21.594 -21.656 -23.578 1 25.44 112 GLU B CA 1
ATOM 5555 C C . GLU B 1 112 ? 22 -22.531 -22.391 1 25.44 112 GLU B C 1
ATOM 5557 O O . GLU B 1 112 ? 23.141 -22.453 -21.938 1 25.44 112 GLU B O 1
ATOM 5562 N N . ILE B 1 113 ? 21.281 -22.641 -21.469 1 27.36 113 ILE B N 1
ATOM 5563 C CA . ILE B 1 113 ? 21.688 -23.703 -20.547 1 27.36 113 ILE B CA 1
ATOM 5564 C C . ILE B 1 113 ? 22.016 -24.969 -21.344 1 27.36 113 ILE B C 1
ATOM 5566 O O . ILE B 1 113 ? 21.172 -25.469 -22.078 1 27.36 113 ILE B O 1
ATOM 5570 N N . LYS B 1 114 ? 23.156 -25.234 -21.562 1 27.73 114 LYS B N 1
ATOM 5571 C CA . LYS B 1 114 ? 23.562 -26.578 -21.938 1 27.73 114 LYS B CA 1
ATOM 5572 C C . LYS B 1 114 ? 22.891 -27.625 -21.047 1 27.73 114 LYS B C 1
ATOM 5574 O O . LYS B 1 114 ? 23.016 -27.578 -19.812 1 27.73 114 LYS B O 1
ATOM 5579 N N . ASN B 1 115 ? 21.844 -28.109 -21.5 1 26.97 115 ASN B N 1
ATOM 5580 C CA . ASN B 1 115 ? 21.172 -29.281 -20.953 1 26.97 115 ASN B CA 1
ATOM 5581 C C . ASN B 1 115 ? 22.188 -30.391 -20.625 1 26.97 115 ASN B C 1
ATOM 5583 O O . ASN B 1 115 ? 22.688 -31.062 -21.516 1 26.97 115 ASN B O 1
ATOM 5587 N N . GLU B 1 116 ? 23.156 -30.062 -19.875 1 28.47 116 GLU B N 1
ATOM 5588 C CA . GLU B 1 116 ? 23.812 -31.312 -19.516 1 28.47 116 GLU B CA 1
ATOM 5589 C C . GLU B 1 116 ? 22.812 -32.344 -19.016 1 28.47 116 GLU B C 1
ATOM 5591 O O . GLU B 1 116 ? 22.078 -32.094 -18.062 1 28.47 116 GLU B O 1
ATOM 5596 N N . THR B 1 117 ? 22.375 -33.156 -19.891 1 29.12 117 THR B N 1
ATOM 5597 C CA . THR B 1 117 ? 21.609 -34.375 -19.719 1 29.12 117 THR B CA 1
ATOM 5598 C C . THR B 1 117 ? 22.203 -35.219 -18.609 1 29.12 117 THR B C 1
ATOM 5600 O O . THR B 1 117 ? 23.234 -35.875 -18.812 1 29.12 117 THR B O 1
ATOM 5603 N N . GLU B 1 118 ? 22.406 -34.688 -17.469 1 30.8 118 GLU B N 1
ATOM 5604 C CA . GLU B 1 118 ? 22.719 -35.719 -16.5 1 30.8 118 GLU B CA 1
ATOM 5605 C C . GLU B 1 118 ? 21.844 -36.969 -16.703 1 30.8 118 GLU B C 1
ATOM 5607 O O . GLU B 1 118 ? 20.719 -36.875 -17.188 1 30.8 118 GLU B O 1
ATOM 5612 N N . ASP B 1 119 ? 22.453 -38.062 -16.625 1 30.58 119 ASP B N 1
ATOM 5613 C CA . ASP B 1 119 ? 21.953 -39.438 -16.688 1 30.58 119 ASP B CA 1
ATOM 5614 C C . ASP B 1 119 ? 20.719 -39.594 -15.812 1 30.58 119 ASP B C 1
ATOM 5616 O O . ASP B 1 119 ? 20.812 -39.625 -14.586 1 30.58 119 ASP B O 1
ATOM 5620 N N . ILE B 1 120 ? 19.625 -38.875 -16.094 1 34.53 120 ILE B N 1
ATOM 5621 C CA . ILE B 1 120 ? 18.344 -39.312 -15.523 1 34.53 120 ILE B CA 1
ATOM 5622 C C . ILE B 1 120 ? 18.234 -40.844 -15.609 1 34.53 120 ILE B C 1
ATOM 5624 O O . ILE B 1 120 ? 18.172 -41.406 -16.703 1 34.53 120 ILE B O 1
ATOM 5628 N N . ASN B 1 121 ? 18.859 -41.531 -14.828 1 31.33 121 ASN B N 1
ATOM 5629 C CA . ASN B 1 121 ? 18.531 -42.938 -14.789 1 31.33 121 ASN B CA 1
ATOM 5630 C C . ASN B 1 121 ? 17.031 -43.188 -14.969 1 31.33 121 ASN B C 1
ATOM 5632 O O . ASN B 1 121 ? 16.234 -42.844 -14.094 1 31.33 121 ASN B O 1
ATOM 5636 N N . VAL B 1 122 ? 16.469 -43.219 -16.203 1 36.69 122 VAL B N 1
ATOM 5637 C CA . VAL B 1 122 ? 15.211 -43.438 -16.891 1 36.69 122 VAL B CA 1
ATOM 5638 C C . VAL B 1 122 ? 14.508 -44.656 -16.281 1 36.69 122 VAL B C 1
ATOM 5640 O O . VAL B 1 122 ? 13.336 -44.906 -16.578 1 36.69 122 VAL B O 1
ATOM 5643 N N . ASP B 1 123 ? 15.203 -45.531 -15.797 1 37.91 123 ASP B N 1
ATOM 5644 C CA . ASP B 1 123 ? 14.5 -46.781 -15.656 1 37.91 123 ASP B CA 1
ATOM 5645 C C . ASP B 1 123 ? 13.406 -46.688 -14.594 1 37.91 123 ASP B C 1
ATOM 5647 O O . ASP B 1 123 ? 12.539 -47.562 -14.5 1 37.91 123 ASP B O 1
ATOM 5651 N N . SER B 1 124 ? 13.57 -46.031 -13.391 1 46.47 124 SER B N 1
ATOM 5652 C CA . SER B 1 124 ? 12.641 -46.25 -12.289 1 46.47 124 SER B CA 1
ATOM 5653 C C . SER B 1 124 ? 11.656 -45.062 -12.164 1 46.47 124 SER B C 1
ATOM 5655 O O . SER B 1 124 ? 12.039 -43.969 -11.742 1 46.47 124 SER B O 1
ATOM 5657 N N . GLY B 1 125 ? 10.352 -45.219 -12.656 1 58.47 125 GLY B N 1
ATOM 5658 C CA . GLY B 1 125 ? 9.125 -44.469 -12.477 1 58.47 125 GLY B CA 1
ATOM 5659 C C . GLY B 1 125 ? 9.367 -43 -12.273 1 58.47 125 GLY B C 1
ATOM 5660 O O . GLY B 1 125 ? 10.508 -42.531 -12.273 1 58.47 125 GLY B O 1
ATOM 5661 N N . PRO B 1 126 ? 8.453 -42.062 -12.586 1 70.25 126 PRO B N 1
ATOM 5662 C CA . PRO B 1 126 ? 8.594 -40.594 -12.484 1 70.25 126 PRO B CA 1
ATOM 5663 C C . PRO B 1 126 ? 9.32 -40.188 -11.211 1 70.25 126 PRO B C 1
ATOM 5665 O O . PRO B 1 126 ? 10.156 -39.281 -11.25 1 70.25 126 PRO B O 1
ATOM 5668 N N . GLY B 1 127 ? 9.383 -40.844 -10.109 1 77.62 127 GLY B N 1
ATOM 5669 C CA . GLY B 1 127 ? 10.078 -40.75 -8.836 1 77.62 127 GLY B CA 1
ATOM 5670 C C . GLY B 1 127 ? 10.031 -39.344 -8.227 1 77.62 127 GLY B C 1
ATOM 5671 O O . GLY B 1 127 ? 9.484 -38.438 -8.82 1 77.62 127 GLY B O 1
ATOM 5672 N N . VAL B 1 128 ? 10.469 -39.219 -7.102 1 82.88 128 VAL B N 1
ATOM 5673 C CA . VAL B 1 128 ? 10.578 -37.969 -6.355 1 82.88 128 VAL B CA 1
ATOM 5674 C C . VAL B 1 128 ? 12.008 -37.438 -6.434 1 82.88 128 VAL B C 1
ATOM 5676 O O . VAL B 1 128 ? 12.961 -38.156 -6.152 1 82.88 128 VAL B O 1
ATOM 5679 N N . THR B 1 129 ? 12.172 -36.219 -6.941 1 83.31 129 THR B N 1
ATOM 5680 C CA . THR B 1 129 ? 13.492 -35.594 -7.043 1 83.31 129 THR B CA 1
ATOM 5681 C C . THR B 1 129 ? 13.969 -35.094 -5.676 1 83.31 129 THR B C 1
ATOM 5683 O O . THR B 1 129 ? 13.305 -34.281 -5.035 1 83.31 129 THR B O 1
ATOM 5686 N N . LYS B 1 130 ? 15.086 -35.594 -5.219 1 81.94 130 LYS B N 1
ATOM 5687 C CA . LYS B 1 130 ? 15.656 -35.156 -3.941 1 81.94 130 LYS B CA 1
ATOM 5688 C C . LYS B 1 130 ? 16.812 -34.188 -4.148 1 81.94 130 LYS B C 1
ATOM 5690 O O . LYS B 1 130 ? 17.578 -34.312 -5.109 1 81.94 130 LYS B O 1
ATOM 5695 N N . THR B 1 131 ? 16.844 -33.125 -3.324 1 77.81 131 THR B N 1
ATOM 5696 C CA . THR B 1 131 ? 17.859 -32.062 -3.488 1 77.81 131 THR B CA 1
ATOM 5697 C C . THR B 1 131 ? 18.953 -32.188 -2.436 1 77.81 131 THR B C 1
ATOM 5699 O O . THR B 1 131 ? 18.828 -31.641 -1.342 1 77.81 131 THR B O 1
ATOM 5702 N N . ASN B 1 132 ? 19.781 -33.156 -2.449 1 67.25 132 ASN B N 1
ATOM 5703 C CA . ASN B 1 132 ? 20.859 -33.281 -1.472 1 67.25 132 ASN B CA 1
ATOM 5704 C C . ASN B 1 132 ? 22.203 -32.844 -2.062 1 67.25 132 ASN B C 1
ATOM 5706 O O . ASN B 1 132 ? 23.203 -32.781 -1.349 1 67.25 132 ASN B O 1
ATOM 5710 N N . HIS B 1 133 ? 22.188 -32.562 -3.361 1 62.38 133 HIS B N 1
ATOM 5711 C CA . HIS B 1 133 ? 23.453 -32.219 -3.988 1 62.38 133 HIS B CA 1
ATOM 5712 C C . HIS B 1 133 ? 23.438 -30.812 -4.539 1 62.38 133 HIS B C 1
ATOM 5714 O O . HIS B 1 133 ? 22.375 -30.312 -4.934 1 62.38 133 HIS B O 1
ATOM 5720 N N . PRO B 1 134 ? 24.609 -30.141 -4.395 1 63 134 PRO B N 1
ATOM 5721 C CA . PRO B 1 134 ? 24.734 -28.766 -4.875 1 63 134 PRO B CA 1
ATOM 5722 C C . PRO B 1 134 ? 24.172 -28.578 -6.285 1 63 134 PRO B C 1
ATOM 5724 O O . PRO B 1 134 ? 23.672 -27.5 -6.617 1 63 134 PRO B O 1
ATOM 5727 N N . GLU B 1 135 ? 24.312 -29.562 -7.059 1 61.38 135 GLU B N 1
ATOM 5728 C CA . GLU B 1 135 ? 23.781 -29.484 -8.414 1 61.38 135 GLU B CA 1
ATOM 5729 C C . GLU B 1 135 ? 22.281 -29.234 -8.414 1 61.38 135 GLU B C 1
ATOM 5731 O O . GLU B 1 135 ? 21.75 -28.578 -9.32 1 61.38 135 GLU B O 1
ATOM 5736 N N . TYR B 1 136 ? 21.766 -29.688 -7.375 1 67.38 136 TYR B N 1
ATOM 5737 C CA . TYR B 1 136 ? 20.312 -29.562 -7.324 1 67.38 136 TYR B CA 1
ATOM 5738 C C . TYR B 1 136 ? 19.891 -28.188 -6.816 1 67.38 136 TYR B C 1
ATOM 5740 O O . TYR B 1 136 ? 18.734 -27.797 -6.973 1 67.38 136 TYR B O 1
ATOM 5748 N N . LEU B 1 137 ? 20.953 -27.516 -6.348 1 76.44 137 LEU B N 1
ATOM 5749 C CA . LEU B 1 137 ? 20.688 -26.141 -5.949 1 76.44 137 LEU B CA 1
ATOM 5750 C C . LEU B 1 137 ? 20.312 -25.281 -7.156 1 76.44 137 LEU B C 1
ATOM 5752 O O . LEU B 1 137 ? 19.406 -24.469 -7.082 1 76.44 137 LEU B O 1
ATOM 5756 N N . ARG B 1 138 ? 20.938 -25.625 -8.188 1 79.81 138 ARG B N 1
ATOM 5757 C CA . ARG B 1 138 ? 20.703 -24.859 -9.406 1 79.81 138 ARG B CA 1
ATOM 5758 C C . ARG B 1 138 ? 19.328 -25.172 -9.992 1 79.81 138 ARG B C 1
ATOM 5760 O O . ARG B 1 138 ? 18.656 -24.297 -10.547 1 79.81 138 ARG B O 1
ATOM 5767 N N . LEU B 1 139 ? 18.984 -26.406 -9.766 1 82.25 139 LEU B N 1
ATOM 5768 C CA . LEU B 1 139 ? 17.656 -26.812 -10.242 1 82.25 139 LEU B CA 1
ATOM 5769 C C . LEU B 1 139 ? 16.562 -26.031 -9.539 1 82.25 139 LEU B C 1
ATOM 5771 O O . LEU B 1 139 ? 15.531 -25.719 -10.141 1 82.25 139 LEU B O 1
ATOM 5775 N N . LEU B 1 140 ? 16.891 -25.703 -8.375 1 86.38 140 LEU B N 1
ATOM 5776 C CA . LEU B 1 140 ? 15.883 -25.016 -7.566 1 86.38 140 LEU B CA 1
ATOM 5777 C C . LEU B 1 140 ? 15.875 -23.516 -7.863 1 86.38 140 LEU B C 1
ATOM 5779 O O . LEU B 1 140 ? 14.805 -22.922 -8.023 1 86.38 140 LEU B O 1
ATOM 5783 N N . THR B 1 141 ? 17 -22.953 -7.973 1 87 141 THR B N 1
ATOM 5784 C CA . THR B 1 141 ? 17.078 -21.5 -8.039 1 87 141 THR B CA 1
ATOM 5785 C C . THR B 1 141 ? 17 -21.016 -9.484 1 87 141 THR B C 1
ATOM 5787 O O . THR B 1 141 ? 16.562 -19.906 -9.75 1 87 141 THR B O 1
ATOM 5790 N N . GLU B 1 142 ? 17.375 -21.875 -10.367 1 87.81 142 GLU B N 1
ATOM 5791 C CA . GLU B 1 142 ? 17.422 -21.438 -11.758 1 87.81 142 GLU B CA 1
ATOM 5792 C C . GLU B 1 142 ? 16.344 -22.141 -12.594 1 87.81 142 GLU B C 1
ATOM 5794 O O . GLU B 1 142 ? 16.047 -21.719 -13.703 1 87.81 142 GLU B O 1
ATOM 5799 N N . GLY B 1 143 ? 15.836 -23.172 -12.023 1 91.5 143 GLY B N 1
ATOM 5800 C CA . GLY B 1 143 ? 14.812 -23.906 -12.758 1 91.5 143 GLY B CA 1
ATOM 5801 C C . GLY B 1 143 ? 13.508 -23.156 -12.891 1 91.5 143 GLY B C 1
ATOM 5802 O O . GLY B 1 143 ? 13.086 -22.469 -11.961 1 91.5 143 GLY B O 1
ATOM 5803 N N . HIS B 1 144 ? 12.898 -23.359 -14.008 1 95.38 144 HIS B N 1
ATOM 5804 C CA . HIS B 1 144 ? 11.609 -22.719 -14.242 1 95.38 144 HIS B CA 1
ATOM 5805 C C . HIS B 1 144 ? 10.477 -23.5 -13.57 1 95.38 144 HIS B C 1
ATOM 5807 O O . HIS B 1 144 ? 10.57 -24.703 -13.398 1 95.38 144 HIS B O 1
ATOM 5813 N N . THR B 1 145 ? 9.547 -22.781 -13.18 1 96.94 145 THR B N 1
ATOM 5814 C CA . THR B 1 145 ? 8.32 -23.359 -12.641 1 96.94 145 THR B CA 1
ATOM 5815 C C . THR B 1 145 ? 7.117 -22.984 -13.508 1 96.94 145 THR B C 1
ATOM 5817 O O . THR B 1 145 ? 7.176 -22.031 -14.281 1 96.94 145 THR B O 1
ATOM 5820 N N . CYS B 1 146 ? 6.09 -23.812 -13.398 1 96.69 146 CYS B N 1
ATOM 5821 C CA . CYS B 1 146 ? 4.91 -23.547 -14.219 1 96.69 146 CYS B CA 1
ATOM 5822 C C . CYS B 1 146 ? 3.631 -23.828 -13.438 1 96.69 146 CYS B C 1
ATOM 5824 O O . CYS B 1 146 ? 3.641 -24.594 -12.477 1 96.69 146 CYS B O 1
ATOM 5826 N N . LEU B 1 147 ? 2.689 -23.078 -13.812 1 97.31 147 LEU B N 1
ATOM 5827 C CA . LEU B 1 147 ? 1.338 -23.328 -13.32 1 97.31 147 LEU B CA 1
ATOM 5828 C C . LEU B 1 147 ? 0.676 -24.453 -14.109 1 97.31 147 LEU B C 1
ATOM 5830 O O . LEU B 1 147 ? 0.549 -24.375 -15.328 1 97.31 147 LEU B O 1
ATOM 5834 N N . VAL B 1 148 ? 0.26 -25.516 -13.43 1 97.62 148 VAL B N 1
ATOM 5835 C CA . VAL B 1 148 ? -0.332 -26.672 -14.094 1 97.62 148 VAL B CA 1
ATOM 5836 C C . VAL B 1 148 ? -1.672 -27.016 -13.453 1 97.62 148 VAL B C 1
ATOM 5838 O O . VAL B 1 148 ? -1.78 -27.062 -12.219 1 97.62 148 VAL B O 1
ATOM 5841 N N . TYR B 1 149 ? -2.648 -27.188 -14.266 1 96.12 149 TYR B N 1
ATOM 5842 C CA . TYR B 1 149 ? -3.908 -27.703 -13.75 1 96.12 149 TYR B CA 1
ATOM 5843 C C . TYR B 1 149 ? -3.777 -29.172 -13.359 1 96.12 149 TYR B C 1
ATOM 5845 O O . TYR B 1 149 ? -3.207 -29.969 -14.102 1 96.12 149 TYR B O 1
ATOM 5853 N N . GLU B 1 150 ? -4.305 -29.438 -12.266 1 95.25 150 GLU B N 1
ATOM 5854 C CA . GLU B 1 150 ? -4.23 -30.812 -11.773 1 95.25 150 GLU B CA 1
ATOM 5855 C C . GLU B 1 150 ? -4.832 -31.781 -12.773 1 95.25 150 GLU B C 1
ATOM 5857 O O . GLU B 1 150 ? -4.297 -32.875 -12.977 1 95.25 150 GLU B O 1
ATOM 5862 N N . SER B 1 151 ? -5.922 -31.438 -13.406 1 91.75 151 SER B N 1
ATOM 5863 C CA . SER B 1 151 ? -6.566 -32.312 -14.391 1 91.75 151 SER B CA 1
ATOM 5864 C C . SER B 1 151 ? -5.641 -32.594 -15.562 1 91.75 151 SER B C 1
ATOM 5866 O O . SER B 1 151 ? -5.578 -33.719 -16.047 1 91.75 151 SER B O 1
ATOM 5868 N N . CYS B 1 152 ? -4.926 -31.609 -15.984 1 92.62 152 CYS B N 1
ATOM 5869 C CA . CYS B 1 152 ? -3.982 -31.797 -17.078 1 92.62 152 CYS B CA 1
ATOM 5870 C C . CYS B 1 152 ? -2.801 -32.656 -16.656 1 92.62 152 CYS B C 1
ATOM 5872 O O . CYS B 1 152 ? -2.303 -33.469 -17.422 1 92.62 152 CYS B O 1
ATOM 5874 N N . LEU B 1 153 ? -2.402 -32.469 -15.461 1 93.5 153 LEU B N 1
ATOM 5875 C CA . LEU B 1 153 ? -1.288 -33.219 -14.93 1 93.5 153 LEU B CA 1
ATOM 5876 C C . LEU B 1 153 ? -1.663 -34.719 -14.797 1 93.5 153 LEU B C 1
ATOM 5878 O O . LEU B 1 153 ? -0.852 -35.594 -15.094 1 93.5 153 LEU B O 1
ATOM 5882 N N . LEU B 1 154 ? -2.816 -34.938 -14.367 1 91.06 154 LEU B N 1
ATOM 5883 C CA . LEU B 1 154 ? -3.283 -36.312 -14.203 1 91.06 154 LEU B CA 1
ATOM 5884 C C . LEU B 1 154 ? -3.416 -37 -15.555 1 91.06 154 LEU B C 1
ATOM 5886 O O . LEU B 1 154 ? -3.176 -38.219 -15.664 1 91.06 154 LEU B O 1
ATOM 5890 N N . LYS B 1 155 ? -3.771 -36.281 -16.547 1 87.38 155 LYS B N 1
ATOM 5891 C CA . LYS B 1 155 ? -3.809 -36.812 -17.906 1 87.38 155 LYS B CA 1
ATOM 5892 C C . LYS B 1 155 ? -2.422 -37.281 -18.359 1 87.38 155 LYS B C 1
ATOM 5894 O O . LYS B 1 155 ? -2.271 -38.344 -18.969 1 87.38 155 LYS B O 1
ATOM 5899 N N . LEU B 1 156 ? -1.531 -36.5 -18 1 88 156 LEU B N 1
ATOM 5900 C CA . LEU B 1 156 ? -0.152 -36.844 -18.344 1 88 156 LEU B CA 1
ATOM 5901 C C . LEU B 1 156 ? 0.328 -38.031 -17.547 1 88 156 LEU B C 1
ATOM 5903 O O . LEU B 1 156 ? 0.991 -38.938 -18.094 1 88 156 LEU B O 1
ATOM 5907 N N . ALA B 1 157 ? -0.015 -38.125 -16.312 1 87.94 157 ALA B N 1
ATOM 5908 C CA . ALA B 1 157 ? 0.424 -39.188 -15.406 1 87.94 157 ALA B CA 1
ATOM 5909 C C . ALA B 1 157 ? -0.242 -40.5 -15.758 1 87.94 157 ALA B C 1
ATOM 5911 O O . ALA B 1 157 ? 0.305 -41.594 -15.484 1 87.94 157 ALA B O 1
ATOM 5912 N N . SER B 1 158 ? -1.361 -40.469 -16.312 1 82.81 158 SER B N 1
ATOM 5913 C CA . SER B 1 158 ? -2.131 -41.688 -16.609 1 82.81 158 SER B CA 1
ATOM 5914 C C . SER B 1 158 ? -1.562 -42.438 -17.812 1 82.81 158 SER B C 1
ATOM 5916 O O . SER B 1 158 ? -1.844 -43.594 -18.016 1 82.81 158 SER B O 1
ATOM 5918 N N . THR B 1 159 ? -0.83 -41.812 -18.594 1 69.5 159 THR B N 1
ATOM 5919 C CA . THR B 1 159 ? -0.294 -42.438 -19.781 1 69.5 159 THR B CA 1
ATOM 5920 C C . THR B 1 159 ? 0.941 -43.281 -19.453 1 69.5 159 THR B C 1
ATOM 5922 O O . THR B 1 159 ? 1.422 -44.031 -20.281 1 69.5 159 THR B O 1
ATOM 5925 N N . THR B 1 160 ? 1.498 -43.219 -18.297 1 58.97 160 THR B N 1
ATOM 5926 C CA . THR B 1 160 ? 2.857 -43.656 -18 1 58.97 160 THR B CA 1
ATOM 5927 C C . THR B 1 160 ? 2.867 -45.125 -17.516 1 58.97 160 THR B C 1
ATOM 5929 O O . THR B 1 160 ? 3.885 -45.812 -17.625 1 58.97 160 THR B O 1
ATOM 5932 N N . VAL B 1 161 ? 1.772 -45.594 -16.922 1 60.78 161 VAL B N 1
ATOM 5933 C CA . VAL B 1 161 ? 2.045 -46.781 -16.125 1 60.78 161 VAL B CA 1
ATOM 5934 C C . VAL B 1 161 ? 1.04 -47.875 -16.469 1 60.78 161 VAL B C 1
ATOM 5936 O O . VAL B 1 161 ? -0.052 -47.594 -16.969 1 60.78 161 VAL B O 1
ATOM 5939 N N . SER B 1 162 ? 1.687 -48.969 -16.312 1 65.19 162 SER B N 1
ATOM 5940 C CA . SER B 1 162 ? 0.839 -50.125 -16.453 1 65.19 162 SER B CA 1
ATOM 5941 C C . SER B 1 162 ? -0.414 -50.031 -15.594 1 65.19 162 SER B C 1
ATOM 5943 O O . SER B 1 162 ? -0.351 -49.531 -14.461 1 65.19 162 SER B O 1
ATOM 5945 N N . LYS B 1 163 ? -1.521 -50.375 -16.172 1 74.44 163 LYS B N 1
ATOM 5946 C CA . LYS B 1 163 ? -2.814 -50.281 -15.5 1 74.44 163 LYS B CA 1
ATOM 5947 C C . LYS B 1 163 ? -3.033 -51.438 -14.539 1 74.44 163 LYS B C 1
ATOM 5949 O O . LYS B 1 163 ? -3.992 -51.438 -13.766 1 74.44 163 LYS B O 1
ATOM 5954 N N . ILE B 1 164 ? -2.014 -52.312 -14.57 1 79.88 164 ILE B N 1
ATOM 5955 C CA . ILE B 1 164 ? -2.16 -53.469 -13.711 1 79.88 164 ILE B CA 1
ATOM 5956 C C . ILE B 1 164 ? -0.979 -53.562 -12.75 1 79.88 164 ILE B C 1
ATOM 5958 O O . ILE B 1 164 ? 0.165 -53.312 -13.133 1 79.88 164 ILE B O 1
ATOM 5962 N N . CYS B 1 165 ? -1.286 -53.875 -11.5 1 82.69 165 CYS B N 1
ATOM 5963 C CA . CYS B 1 165 ? -0.28 -54 -10.453 1 82.69 165 CYS B CA 1
ATOM 5964 C C . CYS B 1 165 ? 0.748 -55.062 -10.789 1 82.69 165 CYS B C 1
ATOM 5966 O O . CYS B 1 165 ? 0.385 -56.188 -11.148 1 82.69 165 CYS B O 1
ATOM 5968 N N . SER B 1 166 ? 1.959 -54.844 -10.617 1 76.31 166 SER B N 1
ATOM 5969 C CA . SER B 1 166 ? 3.033 -55.75 -11 1 76.31 166 SER B CA 1
ATOM 5970 C C . SER B 1 166 ? 3.43 -56.656 -9.844 1 76.31 166 SER B C 1
ATOM 5972 O O . SER B 1 166 ? 4.27 -57.531 -10.008 1 76.31 166 SER B O 1
ATOM 5974 N N . VAL B 1 167 ? 2.797 -56.25 -8.703 1 78.38 167 VAL B N 1
ATOM 5975 C CA . VAL B 1 167 ? 3.121 -57.094 -7.559 1 78.38 167 VAL B CA 1
ATOM 5976 C C . VAL B 1 167 ? 2.588 -58.5 -7.797 1 78.38 167 VAL B C 1
ATOM 5978 O O . VAL B 1 167 ? 1.445 -58.688 -8.227 1 78.38 167 VAL B O 1
ATOM 5981 N N . LYS B 1 168 ? 3.387 -59.406 -7.488 1 79.94 168 LYS B N 1
ATOM 5982 C CA . LYS B 1 168 ? 3.039 -60.812 -7.727 1 79.94 168 LYS B CA 1
ATOM 5983 C C . LYS B 1 168 ? 1.765 -61.188 -6.984 1 79.94 168 LYS B C 1
ATOM 5985 O O . LYS B 1 168 ? 1.66 -61 -5.773 1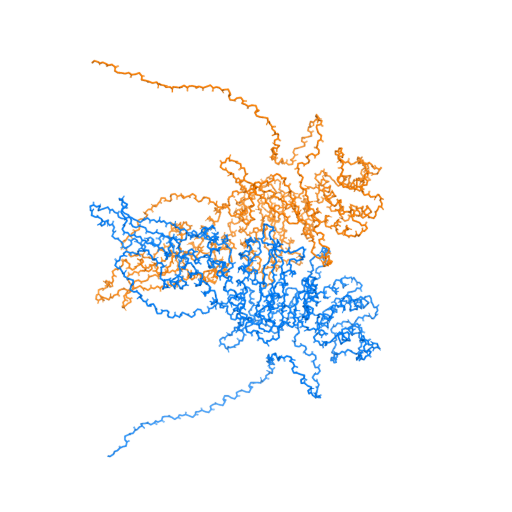 79.94 168 LYS B O 1
ATOM 5990 N N . GLY B 1 169 ? 0.813 -61.688 -7.668 1 80.81 169 GLY B N 1
ATOM 5991 C CA . GLY B 1 169 ? -0.409 -62.188 -7.059 1 80.81 169 GLY B CA 1
ATOM 5992 C C . GLY B 1 169 ? -1.516 -61.156 -7.004 1 80.81 169 GLY B C 1
ATOM 5993 O O . GLY B 1 169 ? -2.676 -61.5 -6.75 1 80.81 169 GLY B O 1
ATOM 5994 N N . CYS B 1 170 ? -1.33 -59.906 -7.172 1 79.19 170 CYS B N 1
ATOM 5995 C CA . CYS B 1 170 ? -2.338 -58.875 -6.949 1 79.19 170 CYS B CA 1
ATOM 5996 C C . CYS B 1 170 ? -3.109 -58.562 -8.227 1 79.19 170 CYS B C 1
ATOM 5998 O O . CYS B 1 170 ? -4.34 -58.594 -8.234 1 79.19 170 CYS B O 1
ATOM 6000 N N . ASN B 1 171 ? -2.814 -58.625 -9.469 1 81.25 171 ASN B N 1
ATOM 6001 C CA . ASN B 1 171 ? -3.375 -58.281 -10.781 1 81.25 171 ASN B CA 1
ATOM 6002 C C . ASN B 1 171 ? -4.477 -57.25 -10.664 1 81.25 171 ASN B C 1
ATOM 6004 O O . ASN B 1 171 ? -5.352 -57.156 -11.531 1 81.25 171 ASN B O 1
ATOM 6008 N N . SER B 1 172 ? -4.461 -56.5 -9.641 1 85.06 172 SER B N 1
ATOM 6009 C CA . SER B 1 172 ? -5.461 -55.438 -9.453 1 85.06 172 SER B CA 1
ATOM 6010 C C . SER B 1 172 ? -5.137 -54.219 -10.297 1 85.06 172 SER B C 1
ATOM 6012 O O . SER B 1 172 ? -3.988 -54 -10.703 1 85.06 172 SER B O 1
ATOM 6014 N N . SER B 1 173 ? -6.219 -53.406 -10.539 1 86.12 173 SER B N 1
ATOM 6015 C CA . SER B 1 173 ? -6.059 -52.188 -11.336 1 86.12 173 SER B CA 1
ATOM 6016 C C . SER B 1 173 ? -5.344 -51.094 -10.555 1 86.12 173 SER B C 1
ATOM 6018 O O . SER B 1 173 ? -5.57 -50.938 -9.352 1 86.12 173 SER B O 1
ATOM 6020 N N . VAL B 1 174 ? -4.488 -50.375 -11.273 1 86.19 174 VAL B N 1
ATOM 6021 C CA . VAL B 1 174 ? -3.736 -49.281 -10.688 1 86.19 174 VAL B CA 1
ATOM 6022 C C . VAL B 1 174 ? -4.457 -47.969 -10.969 1 86.19 174 VAL B C 1
ATOM 6024 O O . VAL B 1 174 ? -4.855 -47.688 -12.109 1 86.19 174 VAL B O 1
ATOM 6027 N N . THR B 1 175 ? -4.695 -47.188 -9.922 1 86.5 175 THR B N 1
ATOM 6028 C CA . THR B 1 175 ? -5.328 -45.875 -10.047 1 86.5 175 THR B CA 1
ATOM 6029 C C . THR B 1 175 ? -4.418 -44.781 -9.492 1 86.5 175 THR B C 1
ATOM 6031 O O . THR B 1 175 ? -3.418 -45.062 -8.836 1 86.5 175 THR B O 1
ATOM 6034 N N . LEU B 1 176 ? -4.789 -43.5 -9.883 1 89.62 176 LEU B N 1
ATOM 6035 C CA . LEU B 1 176 ? -3.996 -42.375 -9.43 1 89.62 176 LEU B CA 1
ATOM 6036 C C . LEU B 1 176 ? -4.613 -41.75 -8.188 1 89.62 176 LEU B C 1
ATOM 6038 O O . LEU B 1 176 ? -5.824 -41.5 -8.141 1 89.62 176 LEU B O 1
ATOM 6042 N N . ARG B 1 177 ? -3.787 -41.594 -7.184 1 89.44 177 ARG B N 1
ATOM 6043 C CA . ARG B 1 177 ? -4.152 -40.844 -5.988 1 89.44 177 ARG B CA 1
ATOM 6044 C C . ARG B 1 177 ? -3.283 -39.594 -5.844 1 89.44 177 ARG B C 1
ATOM 6046 O O . ARG B 1 177 ? -2.074 -39.656 -6.078 1 89.44 177 ARG B O 1
ATOM 6053 N N . THR B 1 178 ? -3.945 -38.5 -5.5 1 94.31 178 THR B N 1
ATOM 6054 C CA . THR B 1 178 ? -3.191 -37.25 -5.344 1 94.31 178 THR B CA 1
ATOM 6055 C C . THR B 1 178 ? -3.219 -36.781 -3.895 1 94.31 178 THR B C 1
ATOM 6057 O O . THR B 1 178 ? -4.164 -37.062 -3.16 1 94.31 178 THR B O 1
ATOM 6060 N N . GLU B 1 179 ? -2.139 -36.156 -3.471 1 92.62 179 GLU B N 1
ATOM 6061 C CA . GLU B 1 179 ? -2.012 -35.562 -2.156 1 92.62 179 GLU B CA 1
ATOM 6062 C C . GLU B 1 179 ? -1.229 -34.25 -2.24 1 92.62 179 GLU B C 1
ATOM 6064 O O . GLU B 1 179 ? -0.229 -34.156 -2.955 1 92.62 179 GLU B O 1
ATOM 6069 N N . ASN B 1 180 ? -1.777 -33.281 -1.558 1 93 180 ASN B N 1
ATOM 6070 C CA . ASN B 1 180 ? -1.081 -31.984 -1.548 1 93 180 ASN B CA 1
ATOM 6071 C C . ASN B 1 180 ? -0.406 -31.734 -0.204 1 93 180 ASN B C 1
ATOM 6073 O O . ASN B 1 180 ? -0.999 -31.969 0.85 1 93 180 ASN B O 1
ATOM 6077 N N . VAL B 1 181 ? 0.81 -31.297 -0.195 1 93.25 181 VAL B N 1
ATOM 6078 C CA . VAL B 1 181 ? 1.556 -30.828 0.97 1 93.25 181 VAL B CA 1
ATOM 6079 C C . VAL B 1 181 ? 2.133 -29.438 0.696 1 93.25 181 VAL B C 1
ATOM 6081 O O . VAL B 1 181 ? 3.096 -29.297 -0.062 1 93.25 181 VAL B O 1
ATOM 6084 N N . GLY B 1 182 ? 1.608 -28.422 1.415 1 93.81 182 GLY B N 1
ATOM 6085 C CA . GLY B 1 182 ? 1.995 -27.078 1.054 1 93.81 182 GLY B CA 1
ATOM 6086 C C . GLY B 1 182 ? 1.696 -26.734 -0.395 1 93.81 182 GLY B C 1
ATOM 6087 O O . GLY B 1 182 ? 0.571 -26.922 -0.863 1 93.81 182 GLY B O 1
ATOM 6088 N N . SER B 1 183 ? 2.748 -26.359 -1.068 1 96.5 183 SER B N 1
ATOM 6089 C CA . SER B 1 183 ? 2.555 -26 -2.471 1 96.5 183 SER B CA 1
ATOM 6090 C C . SER B 1 183 ? 2.832 -27.188 -3.383 1 96.5 183 SER B C 1
ATOM 6092 O O . SER B 1 183 ? 2.633 -27.109 -4.598 1 96.5 183 SER B O 1
ATOM 6094 N N . ALA B 1 184 ? 3.213 -28.328 -2.84 1 96.06 184 ALA B N 1
ATOM 6095 C CA . ALA B 1 184 ? 3.615 -29.5 -3.631 1 96.06 184 ALA B CA 1
ATOM 6096 C C . ALA B 1 184 ? 2.445 -30.453 -3.84 1 96.06 184 ALA B C 1
ATOM 6098 O O . ALA B 1 184 ? 1.616 -30.641 -2.943 1 96.06 184 ALA B O 1
ATOM 6099 N N . LEU B 1 185 ? 2.42 -31 -5.008 1 96.75 185 LEU B N 1
ATOM 6100 C CA . LEU B 1 185 ? 1.457 -32.031 -5.328 1 96.75 185 LEU B CA 1
ATOM 6101 C C . LEU B 1 185 ? 2.156 -33.375 -5.512 1 96.75 185 LEU B C 1
ATOM 6103 O O . LEU B 1 185 ? 3.158 -33.469 -6.223 1 96.75 185 LEU B O 1
ATOM 6107 N N . TYR B 1 186 ? 1.626 -34.406 -4.855 1 94.62 186 TYR B N 1
ATOM 6108 C CA . TYR B 1 186 ? 2.092 -35.781 -5.016 1 94.62 186 TYR B CA 1
ATOM 6109 C C . TYR B 1 186 ? 1.089 -36.594 -5.812 1 94.62 186 TYR B C 1
ATOM 6111 O O . TYR B 1 186 ? -0.123 -36.469 -5.629 1 94.62 186 TYR B O 1
ATOM 6119 N N . ILE B 1 187 ? 1.622 -37.375 -6.641 1 92.75 187 ILE B N 1
ATOM 6120 C CA . ILE B 1 187 ? 0.823 -38.375 -7.355 1 92.75 187 ILE B CA 1
ATOM 6121 C C . ILE B 1 187 ? 1.323 -39.781 -7.023 1 92.75 187 ILE B C 1
ATOM 6123 O O . ILE B 1 187 ? 2.523 -40.062 -7.094 1 92.75 187 ILE B O 1
ATOM 6127 N N . TYR B 1 188 ? 0.342 -40.594 -6.633 1 87.56 188 TYR B N 1
ATOM 6128 C CA . TYR B 1 188 ? 0.634 -42 -6.316 1 87.56 188 TYR B CA 1
ATOM 6129 C C . TYR B 1 188 ? -0.083 -42.938 -7.281 1 87.56 188 TYR B C 1
ATOM 6131 O O . TYR B 1 188 ? -1.279 -42.781 -7.535 1 87.56 188 TYR B O 1
ATOM 6139 N N . TRP B 1 189 ? 0.69 -43.844 -7.84 1 86.81 189 TRP B N 1
ATOM 6140 C CA . TRP B 1 189 ? 0.087 -44.969 -8.547 1 86.81 189 TRP B CA 1
ATOM 6141 C C . TRP B 1 189 ? -0.129 -46.156 -7.605 1 86.81 189 TRP B C 1
ATOM 6143 O O . TRP B 1 189 ? 0.829 -46.812 -7.207 1 86.81 189 TRP B O 1
ATOM 6153 N N . GLU B 1 190 ? -1.418 -46.281 -7.301 1 87.25 190 GLU B N 1
ATOM 6154 C CA . GLU B 1 190 ? -1.739 -47.281 -6.285 1 87.25 190 GLU B CA 1
ATOM 6155 C C . GLU B 1 190 ? -2.838 -48.219 -6.766 1 87.25 190 GLU B C 1
ATOM 6157 O O . GLU B 1 190 ? -3.789 -47.812 -7.422 1 87.25 190 GLU B O 1
ATOM 6162 N N . CYS B 1 191 ? -2.619 -49.531 -6.484 1 86.81 191 CYS B N 1
ATOM 6163 C CA . CYS B 1 191 ? -3.662 -50.469 -6.832 1 86.81 191 CYS B CA 1
ATOM 6164 C C . CYS B 1 191 ? -4.707 -50.562 -5.727 1 86.81 191 CYS B C 1
ATOM 6166 O O . CYS B 1 191 ? -4.586 -49.906 -4.691 1 86.81 191 CYS B O 1
ATOM 6168 N N . GLN B 1 192 ? -5.711 -51.344 -5.91 1 87.19 192 GLN B N 1
ATOM 6169 C CA . GLN B 1 192 ? -6.828 -51.469 -4.977 1 87.19 192 GLN B CA 1
ATOM 6170 C C . GLN B 1 192 ? -6.367 -52.062 -3.648 1 87.19 192 GLN B C 1
ATOM 6172 O O . GLN B 1 192 ? -6.988 -51.844 -2.609 1 87.19 192 GLN B O 1
ATOM 6177 N N . GLN B 1 193 ? -5.297 -52.781 -3.697 1 82.62 193 GLN B N 1
ATOM 6178 C CA . GLN B 1 193 ? -4.758 -53.375 -2.48 1 82.62 193 GLN B CA 1
ATOM 6179 C C . GLN B 1 193 ? -3.742 -52.469 -1.817 1 82.62 193 GLN B C 1
ATOM 6181 O O . GLN B 1 193 ? -3.012 -52.875 -0.916 1 82.62 193 GLN B O 1
ATOM 6186 N N . LYS B 1 194 ? -3.537 -51.312 -2.285 1 85.88 194 LYS B N 1
ATOM 6187 C CA . LYS B 1 194 ? -2.736 -50.25 -1.721 1 85.88 194 LYS B CA 1
ATOM 6188 C C . LYS B 1 194 ? -1.249 -50.469 -1.97 1 85.88 194 LYS B C 1
ATOM 6190 O O . LYS B 1 194 ? -0.405 -49.938 -1.232 1 85.88 194 LYS B O 1
ATOM 6195 N N . HIS B 1 195 ? -1.001 -51.375 -2.992 1 85.19 195 HIS B N 1
ATOM 6196 C CA . HIS B 1 195 ? 0.384 -51.469 -3.443 1 85.19 195 HIS B CA 1
ATOM 6197 C C . HIS B 1 195 ? 0.777 -50.25 -4.254 1 85.19 195 HIS B C 1
ATOM 6199 O O . HIS B 1 195 ? 0.081 -49.875 -5.203 1 85.19 195 HIS B O 1
ATOM 6205 N N . GLU B 1 196 ? 1.841 -49.562 -3.773 1 84.5 196 GLU B N 1
ATOM 6206 C CA . GLU B 1 196 ? 2.33 -48.375 -4.484 1 84.5 196 GLU B CA 1
ATOM 6207 C C . GLU B 1 196 ? 3.328 -48.781 -5.57 1 84.5 196 GLU B C 1
ATOM 6209 O O . GLU B 1 196 ? 4.359 -49.375 -5.289 1 84.5 196 GLU B O 1
ATOM 6214 N N . ALA B 1 197 ? 2.99 -48.438 -6.762 1 79.81 197 ALA B N 1
ATOM 6215 C CA . ALA B 1 197 ? 3.881 -48.75 -7.883 1 79.81 197 ALA B CA 1
ATOM 6216 C C . ALA B 1 197 ? 4.887 -47.594 -8.086 1 79.81 197 ALA B C 1
ATOM 6218 O O . ALA B 1 197 ? 6.078 -47.844 -8.281 1 79.81 197 ALA B O 1
ATOM 6219 N N . TYR B 1 198 ? 4.402 -46.375 -8.094 1 81.5 198 TYR B N 1
ATOM 6220 C CA . TYR B 1 198 ? 5.242 -45.219 -8.32 1 81.5 198 TYR B CA 1
ATOM 6221 C C . TYR B 1 198 ? 4.762 -44.031 -7.492 1 81.5 198 TYR B C 1
ATOM 6223 O O . TYR B 1 198 ? 3.623 -44 -7.02 1 81.5 198 TYR B O 1
ATOM 6231 N N . ARG B 1 199 ? 5.703 -43.188 -7.254 1 87.12 199 ARG B N 1
ATOM 6232 C CA . ARG B 1 199 ? 5.383 -41.906 -6.621 1 87.12 199 ARG B CA 1
ATOM 6233 C C . ARG B 1 199 ? 6.09 -40.75 -7.328 1 87.12 199 ARG B C 1
ATOM 6235 O O . ARG B 1 199 ? 7.219 -40.906 -7.797 1 87.12 199 ARG B O 1
ATOM 6242 N N . TRP B 1 200 ? 5.426 -39.656 -7.477 1 91.38 200 TRP B N 1
ATOM 6243 C CA . TRP B 1 200 ? 5.949 -38.469 -8.133 1 91.38 200 TRP B CA 1
ATOM 6244 C C . TRP B 1 200 ? 5.594 -37.219 -7.348 1 91.38 200 TRP B C 1
ATOM 6246 O O . TRP B 1 200 ? 4.523 -37.125 -6.742 1 91.38 200 TRP B O 1
ATOM 6256 N N . CYS B 1 201 ? 6.562 -36.281 -7.344 1 93.56 201 CYS B N 1
ATOM 6257 C CA . CYS B 1 201 ? 6.312 -34.969 -6.699 1 93.56 201 CYS B CA 1
ATOM 6258 C C . CYS B 1 201 ? 6.539 -33.844 -7.672 1 93.56 201 CYS B C 1
ATOM 6260 O O . CYS B 1 201 ? 7.484 -33.844 -8.461 1 93.56 201 CYS B O 1
ATOM 6262 N N . SER B 1 202 ? 5.727 -32.844 -7.578 1 95.94 202 SER B N 1
ATOM 6263 C CA . SER B 1 202 ? 5.746 -31.719 -8.5 1 95.94 202 SER B CA 1
ATOM 6264 C C . SER B 1 202 ? 6.988 -30.859 -8.289 1 95.94 202 SER B C 1
ATOM 6266 O O . SER B 1 202 ? 7.297 -30 -9.109 1 95.94 202 SER B O 1
ATOM 6268 N N . GLN B 1 203 ? 7.68 -31.094 -7.184 1 93.75 203 GLN B N 1
ATOM 6269 C CA . GLN B 1 203 ? 8.812 -30.266 -6.805 1 93.75 203 GLN B CA 1
ATOM 6270 C C . GLN B 1 203 ? 9.953 -31.109 -6.23 1 93.75 203 GLN B C 1
ATOM 6272 O O . GLN B 1 203 ? 9.719 -32.188 -5.688 1 93.75 203 GLN B O 1
ATOM 6277 N N . PRO B 1 204 ? 11.172 -30.516 -6.355 1 91.62 204 PRO B N 1
ATOM 6278 C CA . PRO B 1 204 ? 12.25 -31.156 -5.617 1 91.62 204 PRO B CA 1
ATOM 6279 C C . PRO B 1 204 ? 12.062 -31.078 -4.102 1 91.62 204 PRO B C 1
ATOM 6281 O O . PRO B 1 204 ? 11.523 -30.094 -3.598 1 91.62 204 PRO B O 1
ATOM 6284 N N . VAL B 1 205 ? 12.547 -32.125 -3.398 1 89.81 205 VAL B N 1
ATOM 6285 C CA . VAL B 1 205 ? 12.305 -32.188 -1.961 1 89.81 205 VAL B CA 1
ATOM 6286 C C . VAL B 1 205 ? 13.633 -32.219 -1.213 1 89.81 205 VAL B C 1
ATOM 6288 O O . VAL B 1 205 ? 14.539 -32.969 -1.574 1 89.81 205 VAL B O 1
ATOM 6291 N N . PHE B 1 206 ? 13.672 -31.312 -0.221 1 87.44 206 PHE B N 1
ATOM 6292 C CA . PHE B 1 206 ? 14.812 -31.328 0.683 1 87.44 206 PHE B CA 1
ATOM 6293 C C . PHE B 1 206 ? 14.68 -32.438 1.703 1 87.44 206 PHE B C 1
ATOM 6295 O O . PHE B 1 206 ? 13.641 -33.094 1.781 1 87.44 206 PHE B O 1
ATOM 6302 N N . ASP B 1 207 ? 15.773 -32.5 2.387 1 80.06 207 ASP B N 1
ATOM 6303 C CA . ASP B 1 207 ? 15.68 -33.406 3.533 1 80.06 207 ASP B CA 1
ATOM 6304 C C . ASP B 1 207 ? 14.656 -32.906 4.547 1 80.06 207 ASP B C 1
ATOM 6306 O O . ASP B 1 207 ? 14.367 -31.703 4.598 1 80.06 207 ASP B O 1
ATOM 6310 N N . ARG B 1 208 ? 14.008 -33.75 5.254 1 79.94 208 ARG B N 1
ATOM 6311 C CA . ARG B 1 208 ? 13.008 -33.469 6.277 1 79.94 208 ARG B CA 1
ATOM 6312 C C . ARG B 1 208 ? 11.734 -32.906 5.652 1 79.94 208 ARG B C 1
ATOM 6314 O O . ARG B 1 208 ? 11.086 -32.031 6.234 1 79.94 208 ARG B O 1
ATOM 6321 N N . ASN B 1 209 ? 11.555 -33.125 4.469 1 79.56 209 ASN B N 1
ATOM 6322 C CA . ASN B 1 209 ? 10.297 -33 3.74 1 79.56 209 ASN B CA 1
ATOM 6323 C C . ASN B 1 209 ? 9.969 -31.531 3.455 1 79.56 209 ASN B C 1
ATOM 6325 O O . ASN B 1 209 ? 8.797 -31.156 3.441 1 79.56 209 ASN B O 1
ATOM 6329 N N . LEU B 1 210 ? 10.977 -30.688 3.396 1 89.81 210 LEU B N 1
ATOM 6330 C CA . LEU B 1 210 ? 10.727 -29.344 2.885 1 89.81 210 LEU B CA 1
ATOM 6331 C C . LEU B 1 210 ? 10.727 -29.344 1.36 1 89.81 210 LEU B C 1
ATOM 6333 O O . LEU B 1 210 ? 11.664 -29.844 0.731 1 89.81 210 LEU B O 1
ATOM 6337 N N . HIS B 1 211 ? 9.711 -28.891 0.829 1 93.19 211 HIS B N 1
ATOM 6338 C CA . HIS B 1 211 ? 9.594 -28.828 -0.624 1 93.19 211 HIS B CA 1
ATOM 6339 C C . HIS B 1 211 ? 10.273 -27.594 -1.189 1 93.19 211 HIS B C 1
ATOM 6341 O O . HIS B 1 211 ? 10.188 -26.516 -0.605 1 93.19 211 HIS B O 1
ATOM 6347 N N . GLY B 1 212 ? 10.984 -27.781 -2.285 1 93.12 212 GLY B N 1
ATOM 6348 C CA . GLY B 1 212 ? 11.688 -26.672 -2.928 1 93.12 212 GLY B CA 1
ATOM 6349 C C . GLY B 1 212 ? 10.766 -25.516 -3.301 1 93.12 212 GLY B C 1
ATOM 6350 O O . GLY B 1 212 ? 11.156 -24.359 -3.193 1 93.12 212 GLY B O 1
ATOM 6351 N N . GLY B 1 213 ? 9.594 -25.844 -3.74 1 95.31 213 GLY B N 1
ATOM 6352 C CA . GLY B 1 213 ? 8.625 -24.812 -4.098 1 95.31 213 GLY B CA 1
ATOM 6353 C C . GLY B 1 213 ? 8.23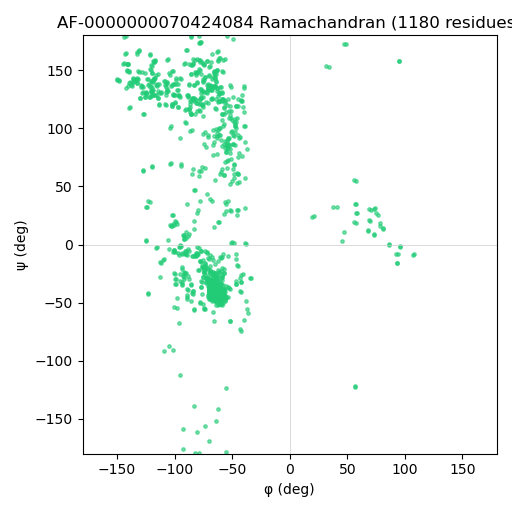4 -23.922 -2.928 1 95.31 213 GLY B C 1
ATOM 6354 O O . GLY B 1 213 ? 8.078 -22.719 -3.09 1 95.31 213 GLY B O 1
ATOM 6355 N N . ASP B 1 214 ? 8.109 -24.484 -1.771 1 95.81 214 ASP B N 1
ATOM 6356 C CA . ASP B 1 214 ? 7.758 -23.719 -0.584 1 95.81 214 ASP B CA 1
ATOM 6357 C C . ASP B 1 214 ? 8.859 -22.703 -0.235 1 95.81 214 ASP B C 1
ATOM 6359 O O . ASP B 1 214 ? 8.57 -21.547 0.07 1 95.81 214 ASP B O 1
ATOM 6363 N N . LEU B 1 215 ? 10.062 -23.172 -0.299 1 95.94 215 LEU B N 1
ATOM 6364 C CA . LEU B 1 215 ? 11.188 -22.297 0.014 1 95.94 215 LEU B CA 1
ATOM 6365 C C . LEU B 1 215 ? 11.297 -21.172 -1.007 1 95.94 215 LEU B C 1
ATOM 6367 O O . LEU B 1 215 ? 11.5 -20.016 -0.64 1 95.94 215 LEU B O 1
ATOM 6371 N N . GLN B 1 216 ? 11.148 -21.531 -2.244 1 96.81 216 GLN B N 1
ATOM 6372 C CA . GLN B 1 216 ? 11.289 -20.516 -3.297 1 96.81 216 GLN B CA 1
ATOM 6373 C C . GLN B 1 216 ? 10.117 -19.547 -3.281 1 96.81 216 GLN B C 1
ATOM 6375 O O . GLN B 1 216 ? 10.281 -18.359 -3.59 1 96.81 216 GLN B O 1
ATOM 6380 N N . ILE B 1 217 ? 8.938 -20.047 -2.982 1 98 217 ILE B N 1
ATOM 6381 C CA . ILE B 1 217 ? 7.777 -19.156 -2.83 1 98 217 ILE B CA 1
ATOM 6382 C C . ILE B 1 217 ? 8.031 -18.172 -1.702 1 98 217 ILE B C 1
ATOM 6384 O O . ILE B 1 217 ? 7.836 -16.953 -1.875 1 98 217 ILE B O 1
ATOM 6388 N N . ALA B 1 218 ? 8.492 -18.656 -0.603 1 97.75 218 ALA B N 1
ATOM 6389 C CA . ALA B 1 218 ? 8.758 -17.797 0.549 1 97.75 218 ALA B CA 1
ATOM 6390 C C . ALA B 1 218 ? 9.812 -16.75 0.221 1 97.75 218 ALA B C 1
ATOM 6392 O O . ALA B 1 218 ? 9.641 -15.562 0.53 1 97.75 218 ALA B O 1
ATOM 6393 N N . SER B 1 219 ? 10.852 -17.203 -0.424 1 97.88 219 SER B N 1
ATOM 6394 C CA . SER B 1 219 ? 11.945 -16.297 -0.784 1 97.88 219 SER B CA 1
ATOM 6395 C C . SER B 1 219 ? 11.484 -15.234 -1.777 1 97.88 219 SER B C 1
ATOM 6397 O O . SER B 1 219 ? 11.789 -14.055 -1.612 1 97.88 219 SER B O 1
ATOM 6399 N N . SER B 1 220 ? 10.797 -15.711 -2.785 1 97.94 220 SER B N 1
ATOM 6400 C CA . SER B 1 220 ? 10.328 -14.789 -3.814 1 97.94 220 SER B CA 1
ATOM 6401 C C . SER B 1 220 ? 9.344 -13.773 -3.244 1 97.94 220 SER B C 1
ATOM 6403 O O . SER B 1 220 ? 9.344 -12.609 -3.648 1 97.94 220 SER B O 1
ATOM 6405 N N . LEU B 1 221 ? 8.539 -14.25 -2.379 1 97.75 221 LEU B N 1
ATOM 6406 C CA . LEU B 1 221 ? 7.559 -13.383 -1.737 1 97.75 221 LEU B CA 1
ATOM 6407 C C . LEU B 1 221 ? 8.242 -12.266 -0.958 1 97.75 221 LEU B C 1
ATOM 6409 O O . LEU B 1 221 ? 7.938 -11.086 -1.16 1 97.75 221 LEU B O 1
ATOM 6413 N N . LEU B 1 222 ? 9.148 -12.586 -0.152 1 97.56 222 LEU B N 1
ATOM 6414 C CA . LEU B 1 222 ? 9.828 -11.602 0.678 1 97.56 222 LEU B CA 1
ATOM 6415 C C . LEU B 1 222 ? 10.719 -10.695 -0.172 1 97.56 222 LEU B C 1
ATOM 6417 O O . LEU B 1 222 ? 10.695 -9.469 -0.01 1 97.56 222 LEU B O 1
ATOM 6421 N N . CYS B 1 223 ? 11.406 -11.25 -1.155 1 97.81 223 CYS B N 1
ATOM 6422 C CA . CYS B 1 223 ? 12.383 -10.508 -1.943 1 97.81 223 CYS B CA 1
ATOM 6423 C C . CYS B 1 223 ? 11.695 -9.562 -2.922 1 97.81 223 CYS B C 1
ATOM 6425 O O . CYS B 1 223 ? 12.305 -8.609 -3.4 1 97.81 223 CYS B O 1
ATOM 6427 N N . SER B 1 224 ? 10.477 -9.883 -3.266 1 96.44 224 SER B N 1
ATOM 6428 C CA . SER B 1 224 ? 9.75 -9.008 -4.184 1 96.44 224 SER B CA 1
ATOM 6429 C C . SER B 1 224 ? 8.961 -7.949 -3.432 1 96.44 224 SER B C 1
ATOM 6431 O O . SER B 1 224 ? 8.328 -7.086 -4.047 1 96.44 224 SER B O 1
ATOM 6433 N N . GLY B 1 225 ? 8.938 -8.008 -2.135 1 94.5 225 GLY B N 1
ATOM 6434 C CA . GLY B 1 225 ? 8.234 -7.023 -1.327 1 94.5 225 GLY B CA 1
ATOM 6435 C C . GLY B 1 225 ? 6.742 -7.281 -1.237 1 94.5 225 GLY B C 1
ATOM 6436 O O . GLY B 1 225 ? 5.98 -6.402 -0.828 1 94.5 225 GLY B O 1
ATOM 6437 N N . ASN B 1 226 ? 6.32 -8.477 -1.633 1 94.56 226 ASN B N 1
ATOM 6438 C CA . ASN B 1 226 ? 4.906 -8.828 -1.555 1 94.56 226 ASN B CA 1
ATOM 6439 C C . ASN B 1 226 ? 4.504 -9.203 -0.133 1 94.56 226 ASN B C 1
ATOM 6441 O O . ASN B 1 226 ? 5.359 -9.516 0.698 1 94.56 226 ASN B O 1
ATOM 6445 N N . ASN B 1 227 ? 3.227 -9.086 0.069 1 92 227 ASN B N 1
ATOM 6446 C CA . ASN B 1 227 ? 2.643 -9.469 1.349 1 92 227 ASN B CA 1
ATOM 6447 C C . ASN B 1 227 ? 2.031 -10.867 1.285 1 92 227 ASN B C 1
ATOM 6449 O O . ASN B 1 227 ? 1.397 -11.227 0.293 1 92 227 ASN B O 1
ATOM 6453 N N . PHE B 1 228 ? 2.248 -11.617 2.324 1 94.56 228 PHE B N 1
ATOM 6454 C CA . PHE B 1 228 ? 1.814 -13.016 2.33 1 94.56 228 PHE B CA 1
ATOM 6455 C C . PHE B 1 228 ? 0.301 -13.109 2.182 1 94.56 228 PHE B C 1
ATOM 6457 O O . PHE B 1 228 ? -0.201 -13.898 1.382 1 94.56 228 PHE B O 1
ATOM 6464 N N . SER B 1 229 ? -0.405 -12.344 2.938 1 90.88 229 SER B N 1
ATOM 6465 C CA . SER B 1 229 ? -1.859 -12.461 2.951 1 90.88 229 SER B CA 1
ATOM 6466 C C . SER B 1 229 ? -2.451 -12.148 1.582 1 90.88 229 SER B C 1
ATOM 6468 O O . SER B 1 229 ? -3.402 -12.797 1.147 1 90.88 229 SER B O 1
ATOM 6470 N N . LYS B 1 230 ? -1.927 -11.203 0.911 1 92 230 LYS B N 1
ATOM 6471 C CA . LYS B 1 230 ? -2.41 -10.836 -0.416 1 92 230 LYS B CA 1
ATOM 6472 C C . LYS B 1 230 ? -2.117 -11.93 -1.434 1 92 230 LYS B C 1
ATOM 6474 O O . LYS B 1 230 ? -2.975 -12.273 -2.252 1 92 230 LYS B O 1
ATOM 6479 N N . LEU B 1 231 ? -0.951 -12.445 -1.319 1 96 231 LEU B N 1
ATOM 6480 C CA . LEU B 1 231 ? -0.584 -13.508 -2.25 1 96 231 LEU B CA 1
ATOM 6481 C C . LEU B 1 231 ? -1.368 -14.789 -1.954 1 96 231 LEU B C 1
ATOM 6483 O O . LEU B 1 231 ? -1.709 -15.539 -2.871 1 96 231 LEU B O 1
ATOM 6487 N N . ALA B 1 232 ? -1.532 -15.016 -0.689 1 95.69 232 ALA B N 1
ATOM 6488 C CA . ALA B 1 232 ? -2.322 -16.188 -0.302 1 95.69 232 ALA B CA 1
ATOM 6489 C C . ALA B 1 232 ? -3.748 -16.078 -0.834 1 95.69 232 ALA B C 1
ATOM 6491 O O . ALA B 1 232 ? -4.336 -17.078 -1.25 1 95.69 232 ALA B O 1
ATOM 6492 N N . LEU B 1 233 ? -4.301 -14.906 -0.782 1 95.5 233 LEU B N 1
ATOM 6493 C CA . LEU B 1 233 ? -5.637 -14.695 -1.322 1 95.5 233 LEU B CA 1
ATOM 6494 C C . LEU B 1 233 ? -5.656 -14.898 -2.832 1 95.5 233 LEU B C 1
ATOM 6496 O O . LEU B 1 233 ? -6.578 -15.516 -3.369 1 95.5 233 LEU B O 1
ATOM 6500 N N . PHE B 1 234 ? -4.656 -14.406 -3.504 1 97.38 234 PHE B N 1
ATOM 6501 C CA . PHE B 1 234 ? -4.488 -14.641 -4.934 1 97.38 234 PHE B CA 1
ATOM 6502 C C . PHE B 1 234 ? -4.445 -16.141 -5.23 1 97.38 234 PHE B C 1
ATOM 6504 O O . PHE B 1 234 ? -5.133 -16.609 -6.137 1 97.38 234 PHE B O 1
ATOM 6511 N N . ALA B 1 235 ? -3.635 -16.844 -4.457 1 97.94 235 ALA B N 1
ATOM 6512 C CA . ALA B 1 235 ? -3.502 -18.297 -4.629 1 97.94 235 ALA B CA 1
ATOM 6513 C C . ALA B 1 235 ? -4.828 -19 -4.363 1 97.94 235 ALA B C 1
ATOM 6515 O O . ALA B 1 235 ? -5.184 -19.953 -5.066 1 97.94 235 ALA B O 1
ATOM 6516 N N . LYS B 1 236 ? -5.504 -18.516 -3.408 1 96 236 LYS B N 1
ATOM 6517 C CA . LYS B 1 236 ? -6.797 -19.094 -3.062 1 96 236 LYS B CA 1
ATOM 6518 C C . LYS B 1 236 ? -7.785 -18.969 -4.219 1 96 236 LYS B C 1
ATOM 6520 O O . LYS B 1 236 ? -8.477 -19.922 -4.562 1 96 236 LYS B O 1
ATOM 6525 N N . PHE B 1 237 ? -7.852 -17.828 -4.789 1 97.06 237 PHE B N 1
ATOM 6526 C CA . PHE B 1 237 ? -8.773 -17.594 -5.891 1 97.06 237 PHE B CA 1
ATOM 6527 C C . PHE B 1 237 ? -8.367 -18.391 -7.125 1 97.06 237 PHE B C 1
ATOM 6529 O O . PHE B 1 237 ? -9.219 -18.844 -7.895 1 97.06 237 PHE B O 1
ATOM 6536 N N . LEU B 1 238 ? -7.09 -18.562 -7.273 1 96.94 238 LEU B N 1
ATOM 6537 C CA . LEU B 1 238 ? -6.547 -19.328 -8.398 1 96.94 238 LEU B CA 1
ATOM 6538 C C . LEU B 1 238 ? -6.621 -20.812 -8.125 1 96.94 238 LEU B C 1
ATOM 6540 O O . LEU B 1 238 ? -6.281 -21.625 -8.992 1 96.94 238 LEU B O 1
ATOM 6544 N N . LYS B 1 239 ? -7.008 -21.203 -6.887 1 96.5 239 LYS B N 1
ATOM 6545 C CA . LYS B 1 239 ? -7.004 -22.578 -6.41 1 96.5 239 LYS B CA 1
ATOM 6546 C C . LYS B 1 239 ? -5.617 -23.203 -6.539 1 96.5 239 LYS B C 1
ATOM 6548 O O . LYS B 1 239 ? -5.488 -24.359 -6.977 1 96.5 239 LYS B O 1
ATOM 6553 N N . LEU B 1 240 ? -4.637 -22.422 -6.348 1 97.62 240 LEU B N 1
ATOM 6554 C CA . LEU B 1 240 ? -3.244 -22.859 -6.348 1 97.62 240 LEU B CA 1
ATOM 6555 C C . LEU B 1 240 ? -2.842 -23.391 -4.973 1 97.62 240 LEU B C 1
ATOM 6557 O O . LEU B 1 240 ? -3.01 -22.703 -3.965 1 97.62 240 LEU B O 1
ATOM 6561 N N . HIS B 1 241 ? -2.34 -24.594 -4.973 1 96.38 241 HIS B N 1
ATOM 6562 C CA . HIS B 1 241 ? -1.775 -25.078 -3.719 1 96.38 241 HIS B CA 1
ATOM 6563 C C . HIS B 1 241 ? -0.647 -24.172 -3.238 1 96.38 241 HIS B C 1
ATOM 6565 O O . HIS B 1 241 ? 0.251 -23.828 -4.012 1 96.38 241 HIS B O 1
ATOM 6571 N N . PHE B 1 242 ? -0.751 -23.797 -1.958 1 96.38 242 PHE B N 1
ATOM 6572 C CA . PHE B 1 242 ? 0.144 -22.766 -1.432 1 96.38 242 PHE B CA 1
ATOM 6573 C C . PHE B 1 242 ? 0.573 -23.109 -0.008 1 96.38 242 PHE B C 1
ATOM 6575 O O . PHE B 1 242 ? -0.053 -23.938 0.654 1 96.38 242 PHE B O 1
ATOM 6582 N N . LEU B 1 243 ? 1.642 -22.609 0.332 1 94.25 243 LEU B N 1
ATOM 6583 C CA . LEU B 1 243 ? 2.084 -22.844 1.7 1 94.25 243 LEU B CA 1
ATOM 6584 C C . LEU B 1 243 ? 1.237 -22.062 2.695 1 94.25 243 LEU B C 1
ATOM 6586 O O . LEU B 1 243 ? 0.695 -21.016 2.357 1 94.25 243 LEU B O 1
ATOM 6590 N N . ASP B 1 244 ? 1.234 -22.516 3.918 1 91.81 244 ASP B N 1
ATOM 6591 C CA . ASP B 1 244 ? 0.444 -21.844 4.938 1 91.81 244 ASP B CA 1
ATOM 6592 C C . ASP B 1 244 ? 1.264 -20.75 5.633 1 91.81 244 ASP B C 1
ATOM 6594 O O . ASP B 1 244 ? 2.479 -20.672 5.445 1 91.81 244 ASP B O 1
ATOM 6598 N N . LYS B 1 245 ? 0.571 -19.938 6.359 1 92.38 245 LYS B N 1
ATOM 6599 C CA . LYS B 1 245 ? 1.18 -18.766 6.98 1 92.38 245 LYS B CA 1
ATOM 6600 C C . LYS B 1 245 ? 2.254 -19.172 7.988 1 92.38 245 LYS B C 1
ATOM 6602 O O . LYS B 1 245 ? 3.307 -18.531 8.07 1 92.38 245 LYS B O 1
ATOM 6607 N N . ASP B 1 246 ? 1.967 -20.203 8.719 1 89.94 246 ASP B N 1
ATOM 6608 C CA . ASP B 1 246 ? 2.922 -20.641 9.727 1 89.94 246 ASP B CA 1
ATOM 6609 C C . ASP B 1 246 ? 4.199 -21.172 9.078 1 89.94 246 ASP B C 1
ATOM 6611 O O . ASP B 1 246 ? 5.305 -20.891 9.555 1 89.94 246 ASP B O 1
ATOM 6615 N N . ALA B 1 247 ? 3.994 -21.969 8.047 1 93.06 247 ALA B N 1
ATOM 6616 C CA . ALA B 1 247 ? 5.156 -22.453 7.312 1 93.06 247 ALA B CA 1
ATOM 6617 C C . ALA B 1 247 ? 5.98 -21.297 6.758 1 93.06 247 ALA B C 1
ATOM 6619 O O . ALA B 1 247 ? 7.211 -21.312 6.852 1 93.06 247 ALA B O 1
ATOM 6620 N N . TYR B 1 248 ? 5.344 -20.328 6.297 1 95.94 248 TYR B N 1
ATOM 6621 C CA . TYR B 1 248 ? 6.02 -19.141 5.773 1 95.94 248 TYR B CA 1
ATOM 6622 C C . TYR B 1 248 ? 6.793 -18.422 6.871 1 95.94 248 TYR B C 1
ATOM 6624 O O . TYR B 1 248 ? 7.957 -18.062 6.68 1 95.94 248 TYR B O 1
ATOM 6632 N N . SER B 1 249 ? 6.156 -18.188 7.953 1 94 249 SER B N 1
ATOM 6633 C CA . SER B 1 249 ? 6.785 -17.484 9.062 1 94 249 SER B CA 1
ATOM 6634 C C . SER B 1 249 ? 8.016 -18.234 9.562 1 94 249 SER B C 1
ATOM 6636 O O . SER B 1 249 ? 9.031 -17.625 9.898 1 94 249 SER B O 1
ATOM 6638 N N . ASN B 1 250 ? 7.863 -19.5 9.555 1 93.12 250 ASN B N 1
ATOM 6639 C CA . ASN B 1 250 ? 8.984 -20.328 10 1 93.12 250 ASN B CA 1
ATOM 6640 C C . ASN B 1 250 ? 10.172 -20.219 9.039 1 93.12 250 ASN B C 1
ATOM 6642 O O . ASN B 1 250 ? 11.312 -20.078 9.469 1 93.12 250 ASN B O 1
ATOM 6646 N N . LEU B 1 251 ? 9.922 -20.344 7.777 1 95.81 251 LEU B N 1
ATOM 6647 C CA . LEU B 1 251 ? 10.984 -20.219 6.777 1 95.81 251 LEU B CA 1
ATOM 6648 C C . LEU B 1 251 ? 11.633 -18.844 6.828 1 95.81 251 LEU B C 1
ATOM 6650 O O . LEU B 1 251 ? 12.852 -18.719 6.684 1 95.81 251 LEU B O 1
ATOM 6654 N N . GLN B 1 252 ? 10.852 -17.891 6.996 1 95.88 252 GLN B N 1
ATOM 6655 C CA . GLN B 1 252 ? 11.32 -16.516 7.086 1 95.88 252 GLN B CA 1
ATOM 6656 C C . GLN B 1 252 ? 12.305 -16.344 8.242 1 95.88 252 GLN B C 1
ATOM 6658 O O . GLN B 1 252 ? 13.391 -15.781 8.062 1 95.88 252 GLN B O 1
ATOM 6663 N N . GLU B 1 253 ? 11.93 -16.75 9.375 1 94.56 253 GLU B N 1
ATOM 6664 C CA . GLU B 1 253 ? 12.719 -16.562 10.594 1 94.56 253 GLU B CA 1
ATOM 6665 C C . GLU B 1 253 ? 13.992 -17.406 10.562 1 94.56 253 GLU B C 1
ATOM 6667 O O . GLU B 1 253 ? 15.047 -16.953 11.016 1 94.56 253 GLU B O 1
ATOM 6672 N N . LYS B 1 254 ? 13.852 -18.547 10.016 1 93.94 254 LYS B N 1
ATOM 6673 C CA . LYS B 1 254 ? 14.961 -19.5 10.102 1 93.94 254 LYS B CA 1
ATOM 6674 C C . LYS B 1 254 ? 15.992 -19.25 9.008 1 93.94 254 LYS B C 1
ATOM 6676 O O . LYS B 1 254 ? 17.203 -19.375 9.242 1 93.94 254 LYS B O 1
ATOM 6681 N N . TYR B 1 255 ? 15.523 -18.938 7.801 1 96.38 255 TYR B N 1
ATOM 6682 C CA . TYR B 1 255 ? 16.484 -18.938 6.699 1 96.38 255 TYR B CA 1
ATOM 6683 C C . TYR B 1 255 ? 16.5 -17.578 5.996 1 96.38 255 TYR B C 1
ATOM 6685 O O . TYR B 1 255 ? 17.578 -17.078 5.637 1 96.38 255 TYR B O 1
ATOM 6693 N N . LEU B 1 256 ? 15.406 -16.938 5.75 1 98.38 256 LEU B N 1
ATOM 6694 C CA . LEU B 1 256 ? 15.352 -15.75 4.898 1 98.38 256 LEU B CA 1
ATOM 6695 C C . LEU B 1 256 ? 15.93 -14.539 5.617 1 98.38 256 LEU B C 1
ATOM 6697 O O . LEU B 1 256 ? 16.906 -13.945 5.152 1 98.38 256 LEU B O 1
ATOM 6701 N N . VAL B 1 257 ? 15.438 -14.195 6.789 1 98.12 257 VAL B N 1
ATOM 6702 C CA . VAL B 1 257 ? 15.789 -12.977 7.52 1 98.12 257 VAL B CA 1
ATOM 6703 C C . VAL B 1 257 ? 17.281 -12.992 7.852 1 98.12 257 VAL B C 1
ATOM 6705 O O . VAL B 1 257 ? 18 -12.031 7.547 1 98.12 257 VAL B O 1
ATOM 6708 N N . PRO B 1 258 ? 17.781 -14.094 8.359 1 97.75 258 PRO B N 1
ATOM 6709 C CA . PRO B 1 258 ? 19.203 -14.094 8.672 1 97.75 258 PRO B CA 1
ATOM 6710 C C . PRO B 1 258 ? 20.078 -13.969 7.43 1 97.75 258 PRO B C 1
ATOM 6712 O O . PRO B 1 258 ? 21.125 -13.305 7.465 1 97.75 258 PRO B O 1
ATOM 6715 N N . THR B 1 259 ? 19.703 -14.625 6.379 1 98.31 259 THR B N 1
ATOM 6716 C CA . THR B 1 259 ? 20.5 -14.578 5.156 1 98.31 259 THR B CA 1
ATOM 6717 C C . THR B 1 259 ? 20.484 -13.172 4.559 1 98.31 259 THR B C 1
ATOM 6719 O O . THR B 1 259 ? 21.516 -12.703 4.051 1 98.31 259 THR B O 1
ATOM 6722 N N . ILE B 1 260 ? 19.359 -12.523 4.59 1 98.56 260 ILE B N 1
ATOM 6723 C CA . ILE B 1 260 ? 19.25 -11.164 4.086 1 98.56 260 ILE B CA 1
ATOM 6724 C C . ILE B 1 260 ? 20.141 -10.234 4.902 1 98.56 260 ILE B C 1
ATOM 6726 O O . ILE B 1 260 ? 20.844 -9.391 4.344 1 98.56 260 ILE B O 1
ATOM 6730 N N . ASP B 1 261 ? 20.125 -10.414 6.184 1 98.06 261 ASP B N 1
ATOM 6731 C CA . ASP B 1 261 ? 20.938 -9.594 7.066 1 98.06 261 ASP B CA 1
ATOM 6732 C C . ASP B 1 261 ? 22.422 -9.758 6.746 1 98.06 261 ASP B C 1
ATOM 6734 O O . ASP B 1 261 ? 23.156 -8.766 6.633 1 98.06 261 ASP B O 1
ATOM 6738 N N . SER B 1 262 ? 22.828 -10.992 6.555 1 97.81 262 SER B N 1
ATOM 6739 C CA . SER B 1 262 ? 24.234 -11.266 6.219 1 97.81 262 SER B CA 1
ATOM 6740 C C . SER B 1 262 ? 24.594 -10.695 4.852 1 97.81 262 SER B C 1
ATOM 6742 O O . SER B 1 262 ? 25.672 -10.133 4.672 1 97.81 262 SER B O 1
ATOM 6744 N N . PHE B 1 263 ? 23.719 -10.867 3.953 1 98.25 263 PHE B N 1
ATOM 6745 C CA . PHE B 1 263 ? 23.938 -10.375 2.598 1 98.25 263 PHE B CA 1
ATOM 6746 C C . PHE B 1 263 ? 24.031 -8.859 2.584 1 98.25 263 PHE B C 1
ATOM 6748 O O . PHE B 1 263 ? 24.859 -8.289 1.872 1 98.25 263 PHE B O 1
ATOM 6755 N N . TRP B 1 264 ? 23.234 -8.18 3.33 1 98 264 TRP B N 1
ATOM 6756 C CA . TRP B 1 264 ? 23.281 -6.727 3.461 1 98 264 TRP B CA 1
ATOM 6757 C C . TRP B 1 264 ? 24.609 -6.273 4.059 1 98 264 TRP B C 1
ATOM 6759 O O . TRP B 1 264 ? 25.234 -5.332 3.561 1 98 264 TRP B O 1
ATOM 6769 N N . LYS B 1 265 ? 25.016 -6.941 5.078 1 96.75 265 LYS B N 1
ATOM 6770 C CA . LYS B 1 265 ? 26.281 -6.582 5.727 1 96.75 265 LYS B CA 1
ATOM 6771 C C . LYS B 1 265 ? 27.453 -6.707 4.758 1 96.75 265 LYS B C 1
ATOM 6773 O O . LYS B 1 265 ? 28.359 -5.875 4.762 1 96.75 265 LYS B O 1
ATOM 6778 N N . GLU B 1 266 ? 27.375 -7.715 3.961 1 97.12 266 GLU B N 1
ATOM 6779 C CA . GLU B 1 266 ? 28.406 -7.879 2.943 1 97.12 266 GLU B CA 1
ATOM 6780 C C . GLU B 1 266 ? 28.391 -6.727 1.946 1 97.12 266 GLU B C 1
ATOM 6782 O O . GLU B 1 266 ? 29.453 -6.191 1.589 1 97.12 266 GLU B O 1
ATOM 6787 N N . ASN B 1 267 ? 27.219 -6.434 1.486 1 96.62 267 ASN B N 1
ATOM 6788 C CA . ASN B 1 267 ? 27.078 -5.32 0.557 1 96.62 267 ASN B CA 1
ATOM 6789 C C . ASN B 1 267 ? 27.516 -4.004 1.187 1 96.62 267 ASN B C 1
ATOM 6791 O O . ASN B 1 267 ? 28.203 -3.201 0.543 1 96.62 267 ASN B O 1
ATOM 6795 N N . GLN B 1 268 ? 27.125 -3.781 2.4 1 96 268 GLN B N 1
ATOM 6796 C CA . GLN B 1 268 ? 27.516 -2.586 3.139 1 96 268 GLN B CA 1
ATOM 6797 C C . GLN B 1 268 ? 29.031 -2.475 3.24 1 96 268 GLN B C 1
ATOM 6799 O O . GLN B 1 268 ? 29.594 -1.4 3.021 1 96 268 GLN B O 1
ATOM 6804 N N . ASN B 1 269 ? 29.656 -3.549 3.539 1 95.88 269 ASN B N 1
ATOM 6805 C CA . ASN B 1 269 ? 31.109 -3.564 3.662 1 95.88 269 ASN B CA 1
ATOM 6806 C C . ASN B 1 269 ? 31.797 -3.215 2.342 1 95.88 269 ASN B C 1
ATOM 6808 O O . ASN B 1 269 ? 32.812 -2.502 2.326 1 95.88 269 ASN B O 1
ATOM 6812 N N . LYS B 1 270 ? 31.219 -3.707 1.329 1 96.19 270 LYS B N 1
ATOM 6813 C CA . LYS B 1 270 ? 31.781 -3.377 0.018 1 96.19 270 LYS B CA 1
ATOM 6814 C C . LYS B 1 270 ? 31.672 -1.882 -0.264 1 96.19 270 LYS B C 1
ATOM 6816 O O . LYS B 1 270 ? 32.594 -1.27 -0.773 1 96.19 270 LYS B O 1
ATOM 6821 N N . VAL B 1 271 ? 30.562 -1.314 0.074 1 96.19 271 VAL B N 1
ATOM 6822 C CA . VAL B 1 271 ? 30.344 0.111 -0.143 1 96.19 271 VAL B CA 1
ATOM 6823 C C . VAL B 1 271 ? 31.281 0.924 0.736 1 96.19 271 VAL B C 1
ATOM 6825 O O . VAL B 1 271 ? 31.953 1.848 0.258 1 96.19 271 VAL B O 1
ATOM 6828 N N . VAL B 1 272 ? 31.391 0.543 1.949 1 95.81 272 VAL B N 1
ATOM 6829 C CA . VAL B 1 272 ? 32.219 1.256 2.916 1 95.81 272 VAL B CA 1
ATOM 6830 C C . VAL B 1 272 ? 33.688 1.164 2.506 1 95.81 272 VAL B C 1
ATOM 6832 O O . VAL B 1 272 ? 34.438 2.143 2.607 1 95.81 272 VAL B O 1
ATOM 6835 N N . GLU B 1 273 ? 34.094 0.026 2.02 1 95 273 GLU B N 1
ATOM 6836 C CA . GLU B 1 273 ? 35.469 -0.168 1.573 1 95 273 GLU B CA 1
ATOM 6837 C C . GLU B 1 273 ? 35.781 0.742 0.394 1 95 273 GLU B C 1
ATOM 6839 O O . GLU B 1 273 ? 36.906 1.25 0.291 1 95 273 GLU B O 1
ATOM 6844 N N . SER B 1 274 ? 34.812 0.971 -0.386 1 94.25 274 SER B N 1
ATOM 6845 C CA . SER B 1 274 ? 35.031 1.818 -1.555 1 94.25 274 SER B CA 1
ATOM 6846 C C . SER B 1 274 ? 35.156 3.285 -1.159 1 94.25 274 SER B C 1
ATOM 6848 O O . SER B 1 274 ? 35.688 4.102 -1.929 1 94.25 274 SER B O 1
ATOM 6850 N N . LEU B 1 275 ? 34.75 3.59 0.007 1 94.25 275 LEU B N 1
ATOM 6851 C CA . LEU B 1 275 ? 34.75 4.977 0.463 1 94.25 275 LEU B CA 1
ATOM 6852 C C . LEU B 1 275 ? 35.938 5.258 1.362 1 94.25 275 LEU B C 1
ATOM 6854 O O . LEU B 1 275 ? 36.156 6.402 1.766 1 94.25 275 LEU B O 1
ATOM 6858 N N . LYS B 1 276 ? 36.688 4.238 1.654 1 90.94 276 LYS B N 1
ATOM 6859 C CA . LYS B 1 276 ? 37.844 4.414 2.535 1 90.94 276 LYS B CA 1
ATOM 6860 C C . LYS B 1 276 ? 38.844 5.383 1.93 1 90.94 276 LYS B C 1
ATOM 6862 O O . LYS B 1 276 ? 39.188 5.285 0.745 1 90.94 276 LYS B O 1
ATOM 6867 N N . GLY B 1 277 ? 39.281 6.348 2.719 1 88.94 277 GLY B N 1
ATOM 6868 C CA . GLY B 1 277 ? 40.25 7.324 2.271 1 88.94 277 GLY B CA 1
ATOM 6869 C C . GLY B 1 277 ? 39.625 8.578 1.693 1 88.94 277 GLY B C 1
ATOM 6870 O O . GLY B 1 277 ? 40.312 9.547 1.381 1 88.94 277 GLY B O 1
ATOM 6871 N N . GLU B 1 278 ? 38.344 8.555 1.527 1 92.62 278 GLU B N 1
ATOM 6872 C CA . GLU B 1 278 ? 37.625 9.711 0.988 1 92.62 278 GLU B CA 1
ATOM 6873 C C . GLU B 1 278 ? 36.875 10.453 2.084 1 92.62 278 GLU B C 1
ATOM 6875 O O . GLU B 1 278 ? 36.531 9.875 3.121 1 92.62 278 GLU B O 1
ATOM 6880 N N . ASN B 1 279 ? 36.812 11.734 1.869 1 93.75 279 ASN B N 1
ATOM 6881 C CA . ASN B 1 279 ? 35.906 12.508 2.721 1 93.75 279 ASN B CA 1
ATOM 6882 C C . ASN B 1 279 ? 34.438 12.375 2.27 1 93.75 279 ASN B C 1
ATOM 6884 O O . ASN B 1 279 ? 34.094 12.758 1.151 1 93.75 279 ASN B O 1
ATOM 6888 N N . VAL B 1 280 ? 33.656 11.898 3.176 1 96.31 280 VAL B N 1
ATOM 6889 C CA . VAL B 1 280 ? 32.312 11.523 2.787 1 96.31 280 VAL B CA 1
ATOM 6890 C C . VAL B 1 280 ? 31.312 12.555 3.314 1 96.31 280 VAL B C 1
ATOM 6892 O O . VAL B 1 280 ? 31.422 13 4.457 1 96.31 280 VAL B O 1
ATOM 6895 N N . VAL B 1 281 ? 30.422 13 2.453 1 96.25 281 VAL B N 1
ATOM 6896 C CA . VAL B 1 281 ? 29.219 13.734 2.855 1 96.25 281 VAL B CA 1
ATOM 6897 C C . VAL B 1 281 ? 28.031 12.781 2.943 1 96.25 281 VAL B C 1
ATOM 6899 O O . VAL B 1 281 ? 27.625 12.195 1.938 1 96.25 281 VAL B O 1
ATOM 6902 N N . ALA B 1 282 ? 27.5 12.672 4.113 1 95.88 282 ALA B N 1
ATOM 6903 C CA . ALA B 1 282 ? 26.453 11.688 4.375 1 95.88 282 ALA B CA 1
ATOM 6904 C C . ALA B 1 282 ? 25.078 12.352 4.398 1 95.88 282 ALA B C 1
ATOM 6906 O O . ALA B 1 282 ? 24.844 13.305 5.152 1 95.88 282 ALA B O 1
ATOM 6907 N N . LEU B 1 283 ? 24.25 11.891 3.545 1 94.88 283 LEU B N 1
ATOM 6908 C CA . LEU B 1 283 ? 22.828 12.266 3.629 1 94.88 283 LEU B CA 1
ATOM 6909 C C . LEU B 1 283 ? 22.094 11.352 4.602 1 94.88 283 LEU B C 1
ATOM 6911 O O . LEU B 1 283 ? 22.141 10.125 4.473 1 94.88 283 LEU B O 1
ATOM 6915 N N . GLY B 1 284 ? 21.438 11.914 5.555 1 91.12 284 GLY B N 1
ATOM 6916 C CA . GLY B 1 284 ? 20.75 11.125 6.566 1 91.12 284 GLY B CA 1
ATOM 6917 C C . GLY B 1 284 ? 19.25 11.398 6.625 1 91.12 284 GLY B C 1
ATOM 6918 O O . GLY B 1 284 ? 18.828 12.539 6.465 1 91.12 284 GLY B O 1
ATOM 6919 N N . ASN B 1 285 ? 18.516 10.312 6.734 1 87.75 285 ASN B N 1
ATOM 6920 C CA . ASN B 1 285 ? 17.062 10.391 6.953 1 87.75 285 ASN B CA 1
ATOM 6921 C C . ASN B 1 285 ? 16.594 9.375 7.988 1 87.75 285 ASN B C 1
ATOM 6923 O O . ASN B 1 285 ? 17.125 8.266 8.062 1 87.75 285 ASN B O 1
ATOM 6927 N N . GLY B 1 286 ? 15.711 9.836 8.867 1 81.88 286 GLY B N 1
ATOM 6928 C CA . GLY B 1 286 ? 15.133 8.969 9.883 1 81.88 286 GLY B CA 1
ATOM 6929 C C . GLY B 1 286 ? 13.625 9.031 9.93 1 81.88 286 GLY B C 1
ATOM 6930 O O . GLY B 1 286 ? 13.031 10.102 9.758 1 81.88 286 GLY B O 1
ATOM 6931 N N . VAL B 1 287 ? 13.094 7.887 10.023 1 78.5 287 VAL B N 1
ATOM 6932 C CA . VAL B 1 287 ? 11.641 7.828 10.109 1 78.5 287 VAL B CA 1
ATOM 6933 C C . VAL B 1 287 ? 11.234 6.898 11.25 1 78.5 287 VAL B C 1
ATOM 6935 O O . VAL B 1 287 ? 11.961 5.961 11.586 1 78.5 287 VAL B O 1
ATOM 6938 N N . VAL B 1 288 ? 10.211 7.297 11.93 1 78.38 288 VAL B N 1
ATOM 6939 C CA . VAL B 1 288 ? 9.602 6.41 12.914 1 78.38 288 VAL B CA 1
ATOM 6940 C C . VAL B 1 288 ? 8.258 5.895 12.391 1 78.38 288 VAL B C 1
ATOM 6942 O O . VAL B 1 288 ? 7.383 6.684 12.031 1 78.38 288 VAL B O 1
ATOM 6945 N N . ASP B 1 289 ? 8.227 4.641 12.289 1 75.5 289 ASP B N 1
ATOM 6946 C CA . ASP B 1 289 ? 7.02 4.016 11.758 1 75.5 289 ASP B CA 1
ATOM 6947 C C . ASP B 1 289 ? 6.406 3.051 12.773 1 75.5 289 ASP B C 1
ATOM 6949 O O . ASP B 1 289 ? 7.117 2.492 13.609 1 75.5 289 ASP B O 1
ATOM 6953 N N . SER B 1 290 ? 5.133 2.984 12.617 1 75.44 290 SER B N 1
ATOM 6954 C CA . SER B 1 290 ? 4.438 1.945 13.367 1 75.44 290 SER B CA 1
ATOM 6955 C C . SER B 1 290 ? 4.391 0.636 12.586 1 75.44 290 SER B C 1
ATOM 6957 O O . SER B 1 290 ? 4.078 0.628 11.398 1 75.44 290 SER B O 1
ATOM 6959 N N . LEU B 1 291 ? 4.84 -0.412 13.211 1 74.44 291 LEU B N 1
ATOM 6960 C CA . LEU B 1 291 ? 4.871 -1.72 12.562 1 74.44 291 LEU B CA 1
ATOM 6961 C C . LEU B 1 291 ? 3.586 -2.492 12.844 1 74.44 291 LEU B C 1
ATOM 6963 O O . LEU B 1 291 ? 3.471 -3.664 12.477 1 74.44 291 LEU B O 1
ATOM 6967 N N . GLY B 1 292 ? 2.711 -1.834 13.414 1 63.03 292 GLY B N 1
ATOM 6968 C CA . GLY B 1 292 ? 1.508 -2.523 13.844 1 63.03 292 GLY B CA 1
ATOM 6969 C C . GLY B 1 292 ? 1.571 -2.98 15.289 1 63.03 292 GLY B C 1
ATOM 6970 O O . GLY B 1 292 ? 2.654 -3.055 15.875 1 63.03 292 GLY B O 1
ATOM 6971 N N . HIS B 1 293 ? 0.545 -3.217 15.945 1 57.84 293 HIS B N 1
ATOM 6972 C CA . HIS B 1 293 ? 0.391 -3.77 17.297 1 57.84 293 HIS B CA 1
ATOM 6973 C C . HIS B 1 293 ? 1.131 -2.926 18.328 1 57.84 293 HIS B C 1
ATOM 6975 O O . HIS B 1 293 ? 1.773 -3.465 19.219 1 57.84 293 HIS B O 1
ATOM 6981 N N . GLY B 1 294 ? 1.28 -1.703 18.031 1 61.06 294 GLY B N 1
ATOM 6982 C CA . GLY B 1 294 ? 1.869 -0.801 19 1 61.06 294 GLY B CA 1
ATOM 6983 C C . GLY B 1 294 ? 3.385 -0.775 18.953 1 61.06 294 GLY B C 1
ATOM 6984 O O . GLY B 1 294 ? 4.027 -0.156 19.812 1 61.06 294 GLY B O 1
ATOM 6985 N N . VAL B 1 295 ? 3.842 -1.528 18.078 1 73 295 VAL B N 1
ATOM 6986 C CA . VAL B 1 295 ? 5.297 -1.538 17.969 1 73 295 VAL B CA 1
ATOM 6987 C C . VAL B 1 295 ? 5.75 -0.419 17.031 1 73 295 VAL B C 1
ATOM 6989 O O . VAL B 1 295 ? 5.242 -0.287 15.922 1 73 295 VAL B O 1
ATOM 6992 N N . GLU B 1 296 ? 6.586 0.396 17.594 1 78.5 296 GLU B N 1
ATOM 6993 C CA . GLU B 1 296 ? 7.18 1.467 16.797 1 78.5 296 GLU B CA 1
ATOM 6994 C C . GLU B 1 296 ? 8.648 1.191 16.5 1 78.5 296 GLU B C 1
ATOM 6996 O O . GLU B 1 296 ? 9.367 0.673 17.359 1 78.5 296 GLU B O 1
ATOM 7001 N N . CYS B 1 297 ? 9.023 1.45 15.344 1 83.69 297 CYS B N 1
ATOM 7002 C CA . CYS B 1 297 ? 10.398 1.219 14.922 1 83.69 297 CYS B CA 1
ATOM 7003 C C . CYS B 1 297 ? 10.969 2.449 14.234 1 83.69 297 CYS B C 1
ATOM 7005 O O . CYS B 1 297 ? 10.297 3.066 13.398 1 83.69 297 CYS B O 1
ATOM 7007 N N . GLY B 1 298 ? 12.109 2.855 14.773 1 84.75 298 GLY B N 1
ATOM 7008 C CA . GLY B 1 298 ? 12.852 3.898 14.078 1 84.75 298 GLY B CA 1
ATOM 7009 C C . GLY B 1 298 ? 13.797 3.361 13.031 1 84.75 298 GLY B C 1
ATOM 7010 O O . GLY B 1 298 ? 14.391 2.295 13.203 1 84.75 298 GLY B O 1
ATOM 7011 N N . THR B 1 299 ? 13.82 4.027 11.898 1 89.5 299 THR B N 1
ATOM 7012 C CA . THR B 1 299 ? 14.734 3.662 10.82 1 89.5 299 THR B CA 1
ATOM 7013 C C . THR B 1 299 ? 15.594 4.855 10.406 1 89.5 299 THR B C 1
ATOM 7015 O O . THR B 1 299 ? 15.094 5.977 10.297 1 89.5 299 THR B O 1
ATOM 7018 N N . CYS B 1 300 ? 16.859 4.652 10.32 1 91.75 300 CYS B N 1
ATOM 7019 C CA . CYS B 1 300 ? 17.797 5.672 9.836 1 91.75 300 CYS B CA 1
ATOM 7020 C C . CYS B 1 300 ? 18.625 5.152 8.672 1 91.75 300 CYS B C 1
ATOM 7022 O O . CYS B 1 300 ? 19.172 4.047 8.734 1 91.75 300 CYS B O 1
ATOM 7024 N N . VAL B 1 301 ? 18.641 5.922 7.648 1 93.88 301 VAL B N 1
ATOM 7025 C CA . VAL B 1 301 ? 19.438 5.562 6.477 1 93.88 301 VAL B CA 1
ATOM 7026 C C . VAL B 1 301 ? 20.484 6.637 6.215 1 93.88 301 VAL B C 1
ATOM 7028 O O . VAL B 1 301 ? 20.234 7.828 6.406 1 93.88 301 VAL B O 1
ATOM 7031 N N . MET B 1 302 ? 21.672 6.234 5.832 1 95.69 302 MET B N 1
ATOM 7032 C CA . MET B 1 302 ? 22.766 7.129 5.441 1 95.69 302 MET B CA 1
ATOM 7033 C C . MET B 1 302 ? 23.234 6.824 4.02 1 95.69 302 MET B C 1
ATOM 7035 O O . MET B 1 302 ? 23.547 5.68 3.699 1 95.69 302 MET B O 1
ATOM 7039 N N . MET B 1 303 ? 23.25 7.84 3.23 1 96.75 303 MET B N 1
ATOM 7040 C CA . MET B 1 303 ? 23.656 7.727 1.83 1 96.75 303 MET B CA 1
ATOM 7041 C C . MET B 1 303 ? 24.859 8.609 1.532 1 96.75 303 MET B C 1
ATOM 7043 O O . MET B 1 303 ? 24.953 9.719 2.043 1 96.75 303 MET B O 1
ATOM 7047 N N . ASP B 1 304 ? 25.75 8.102 0.742 1 96.38 304 ASP B N 1
ATOM 7048 C CA . ASP B 1 304 ? 26.859 8.922 0.253 1 96.38 304 ASP B CA 1
ATOM 7049 C C . ASP B 1 304 ? 26.391 9.844 -0.877 1 96.38 304 ASP B C 1
ATOM 7051 O O . ASP B 1 304 ? 25.766 9.391 -1.838 1 96.38 304 ASP B O 1
ATOM 7055 N N . VAL B 1 305 ? 26.766 11.039 -0.775 1 94.19 305 VAL B N 1
ATOM 7056 C CA . VAL B 1 305 ? 26.281 12.031 -1.729 1 94.19 305 VAL B CA 1
ATOM 7057 C C . VAL B 1 305 ? 26.906 11.766 -3.104 1 94.19 305 VAL B C 1
ATOM 7059 O O . VAL B 1 305 ? 26.25 11.969 -4.129 1 94.19 305 VAL B O 1
ATOM 7062 N N . ASN B 1 306 ? 28.062 11.297 -3.158 1 92.44 306 ASN B N 1
ATOM 7063 C CA . ASN B 1 306 ? 28.781 11.141 -4.422 1 92.44 306 ASN B CA 1
ATOM 7064 C C . ASN B 1 306 ? 28.391 9.844 -5.129 1 92.44 306 ASN B C 1
ATOM 7066 O O . ASN B 1 306 ? 27.922 9.867 -6.266 1 92.44 306 ASN B O 1
ATOM 7070 N N . SER B 1 307 ? 28.547 8.836 -4.43 1 93.38 307 SER B N 1
ATOM 7071 C CA . SER B 1 307 ? 28.266 7.543 -5.039 1 93.38 307 SER B CA 1
ATOM 7072 C C . SER B 1 307 ? 26.766 7.262 -5.066 1 93.38 307 SER B C 1
ATOM 7074 O O . SER B 1 307 ? 26.312 6.375 -5.789 1 93.38 307 SER B O 1
ATOM 7076 N N . LYS B 1 308 ? 25.984 7.914 -4.191 1 94.56 308 LYS B N 1
ATOM 7077 C CA . LYS B 1 308 ? 24.547 7.742 -4.016 1 94.56 308 LYS B CA 1
ATOM 7078 C C . LYS B 1 308 ? 24.219 6.367 -3.441 1 94.56 308 LYS B C 1
ATOM 7080 O O . LYS B 1 308 ? 23.062 5.934 -3.471 1 94.56 308 LYS B O 1
ATOM 7085 N N . LYS B 1 309 ? 25.203 5.715 -2.994 1 96.94 309 LYS B N 1
ATOM 7086 C CA . LYS B 1 309 ? 24.984 4.398 -2.406 1 96.94 309 LYS B CA 1
ATOM 7087 C C . LYS B 1 309 ? 24.625 4.508 -0.928 1 96.94 309 LYS B C 1
ATOM 7089 O O . LYS B 1 309 ? 25.109 5.402 -0.23 1 96.94 309 LYS B O 1
ATOM 7094 N N . ILE B 1 310 ? 23.797 3.596 -0.509 1 97.56 310 ILE B N 1
ATOM 7095 C CA . ILE B 1 310 ? 23.438 3.521 0.901 1 97.56 310 ILE B CA 1
ATOM 7096 C C . ILE B 1 310 ? 24.562 2.867 1.692 1 97.56 310 ILE B C 1
ATOM 7098 O O . ILE B 1 310 ? 24.953 1.732 1.41 1 97.56 310 ILE B O 1
ATOM 7102 N N . MET B 1 311 ? 25.016 3.582 2.709 1 96.56 311 MET B N 1
ATOM 7103 C CA . MET B 1 311 ? 26.156 3.119 3.488 1 96.56 311 MET B CA 1
ATOM 7104 C C . MET B 1 311 ? 25.703 2.447 4.777 1 96.56 311 MET B C 1
ATOM 7106 O O . MET B 1 311 ? 26.391 1.586 5.316 1 96.56 311 MET B O 1
ATOM 7110 N N . SER B 1 312 ? 24.594 2.922 5.211 1 95.81 312 SER B N 1
ATOM 7111 C CA . SER B 1 312 ? 24.141 2.408 6.496 1 95.81 312 SER B CA 1
ATOM 7112 C C . SER B 1 312 ? 22.625 2.418 6.59 1 95.81 312 SER B C 1
ATOM 7114 O O . SER B 1 312 ? 21.969 3.291 6.016 1 95.81 312 SER B O 1
ATOM 7116 N N . LEU B 1 313 ? 22.125 1.435 7.188 1 95.88 313 LEU B N 1
ATOM 7117 C CA . LEU B 1 313 ? 20.703 1.276 7.512 1 95.88 313 LEU B CA 1
ATOM 7118 C C . LEU B 1 313 ? 20.531 0.675 8.898 1 95.88 313 LEU B C 1
ATOM 7120 O O . LEU B 1 313 ? 20.984 -0.439 9.164 1 95.88 313 LEU B O 1
ATOM 7124 N N . VAL B 1 314 ? 19.891 1.475 9.758 1 93.62 314 VAL B N 1
ATOM 7125 C CA . VAL B 1 314 ? 19.719 1.028 11.133 1 93.62 314 VAL B CA 1
ATOM 7126 C C . VAL B 1 314 ? 18.234 1.09 11.5 1 93.62 314 VAL B C 1
ATOM 7128 O O . VAL B 1 314 ? 17.562 2.086 11.227 1 93.62 314 VAL B O 1
ATOM 7131 N N . THR B 1 315 ? 17.766 0.011 11.969 1 91.81 315 THR B N 1
ATOM 7132 C CA . THR B 1 315 ? 16.422 -0.034 12.539 1 91.81 315 THR B CA 1
ATOM 7133 C C . THR B 1 315 ? 16.469 -0.345 14.031 1 91.81 315 THR B C 1
ATOM 7135 O O . THR B 1 315 ? 17.297 -1.155 14.477 1 91.81 315 THR B O 1
ATOM 7138 N N . MET B 1 316 ? 15.594 0.418 14.781 1 88.94 316 MET B N 1
ATOM 7139 C CA . MET B 1 316 ? 15.547 0.197 16.219 1 88.94 316 MET B CA 1
ATOM 7140 C C . MET B 1 316 ? 14.117 0.239 16.75 1 88.94 316 MET B C 1
ATOM 7142 O O . MET B 1 316 ? 13.32 1.08 16.312 1 88.94 316 MET B O 1
ATOM 7146 N N . GLU B 1 317 ? 13.875 -0.683 17.641 1 85.94 317 GLU B N 1
ATOM 7147 C CA . GLU B 1 317 ? 12.57 -0.672 18.297 1 85.94 317 GLU B CA 1
ATOM 7148 C C . GLU B 1 317 ? 12.508 0.398 19.391 1 85.94 317 GLU B C 1
ATOM 7150 O O . GLU B 1 317 ? 13.516 0.701 20.031 1 85.94 317 GLU B O 1
ATOM 7155 N N . LYS B 1 318 ? 11.336 0.879 19.578 1 76.44 318 LYS B N 1
ATOM 7156 C CA . LYS B 1 318 ? 11.141 1.928 20.578 1 76.44 318 LYS B CA 1
ATOM 7157 C C . LYS B 1 318 ? 11.586 1.457 21.969 1 76.44 318 LYS B C 1
ATOM 7159 O O . LYS B 1 318 ? 12.117 2.242 22.75 1 76.44 318 LYS B O 1
ATOM 7164 N N . LYS B 1 319 ? 11.391 0.169 22.281 1 72.06 319 LYS B N 1
ATOM 7165 C CA . LYS B 1 319 ? 11.75 -0.356 23.609 1 72.06 319 LYS B CA 1
ATOM 7166 C C . LYS B 1 319 ? 13.25 -0.271 23.844 1 72.06 319 LYS B C 1
ATOM 7168 O O . LYS B 1 319 ? 13.703 -0.225 24.984 1 72.06 319 LYS B O 1
ATOM 7173 N N . GLU B 1 320 ? 13.969 -0.299 22.812 1 68.44 320 GLU B N 1
ATOM 7174 C CA . GLU B 1 320 ? 15.43 -0.273 22.891 1 68.44 320 GLU B CA 1
ATOM 7175 C C . GLU B 1 320 ? 15.945 1.153 23.047 1 68.44 320 GLU B C 1
ATOM 7177 O O . GLU B 1 320 ? 17.125 1.363 23.312 1 68.44 320 GLU B O 1
ATOM 7182 N N . MET B 1 321 ? 15 1.952 22.875 1 63.28 321 MET B N 1
ATOM 7183 C CA . MET B 1 321 ? 15.422 3.348 22.781 1 63.28 321 MET B CA 1
ATOM 7184 C C . MET B 1 321 ? 15.281 4.051 24.125 1 63.28 321 MET B C 1
ATOM 7186 O O . MET B 1 321 ? 14.406 3.707 24.922 1 63.28 321 MET B O 1
ATOM 7190 N N . ASP B 1 322 ? 16.312 4.723 24.422 1 58.16 322 ASP B N 1
ATOM 7191 C CA . ASP B 1 322 ? 16.234 5.543 25.625 1 58.16 322 ASP B CA 1
ATOM 7192 C C . ASP B 1 322 ? 15.156 6.621 25.5 1 58.16 322 ASP B C 1
ATOM 7194 O O . ASP B 1 322 ? 14.609 6.828 24.406 1 58.16 322 ASP B O 1
ATOM 7198 N N . LYS B 1 323 ? 14.781 7.254 26.562 1 55.78 323 LYS B N 1
ATOM 7199 C CA . LYS B 1 323 ? 13.734 8.258 26.734 1 55.78 323 LYS B CA 1
ATOM 7200 C C . LYS B 1 323 ? 13.781 9.305 25.625 1 55.78 323 LYS B C 1
ATOM 7202 O O . LYS B 1 323 ? 12.812 10.031 25.406 1 55.78 323 LYS B O 1
ATOM 7207 N N . GLU B 1 324 ? 15.008 9.344 24.938 1 57.31 324 GLU B N 1
ATOM 7208 C CA . GLU B 1 324 ? 15.094 10.352 23.891 1 57.31 324 GLU B CA 1
ATOM 7209 C C . GLU B 1 324 ? 14.375 9.883 22.625 1 57.31 324 GLU B C 1
ATOM 7211 O O . GLU B 1 324 ? 13.992 8.719 22.516 1 57.31 324 GLU B O 1
ATOM 7216 N N . SER B 1 325 ? 14.25 10.766 21.594 1 63.72 325 SER B N 1
ATOM 7217 C CA . SER B 1 325 ? 13.492 10.516 20.375 1 63.72 325 SER B CA 1
ATOM 7218 C C . SER B 1 325 ? 14.047 9.328 19.594 1 63.72 325 SER B C 1
ATOM 7220 O O . SER B 1 325 ? 15.266 9.133 19.547 1 63.72 325 SER B O 1
ATOM 7222 N N . SER B 1 326 ? 13.336 8.32 19.281 1 65.44 326 SER B N 1
ATOM 7223 C CA . SER B 1 326 ? 13.633 7.109 18.531 1 65.44 326 SER B CA 1
ATOM 7224 C C . SER B 1 326 ? 14.469 7.418 17.281 1 65.44 326 SER B C 1
ATOM 7226 O O . SER B 1 326 ? 15.438 6.711 16.984 1 65.44 326 SER B O 1
ATOM 7228 N N . ALA B 1 327 ? 14.281 8.492 16.734 1 71 327 ALA B N 1
ATOM 7229 C CA . ALA B 1 327 ? 14.992 8.852 15.516 1 71 327 ALA B CA 1
ATOM 7230 C C . ALA B 1 327 ? 16.438 9.258 15.82 1 71 327 ALA B C 1
ATOM 7232 O O . ALA B 1 327 ? 17.344 8.93 15.062 1 71 327 ALA B O 1
ATOM 7233 N N . GLU B 1 328 ? 16.688 9.836 16.938 1 77.62 328 GLU B N 1
ATOM 7234 C CA . GLU B 1 328 ? 18.016 10.266 17.344 1 77.62 328 GLU B CA 1
ATOM 7235 C C . GLU B 1 328 ? 18.906 9.078 17.656 1 77.62 328 GLU B C 1
ATOM 7237 O O . GLU B 1 328 ? 20.078 9.047 17.25 1 77.62 328 GLU B O 1
ATOM 7242 N N . ASN B 1 329 ? 18.344 8.156 18.344 1 83.12 329 ASN B N 1
ATOM 7243 C CA . ASN B 1 329 ? 19.109 6.969 18.688 1 83.12 329 ASN B CA 1
ATOM 7244 C C . ASN B 1 329 ? 19.531 6.191 17.438 1 83.12 329 ASN B C 1
ATOM 7246 O O . ASN B 1 329 ? 20.672 5.723 17.344 1 83.12 329 ASN B O 1
ATOM 7250 N N . CYS B 1 330 ? 18.672 6.113 16.531 1 86.88 330 CYS B N 1
ATOM 7251 C CA . CYS B 1 330 ? 18.969 5.422 15.281 1 86.88 330 CYS B CA 1
ATOM 7252 C C . CYS B 1 330 ? 20.062 6.148 14.5 1 86.88 330 CYS B C 1
ATOM 7254 O O . CYS B 1 330 ? 20.938 5.512 13.914 1 86.88 330 CYS B O 1
ATOM 7256 N N . PHE B 1 331 ? 20.016 7.434 14.586 1 89 331 PHE B N 1
ATOM 7257 C CA . PHE B 1 331 ? 21 8.25 13.875 1 89 331 PHE B CA 1
ATOM 7258 C C . PHE B 1 331 ? 22.375 8.086 14.492 1 89 331 PHE B C 1
ATOM 7260 O O . PHE B 1 331 ? 23.359 7.895 13.773 1 89 331 PHE B O 1
ATOM 7267 N N . VAL B 1 332 ? 22.391 8.172 15.758 1 90.44 332 VAL B N 1
ATOM 7268 C CA . VAL B 1 332 ? 23.656 8.055 16.469 1 90.44 332 VAL B CA 1
ATOM 7269 C C . VAL B 1 332 ? 24.266 6.68 16.203 1 90.44 332 VAL B C 1
ATOM 7271 O O . VAL B 1 332 ? 25.469 6.566 15.953 1 90.44 332 VAL B O 1
ATOM 7274 N N . LYS B 1 333 ? 23.484 5.73 16.25 1 91.5 333 LYS B N 1
ATOM 7275 C CA . LYS B 1 333 ? 23.969 4.383 15.984 1 91.5 333 LYS B CA 1
ATOM 7276 C C . LYS B 1 333 ? 24.484 4.25 14.555 1 91.5 333 LYS B C 1
ATOM 7278 O O . LYS B 1 333 ? 25.547 3.65 14.32 1 91.5 333 LYS B O 1
ATOM 7283 N N . ALA B 1 334 ? 23.75 4.754 13.609 1 92.94 334 ALA B N 1
ATOM 7284 C CA . ALA B 1 334 ? 24.156 4.707 12.211 1 92.94 334 ALA B CA 1
ATOM 7285 C C . ALA B 1 334 ? 25.5 5.414 12 1 92.94 334 ALA B C 1
ATOM 7287 O O . ALA B 1 334 ? 26.375 4.902 11.305 1 92.94 334 ALA B O 1
ATOM 7288 N N . MET B 1 335 ? 25.672 6.539 12.672 1 92.94 335 MET B N 1
ATOM 7289 C CA . MET B 1 335 ? 26.906 7.32 12.57 1 92.94 335 MET B CA 1
ATOM 7290 C C . MET B 1 335 ? 28.078 6.574 13.203 1 92.94 335 MET B C 1
ATOM 7292 O O . MET B 1 335 ? 29.156 6.516 12.625 1 92.94 335 MET B O 1
ATOM 7296 N N . ASN B 1 336 ? 27.766 6.027 14.312 1 93.38 336 ASN B N 1
ATOM 7297 C CA . ASN B 1 336 ? 28.828 5.277 15 1 93.38 336 ASN B CA 1
ATOM 7298 C C . ASN B 1 336 ? 29.266 4.062 14.18 1 93.38 336 ASN B C 1
ATOM 7300 O O . ASN B 1 336 ? 30.453 3.742 14.125 1 93.38 336 ASN B O 1
ATOM 7304 N N . ASP B 1 337 ? 28.328 3.449 13.602 1 92 337 ASP B N 1
ATOM 7305 C CA . ASP B 1 337 ? 28.641 2.295 12.758 1 92 337 ASP B CA 1
ATOM 7306 C C . ASP B 1 337 ? 29.578 2.68 11.625 1 92 337 ASP B C 1
ATOM 7308 O O . ASP B 1 337 ? 30.5 1.927 11.289 1 92 337 ASP B O 1
ATOM 7312 N N . LEU B 1 338 ? 29.359 3.801 11.047 1 93.94 338 LEU B N 1
ATOM 7313 C CA . LEU B 1 338 ? 30.188 4.27 9.945 1 93.94 338 LEU B CA 1
ATOM 7314 C C . LEU B 1 338 ? 31.578 4.648 10.438 1 93.94 338 LEU B C 1
ATOM 7316 O O . LEU B 1 338 ? 32.562 4.285 9.812 1 93.94 338 LEU B O 1
ATOM 7320 N N . LEU B 1 339 ? 31.578 5.289 11.539 1 93.38 339 LEU B N 1
ATOM 7321 C CA . LEU B 1 339 ? 32.875 5.73 12.086 1 93.38 339 LEU B CA 1
ATOM 7322 C C . LEU B 1 339 ? 33.688 4.539 12.531 1 93.38 339 LEU B C 1
ATOM 7324 O O . LEU B 1 339 ? 34.938 4.531 12.352 1 93.38 339 LEU B O 1
ATOM 7328 N N . GLU B 1 340 ? 33.062 3.592 13.086 1 92.62 340 GLU B N 1
ATOM 7329 C CA . GLU B 1 340 ? 33.75 2.375 13.5 1 92.62 340 GLU B CA 1
ATOM 7330 C C . GLU B 1 340 ? 34.344 1.645 12.312 1 92.62 340 GLU B C 1
ATOM 7332 O O . GLU B 1 340 ? 35.375 0.961 12.445 1 92.62 340 GLU B O 1
ATOM 7337 N N . LYS B 1 341 ? 33.781 1.816 11.203 1 92.88 341 LYS B N 1
ATOM 7338 C CA . LYS B 1 341 ? 34.25 1.175 9.984 1 92.88 341 LYS B CA 1
ATOM 7339 C C . LYS B 1 341 ? 35.281 2.066 9.266 1 92.88 341 LYS B C 1
ATOM 7341 O O . LYS B 1 341 ? 35.562 1.84 8.094 1 92.88 341 LYS B O 1
ATOM 7346 N N . ASP B 1 342 ? 35.625 3.131 9.891 1 91.75 342 ASP B N 1
ATOM 7347 C CA . ASP B 1 342 ? 36.688 4.031 9.461 1 91.75 342 ASP B CA 1
ATOM 7348 C C . ASP B 1 342 ? 36.25 4.863 8.258 1 91.75 342 ASP B C 1
ATOM 7350 O O . ASP B 1 342 ? 37.062 5.113 7.344 1 91.75 342 ASP B O 1
ATOM 7354 N N . VAL B 1 343 ? 35.031 5.156 8.164 1 95.12 343 VAL B N 1
ATOM 7355 C CA . VAL B 1 343 ? 34.531 6.117 7.176 1 95.12 343 VAL B CA 1
ATOM 7356 C C . VAL B 1 343 ? 34.719 7.539 7.699 1 95.12 343 VAL B C 1
ATOM 7358 O O . VAL B 1 343 ? 34.281 7.863 8.805 1 95.12 343 VAL B O 1
ATOM 7361 N N . ASN B 1 344 ? 35.375 8.344 6.914 1 95.31 344 ASN B N 1
ATOM 7362 C CA . ASN B 1 344 ? 35.594 9.734 7.309 1 95.31 344 ASN B CA 1
ATOM 7363 C C . ASN B 1 344 ? 34.438 10.617 6.902 1 95.31 344 ASN B C 1
ATOM 7365 O O . ASN B 1 344 ? 34.375 11.125 5.781 1 95.31 344 ASN B O 1
ATOM 7369 N N . VAL B 1 345 ? 33.562 10.883 7.785 1 96.19 345 VAL B N 1
ATOM 7370 C CA . VAL B 1 345 ? 32.375 11.711 7.512 1 96.19 345 VAL B CA 1
ATOM 7371 C C . VAL B 1 345 ? 32.719 13.18 7.805 1 96.19 345 VAL B C 1
ATOM 7373 O O . VAL B 1 345 ? 32.938 13.555 8.961 1 96.19 345 VAL B O 1
ATOM 7376 N N . GLU B 1 346 ? 32.656 13.922 6.785 1 95.56 346 GLU B N 1
ATOM 7377 C CA . GLU B 1 346 ? 33.031 15.336 6.918 1 95.56 346 GLU B CA 1
ATOM 7378 C C . GLU B 1 346 ? 31.781 16.188 7.164 1 95.56 346 GLU B C 1
ATOM 7380 O O . GLU B 1 346 ? 31.859 17.234 7.816 1 95.56 346 GLU B O 1
ATOM 7385 N N . GLU B 1 347 ? 30.75 15.711 6.605 1 95.44 347 GLU B N 1
ATOM 7386 C CA . GLU B 1 347 ? 29.516 16.484 6.645 1 95.44 347 GLU B CA 1
ATOM 7387 C C . GLU B 1 347 ? 28.297 15.555 6.664 1 95.44 347 GLU B C 1
ATOM 7389 O O . GLU B 1 347 ? 28.297 14.508 6.023 1 95.44 347 GLU B O 1
ATOM 7394 N N . VAL B 1 348 ? 27.281 15.984 7.469 1 94.94 348 VAL B N 1
ATOM 7395 C CA . VAL B 1 348 ? 26.016 15.273 7.496 1 94.94 348 VAL B CA 1
ATOM 7396 C C . VAL B 1 348 ? 24.891 16.219 7.07 1 94.94 348 VAL B C 1
ATOM 7398 O O . VAL B 1 348 ? 24.828 17.359 7.531 1 94.94 348 VAL B O 1
ATOM 7401 N N . VAL B 1 349 ? 24.078 15.734 6.164 1 94.06 349 VAL B N 1
ATOM 7402 C CA . VAL B 1 349 ? 22.953 16.531 5.672 1 94.06 349 VAL B CA 1
ATOM 7403 C C . VAL B 1 349 ? 21.641 15.867 6.086 1 94.06 349 VAL B C 1
ATOM 7405 O O . VAL B 1 349 ? 21.422 14.68 5.824 1 94.06 349 VAL B O 1
ATOM 7408 N N . THR B 1 350 ? 20.734 16.547 6.742 1 91.19 350 THR B N 1
ATOM 7409 C CA . THR B 1 350 ? 19.453 16 7.176 1 91.19 350 THR B CA 1
ATOM 7410 C C . THR B 1 350 ? 18.312 16.922 6.781 1 91.19 350 THR B C 1
ATOM 7412 O O . THR B 1 350 ? 18.547 18.047 6.328 1 91.19 350 THR B O 1
ATOM 7415 N N . ASN B 1 351 ? 17.094 16.328 6.906 1 83.06 351 ASN B N 1
ATOM 7416 C CA . ASN B 1 351 ? 15.898 17.156 6.734 1 83.06 351 ASN B CA 1
ATOM 7417 C C . ASN B 1 351 ? 15.664 18.062 7.941 1 83.06 351 ASN B C 1
ATOM 7419 O O . ASN B 1 351 ? 16.094 17.75 9.055 1 83.06 351 ASN B O 1
ATOM 7423 N N . ALA B 1 352 ? 14.984 19.156 7.695 1 70.19 352 ALA B N 1
ATOM 7424 C CA . ALA B 1 352 ? 14.766 20.109 8.773 1 70.19 352 ALA B CA 1
ATOM 7425 C C . ALA B 1 352 ? 13.836 19.531 9.844 1 70.19 352 ALA B C 1
ATOM 7427 O O . ALA B 1 352 ? 13.953 19.859 11.023 1 70.19 352 ALA B O 1
ATOM 7428 N N . HIS B 1 353 ? 12.875 18.719 9.367 1 62.34 353 HIS B N 1
ATOM 7429 C CA . HIS B 1 353 ? 11.93 18.172 10.328 1 62.34 353 HIS B CA 1
ATOM 7430 C C . HIS B 1 353 ? 12.625 17.25 11.32 1 62.34 353 HIS B C 1
ATOM 7432 O O . HIS B 1 353 ? 12.289 17.234 12.508 1 62.34 353 HIS B O 1
ATOM 7438 N N . MET B 1 354 ? 13.484 16.406 10.852 1 55.62 354 MET B N 1
ATOM 7439 C CA . MET B 1 354 ? 14.219 15.477 11.703 1 55.62 354 MET B CA 1
ATOM 7440 C C . MET B 1 354 ? 15.203 16.234 12.602 1 55.62 354 MET B C 1
ATOM 7442 O O . MET B 1 354 ? 15.789 15.641 13.516 1 55.62 354 MET B O 1
ATOM 7446 N N . GLN B 1 355 ? 15.359 17.469 12.297 1 54.41 355 GLN B N 1
ATOM 7447 C CA . GLN B 1 355 ? 16.453 18.344 12.719 1 54.41 355 GLN B CA 1
ATOM 7448 C C . GLN B 1 355 ? 16.516 18.453 14.242 1 54.41 355 GLN B C 1
ATOM 7450 O O . GLN B 1 355 ? 17.594 18.484 14.828 1 54.41 355 GLN B O 1
ATOM 7455 N N . LEU B 1 356 ? 15.289 18.453 14.758 1 53.94 356 LEU B N 1
ATOM 7456 C CA . LEU B 1 356 ? 15.406 18.828 16.156 1 53.94 356 LEU B CA 1
ATOM 7457 C C . LEU B 1 356 ? 16.125 17.75 16.953 1 53.94 356 LEU B C 1
ATOM 7459 O O . LEU B 1 356 ? 17 18.047 17.766 1 53.94 356 LEU B O 1
ATOM 7463 N N . HIS B 1 357 ? 15.922 16.625 16.484 1 63.62 357 HIS B N 1
ATOM 7464 C CA . HIS B 1 357 ? 16.5 15.594 17.328 1 63.62 357 HIS B CA 1
ATOM 7465 C C . HIS B 1 357 ? 17.906 15.219 16.859 1 63.62 357 HIS B C 1
ATOM 7467 O O . HIS B 1 357 ? 18.797 14.977 17.688 1 63.62 357 HIS B O 1
ATOM 7473 N N . VAL B 1 358 ? 18.141 15.555 15.641 1 76.31 358 VAL B N 1
ATOM 7474 C CA . VAL B 1 358 ? 19.453 15.18 15.125 1 76.31 358 VAL B CA 1
ATOM 7475 C C . VAL B 1 358 ? 20.438 16.328 15.352 1 76.31 358 VAL B C 1
ATOM 7477 O O . VAL B 1 358 ? 21.641 16.094 15.516 1 76.31 358 VAL B O 1
ATOM 7480 N N . GLY B 1 359 ? 19.828 17.516 15.43 1 77.06 359 GLY B N 1
ATOM 7481 C CA . GLY B 1 359 ? 20.672 18.672 15.695 1 77.06 359 GLY B CA 1
ATOM 7482 C C . GLY B 1 359 ? 21.375 18.594 17.031 1 77.06 359 GLY B C 1
ATOM 7483 O O . GLY B 1 359 ? 22.562 18.906 17.141 1 77.06 359 GLY B O 1
ATOM 7484 N N . SER B 1 360 ? 20.609 18.188 18 1 77.94 360 SER B N 1
ATOM 7485 C CA . SER B 1 360 ? 21.188 18.062 19.328 1 77.94 360 SER B CA 1
ATOM 7486 C C . SER B 1 360 ? 22.266 16.984 19.359 1 77.94 360 SER B C 1
ATOM 7488 O O . SER B 1 360 ? 23.312 17.172 19.984 1 77.94 360 SER B O 1
ATOM 7490 N N . ALA B 1 361 ? 22 15.922 18.688 1 84.12 361 ALA B N 1
ATOM 7491 C CA . ALA B 1 361 ? 22.969 14.828 18.656 1 84.12 361 ALA B CA 1
ATOM 7492 C C . ALA B 1 361 ? 24.25 15.25 17.938 1 84.12 361 ALA B C 1
ATOM 7494 O O . ALA B 1 361 ? 25.344 14.875 18.328 1 84.12 361 ALA B O 1
ATOM 7495 N N . MET B 1 362 ? 24.109 16.016 16.906 1 89.12 362 MET B N 1
ATOM 7496 C CA . MET B 1 362 ? 25.25 16.469 16.125 1 89.12 362 MET B CA 1
ATOM 7497 C C . MET B 1 362 ? 26.141 17.391 16.953 1 89.12 362 MET B C 1
ATOM 7499 O O . MET B 1 362 ? 27.375 17.281 16.906 1 89.12 362 MET B O 1
ATOM 7503 N N . LYS B 1 363 ? 25.531 18.156 17.766 1 86.69 363 LYS B N 1
ATOM 7504 C CA . LYS B 1 363 ? 26.281 19.094 18.594 1 86.69 363 LYS B CA 1
ATOM 7505 C C . LYS B 1 363 ? 26.938 18.391 19.766 1 86.69 363 LYS B C 1
ATOM 7507 O O . LYS B 1 363 ? 28.094 18.672 20.109 1 86.69 363 LYS B O 1
ATOM 7512 N N . LYS B 1 364 ? 26.297 17.422 20.328 1 87.12 364 LYS B N 1
ATOM 7513 C CA . LYS B 1 364 ? 26.734 16.797 21.562 1 87.12 364 LYS B CA 1
ATOM 7514 C C . LYS B 1 364 ? 27.672 15.625 21.281 1 87.12 364 LYS B C 1
ATOM 7516 O O . LYS B 1 364 ? 28.688 15.453 21.969 1 87.12 364 LYS B O 1
ATOM 7521 N N . VAL B 1 365 ? 27.312 14.867 20.344 1 89.88 365 VAL B N 1
ATOM 7522 C CA . VAL B 1 365 ? 28 13.594 20.141 1 89.88 365 VAL B CA 1
ATOM 7523 C C . VAL B 1 365 ? 29.031 13.734 19.016 1 89.88 365 VAL B C 1
ATOM 7525 O O . VAL B 1 365 ? 30.109 13.148 19.094 1 89.88 365 VAL B O 1
ATOM 7528 N N . PHE B 1 366 ? 28.656 14.594 18 1 93.44 366 PHE B N 1
ATOM 7529 C CA . PHE B 1 366 ? 29.531 14.703 16.828 1 93.44 366 PHE B CA 1
ATOM 7530 C C . PHE B 1 366 ? 29.875 16.172 16.547 1 93.44 366 PHE B C 1
ATOM 7532 O O . PHE B 1 366 ? 29.688 16.641 15.43 1 93.44 366 PHE B O 1
ATOM 7539 N N . PRO B 1 367 ? 30.516 16.828 17.391 1 91.75 367 PRO B N 1
ATOM 7540 C CA . PRO B 1 367 ? 30.75 18.266 17.25 1 91.75 367 PRO B CA 1
ATOM 7541 C C . PRO B 1 367 ? 31.703 18.609 16.109 1 91.75 367 PRO B C 1
ATOM 7543 O O . PRO B 1 367 ? 31.656 19.703 15.562 1 91.75 367 PRO B O 1
ATOM 7546 N N . ASN B 1 368 ? 32.531 17.703 15.742 1 91.81 368 ASN B N 1
ATOM 7547 C CA . ASN B 1 368 ? 33.531 17.969 14.734 1 91.81 368 ASN B CA 1
ATOM 7548 C C . ASN B 1 368 ? 33.031 17.703 13.328 1 91.81 368 ASN B C 1
ATOM 7550 O O . ASN B 1 368 ? 33.719 17.953 12.344 1 91.81 368 ASN B O 1
ATOM 7554 N N . ILE B 1 369 ? 31.906 17.234 13.18 1 94.69 369 ILE B N 1
ATOM 7555 C CA . ILE B 1 369 ? 31.328 16.953 11.875 1 94.69 369 ILE B CA 1
ATOM 7556 C C . ILE B 1 369 ? 30.344 18.062 11.484 1 94.69 369 ILE B C 1
ATOM 7558 O O . ILE B 1 369 ? 29.484 18.438 12.281 1 94.69 369 ILE B O 1
ATOM 7562 N N . LYS B 1 370 ? 30.516 18.578 10.344 1 93.19 370 LYS B N 1
ATOM 7563 C CA . LYS B 1 370 ? 29.656 19.641 9.859 1 93.19 370 LYS B CA 1
ATOM 7564 C C . LYS B 1 370 ? 28.219 19.141 9.633 1 93.19 370 LYS B C 1
ATOM 7566 O O . LYS B 1 370 ? 28.016 18.047 9.125 1 93.19 370 LYS B O 1
ATOM 7571 N N . HIS B 1 371 ? 27.281 19.938 10.07 1 93.12 371 HIS B N 1
ATOM 7572 C CA . HIS B 1 371 ? 25.875 19.594 9.891 1 93.12 371 HIS B CA 1
ATOM 7573 C C . HIS B 1 371 ? 25.188 20.562 8.938 1 93.12 371 HIS B C 1
ATOM 7575 O O . HIS B 1 371 ? 25.188 21.766 9.172 1 93.12 371 HIS B O 1
ATOM 7581 N N . SER B 1 372 ? 24.656 20.062 7.871 1 92.62 372 SER B N 1
ATOM 7582 C CA . SER B 1 372 ? 23.875 20.844 6.91 1 92.62 372 SER B CA 1
ATOM 7583 C C . SER B 1 372 ? 22.438 20.359 6.828 1 92.62 372 SER B C 1
ATOM 7585 O O . SER B 1 372 ? 22.125 19.234 7.25 1 92.62 372 SER B O 1
ATOM 7587 N N . LYS B 1 373 ? 21.562 21.219 6.348 1 91.62 373 LYS B N 1
ATOM 7588 C CA . LYS B 1 373 ? 20.156 20.875 6.18 1 91.62 373 LYS B CA 1
ATOM 7589 C C . LYS B 1 373 ? 19.75 20.969 4.715 1 91.62 373 LYS B C 1
ATOM 7591 O O . LYS B 1 373 ? 20.406 21.641 3.918 1 91.62 373 LYS B O 1
ATOM 7596 N N . ASP B 1 374 ? 18.672 20.25 4.398 1 90.94 374 ASP B N 1
ATOM 7597 C CA . ASP B 1 374 ? 18.141 20.203 3.039 1 90.94 374 ASP B CA 1
ATOM 7598 C C . ASP B 1 374 ? 17.641 21.578 2.602 1 90.94 374 ASP B C 1
ATOM 7600 O O . ASP B 1 374 ? 16.641 22.078 3.143 1 90.94 374 ASP B O 1
ATOM 7604 N N . VAL B 1 375 ? 18.219 22.156 1.608 1 90.25 375 VAL B N 1
ATOM 7605 C CA . VAL B 1 375 ? 17.906 23.5 1.133 1 90.25 375 VAL B CA 1
ATOM 7606 C C . VAL B 1 375 ? 16.531 23.5 0.485 1 90.25 375 VAL B C 1
ATOM 7608 O O . VAL B 1 375 ? 15.797 24.5 0.571 1 90.25 375 VAL B O 1
ATOM 7611 N N . TRP B 1 376 ? 16.203 22.406 -0.061 1 87.12 376 TRP B N 1
ATOM 7612 C CA . TRP B 1 376 ? 14.914 22.328 -0.724 1 87.12 376 TRP B CA 1
ATOM 7613 C C . TRP B 1 376 ? 13.773 22.453 0.284 1 87.12 376 TRP B C 1
ATOM 7615 O O . TRP B 1 376 ? 12.766 23.109 0.004 1 87.12 376 TRP B O 1
ATOM 7625 N N . GLN B 1 377 ? 13.922 21.844 1.312 1 84.25 377 GLN B N 1
ATOM 7626 C CA . GLN B 1 377 ? 12.891 21.938 2.34 1 84.25 377 GLN B CA 1
ATOM 7627 C C . GLN B 1 377 ? 12.742 23.375 2.848 1 84.25 377 GLN B C 1
ATOM 7629 O O . GLN B 1 377 ? 11.633 23.828 3.137 1 84.25 377 GLN B O 1
ATOM 7634 N N . ALA B 1 378 ? 13.797 24 3.01 1 87.62 378 ALA B N 1
ATOM 7635 C CA . ALA B 1 378 ? 13.766 25.406 3.422 1 87.62 378 ALA B CA 1
ATOM 7636 C C . ALA B 1 378 ? 13.039 26.266 2.395 1 87.62 378 ALA B C 1
ATOM 7638 O O . ALA B 1 378 ? 12.242 27.125 2.756 1 87.62 378 ALA B O 1
ATOM 7639 N N . ALA B 1 379 ? 13.344 26.016 1.188 1 88.25 379 ALA B N 1
ATOM 7640 C CA . ALA B 1 379 ? 12.688 26.75 0.107 1 88.25 379 ALA B CA 1
ATOM 7641 C C . ALA B 1 379 ? 11.18 26.5 0.117 1 88.25 379 ALA B C 1
ATOM 7643 O O . ALA B 1 379 ? 10.391 27.438 -0.065 1 88.25 379 ALA B O 1
ATOM 7644 N N . LYS B 1 380 ? 10.867 25.297 0.337 1 84 380 LYS B N 1
ATOM 7645 C CA . LYS B 1 380 ? 9.453 24.953 0.391 1 84 380 LYS B CA 1
ATOM 7646 C C . LYS B 1 380 ? 8.758 25.656 1.55 1 84 380 LYS B C 1
ATOM 7648 O O . LYS B 1 380 ? 7.641 26.156 1.397 1 84 380 LYS B O 1
ATOM 7653 N N . ASN B 1 381 ? 9.359 25.672 2.643 1 86.12 381 ASN B N 1
ATOM 7654 C CA . ASN B 1 381 ? 8.805 26.344 3.814 1 86.12 381 ASN B CA 1
ATOM 7655 C C . ASN B 1 381 ? 8.664 27.844 3.588 1 86.12 381 ASN B C 1
ATOM 7657 O O . ASN B 1 381 ? 7.684 28.453 4.027 1 86.12 381 ASN B O 1
ATOM 7661 N N . LEU B 1 382 ? 9.609 28.391 2.982 1 90.88 382 LEU B N 1
ATOM 7662 C CA . LEU B 1 382 ? 9.555 29.812 2.641 1 90.88 382 LEU B CA 1
ATOM 7663 C C . LEU B 1 382 ? 8.375 30.109 1.72 1 90.88 382 LEU B C 1
ATOM 7665 O O . LEU B 1 382 ? 7.66 31.078 1.922 1 90.88 382 LEU B O 1
ATOM 7669 N N . ALA B 1 383 ? 8.227 29.25 0.797 1 89 383 ALA B N 1
ATOM 7670 C CA . ALA B 1 383 ? 7.113 29.406 -0.134 1 89 383 ALA B CA 1
ATOM 7671 C C . ALA B 1 383 ? 5.777 29.375 0.601 1 89 383 ALA B C 1
ATOM 7673 O O . ALA B 1 383 ? 4.895 30.188 0.338 1 89 383 ALA B O 1
ATOM 7674 N N . LYS B 1 384 ? 5.684 28.469 1.451 1 85.31 384 LYS B N 1
ATOM 7675 C CA . LYS B 1 384 ? 4.453 28.328 2.225 1 85.31 384 LYS B CA 1
ATOM 7676 C C . LYS B 1 384 ? 4.18 29.594 3.041 1 85.31 384 LYS B C 1
ATOM 7678 O O . LYS B 1 384 ? 3.037 30.047 3.127 1 85.31 384 LYS B O 1
ATOM 7683 N N . LYS B 1 385 ? 5.152 30.125 3.652 1 90 385 LYS B N 1
ATOM 7684 C CA . LYS B 1 385 ? 5.023 31.328 4.457 1 90 385 LYS B CA 1
ATOM 7685 C C . LYS B 1 385 ? 4.578 32.5 3.6 1 90 385 LYS B C 1
ATOM 7687 O O . LYS B 1 385 ? 3.729 33.312 4.016 1 90 385 LYS B O 1
ATOM 7692 N N . LEU B 1 386 ? 5.137 32.625 2.436 1 91.69 386 LEU B N 1
ATOM 7693 C CA . LEU B 1 386 ? 4.812 33.688 1.521 1 91.69 386 LEU B CA 1
ATOM 7694 C C . LEU B 1 386 ? 3.369 33.594 1.041 1 91.69 386 LEU B C 1
ATOM 7696 O O . LEU B 1 386 ? 2.646 34.594 1.016 1 91.69 386 LEU B O 1
ATOM 7700 N N . VAL B 1 387 ? 3.037 32.375 0.756 1 87.69 387 VAL B N 1
ATOM 7701 C CA . VAL B 1 387 ? 1.684 32.156 0.259 1 87.69 387 VAL B CA 1
ATOM 7702 C C . VAL B 1 387 ? 0.673 32.438 1.372 1 87.69 387 VAL B C 1
ATOM 7704 O O . VAL B 1 387 ? -0.356 33.062 1.142 1 87.69 387 VAL B O 1
ATOM 7707 N N . LYS B 1 388 ? 0.962 31.922 2.518 1 86.62 388 LYS B N 1
ATOM 7708 C CA . LYS B 1 388 ? 0.083 32.156 3.658 1 86.62 388 LYS B CA 1
ATOM 7709 C C . LYS B 1 388 ? -0.079 33.656 3.926 1 86.62 388 LYS B C 1
ATOM 7711 O O . LYS B 1 388 ? -1.191 34.125 4.156 1 86.62 388 LYS B O 1
ATOM 7716 N N . ALA B 1 389 ? 0.976 34.375 3.873 1 90 389 ALA B N 1
ATOM 7717 C CA . ALA B 1 389 ? 0.946 35.844 4.094 1 90 389 ALA B CA 1
ATOM 7718 C C . ALA B 1 389 ? 0.194 36.531 2.973 1 90 389 ALA B C 1
ATOM 7720 O O . ALA B 1 389 ? -0.504 37.531 3.213 1 90 389 ALA B O 1
ATOM 7721 N N . GLY B 1 390 ? 0.305 36.062 1.829 1 88.56 390 GLY B N 1
ATOM 7722 C CA . GLY B 1 390 ? -0.305 36.656 0.661 1 88.56 390 GLY B CA 1
ATOM 7723 C C . GLY B 1 390 ? -1.799 36.406 0.567 1 88.56 390 GLY B C 1
ATOM 7724 O O . GLY B 1 390 ? -2.484 37.031 -0.26 1 88.56 390 GLY B O 1
ATOM 7725 N N . GLN B 1 391 ? -2.213 35.531 1.347 1 84.5 391 GLN B N 1
ATOM 7726 C CA . GLN B 1 391 ? -3.643 35.219 1.331 1 84.5 391 GLN B CA 1
ATOM 7727 C C . GLN B 1 391 ? -4.445 36.375 1.935 1 84.5 391 GLN B C 1
ATOM 7729 O O . GLN B 1 391 ? -5.633 36.531 1.64 1 84.5 391 GLN B O 1
ATOM 7734 N N . SER B 1 392 ? -3.807 37.188 2.709 1 84.88 392 SER B N 1
ATOM 7735 C CA . SER B 1 392 ? -4.473 38.375 3.234 1 84.88 392 SER B CA 1
ATOM 7736 C C . SER B 1 392 ? -4.711 39.406 2.137 1 84.88 392 SER B C 1
ATOM 7738 O O . SER B 1 392 ? -3.877 39.562 1.242 1 84.88 392 SER B O 1
ATOM 7740 N N . GLU B 1 393 ? -5.883 40.031 2.135 1 82.62 393 GLU B N 1
ATOM 7741 C CA . GLU B 1 393 ? -6.285 40.969 1.087 1 82.62 393 GLU B CA 1
ATOM 7742 C C . GLU B 1 393 ? -5.266 42.094 0.923 1 82.62 393 GLU B C 1
ATOM 7744 O O . GLU B 1 393 ? -4.973 42.5 -0.198 1 82.62 393 GLU B O 1
ATOM 7749 N N . ASP B 1 394 ? -4.672 42.531 1.966 1 88.31 394 ASP B N 1
ATOM 7750 C CA . ASP B 1 394 ? -3.748 43.688 1.944 1 88.31 394 ASP B CA 1
ATOM 7751 C C . ASP B 1 394 ? -2.369 43.25 1.444 1 88.31 394 ASP B C 1
ATOM 7753 O O . ASP B 1 394 ? -1.534 44.094 1.115 1 88.31 394 ASP B O 1
ATOM 7757 N N . CYS B 1 395 ? -2.156 41.969 1.299 1 92.94 395 CYS B N 1
ATOM 7758 C CA . CYS B 1 395 ? -0.825 41.5 0.947 1 92.94 395 CYS B CA 1
ATOM 7759 C C . CYS B 1 395 ? -0.87 40.656 -0.318 1 92.94 395 CYS B C 1
ATOM 7761 O O . CYS B 1 395 ? -0.051 39.75 -0.493 1 92.94 395 CYS B O 1
ATOM 7763 N N . ARG B 1 396 ? -1.719 40.938 -1.177 1 89.19 396 ARG B N 1
ATOM 7764 C CA . ARG B 1 396 ? -1.942 40.125 -2.371 1 89.19 396 ARG B CA 1
ATOM 7765 C C . ARG B 1 396 ? -0.739 40.188 -3.307 1 89.19 396 ARG B C 1
ATOM 7767 O O . ARG B 1 396 ? -0.449 39.219 -4.016 1 89.19 396 ARG B O 1
ATOM 7774 N N . ALA B 1 397 ? -0.091 41.25 -3.293 1 90.25 397 ALA B N 1
ATOM 7775 C CA . ALA B 1 397 ? 1.064 41.438 -4.168 1 90.25 397 ALA B CA 1
ATOM 7776 C C . ALA B 1 397 ? 2.154 40.438 -3.859 1 90.25 397 ALA B C 1
ATOM 7778 O O . ALA B 1 397 ? 2.975 40.094 -4.723 1 90.25 397 ALA B O 1
ATOM 7779 N N . LEU B 1 398 ? 2.158 39.875 -2.68 1 91.69 398 LEU B N 1
ATOM 7780 C CA . LEU B 1 398 ? 3.15 38.906 -2.271 1 91.69 398 LEU B CA 1
ATOM 7781 C C . LEU B 1 398 ? 2.99 37.594 -3.061 1 91.69 398 LEU B C 1
ATOM 7783 O O . LEU B 1 398 ? 3.969 36.906 -3.312 1 91.69 398 LEU B O 1
ATOM 7787 N N . LEU B 1 399 ? 1.837 37.312 -3.387 1 89.44 399 LEU B N 1
ATOM 7788 C CA . LEU B 1 399 ? 1.566 36.062 -4.133 1 89.44 399 LEU B CA 1
ATOM 7789 C C . LEU B 1 399 ? 2.221 36.125 -5.508 1 89.44 399 LEU B C 1
ATOM 7791 O O . LEU B 1 399 ? 2.789 35.125 -5.965 1 89.44 399 LEU B O 1
ATOM 7795 N N . ASP B 1 400 ? 2.221 37.281 -6.062 1 85.88 400 ASP B N 1
ATOM 7796 C CA . ASP B 1 400 ? 2.805 37.438 -7.391 1 85.88 400 ASP B CA 1
ATOM 7797 C C . ASP B 1 400 ? 4.328 37.344 -7.336 1 85.88 400 ASP B C 1
ATOM 7799 O O . ASP B 1 400 ? 4.957 36.875 -8.289 1 85.88 400 ASP B O 1
ATOM 7803 N N . TRP B 1 401 ? 4.84 37.719 -6.254 1 90.88 401 TRP B N 1
ATOM 7804 C CA . TRP B 1 401 ? 6.293 37.75 -6.117 1 90.88 401 TRP B CA 1
ATOM 7805 C C . TRP B 1 401 ? 6.809 36.5 -5.441 1 90.88 401 TRP B C 1
ATOM 7807 O O . TRP B 1 401 ? 8.023 36.281 -5.352 1 90.88 401 TRP B O 1
ATOM 7817 N N . SER B 1 402 ? 5.984 35.625 -4.93 1 89.88 402 SER B N 1
ATOM 7818 C CA . SER B 1 402 ? 6.371 34.5 -4.102 1 89.88 402 SER B CA 1
ATOM 7819 C C . SER B 1 402 ? 7.402 33.625 -4.805 1 89.88 402 SER B C 1
ATOM 7821 O O . SER B 1 402 ? 8.43 33.25 -4.219 1 89.88 402 SER B O 1
ATOM 7823 N N . SER B 1 403 ? 7.207 33.281 -6.09 1 85.5 403 SER B N 1
ATOM 7824 C CA . SER B 1 403 ? 8.133 32.438 -6.828 1 85.5 403 SER B CA 1
ATOM 7825 C C . SER B 1 403 ? 9.492 33.094 -6.992 1 85.5 403 SER B C 1
ATOM 7827 O O . SER B 1 403 ? 10.531 32.438 -6.906 1 85.5 403 SER B O 1
ATOM 7829 N N . TYR B 1 404 ? 9.469 34.375 -7.176 1 86.62 404 TYR B N 1
ATOM 7830 C CA . TYR B 1 404 ? 10.703 35.125 -7.367 1 86.62 404 TYR B CA 1
ATOM 7831 C C . TYR B 1 404 ? 11.516 35.188 -6.078 1 86.62 404 TYR B C 1
ATOM 7833 O O . TYR B 1 404 ? 12.742 35.031 -6.098 1 86.62 404 TYR B O 1
ATOM 7841 N N . VAL B 1 405 ? 10.828 35.344 -5.062 1 92.19 405 VAL B N 1
ATOM 7842 C CA . VAL B 1 405 ? 11.484 35.406 -3.762 1 92.19 405 VAL B CA 1
ATOM 7843 C C . VAL B 1 405 ? 12.117 34.062 -3.426 1 92.19 405 VAL B C 1
ATOM 7845 O O . VAL B 1 405 ? 13.258 34 -2.961 1 92.19 405 VAL B O 1
ATOM 7848 N N . VAL B 1 406 ? 11.43 33 -3.648 1 92.38 406 VAL B N 1
ATOM 7849 C CA . VAL B 1 406 ? 11.922 31.656 -3.355 1 92.38 406 VAL B CA 1
ATOM 7850 C C . VAL B 1 406 ? 13.133 31.344 -4.238 1 92.38 406 VAL B C 1
ATOM 7852 O O . VAL B 1 406 ? 14.125 30.781 -3.766 1 92.38 406 VAL B O 1
ATOM 7855 N N . ASN B 1 407 ? 13.062 31.719 -5.512 1 88.75 407 ASN B N 1
ATOM 7856 C CA . ASN B 1 407 ? 14.188 31.531 -6.418 1 88.75 407 ASN B CA 1
ATOM 7857 C C . ASN B 1 407 ? 15.406 32.312 -5.973 1 88.75 407 ASN B C 1
ATOM 7859 O O . ASN B 1 407 ? 16.547 31.844 -6.09 1 88.75 407 ASN B O 1
ATOM 7863 N N . HIS B 1 408 ? 15.094 33.469 -5.578 1 91.81 408 HIS B N 1
ATOM 7864 C CA . HIS B 1 408 ? 16.172 34.312 -5.07 1 91.81 408 HIS B CA 1
ATOM 7865 C C . HIS B 1 408 ? 16.828 33.688 -3.852 1 91.81 408 HIS B C 1
ATOM 7867 O O . HIS B 1 408 ? 18.062 33.75 -3.699 1 91.81 408 HIS B O 1
ATOM 7873 N N . PHE B 1 409 ? 16.047 33.125 -3.031 1 93.62 409 PHE B N 1
ATOM 7874 C CA . PHE B 1 409 ? 16.578 32.406 -1.878 1 93.62 409 PHE B CA 1
ATOM 7875 C C . PHE B 1 409 ? 17.5 31.266 -2.322 1 93.62 409 PHE B C 1
ATOM 7877 O O . PHE B 1 409 ? 18.609 31.109 -1.809 1 93.62 409 PHE B O 1
ATOM 7884 N N . TRP B 1 410 ? 16.984 30.516 -3.213 1 90.62 410 TRP B N 1
ATOM 7885 C CA . TRP B 1 410 ? 17.719 29.375 -3.754 1 90.62 410 TRP B CA 1
ATOM 7886 C C . TRP B 1 410 ? 19.062 29.828 -4.32 1 90.62 410 TRP B C 1
ATOM 7888 O O . TRP B 1 410 ? 20.109 29.234 -4.02 1 90.62 410 TRP B O 1
ATOM 7898 N N . GLN B 1 411 ? 19.062 30.891 -5.027 1 88.5 411 GLN B N 1
ATOM 7899 C CA . GLN B 1 411 ? 20.281 31.438 -5.625 1 88.5 411 GLN B CA 1
ATOM 7900 C C . GLN B 1 411 ? 21.219 31.969 -4.555 1 88.5 411 GLN B C 1
ATOM 7902 O O . GLN B 1 411 ? 22.438 31.828 -4.668 1 88.5 411 GLN B O 1
ATOM 7907 N N . SER B 1 412 ? 20.594 32.594 -3.635 1 91.62 412 SER B N 1
ATOM 7908 C CA . SER B 1 412 ? 21.406 33.125 -2.547 1 91.62 412 SER B CA 1
ATOM 7909 C C . SER B 1 412 ? 22.188 32 -1.838 1 91.62 412 SER B C 1
ATOM 7911 O O . SER B 1 412 ? 23.359 32.156 -1.521 1 91.62 412 SER B O 1
ATOM 7913 N N . CYS B 1 413 ? 21.516 30.938 -1.65 1 91.62 413 CYS B N 1
ATOM 7914 C CA . CYS B 1 413 ? 22.141 29.797 -0.992 1 91.62 413 CYS B CA 1
ATOM 7915 C C . CYS B 1 413 ? 23.219 29.188 -1.881 1 91.62 413 CYS B C 1
ATOM 7917 O O . CYS B 1 413 ? 24.25 28.719 -1.387 1 91.62 413 CYS B O 1
ATOM 7919 N N . CYS B 1 414 ? 22.969 29.156 -3.113 1 89.38 414 CYS B N 1
ATOM 7920 C CA . CYS B 1 414 ? 23.891 28.547 -4.07 1 89.38 414 CYS B CA 1
ATOM 7921 C C . CYS B 1 414 ? 25.172 29.344 -4.176 1 89.38 414 CYS B C 1
ATOM 7923 O O . CYS B 1 414 ? 26.266 28.781 -4.254 1 89.38 414 CYS B O 1
ATOM 7925 N N . TYR B 1 415 ? 25.062 30.625 -4.043 1 86.94 415 TYR B N 1
ATOM 7926 C CA . TYR B 1 415 ? 26.203 31.484 -4.34 1 86.94 415 TYR B CA 1
ATOM 7927 C C . TYR B 1 415 ? 26.906 31.906 -3.059 1 86.94 415 TYR B C 1
ATOM 7929 O O . TYR B 1 415 ? 28.094 32.281 -3.086 1 86.94 415 TYR B O 1
ATOM 7937 N N . ALA B 1 416 ? 26.219 31.891 -2.027 1 88.94 416 ALA B N 1
ATOM 7938 C CA . ALA B 1 416 ? 26.781 32.406 -0.781 1 88.94 416 ALA B CA 1
ATOM 7939 C C . ALA B 1 416 ? 27.844 31.469 -0.238 1 88.94 416 ALA B C 1
ATOM 7941 O O . ALA B 1 416 ? 27.688 30.25 -0.265 1 88.94 416 ALA B O 1
ATOM 7942 N N . SER B 1 417 ? 28.938 32.062 0.15 1 85.38 417 SER B N 1
ATOM 7943 C CA . SER B 1 417 ? 30.031 31.297 0.752 1 85.38 417 SER B CA 1
ATOM 7944 C C . SER B 1 417 ? 29.922 31.281 2.273 1 85.38 417 SER B C 1
ATOM 7946 O O . SER B 1 417 ? 30.375 30.344 2.932 1 85.38 417 SER B O 1
ATOM 7948 N N . ASP B 1 418 ? 29.453 32.344 2.797 1 87.56 418 ASP B N 1
ATOM 7949 C CA . ASP B 1 418 ? 29.25 32.469 4.238 1 87.56 418 ASP B CA 1
ATOM 7950 C C . ASP B 1 418 ? 27.984 33.281 4.547 1 87.56 418 ASP B C 1
ATOM 7952 O O . ASP B 1 418 ? 27.234 33.625 3.641 1 87.56 418 ASP B O 1
ATOM 7956 N N . LEU B 1 419 ? 27.719 33.406 5.789 1 89.31 419 LEU B N 1
ATOM 7957 C CA . LEU B 1 419 ? 26.5 34.062 6.23 1 89.31 419 LEU B CA 1
ATOM 7958 C C . LEU B 1 419 ? 26.453 35.531 5.773 1 89.31 419 LEU B C 1
ATOM 7960 O O . LEU B 1 419 ? 25.406 36 5.328 1 89.31 419 LEU B O 1
ATOM 7964 N N . ASP B 1 420 ? 27.547 36.219 5.887 1 88.69 420 ASP B N 1
ATOM 7965 C CA . ASP B 1 420 ? 27.609 37.625 5.5 1 88.69 420 ASP B CA 1
ATOM 7966 C C . ASP B 1 420 ? 27.328 37.812 4.012 1 88.69 420 ASP B C 1
ATOM 7968 O O . ASP B 1 420 ? 26.578 38.688 3.617 1 88.69 420 ASP B O 1
ATOM 7972 N N . ASN B 1 421 ? 27.969 36.969 3.277 1 89.19 421 ASN B N 1
ATOM 7973 C CA . ASN B 1 421 ? 27.719 37 1.84 1 89.19 421 ASN B CA 1
ATOM 7974 C C . ASN B 1 421 ? 26.266 36.688 1.513 1 89.19 421 ASN B C 1
ATOM 7976 O O . ASN B 1 421 ? 25.672 37.281 0.614 1 89.19 421 ASN B O 1
ATOM 7980 N N . PHE B 1 422 ? 25.734 35.719 2.221 1 92.81 422 PHE B N 1
ATOM 7981 C CA . PHE B 1 422 ? 24.344 35.375 2.023 1 92.81 422 PHE B CA 1
ATOM 7982 C C . PHE B 1 422 ? 23.422 36.562 2.309 1 92.81 422 PHE B C 1
ATOM 7984 O O . PHE B 1 422 ? 22.516 36.844 1.531 1 92.81 422 PHE B O 1
ATOM 7991 N N . LEU B 1 423 ? 23.656 37.219 3.371 1 91.88 423 LEU B N 1
ATOM 7992 C CA . LEU B 1 423 ? 22.797 38.344 3.789 1 91.88 423 LEU B CA 1
ATOM 7993 C C . LEU B 1 423 ? 22.828 39.469 2.762 1 91.88 423 LEU B C 1
ATOM 7995 O O . LEU B 1 423 ? 21.797 40.094 2.486 1 91.88 423 LEU B O 1
ATOM 7999 N N . GLU B 1 424 ? 23.906 39.656 2.209 1 88.44 424 GLU B N 1
ATOM 8000 C CA . GLU B 1 424 ? 24.047 40.719 1.217 1 88.44 424 GLU B CA 1
ATOM 8001 C C . GLU B 1 424 ? 23.203 40.438 -0.027 1 88.44 424 GLU B C 1
ATOM 8003 O O . GLU B 1 424 ? 22.625 41.344 -0.608 1 88.44 424 GLU B O 1
ATOM 8008 N N . ILE B 1 425 ? 23.234 39.188 -0.37 1 90.19 425 ILE B N 1
ATOM 8009 C CA . ILE B 1 425 ? 22.484 38.812 -1.563 1 90.19 425 ILE B CA 1
ATOM 8010 C C . ILE B 1 425 ? 21 38.719 -1.226 1 90.19 425 ILE B C 1
ATOM 8012 O O . ILE B 1 425 ? 20.156 39.344 -1.887 1 90.19 425 ILE B O 1
ATOM 8016 N N . TRP B 1 426 ? 20.703 38 -0.169 1 93.5 426 TRP B N 1
ATOM 8017 C CA . TRP B 1 426 ? 19.344 37.625 0.206 1 93.5 426 TRP B CA 1
ATOM 8018 C C . TRP B 1 426 ? 18.5 38.875 0.539 1 93.5 426 TRP B C 1
ATOM 8020 O O . TRP B 1 426 ? 17.391 39.031 0.03 1 93.5 426 TRP B O 1
ATOM 8030 N N . CYS B 1 427 ? 19 39.781 1.225 1 92.44 427 CYS B N 1
ATOM 8031 C CA . CYS B 1 427 ? 18.234 40.938 1.703 1 92.44 427 CYS B CA 1
ATOM 8032 C C . CYS B 1 427 ? 18 41.938 0.58 1 92.44 427 CYS B C 1
ATOM 8034 O O . CYS B 1 427 ? 17.125 42.812 0.688 1 92.44 427 CYS B O 1
ATOM 8036 N N . GLY B 1 428 ? 18.766 41.844 -0.461 1 91.31 428 GLY B N 1
ATOM 8037 C CA . GLY B 1 428 ? 18.562 42.719 -1.614 1 91.31 428 GLY B CA 1
ATOM 8038 C C . GLY B 1 428 ? 17.172 42.594 -2.219 1 91.31 428 GLY B C 1
ATOM 8039 O O . GLY B 1 428 ? 16.688 43.5 -2.879 1 91.31 428 GLY B O 1
ATOM 8040 N N . ILE B 1 429 ? 16.531 41.469 -1.912 1 93.5 429 ILE B N 1
ATOM 8041 C CA . ILE B 1 429 ? 15.234 41.188 -2.52 1 93.5 429 ILE B CA 1
ATOM 8042 C C . ILE B 1 429 ? 14.219 42.219 -2.029 1 93.5 429 ILE B C 1
ATOM 8044 O O . ILE B 1 429 ? 13.297 42.594 -2.76 1 93.5 429 ILE B O 1
ATOM 8048 N N . VAL B 1 430 ? 14.383 42.75 -0.758 1 93.94 430 VAL B N 1
ATOM 8049 C CA . VAL B 1 430 ? 13.453 43.719 -0.176 1 93.94 430 VAL B CA 1
ATOM 8050 C C . VAL B 1 430 ? 13.477 45 -0.978 1 93.94 430 VAL B C 1
ATOM 8052 O O . VAL B 1 430 ? 12.453 45.688 -1.12 1 93.94 430 VAL B O 1
ATOM 8055 N N . HIS B 1 431 ? 14.555 45.312 -1.568 1 92.88 431 HIS B N 1
ATOM 8056 C CA . HIS B 1 431 ? 14.719 46.531 -2.393 1 92.88 431 HIS B CA 1
ATOM 8057 C C . HIS B 1 431 ? 14.312 46.25 -3.838 1 92.88 431 HIS B C 1
ATOM 8059 O O . HIS B 1 431 ? 13.648 47.062 -4.465 1 92.88 431 HIS B O 1
ATOM 8065 N N . HIS B 1 432 ? 14.664 45.094 -4.281 1 91.69 432 HIS B N 1
ATOM 8066 C CA . HIS B 1 432 ? 14.422 44.75 -5.676 1 91.69 432 HIS B CA 1
ATOM 8067 C C . HIS B 1 432 ? 12.93 44.781 -5.996 1 91.69 432 HIS B C 1
ATOM 8069 O O . HIS B 1 432 ? 12.531 45.219 -7.07 1 91.69 432 HIS B O 1
ATOM 8075 N N . VAL B 1 433 ? 12.141 44.312 -5.141 1 92.75 433 VAL B N 1
ATOM 8076 C CA . VAL B 1 433 ? 10.711 44.156 -5.391 1 92.75 433 VAL B CA 1
ATOM 8077 C C . VAL B 1 433 ? 10.062 45.531 -5.582 1 92.75 433 VAL B C 1
ATOM 8079 O O . VAL B 1 433 ? 8.992 45.656 -6.184 1 92.75 433 VAL B O 1
ATOM 8082 N N . VAL B 1 434 ? 10.641 46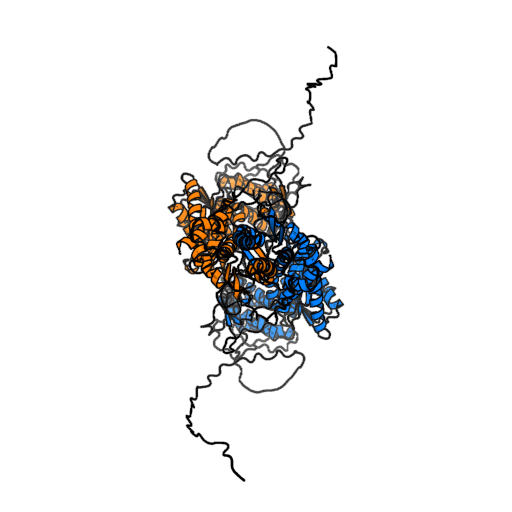.594 -5.039 1 93.31 434 VAL B N 1
ATOM 8083 C CA . VAL B 1 434 ? 10.102 47.938 -5.164 1 93.31 434 VAL B CA 1
ATOM 8084 C C . VAL B 1 434 ? 10.922 48.75 -6.188 1 93.31 434 VAL B C 1
ATOM 8086 O O . VAL B 1 434 ? 10.922 49.969 -6.172 1 93.31 434 VAL B O 1
ATOM 8089 N N . ASN B 1 435 ? 11.68 48.062 -6.98 1 90.75 435 ASN B N 1
ATOM 8090 C CA . ASN B 1 435 ? 12.461 48.594 -8.086 1 90.75 435 ASN B CA 1
ATOM 8091 C C . ASN B 1 435 ? 13.617 49.469 -7.59 1 90.75 435 ASN B C 1
ATOM 8093 O O . ASN B 1 435 ? 13.938 50.5 -8.188 1 90.75 435 ASN B O 1
ATOM 8097 N N . GLU B 1 436 ? 14.094 49.156 -6.492 1 90.31 436 GLU B N 1
ATOM 8098 C CA . GLU B 1 436 ? 15.312 49.719 -5.953 1 90.31 436 GLU B CA 1
ATOM 8099 C C . GLU B 1 436 ? 16.5 48.781 -6.102 1 90.31 436 GLU B C 1
ATOM 8101 O O . GLU B 1 436 ? 16.484 47.688 -5.539 1 90.31 436 GLU B O 1
ATOM 8106 N N . HIS B 1 437 ? 17.531 49.156 -6.797 1 89.31 437 HIS B N 1
ATOM 8107 C CA . HIS B 1 437 ? 18.594 48.219 -7.121 1 89.31 437 HIS B CA 1
ATOM 8108 C C . HIS B 1 437 ? 19.906 48.656 -6.453 1 89.31 437 HIS B C 1
ATOM 8110 O O . HIS B 1 437 ? 20.938 47.969 -6.621 1 89.31 437 HIS B O 1
ATOM 8116 N N . GLU B 1 438 ? 19.875 49.75 -5.801 1 88.75 438 GLU B N 1
ATOM 8117 C CA . GLU B 1 438 ? 20.969 50.219 -4.957 1 88.75 438 GLU B CA 1
ATOM 8118 C C . GLU B 1 438 ? 20.453 50.781 -3.629 1 88.75 438 GLU B C 1
ATOM 8120 O O . GLU B 1 438 ? 19.391 51.406 -3.58 1 88.75 438 GLU B O 1
ATOM 8125 N N . TRP B 1 439 ? 21.219 50.438 -2.488 1 86.69 439 TRP B N 1
ATOM 8126 C CA . TRP B 1 439 ? 20.766 50.906 -1.184 1 86.69 439 TRP B CA 1
ATOM 8127 C C . TRP B 1 439 ? 21.953 51.312 -0.304 1 86.69 439 TRP B C 1
ATOM 8129 O O . TRP B 1 439 ? 23.109 51.062 -0.667 1 86.69 439 TRP B O 1
ATOM 8139 N N . GLY B 1 440 ? 21.797 52.031 0.774 1 81.06 440 GLY B N 1
ATOM 8140 C CA . GLY B 1 440 ? 22.828 52.781 1.49 1 81.06 440 GLY B CA 1
ATOM 8141 C C . GLY B 1 440 ? 23.547 51.938 2.527 1 81.06 440 GLY B C 1
ATOM 8142 O O . GLY B 1 440 ? 24.703 52.219 2.859 1 81.06 440 GLY B O 1
ATOM 8143 N N . ILE B 1 441 ? 22.906 50.938 3.115 1 82.88 441 ILE B N 1
ATOM 8144 C CA . ILE B 1 441 ? 23.5 50.219 4.254 1 82.88 441 ILE B CA 1
ATOM 8145 C C . ILE B 1 441 ? 23.672 48.75 3.918 1 82.88 441 ILE B C 1
ATOM 8147 O O . ILE B 1 441 ? 22.781 48.125 3.354 1 82.88 441 ILE B O 1
ATOM 8151 N N . SER B 1 442 ? 24.875 48.344 4.234 1 85.75 442 SER B N 1
ATOM 8152 C CA . SER B 1 442 ? 25.203 46.938 4.008 1 85.75 442 SER B CA 1
ATOM 8153 C C . SER B 1 442 ? 24.516 46.062 5.043 1 85.75 442 SER B C 1
ATOM 8155 O O . SER B 1 442 ? 24.359 46.438 6.199 1 85.75 442 SER B O 1
ATOM 8157 N N . TYR B 1 443 ? 24.078 44.875 4.637 1 85.94 443 TYR B N 1
ATOM 8158 C CA . TYR B 1 443 ? 23.453 43.906 5.531 1 85.94 443 TYR B CA 1
ATOM 8159 C C . TYR B 1 443 ? 24.484 43 6.156 1 85.94 443 TYR B C 1
ATOM 8161 O O . TYR B 1 443 ? 24.156 42.188 7.051 1 85.94 443 TYR B O 1
ATOM 8169 N N . SER B 1 444 ? 25.688 43.125 5.66 1 80.5 444 SER B N 1
ATOM 8170 C CA . SER B 1 444 ? 26.766 42.312 6.207 1 80.5 444 SER B CA 1
ATOM 8171 C C . SER B 1 444 ? 27.391 42.969 7.434 1 80.5 444 SER B C 1
ATOM 8173 O O . SER B 1 444 ? 27.25 44.188 7.625 1 80.5 444 SER B O 1
ATOM 8175 N N . SER B 1 445 ? 27.953 42.125 8.25 1 76.12 445 SER B N 1
ATOM 8176 C CA . SER B 1 445 ? 28.625 42.656 9.438 1 76.12 445 SER B CA 1
ATOM 8177 C C . SER B 1 445 ? 29.859 43.469 9.07 1 76.12 445 SER B C 1
ATOM 8179 O O . SER B 1 445 ? 30.281 44.312 9.836 1 76.12 445 SER B O 1
ATOM 8181 N N . SER B 1 446 ? 30.531 43.094 7.969 1 66.31 446 SER B N 1
ATOM 8182 C CA . SER B 1 446 ? 31.781 43.75 7.625 1 66.31 446 SER B CA 1
ATOM 8183 C C . SER B 1 446 ? 31.531 45.062 6.863 1 66.31 446 SER B C 1
ATOM 8185 O O . SER B 1 446 ? 32.469 45.75 6.492 1 66.31 446 SER B O 1
ATOM 8187 N N . ASP B 1 447 ? 30.328 45.656 6.793 1 61.41 447 ASP B N 1
ATOM 8188 C CA . ASP B 1 447 ? 29.953 46.875 6.141 1 61.41 447 ASP B CA 1
ATOM 8189 C C . ASP B 1 447 ? 30.5 46.969 4.715 1 61.41 447 ASP B C 1
ATOM 8191 O O . ASP B 1 447 ? 30.641 48.031 4.152 1 61.41 447 ASP B O 1
ATOM 8195 N N . SER B 1 448 ? 31.031 45.969 4.145 1 61.28 448 SER B N 1
ATOM 8196 C CA . SER B 1 448 ? 31.688 45.969 2.838 1 61.28 448 SER B CA 1
ATOM 8197 C C . SER B 1 448 ? 30.781 45.375 1.771 1 61.28 448 SER B C 1
ATOM 8199 O O . SER B 1 448 ? 31.25 45.031 0.673 1 61.28 448 SER B O 1
ATOM 8201 N N . GLY B 1 449 ? 29.562 45.25 1.983 1 68.25 449 GLY B N 1
ATOM 8202 C CA . GLY B 1 449 ? 28.781 44.562 0.956 1 68.25 449 GLY B CA 1
ATOM 8203 C C . GLY B 1 449 ? 28.438 45.469 -0.213 1 68.25 449 GLY B C 1
ATOM 8204 O O . GLY B 1 449 ? 28.562 46.719 -0.117 1 68.25 449 GLY B O 1
ATOM 8205 N N . ALA B 1 450 ? 28.297 45.062 -1.486 1 67.62 450 ALA B N 1
ATOM 8206 C CA . ALA B 1 450 ? 28.125 45.781 -2.736 1 67.62 450 ALA B CA 1
ATOM 8207 C C . ALA B 1 450 ? 26.844 46.625 -2.713 1 67.62 450 ALA B C 1
ATOM 8209 O O . ALA B 1 450 ? 26.703 47.594 -3.455 1 67.62 450 ALA B O 1
ATOM 8210 N N . CYS B 1 451 ? 25.875 46.5 -1.719 1 81 451 CYS B N 1
ATOM 8211 C CA . CYS B 1 451 ? 24.609 47.219 -1.549 1 81 451 CYS B CA 1
ATOM 8212 C C . CYS B 1 451 ? 23.906 47.406 -2.885 1 81 451 CYS B C 1
ATOM 8214 O O . CYS B 1 451 ? 23.406 48.469 -3.188 1 81 451 CYS B O 1
ATOM 8216 N N . GLN B 1 452 ? 24.094 46.438 -3.77 1 85.5 452 GLN B N 1
ATOM 8217 C CA . GLN B 1 452 ? 23.453 46.469 -5.078 1 85.5 452 GLN B CA 1
ATOM 8218 C C . GLN B 1 452 ? 22.953 45.062 -5.477 1 85.5 452 GLN B C 1
ATOM 8220 O O . GLN B 1 452 ? 23.469 44.062 -4.98 1 85.5 452 GLN B O 1
ATOM 8225 N N . CYS B 1 453 ? 21.891 45 -6.227 1 82.56 453 CYS B N 1
ATOM 8226 C CA . CYS B 1 453 ? 21.391 43.75 -6.762 1 82.56 453 CYS B CA 1
ATOM 8227 C C . CYS B 1 453 ? 22.391 43.094 -7.715 1 82.56 453 CYS B C 1
ATOM 8229 O O . CYS B 1 453 ? 23.078 43.812 -8.461 1 82.56 453 CYS B O 1
ATOM 8231 N N . ILE B 1 454 ? 22.547 41.844 -7.508 1 73.94 454 ILE B N 1
ATOM 8232 C CA . ILE B 1 454 ? 23.469 41.125 -8.375 1 73.94 454 ILE B CA 1
ATOM 8233 C C . ILE B 1 454 ? 22.688 40.5 -9.531 1 73.94 454 ILE B C 1
ATOM 8235 O O . ILE B 1 454 ? 22.188 39.375 -9.414 1 73.94 454 ILE B O 1
ATOM 8239 N N . HIS B 1 455 ? 22.188 41.156 -10.391 1 65.12 455 HIS B N 1
ATOM 8240 C CA . HIS B 1 455 ? 21.5 40.594 -11.539 1 65.12 455 HIS B CA 1
ATOM 8241 C C . HIS B 1 455 ? 21.953 41.25 -12.836 1 65.12 455 HIS B C 1
ATOM 8243 O O . HIS B 1 455 ? 22.578 42.312 -12.82 1 65.12 455 HIS B O 1
ATOM 8249 N N . TRP B 1 456 ? 21.594 40.531 -13.93 1 57.94 456 TRP B N 1
ATOM 8250 C CA . TRP B 1 456 ? 21.812 41.031 -15.281 1 57.94 456 TRP B CA 1
ATOM 8251 C C . TRP B 1 456 ? 20.781 42.125 -15.641 1 57.94 456 TRP B C 1
ATOM 8253 O O . TRP B 1 456 ? 19.766 42.25 -14.961 1 57.94 456 TRP B O 1
ATOM 8263 N N . PRO B 1 457 ? 21.125 43 -16.562 1 56.75 457 PRO B N 1
ATOM 8264 C CA . PRO B 1 457 ? 20.156 44.031 -16.969 1 56.75 457 PRO B CA 1
ATOM 8265 C C . PRO B 1 457 ? 18.734 43.5 -17.078 1 56.75 457 PRO B C 1
ATOM 8267 O O . PRO B 1 457 ? 18.516 42.406 -17.641 1 56.75 457 PRO B O 1
ATOM 8270 N N . LEU B 1 458 ? 17.938 43.938 -16.281 1 57.81 458 LEU B N 1
ATOM 8271 C CA . LEU B 1 458 ? 16.578 43.5 -16.047 1 57.81 458 LEU B CA 1
ATOM 8272 C C . LEU B 1 458 ? 15.719 43.719 -17.297 1 57.81 458 LEU B C 1
ATOM 8274 O O . LEU B 1 458 ? 15.695 44.812 -17.859 1 57.81 458 LEU B O 1
ATOM 8278 N N . LYS B 1 459 ? 15.555 42.75 -18.094 1 53.28 459 LYS B N 1
ATOM 8279 C CA . LYS B 1 459 ? 14.43 42.938 -19 1 53.28 459 LYS B CA 1
ATOM 8280 C C . LYS B 1 459 ? 13.133 43.188 -18.234 1 53.28 459 LYS B C 1
ATOM 8282 O O . LYS B 1 459 ? 13.039 42.875 -17.047 1 53.28 459 LYS B O 1
ATOM 8287 N N . ASP B 1 460 ? 12.039 43.781 -18.766 1 53.59 460 ASP B N 1
ATOM 8288 C CA . ASP B 1 460 ? 10.719 44.062 -18.219 1 53.59 460 ASP B CA 1
ATOM 8289 C C . ASP B 1 460 ? 10.219 42.906 -17.359 1 53.59 460 ASP B C 1
ATOM 8291 O O . ASP B 1 460 ? 10.125 41.781 -17.844 1 53.59 460 ASP B O 1
ATOM 8295 N N . GLU B 1 461 ? 10.328 43.094 -16.016 1 60.81 461 GLU B N 1
ATOM 8296 C CA . GLU B 1 461 ? 9.836 42.062 -15.094 1 60.81 461 GLU B CA 1
ATOM 8297 C C . GLU B 1 461 ? 8.336 41.844 -15.281 1 60.81 461 GLU B C 1
ATOM 8299 O O . GLU B 1 461 ? 7.559 42.781 -15.375 1 60.81 461 GLU B O 1
ATOM 8304 N N . PRO B 1 462 ? 8.062 40.656 -15.547 1 64.38 462 PRO B N 1
ATOM 8305 C CA . PRO B 1 462 ? 6.656 40.344 -15.82 1 64.38 462 PRO B CA 1
ATOM 8306 C C . PRO B 1 462 ? 5.738 40.688 -14.648 1 64.38 462 PRO B C 1
ATOM 8308 O O . PRO B 1 462 ? 4.52 40.781 -14.82 1 64.38 462 PRO B O 1
ATOM 8311 N N . VAL B 1 463 ? 6.395 41 -13.508 1 76.56 463 VAL B N 1
ATOM 8312 C CA . VAL B 1 463 ? 5.559 41.25 -12.336 1 76.56 463 VAL B CA 1
ATOM 8313 C C . VAL B 1 463 ? 5.59 42.75 -12 1 76.56 463 VAL B C 1
ATOM 8315 O O . VAL B 1 463 ? 6.609 43.406 -12.195 1 76.56 463 VAL B O 1
ATOM 8318 N N . GLN B 1 464 ? 4.43 43.156 -11.633 1 85.56 464 GLN B N 1
ATOM 8319 C CA . GLN B 1 464 ? 4.301 44.562 -11.203 1 85.56 464 GLN B CA 1
ATOM 8320 C C . GLN B 1 464 ? 5.094 44.812 -9.922 1 85.56 464 GLN B C 1
ATOM 8322 O O . GLN B 1 464 ? 5.066 44 -9 1 85.56 464 GLN B O 1
ATOM 8327 N N . TRP B 1 465 ? 5.777 45.938 -9.984 1 91.31 465 TRP B N 1
ATOM 8328 C CA . TRP B 1 465 ? 6.559 46.312 -8.805 1 91.31 465 TRP B CA 1
ATOM 8329 C C . TRP B 1 465 ? 5.652 46.594 -7.609 1 91.31 465 TRP B C 1
ATOM 8331 O O . TRP B 1 465 ? 4.562 47.125 -7.754 1 91.31 465 TRP B O 1
ATOM 8341 N N . MET B 1 466 ? 6.156 46.25 -6.477 1 92.19 466 MET B N 1
ATOM 8342 C CA . MET B 1 466 ? 5.418 46.531 -5.246 1 92.19 466 MET B CA 1
ATOM 8343 C C . MET B 1 466 ? 5.594 47.969 -4.816 1 92.19 466 MET B C 1
ATOM 8345 O O . MET B 1 466 ? 6.613 48.594 -5.113 1 92.19 466 MET B O 1
ATOM 8349 N N . GLU B 1 467 ? 4.5 48.438 -4.191 1 93.06 467 GLU B N 1
ATOM 8350 C CA . GLU B 1 467 ? 4.621 49.781 -3.613 1 93.06 467 GLU B CA 1
ATOM 8351 C C . GLU B 1 467 ? 5.457 49.75 -2.334 1 93.06 467 GLU B C 1
ATOM 8353 O O . GLU B 1 467 ? 5.215 48.938 -1.445 1 93.06 467 GLU B O 1
ATOM 8358 N N . LYS B 1 468 ? 6.395 50.688 -2.293 1 94.06 468 LYS B N 1
ATOM 8359 C CA . LYS B 1 468 ? 7.262 50.75 -1.123 1 94.06 468 LYS B CA 1
ATOM 8360 C C . LYS B 1 468 ? 6.457 51.062 0.14 1 94.06 468 LYS B C 1
ATOM 8362 O O . LYS B 1 468 ? 5.535 51.875 0.123 1 94.06 468 LYS B O 1
ATOM 8367 N N . ASP B 1 469 ? 6.656 50.344 1.184 1 92.88 469 ASP B N 1
ATOM 8368 C CA . ASP B 1 469 ? 6.047 50.5 2.5 1 92.88 469 ASP B CA 1
ATOM 8369 C C . ASP B 1 469 ? 4.582 50.062 2.48 1 92.88 469 ASP B C 1
ATOM 8371 O O . ASP B 1 469 ? 3.811 50.406 3.373 1 92.88 469 ASP B O 1
ATOM 8375 N N . SER B 1 470 ? 4.211 49.5 1.381 1 94.69 470 SER B N 1
ATOM 8376 C CA . SER B 1 470 ? 2.889 48.875 1.368 1 94.69 470 SER B CA 1
ATOM 8377 C C . SER B 1 470 ? 2.803 47.719 2.371 1 94.69 470 SER B C 1
ATOM 8379 O O . SER B 1 470 ? 3.826 47.25 2.867 1 94.69 470 SER B O 1
ATOM 8381 N N . PRO B 1 471 ? 1.719 47.375 2.764 1 94.81 471 PRO B N 1
ATOM 8382 C CA . PRO B 1 471 ? 1.588 46.219 3.668 1 94.81 471 PRO B CA 1
ATOM 8383 C C . PRO B 1 471 ? 2.289 44.969 3.141 1 94.81 471 PRO B C 1
ATOM 8385 O O . PRO B 1 471 ? 2.896 44.219 3.914 1 94.81 471 PRO B O 1
ATOM 8388 N N . SER B 1 472 ? 2.227 44.75 1.889 1 95.12 472 SER B N 1
ATOM 8389 C CA . SER B 1 472 ? 2.914 43.625 1.275 1 95.12 472 SER B CA 1
ATOM 8390 C C . SER B 1 472 ? 4.426 43.75 1.433 1 95.12 472 SER B C 1
ATOM 8392 O O . SER B 1 472 ? 5.102 42.75 1.75 1 95.12 472 SER B O 1
ATOM 8394 N N . HIS B 1 473 ? 4.906 44.938 1.182 1 95.94 473 HIS B N 1
ATOM 8395 C CA . HIS B 1 473 ? 6.336 45.188 1.299 1 95.94 473 HIS B CA 1
ATOM 8396 C C . HIS B 1 473 ? 6.812 45.031 2.736 1 95.94 473 HIS B C 1
ATOM 8398 O O . HIS B 1 473 ? 7.844 44.375 2.98 1 95.94 473 HIS B O 1
ATOM 8404 N N . LYS B 1 474 ? 6.086 45.5 3.682 1 95.44 474 LYS B N 1
ATOM 8405 C CA . LYS B 1 474 ? 6.434 45.375 5.098 1 95.44 474 LYS B CA 1
ATOM 8406 C C . LYS B 1 474 ? 6.414 43.906 5.551 1 95.44 474 LYS B C 1
ATOM 8408 O O . LYS B 1 474 ? 7.273 43.5 6.324 1 95.44 474 LYS B O 1
ATOM 8413 N N . THR B 1 475 ? 5.441 43.219 5.078 1 95.75 475 THR B N 1
ATOM 8414 C CA . THR B 1 475 ? 5.344 41.812 5.418 1 95.75 475 THR B CA 1
ATOM 8415 C C . THR B 1 475 ? 6.531 41.031 4.855 1 95.75 475 THR B C 1
ATOM 8417 O O . THR B 1 475 ? 7.062 40.125 5.516 1 95.75 475 THR B O 1
ATOM 8420 N N . LEU B 1 476 ? 6.883 41.375 3.676 1 96.25 476 LEU B N 1
ATOM 8421 C CA . LEU B 1 476 ? 8.039 40.719 3.072 1 96.25 476 LEU B CA 1
ATOM 8422 C C . LEU B 1 476 ? 9.297 41 3.889 1 96.25 476 LEU B C 1
ATOM 8424 O O . LEU B 1 476 ? 10.109 40.094 4.102 1 96.25 476 LEU B O 1
ATOM 8428 N N . ILE B 1 477 ? 9.469 42.25 4.301 1 94.94 477 ILE B N 1
ATOM 8429 C CA . ILE B 1 477 ? 10.625 42.625 5.109 1 94.94 477 ILE B CA 1
ATOM 8430 C C . ILE B 1 477 ? 10.664 41.75 6.379 1 94.94 477 ILE B C 1
ATOM 8432 O O . ILE B 1 477 ? 11.727 41.281 6.77 1 94.94 477 ILE B O 1
ATOM 8436 N N . LYS B 1 478 ? 9.555 41.531 6.949 1 94.5 478 LYS B N 1
ATOM 8437 C CA . LYS B 1 478 ? 9.469 40.719 8.164 1 94.5 478 LYS B CA 1
ATOM 8438 C C . LYS B 1 478 ? 9.867 39.281 7.895 1 94.5 478 LYS B C 1
ATOM 8440 O O . LYS B 1 478 ? 10.531 38.625 8.719 1 94.5 478 LYS B O 1
ATOM 8445 N N . ILE B 1 479 ? 9.469 38.75 6.766 1 95.62 479 ILE B N 1
ATOM 8446 C CA . ILE B 1 479 ? 9.766 37.375 6.41 1 95.62 479 ILE B CA 1
ATOM 8447 C C . ILE B 1 479 ? 11.25 37.219 6.102 1 95.62 479 ILE B C 1
ATOM 8449 O O . ILE B 1 479 ? 11.898 36.281 6.566 1 95.62 479 ILE B O 1
ATOM 8453 N N . VAL B 1 480 ? 11.758 38.125 5.352 1 95.38 480 VAL B N 1
ATOM 8454 C CA . VAL B 1 480 ? 13.141 38.094 4.883 1 95.38 480 VAL B CA 1
ATOM 8455 C C . VAL B 1 480 ? 14.094 38.281 6.055 1 95.38 480 VAL B C 1
ATOM 8457 O O . VAL B 1 480 ? 15.133 37.625 6.145 1 95.38 480 VAL B O 1
ATOM 8460 N N . LEU B 1 481 ? 13.719 39.156 6.938 1 93.75 481 LEU B N 1
ATOM 8461 C CA . LEU B 1 481 ? 14.617 39.5 8.031 1 93.75 481 LEU B CA 1
ATOM 8462 C C . LEU B 1 481 ? 14.227 38.781 9.312 1 93.75 481 LEU B C 1
ATOM 8464 O O . LEU B 1 481 ? 14.617 39.188 10.406 1 93.75 481 LEU B O 1
ATOM 8468 N N . ASN B 1 482 ? 13.445 37.781 9.164 1 93.12 482 ASN B N 1
ATOM 8469 C CA . ASN B 1 482 ? 13.062 37 10.336 1 93.12 482 ASN B CA 1
ATOM 8470 C C . ASN B 1 482 ? 14.289 36.406 11.055 1 93.12 482 ASN B C 1
ATOM 8472 O O . ASN B 1 482 ? 15.102 35.719 10.445 1 93.12 482 ASN B O 1
ATOM 8476 N N . LYS B 1 483 ? 14.422 36.656 12.266 1 89.5 483 LYS B N 1
ATOM 8477 C CA . LYS B 1 483 ? 15.609 36.312 13.047 1 89.5 483 LYS B CA 1
ATOM 8478 C C . LYS B 1 483 ? 15.836 34.812 13.07 1 89.5 483 LYS B C 1
ATOM 8480 O O . LYS B 1 483 ? 16.953 34.344 12.891 1 89.5 483 LYS B O 1
ATOM 8485 N N . ASN B 1 484 ? 14.773 34.031 13.359 1 87.12 484 ASN B N 1
ATOM 8486 C CA . ASN B 1 484 ? 14.891 32.594 13.422 1 87.12 484 ASN B CA 1
ATOM 8487 C C . ASN B 1 484 ? 15.312 32 12.078 1 87.12 484 ASN B C 1
ATOM 8489 O O . ASN B 1 484 ? 16.109 31.078 12.023 1 87.12 484 ASN B O 1
ATOM 8493 N N . PHE B 1 485 ? 14.766 32.562 11.039 1 89.88 485 PHE B N 1
ATOM 8494 C CA . PHE B 1 485 ? 15.109 32.125 9.688 1 89.88 485 PHE B CA 1
ATOM 8495 C C . PHE B 1 485 ? 16.578 32.406 9.391 1 89.88 485 PHE B C 1
ATOM 8497 O O . PHE B 1 485 ? 17.281 31.531 8.891 1 89.88 485 PHE B O 1
ATOM 8504 N N . LEU B 1 486 ? 17.031 33.531 9.766 1 90.12 486 LEU B N 1
ATOM 8505 C CA . LEU B 1 486 ? 18.406 33.938 9.461 1 90.12 486 LEU B CA 1
ATOM 8506 C C . LEU B 1 486 ? 19.391 33.156 10.312 1 90.12 486 LEU B C 1
ATOM 8508 O O . LEU B 1 486 ? 20.5 32.844 9.859 1 90.12 486 LEU B O 1
ATOM 8512 N N . GLN B 1 487 ? 18.969 32.75 11.492 1 88.44 487 GLN B N 1
ATOM 8513 C CA . GLN B 1 487 ? 19.844 31.953 12.359 1 88.44 487 GLN B CA 1
ATOM 8514 C C . GLN B 1 487 ? 20.062 30.562 11.789 1 88.44 487 GLN B C 1
ATOM 8516 O O . GLN B 1 487 ? 21.078 29.922 12.07 1 88.44 487 GLN B O 1
ATOM 8521 N N . ALA B 1 488 ? 19.203 30.094 10.969 1 89.56 488 ALA B N 1
ATOM 8522 C CA . ALA B 1 488 ? 19.266 28.75 10.414 1 89.56 488 ALA B CA 1
ATOM 8523 C C . ALA B 1 488 ? 20.047 28.734 9.102 1 89.56 488 ALA B C 1
ATOM 8525 O O . ALA B 1 488 ? 20.438 27.672 8.617 1 89.56 488 ALA B O 1
ATOM 8526 N N . ILE B 1 489 ? 20.406 29.844 8.578 1 90.81 489 ILE B N 1
ATOM 8527 C CA . ILE B 1 489 ? 20.953 29.984 7.23 1 90.81 489 ILE B CA 1
ATOM 8528 C C . ILE B 1 489 ? 22.297 29.266 7.148 1 90.81 489 ILE B C 1
ATOM 8530 O O . ILE B 1 489 ? 22.625 28.656 6.125 1 90.81 489 ILE B O 1
ATOM 8534 N N . PRO B 1 490 ? 23.094 29.281 8.148 1 89.88 490 PRO B N 1
ATOM 8535 C CA . PRO B 1 490 ? 24.375 28.594 8.062 1 89.88 490 PRO B CA 1
ATOM 8536 C C . PRO B 1 490 ? 24.219 27.109 7.727 1 89.88 490 PRO B C 1
ATOM 8538 O O . PRO B 1 490 ? 25.125 26.516 7.145 1 89.88 490 PRO B O 1
ATOM 8541 N N . TYR B 1 491 ? 23.172 26.547 7.996 1 91.75 491 TYR B N 1
ATOM 8542 C CA . TYR B 1 491 ? 22.938 25.125 7.707 1 91.75 491 TYR B CA 1
ATOM 8543 C C . TYR B 1 491 ? 22.625 24.922 6.23 1 91.75 491 TYR B C 1
ATOM 8545 O O . TYR B 1 491 ? 22.672 23.797 5.73 1 91.75 491 TYR B O 1
ATOM 8553 N N . TYR B 1 492 ? 22.312 26.016 5.477 1 92.38 492 TYR B N 1
ATOM 8554 C CA . TYR B 1 492 ? 21.812 25.875 4.109 1 92.38 492 TYR B CA 1
ATOM 8555 C C . TYR B 1 492 ? 22.859 26.344 3.102 1 92.38 492 TYR B C 1
ATOM 8557 O O . TYR B 1 492 ? 22.719 26.078 1.901 1 92.38 492 TYR B O 1
ATOM 8565 N N . ILE B 1 493 ? 23.828 26.984 3.516 1 89.25 493 ILE B N 1
ATOM 8566 C CA . ILE B 1 493 ? 24.75 27.672 2.627 1 89.25 493 ILE B CA 1
ATOM 8567 C C . ILE B 1 493 ? 25.641 26.656 1.918 1 89.25 493 ILE B C 1
ATOM 8569 O O . ILE B 1 493 ? 26.203 26.953 0.86 1 89.25 493 ILE B O 1
ATOM 8573 N N . ASN B 1 494 ? 25.766 25.438 2.408 1 89.12 494 ASN B N 1
ATOM 8574 C CA . ASN B 1 494 ? 26.516 24.406 1.702 1 89.12 494 ASN B CA 1
ATOM 8575 C C . ASN B 1 494 ? 25.719 23.828 0.531 1 89.12 494 ASN B C 1
ATOM 8577 O O . ASN B 1 494 ? 26.234 23.016 -0.231 1 89.12 494 ASN B O 1
ATOM 8581 N N . PHE B 1 495 ? 24.5 24.203 0.376 1 91.81 495 PHE B N 1
ATOM 8582 C CA . PHE B 1 495 ? 23.641 23.922 -0.764 1 91.81 495 PHE B CA 1
ATOM 8583 C C . PHE B 1 495 ? 23.516 22.422 -0.981 1 91.81 495 PHE B C 1
ATOM 8585 O O . PHE B 1 495 ? 23.797 21.922 -2.074 1 91.81 495 PHE B O 1
ATOM 8592 N N . ARG B 1 496 ? 23.125 21.797 0.067 1 91.44 496 ARG B N 1
ATOM 8593 C CA . ARG B 1 496 ? 22.922 20.359 0.03 1 91.44 496 ARG B CA 1
ATOM 8594 C C . ARG B 1 496 ? 21.453 20.016 -0.082 1 91.44 496 ARG B C 1
ATOM 8596 O O . ARG B 1 496 ? 20.594 20.797 0.329 1 91.44 496 ARG B O 1
ATOM 8603 N N . SER B 1 497 ? 21.172 18.891 -0.738 1 89.5 497 SER B N 1
ATOM 8604 C CA . SER B 1 497 ? 19.797 18.391 -0.835 1 89.5 497 SER B CA 1
ATOM 8605 C C . SER B 1 497 ? 19.734 16.906 -0.518 1 89.5 497 SER B C 1
ATOM 8607 O O . SER B 1 497 ? 20.641 16.141 -0.847 1 89.5 497 SER B O 1
ATOM 8609 N N . THR B 1 498 ? 18.609 16.516 0.172 1 88.62 498 THR B N 1
ATOM 8610 C CA . THR B 1 498 ? 18.391 15.102 0.485 1 88.62 498 THR B CA 1
ATOM 8611 C C . THR B 1 498 ? 17.422 14.477 -0.508 1 88.62 498 THR B C 1
ATOM 8613 O O . THR B 1 498 ? 16.844 13.422 -0.236 1 88.62 498 THR B O 1
ATOM 8616 N N . ALA B 1 499 ? 17.219 15.055 -1.675 1 83.75 499 ALA B N 1
ATOM 8617 C CA . ALA B 1 499 ? 16.219 14.633 -2.66 1 83.75 499 ALA B CA 1
ATOM 8618 C C . ALA B 1 499 ? 16.484 13.203 -3.123 1 83.75 499 ALA B C 1
ATOM 8620 O O . ALA B 1 499 ? 15.539 12.453 -3.402 1 83.75 499 ALA B O 1
ATOM 8621 N N . GLU B 1 500 ? 17.719 12.867 -3.123 1 85.56 500 GLU B N 1
ATOM 8622 C CA . GLU B 1 500 ? 18.062 11.539 -3.6 1 85.56 500 GLU B CA 1
ATOM 8623 C C . GLU B 1 500 ? 17.547 10.453 -2.662 1 85.56 500 GLU B C 1
ATOM 8625 O O . GLU B 1 500 ? 17.266 9.328 -3.092 1 85.56 500 GLU B O 1
ATOM 8630 N N . LEU B 1 501 ? 17.344 10.789 -1.491 1 91.88 501 LEU B N 1
ATOM 8631 C CA . LEU B 1 501 ? 16.875 9.828 -0.501 1 91.88 501 LEU B CA 1
ATOM 8632 C C . LEU B 1 501 ? 15.398 9.5 -0.725 1 91.88 501 LEU B C 1
ATOM 8634 O O . LEU B 1 501 ? 14.906 8.484 -0.224 1 91.88 501 LEU B O 1
ATOM 8638 N N . GLU B 1 502 ? 14.719 10.328 -1.417 1 85.69 502 GLU B N 1
ATOM 8639 C CA . GLU B 1 502 ? 13.297 10.109 -1.659 1 85.69 502 GLU B CA 1
ATOM 8640 C C . GLU B 1 502 ? 13.062 8.836 -2.461 1 85.69 502 GLU B C 1
ATOM 8642 O O . GLU B 1 502 ? 12.07 8.133 -2.246 1 85.69 502 GLU B O 1
ATOM 8647 N N . ASN B 1 503 ? 13.961 8.586 -3.357 1 86.75 503 ASN B N 1
ATOM 8648 C CA . ASN B 1 503 ? 13.844 7.359 -4.141 1 86.75 503 ASN B CA 1
ATOM 8649 C C . ASN B 1 503 ? 13.945 6.117 -3.26 1 86.75 503 ASN B C 1
ATOM 8651 O O . ASN B 1 503 ? 13.203 5.152 -3.457 1 86.75 503 ASN B O 1
ATOM 8655 N N . LEU B 1 504 ? 14.859 6.207 -2.375 1 92.94 504 LEU B N 1
ATOM 8656 C CA . LEU B 1 504 ? 14.977 5.082 -1.455 1 92.94 504 LEU B CA 1
ATOM 8657 C C . LEU B 1 504 ? 13.742 4.965 -0.576 1 92.94 504 LEU B C 1
ATOM 8659 O O . LEU B 1 504 ? 13.273 3.855 -0.3 1 92.94 504 LEU B O 1
ATOM 8663 N N . GLU B 1 505 ? 13.289 6.035 -0.146 1 88.38 505 GLU B N 1
ATOM 8664 C CA . GLU B 1 505 ? 12.094 6.023 0.69 1 88.38 505 GLU B CA 1
ATOM 8665 C C . GLU B 1 505 ? 10.914 5.383 -0.039 1 88.38 505 GLU B C 1
ATOM 8667 O O . GLU B 1 505 ? 10.156 4.617 0.555 1 88.38 505 GLU B O 1
ATOM 8672 N N . ASN B 1 506 ? 10.797 5.75 -1.214 1 86.38 506 ASN B N 1
ATOM 8673 C CA . ASN B 1 506 ? 9.75 5.137 -2.025 1 86.38 506 ASN B CA 1
ATOM 8674 C C . ASN B 1 506 ? 9.945 3.627 -2.141 1 86.38 506 ASN B C 1
ATOM 8676 O O . ASN B 1 506 ? 8.977 2.865 -2.082 1 86.38 506 ASN B O 1
ATOM 8680 N N . LEU B 1 507 ? 11.156 3.25 -2.32 1 91.56 507 LEU B N 1
ATOM 8681 C CA . LEU B 1 507 ? 11.461 1.828 -2.438 1 91.56 507 LEU B CA 1
ATOM 8682 C C . LEU B 1 507 ? 11.156 1.1 -1.131 1 91.56 507 LEU B C 1
ATOM 8684 O O . LEU B 1 507 ? 10.703 -0.045 -1.145 1 91.56 507 LEU B O 1
ATOM 8688 N N . ILE B 1 508 ? 11.445 1.741 -0.056 1 92.5 508 ILE B N 1
ATOM 8689 C CA . ILE B 1 508 ? 11.125 1.154 1.24 1 92.5 508 ILE B CA 1
ATOM 8690 C C . ILE B 1 508 ? 9.617 0.952 1.353 1 92.5 508 ILE B C 1
ATOM 8692 O O . ILE B 1 508 ? 9.156 -0.069 1.871 1 92.5 508 ILE B O 1
ATOM 8696 N N . GLN B 1 509 ? 8.922 1.838 0.839 1 87.69 509 GLN B N 1
ATOM 8697 C CA . GLN B 1 509 ? 7.465 1.71 0.875 1 87.69 509 GLN B CA 1
ATOM 8698 C C . GLN B 1 509 ? 6.996 0.536 0.021 1 87.69 509 GLN B C 1
ATOM 8700 O O . GLN B 1 509 ? 5.988 -0.103 0.335 1 87.69 509 GLN B O 1
ATOM 8705 N N . VAL B 1 510 ? 7.707 0.279 -1.015 1 88.56 510 VAL B N 1
ATOM 8706 C CA . VAL B 1 510 ? 7.371 -0.854 -1.872 1 88.56 510 VAL B CA 1
ATOM 8707 C C . VAL B 1 510 ? 7.574 -2.16 -1.106 1 88.56 510 VAL B C 1
ATOM 8709 O O . VAL B 1 510 ? 6.762 -3.082 -1.217 1 88.56 510 VAL B O 1
ATOM 8712 N N . TYR B 1 511 ? 8.609 -2.176 -0.344 1 93.44 511 TYR B N 1
ATOM 8713 C CA . TYR B 1 511 ? 8.93 -3.393 0.392 1 93.44 511 TYR B CA 1
ATOM 8714 C C . TYR B 1 511 ? 8.164 -3.451 1.71 1 93.44 511 TYR B C 1
ATOM 8716 O O . TYR B 1 511 ? 7.84 -4.535 2.199 1 93.44 511 TYR B O 1
ATOM 8724 N N . CYS B 1 512 ? 7.984 -2.287 2.268 1 90.12 512 CYS B N 1
ATOM 8725 C CA . CYS B 1 512 ? 7.285 -2.152 3.541 1 90.12 512 CYS B CA 1
ATOM 8726 C C . CYS B 1 512 ? 6.043 -1.286 3.391 1 90.12 512 CYS B C 1
ATOM 8728 O O . CYS B 1 512 ? 5.965 -0.199 3.965 1 90.12 512 CYS B O 1
ATOM 8730 N N . GLY B 1 513 ? 5.148 -1.849 2.654 1 80.5 513 GLY B N 1
ATOM 8731 C CA . GLY B 1 513 ? 3.93 -1.087 2.445 1 80.5 513 GLY B CA 1
ATOM 8732 C C . GLY B 1 513 ? 3.221 -0.729 3.74 1 80.5 513 GLY B C 1
ATOM 8733 O O . GLY B 1 513 ? 3.26 -1.494 4.707 1 80.5 513 GLY B O 1
ATOM 8734 N N . LYS B 1 514 ? 2.564 0.444 3.654 1 71.94 514 LYS B N 1
ATOM 8735 C CA . LYS B 1 514 ? 1.806 0.882 4.824 1 71.94 514 LYS B CA 1
ATOM 8736 C C . LYS B 1 514 ? 0.513 0.086 4.973 1 71.94 514 LYS B C 1
ATOM 8738 O O . LYS B 1 514 ? -0.014 -0.441 3.988 1 71.94 514 LYS B O 1
ATOM 8743 N N . GLY B 1 515 ? 0.143 -0.241 6.102 1 68.94 515 GLY B N 1
ATOM 8744 C CA . GLY B 1 515 ? -1.116 -0.932 6.336 1 68.94 515 GLY B CA 1
ATOM 8745 C C . GLY B 1 515 ? -0.936 -2.393 6.699 1 68.94 515 GLY B C 1
ATOM 8746 O O . GLY B 1 515 ? -1.916 -3.117 6.891 1 68.94 515 GLY B O 1
ATOM 8747 N N . PHE B 1 516 ? 0.268 -2.791 6.562 1 78.75 516 PHE B N 1
ATOM 8748 C CA . PHE B 1 516 ? 0.568 -4.168 6.945 1 78.75 516 PHE B CA 1
ATOM 8749 C C . PHE B 1 516 ? 1.326 -4.211 8.266 1 78.75 516 PHE B C 1
ATOM 8751 O O . PHE B 1 516 ? 1.949 -3.225 8.664 1 78.75 516 PHE B O 1
ATOM 8758 N N . ASP B 1 517 ? 1.275 -5.359 8.875 1 80.56 517 ASP B N 1
ATOM 8759 C CA . ASP B 1 517 ? 2.01 -5.578 10.125 1 80.56 517 ASP B CA 1
ATOM 8760 C C . ASP B 1 517 ? 3.297 -6.359 9.867 1 80.56 517 ASP B C 1
ATOM 8762 O O . ASP B 1 517 ? 3.314 -7.293 9.062 1 80.56 517 ASP B O 1
ATOM 8766 N N . TYR B 1 518 ? 4.309 -5.883 10.555 1 87.94 518 TYR B N 1
ATOM 8767 C CA . TYR B 1 518 ? 5.602 -6.551 10.43 1 87.94 518 TYR B CA 1
ATOM 8768 C C . TYR B 1 518 ? 6.219 -6.793 11.805 1 87.94 518 TYR B C 1
ATOM 8770 O O . TYR B 1 518 ? 6.125 -5.945 12.695 1 87.94 518 TYR B O 1
ATOM 8778 N N . SER B 1 519 ? 6.816 -7.973 11.977 1 87.31 519 SER B N 1
ATOM 8779 C CA . SER B 1 519 ? 7.727 -8.109 13.109 1 87.31 519 SER B CA 1
ATOM 8780 C C . SER B 1 519 ? 9 -7.301 12.891 1 87.31 519 SER B C 1
ATOM 8782 O O . SER B 1 519 ? 9.398 -7.051 11.75 1 87.31 519 SER B O 1
ATOM 8784 N N . PRO B 1 520 ? 9.633 -6.883 13.945 1 89.44 520 PRO B N 1
ATOM 8785 C CA . PRO B 1 520 ? 10.82 -6.031 13.805 1 89.44 520 PRO B CA 1
ATOM 8786 C C . PRO B 1 520 ? 11.906 -6.668 12.945 1 89.44 520 PRO B C 1
ATOM 8788 O O . PRO B 1 520 ? 12.453 -6.016 12.055 1 89.44 520 PRO B O 1
ATOM 8791 N N . PRO B 1 521 ? 12.211 -7.949 13.117 1 92.44 521 PRO B N 1
ATOM 8792 C CA . PRO B 1 521 ? 13.242 -8.547 12.258 1 92.44 521 PRO B CA 1
ATOM 8793 C C . PRO B 1 521 ? 12.836 -8.578 10.789 1 92.44 521 PRO B C 1
ATOM 8795 O O . PRO B 1 521 ? 13.68 -8.383 9.906 1 92.44 521 PRO B O 1
ATOM 8798 N N . VAL B 1 522 ? 11.602 -8.836 10.555 1 94.25 522 VAL B N 1
ATOM 8799 C CA . VAL B 1 522 ? 11.109 -8.883 9.18 1 94.25 522 VAL B CA 1
ATOM 8800 C C . VAL B 1 522 ? 11.125 -7.477 8.578 1 94.25 522 VAL B C 1
ATOM 8802 O O . VAL B 1 522 ? 11.508 -7.297 7.422 1 94.25 522 VAL B O 1
ATOM 8805 N N . TYR B 1 523 ? 10.727 -6.488 9.43 1 93.94 523 TYR B N 1
ATOM 8806 C CA . TYR B 1 523 ? 10.766 -5.102 8.984 1 93.94 523 TYR B CA 1
ATOM 8807 C C . TYR B 1 523 ? 12.18 -4.691 8.594 1 93.94 523 TYR B C 1
ATOM 8809 O O . TYR B 1 523 ? 12.391 -4.074 7.551 1 93.94 523 TYR B O 1
ATOM 8817 N N . GLN B 1 524 ? 13.07 -5.055 9.414 1 95.12 524 GLN B N 1
ATOM 8818 C CA . GLN B 1 524 ? 14.469 -4.762 9.133 1 95.12 524 GLN B CA 1
ATOM 8819 C C . GLN B 1 524 ? 14.922 -5.418 7.828 1 95.12 524 GLN B C 1
ATOM 8821 O O . GLN B 1 524 ? 15.586 -4.785 7.008 1 95.12 524 GLN B O 1
ATOM 8826 N N . ALA B 1 525 ? 14.602 -6.629 7.676 1 97.69 525 ALA B N 1
ATOM 8827 C CA . ALA B 1 525 ? 14.984 -7.359 6.469 1 97.69 525 ALA B CA 1
ATOM 8828 C C . ALA B 1 525 ? 14.406 -6.691 5.223 1 97.69 525 ALA B C 1
ATOM 8830 O O . ALA B 1 525 ? 15.086 -6.59 4.199 1 97.69 525 ALA B O 1
ATOM 8831 N N . ARG B 1 526 ? 13.18 -6.273 5.305 1 96.94 526 ARG B N 1
ATOM 8832 C CA . ARG B 1 526 ? 12.531 -5.625 4.172 1 96.94 526 ARG B CA 1
ATOM 8833 C C . ARG B 1 526 ? 13.188 -4.289 3.852 1 96.94 526 ARG B C 1
ATOM 8835 O O . ARG B 1 526 ? 13.344 -3.934 2.682 1 96.94 526 ARG B O 1
ATOM 8842 N N . CYS B 1 527 ? 13.586 -3.555 4.863 1 96.38 527 CYS B N 1
ATOM 8843 C CA . CYS B 1 527 ? 14.336 -2.322 4.645 1 96.38 527 CYS B CA 1
ATOM 8844 C C . CYS B 1 527 ? 15.68 -2.609 3.982 1 96.38 527 CYS B C 1
ATOM 8846 O O . CYS B 1 527 ? 16.109 -1.875 3.09 1 96.38 527 CYS B O 1
ATOM 8848 N N . GLN B 1 528 ? 16.266 -3.664 4.441 1 98 528 GLN B N 1
ATOM 8849 C CA . GLN B 1 528 ? 17.547 -4.07 3.861 1 98 528 GLN B CA 1
ATOM 8850 C C . GLN B 1 528 ? 17.375 -4.461 2.395 1 98 528 GLN B C 1
ATOM 8852 O O . GLN B 1 528 ? 18.234 -4.133 1.562 1 98 528 GLN B O 1
ATOM 8857 N N . LEU B 1 529 ? 16.344 -5.145 2.119 1 98.25 529 LEU B N 1
ATOM 8858 C CA . LEU B 1 529 ? 16.062 -5.512 0.734 1 98.25 529 LEU B CA 1
ATOM 8859 C C . LEU B 1 529 ? 15.891 -4.27 -0.132 1 98.25 529 LEU B C 1
ATOM 8861 O O . LEU B 1 529 ? 16.359 -4.234 -1.272 1 98.25 529 LEU B O 1
ATOM 8865 N N . ALA B 1 530 ? 15.203 -3.287 0.389 1 97.06 530 ALA B N 1
ATOM 8866 C CA . ALA B 1 530 ? 15.039 -2.025 -0.328 1 97.06 530 ALA B CA 1
ATOM 8867 C C . ALA B 1 530 ? 16.375 -1.363 -0.601 1 97.06 530 ALA B C 1
ATOM 8869 O O . ALA B 1 530 ? 16.625 -0.883 -1.71 1 97.06 530 ALA B O 1
ATOM 8870 N N . ALA B 1 531 ? 17.203 -1.334 0.415 1 97.56 531 ALA B N 1
ATOM 8871 C CA . ALA B 1 531 ? 18.531 -0.73 0.268 1 97.56 531 ALA B CA 1
ATOM 8872 C C . ALA B 1 531 ? 19.359 -1.489 -0.757 1 97.56 531 ALA B C 1
ATOM 8874 O O . ALA B 1 531 ? 20.062 -0.879 -1.567 1 97.56 531 ALA B O 1
ATOM 8875 N N . LEU B 1 532 ? 19.281 -2.816 -0.701 1 97.94 532 LEU B N 1
ATOM 8876 C CA . LEU B 1 532 ? 20 -3.646 -1.665 1 97.94 532 LEU B CA 1
ATOM 8877 C C . LEU B 1 532 ? 19.5 -3.375 -3.084 1 97.94 532 LEU B C 1
ATOM 8879 O O . LEU B 1 532 ? 20.312 -3.246 -4.008 1 97.94 532 LEU B O 1
ATOM 8883 N N . ASP B 1 533 ? 18.234 -3.336 -3.23 1 97.06 533 ASP B N 1
ATOM 8884 C CA . ASP B 1 533 ? 17.641 -3.033 -4.523 1 97.06 533 ASP B CA 1
ATOM 8885 C C . ASP B 1 533 ? 18.078 -1.663 -5.031 1 97.06 533 ASP B C 1
ATOM 8887 O O . ASP B 1 533 ? 18.438 -1.511 -6.203 1 97.06 533 ASP B O 1
ATOM 8891 N N . TYR B 1 534 ? 18.109 -0.702 -4.148 1 96.75 534 TYR B N 1
ATOM 8892 C CA . TYR B 1 534 ? 18.516 0.648 -4.504 1 96.75 534 TYR B CA 1
ATOM 8893 C C . TYR B 1 534 ? 19.984 0.666 -4.953 1 96.75 534 TYR B C 1
ATOM 8895 O O . TYR B 1 534 ? 20.297 1.177 -6.031 1 96.75 534 TYR B O 1
ATOM 8903 N N . ASN B 1 535 ? 20.859 0.111 -4.16 1 96.81 535 ASN B N 1
ATOM 8904 C CA . ASN B 1 535 ? 22.297 0.101 -4.449 1 96.81 535 ASN B CA 1
ATOM 8905 C C . ASN B 1 535 ? 22.594 -0.618 -5.762 1 96.81 535 ASN B C 1
ATOM 8907 O O . ASN B 1 535 ? 23.5 -0.234 -6.492 1 96.81 535 ASN B O 1
ATOM 8911 N N . ALA B 1 536 ? 21.844 -1.637 -6.051 1 95.75 536 ALA B N 1
ATOM 8912 C CA . ALA B 1 536 ? 22.078 -2.426 -7.258 1 95.75 536 ALA B CA 1
ATOM 8913 C C . ALA B 1 536 ? 21.641 -1.662 -8.508 1 95.75 536 ALA B C 1
ATOM 8915 O O . ALA B 1 536 ? 22.141 -1.922 -9.602 1 95.75 536 ALA B O 1
ATOM 8916 N N . ASN B 1 537 ? 20.734 -0.655 -8.328 1 93.44 537 ASN B N 1
ATOM 8917 C CA . ASN B 1 537 ? 20.109 -0.084 -9.516 1 93.44 537 ASN B CA 1
ATOM 8918 C C . ASN B 1 537 ? 20.312 1.428 -9.578 1 93.44 537 ASN B C 1
ATOM 8920 O O . ASN B 1 537 ? 19.781 2.088 -10.469 1 93.44 537 ASN B O 1
ATOM 8924 N N . VAL B 1 538 ? 21.031 1.989 -8.656 1 91.94 538 VAL B N 1
ATOM 8925 C CA . VAL B 1 538 ? 21.188 3.438 -8.578 1 91.94 538 VAL B CA 1
ATOM 8926 C C . VAL B 1 538 ? 21.969 3.938 -9.797 1 91.94 538 VAL B C 1
ATOM 8928 O O . VAL B 1 538 ? 21.719 5.035 -10.289 1 91.94 538 VAL B O 1
ATOM 8931 N N . ASP B 1 539 ? 22.812 3.135 -10.43 1 88.06 539 ASP B N 1
ATOM 8932 C CA . ASP B 1 539 ? 23.672 3.549 -11.539 1 88.06 539 ASP B CA 1
ATOM 8933 C C . ASP B 1 539 ? 23.109 3.08 -12.875 1 88.06 539 ASP B C 1
ATOM 8935 O O . ASP B 1 539 ? 23.844 2.951 -13.859 1 88.06 539 ASP B O 1
ATOM 8939 N N . ARG B 1 540 ? 21.844 2.891 -12.938 1 88.12 540 ARG B N 1
ATOM 8940 C CA . ARG B 1 540 ? 21.25 2.434 -14.188 1 88.12 540 ARG B CA 1
ATOM 8941 C C . ARG B 1 540 ? 21.359 3.506 -15.266 1 88.12 540 ARG B C 1
ATOM 8943 O O . ARG B 1 540 ? 21.188 4.695 -14.992 1 88.12 540 ARG B O 1
ATOM 8950 N N . GLU B 1 541 ? 21.594 3.082 -16.438 1 85.5 541 GLU B N 1
ATOM 8951 C CA . GLU B 1 541 ? 21.766 3.992 -17.578 1 85.5 541 GLU B CA 1
ATOM 8952 C C . GLU B 1 541 ? 20.422 4.426 -18.156 1 85.5 541 GLU B C 1
ATOM 8954 O O . GLU B 1 541 ? 19.391 3.799 -17.891 1 85.5 541 GLU B O 1
ATOM 8959 N N . ALA B 1 542 ? 20.531 5.516 -18.828 1 85.31 542 ALA B N 1
ATOM 8960 C CA . ALA B 1 542 ? 19.344 5.98 -19.547 1 85.31 542 ALA B CA 1
ATOM 8961 C C . ALA B 1 542 ? 19 5.047 -20.703 1 85.31 542 ALA B C 1
ATOM 8963 O O . ALA B 1 542 ? 19.891 4.551 -21.391 1 85.31 542 ALA B O 1
ATOM 8964 N N . LYS B 1 543 ? 17.734 4.746 -20.844 1 85 543 LYS B N 1
ATOM 8965 C CA . LYS B 1 543 ? 17.266 3.92 -21.953 1 85 543 LYS B CA 1
ATOM 8966 C C . LYS B 1 543 ? 17.422 4.652 -23.281 1 85 543 LYS B C 1
ATOM 8968 O O . LYS B 1 543 ? 17.125 5.844 -23.375 1 85 543 LYS B O 1
ATOM 8973 N N . ARG B 1 544 ? 17.938 3.977 -24.172 1 85.69 544 ARG B N 1
ATOM 8974 C CA . ARG B 1 544 ? 18.156 4.555 -25.484 1 85.69 544 ARG B CA 1
ATOM 8975 C C . ARG B 1 544 ? 17.344 3.824 -26.547 1 85.69 544 ARG B C 1
ATOM 8977 O O . ARG B 1 544 ? 17.109 2.617 -26.438 1 85.69 544 ARG B O 1
ATOM 8984 N N . ASN B 1 545 ? 16.891 4.586 -27.438 1 78.44 545 ASN B N 1
ATOM 8985 C CA . ASN B 1 545 ? 16.188 3.977 -28.547 1 78.44 545 ASN B CA 1
ATOM 8986 C C . ASN B 1 545 ? 17.141 3.375 -29.578 1 78.44 545 ASN B C 1
ATOM 8988 O O . ASN B 1 545 ? 18.359 3.391 -29.375 1 78.44 545 ASN B O 1
ATOM 8992 N N . SER B 1 546 ? 16.516 2.816 -30.578 1 78.06 546 SER B N 1
ATOM 8993 C CA . SER B 1 546 ? 17.297 2.139 -31.625 1 78.06 546 SER B CA 1
ATOM 8994 C C . SER B 1 546 ? 18.266 3.096 -32.312 1 78.06 546 SER B C 1
ATOM 8996 O O . SER B 1 546 ? 19.328 2.678 -32.781 1 78.06 546 SER B O 1
ATOM 8998 N N . VAL B 1 547 ? 17.969 4.402 -32.25 1 78.19 547 VAL B N 1
ATOM 8999 C CA . VAL B 1 547 ? 18.797 5.379 -32.938 1 78.19 547 VAL B CA 1
ATOM 9000 C C . VAL B 1 547 ? 19.812 5.969 -31.953 1 78.19 547 VAL B C 1
ATOM 9002 O O . VAL B 1 547 ? 20.719 6.719 -32.344 1 78.19 547 VAL B O 1
ATOM 9005 N N . GLY B 1 548 ? 19.719 5.512 -30.672 1 78.5 548 GLY B N 1
ATOM 9006 C CA . GLY B 1 548 ? 20.703 5.922 -29.688 1 78.5 548 GLY B CA 1
ATOM 9007 C C . GLY B 1 548 ? 20.25 7.113 -28.859 1 78.5 548 GLY B C 1
ATOM 9008 O O . GLY B 1 548 ? 21 7.609 -28.016 1 78.5 548 GLY B O 1
ATOM 9009 N N . THR B 1 549 ? 19.109 7.621 -29.141 1 78.25 549 THR B N 1
ATOM 9010 C CA . THR B 1 549 ? 18.609 8.773 -28.391 1 78.25 549 THR B CA 1
ATOM 9011 C C . THR B 1 549 ? 18 8.336 -27.062 1 78.25 549 THR B C 1
ATOM 9013 O O . THR B 1 549 ? 17.375 7.281 -26.984 1 78.25 549 THR B O 1
ATOM 9016 N N . VAL B 1 550 ? 18.328 9.188 -26.109 1 83.06 550 VAL B N 1
ATOM 9017 C CA . VAL B 1 550 ? 17.844 8.898 -24.766 1 83.06 550 VAL B CA 1
ATOM 9018 C C . VAL B 1 550 ? 16.312 9.07 -24.734 1 83.06 550 VAL B C 1
ATOM 9020 O O . VAL B 1 550 ? 15.789 10.07 -25.219 1 83.06 550 VAL B O 1
ATOM 9023 N N . GLN B 1 551 ? 15.688 8.062 -24.312 1 80.56 551 GLN B N 1
ATOM 9024 C CA . GLN B 1 551 ? 14.234 8.117 -24.172 1 80.56 551 GLN B CA 1
ATOM 9025 C C . GLN B 1 551 ? 13.836 8.992 -22.984 1 80.56 551 GLN B C 1
ATOM 9027 O O . GLN B 1 551 ? 14.445 8.922 -21.922 1 80.56 551 GLN B O 1
ATOM 9032 N N . GLN B 1 552 ? 12.859 9.914 -23.297 1 76.25 552 GLN B N 1
ATOM 9033 C CA . GLN B 1 552 ? 12.398 10.828 -22.25 1 76.25 552 GLN B CA 1
ATOM 9034 C C . GLN B 1 552 ? 10.914 10.641 -21.969 1 76.25 552 GLN B C 1
ATOM 9036 O O . GLN B 1 552 ? 10.164 10.164 -22.828 1 76.25 552 GLN B O 1
ATOM 9041 N N . CYS B 1 553 ? 10.578 10.742 -20.641 1 70.5 553 CYS B N 1
ATOM 9042 C CA . CYS B 1 553 ? 9.18 10.695 -20.234 1 70.5 553 CYS B CA 1
ATOM 9043 C C . CYS B 1 553 ? 8.781 11.984 -19.516 1 70.5 553 CYS B C 1
ATOM 9045 O O . CYS B 1 553 ? 9.633 12.672 -18.938 1 70.5 553 CYS B O 1
ATOM 9047 N N . ARG B 1 554 ? 7.445 12.398 -19.703 1 65.31 554 ARG B N 1
ATOM 9048 C CA . ARG B 1 554 ? 6.969 13.602 -19.047 1 65.31 554 ARG B CA 1
ATOM 9049 C C . ARG B 1 554 ? 5.91 13.273 -18 1 65.31 554 ARG B C 1
ATOM 9051 O O . ARG B 1 554 ? 5.109 12.352 -18.188 1 65.31 554 ARG B O 1
ATOM 9058 N N . THR B 1 555 ? 6.059 13.789 -16.812 1 61.78 555 THR B N 1
ATOM 9059 C CA . THR B 1 555 ? 5.066 13.664 -15.742 1 61.78 555 THR B CA 1
ATOM 9060 C C . THR B 1 555 ? 4.547 15.031 -15.32 1 61.78 555 THR B C 1
ATOM 9062 O O . THR B 1 555 ? 5.305 16 -15.289 1 61.78 555 THR B O 1
ATOM 9065 N N . PHE B 1 556 ? 3.154 15.023 -15.227 1 55.66 556 PHE B N 1
ATOM 9066 C CA . PHE B 1 556 ? 2.543 16.281 -14.805 1 55.66 556 PHE B CA 1
ATOM 9067 C C . PHE B 1 556 ? 2.473 16.359 -13.281 1 55.66 556 PHE B C 1
ATOM 9069 O O . PHE B 1 556 ? 1.96 15.445 -12.625 1 55.66 556 PHE B O 1
ATOM 9076 N N . ASN B 1 557 ? 3.15 17.281 -12.734 1 54.69 557 ASN B N 1
ATOM 9077 C CA . ASN B 1 557 ? 3.064 17.531 -11.305 1 54.69 557 ASN B CA 1
ATOM 9078 C C . ASN B 1 557 ? 1.901 18.469 -10.969 1 54.69 557 ASN B C 1
ATOM 9080 O O . ASN B 1 557 ? 1.92 19.641 -11.328 1 54.69 557 ASN B O 1
ATOM 9084 N N . LYS B 1 558 ? 0.98 17.938 -10.336 1 50.16 558 LYS B N 1
ATOM 9085 C CA . LYS B 1 558 ? -0.257 18.656 -10.039 1 50.16 558 LYS B CA 1
ATOM 9086 C C . LYS B 1 558 ? 0.013 19.875 -9.156 1 50.16 558 LYS B C 1
ATOM 9088 O O . LYS B 1 558 ? -0.633 20.906 -9.305 1 50.16 558 LYS B O 1
ATOM 9093 N N . LYS B 1 559 ? 0.876 19.594 -8.289 1 45.78 559 LYS B N 1
ATOM 9094 C CA . LYS B 1 559 ? 1.133 20.641 -7.312 1 45.78 559 LYS B CA 1
ATOM 9095 C C . LYS B 1 559 ? 1.747 21.875 -7.969 1 45.78 559 LYS B C 1
ATOM 9097 O O . LYS B 1 559 ? 1.324 23 -7.707 1 45.78 559 LYS B O 1
ATOM 9102 N N . SER B 1 560 ? 2.561 21.547 -8.977 1 49.66 560 SER B N 1
ATOM 9103 C CA . SER B 1 560 ? 3.258 22.641 -9.641 1 49.66 560 SER B CA 1
ATOM 9104 C C . SER B 1 560 ? 2.578 23.016 -10.945 1 49.66 560 SER B C 1
ATOM 9106 O O . SER B 1 560 ? 2.844 24.094 -11.508 1 49.66 560 SER B O 1
ATOM 9108 N N . GLY B 1 561 ? 1.473 22.141 -11.312 1 51.25 561 GLY B N 1
ATOM 9109 C CA . GLY B 1 561 ? 0.803 22.359 -12.586 1 51.25 561 GLY B CA 1
ATOM 9110 C C . GLY B 1 561 ? 1.748 22.328 -13.773 1 51.25 561 GLY B C 1
ATOM 9111 O O . GLY B 1 561 ? 1.534 23.031 -14.766 1 51.25 561 GLY B O 1
ATOM 9112 N N . ARG B 1 562 ? 2.932 21.703 -13.508 1 53.97 562 ARG B N 1
ATOM 9113 C CA . ARG B 1 562 ? 3.945 21.688 -14.555 1 53.97 562 ARG B CA 1
ATOM 9114 C C . ARG B 1 562 ? 4.309 20.25 -14.945 1 53.97 562 ARG B C 1
ATOM 9116 O O . ARG B 1 562 ? 4.117 19.328 -14.156 1 53.97 562 ARG B O 1
ATOM 9123 N N . TRP B 1 563 ? 4.781 20.125 -16.219 1 61 563 TRP B N 1
ATOM 9124 C CA . TRP B 1 563 ? 5.27 18.859 -16.719 1 61 563 TRP B CA 1
ATOM 9125 C C . TRP B 1 563 ? 6.754 18.688 -16.422 1 61 563 TRP B C 1
ATOM 9127 O O . TRP B 1 563 ? 7.527 19.641 -16.531 1 61 563 TRP B O 1
ATOM 9137 N N . HIS B 1 564 ? 7.148 17.672 -15.875 1 64.69 564 HIS B N 1
ATOM 9138 C CA . HIS B 1 564 ? 8.547 17.328 -15.648 1 64.69 564 HIS B CA 1
ATOM 9139 C C . HIS B 1 564 ? 8.984 16.203 -16.578 1 64.69 564 HIS B C 1
ATOM 9141 O O . HIS B 1 564 ? 8.227 15.273 -16.844 1 64.69 564 HIS B O 1
ATOM 9147 N N . VAL B 1 565 ? 10.164 16.5 -17.219 1 67.44 565 VAL B N 1
ATOM 9148 C CA . VAL B 1 565 ? 10.711 15.492 -18.125 1 67.44 565 VAL B CA 1
ATOM 9149 C C . VAL B 1 565 ? 11.836 14.734 -17.422 1 67.44 565 VAL B C 1
ATOM 9151 O O . VAL B 1 565 ? 12.664 15.328 -16.734 1 67.44 565 VAL B O 1
ATOM 9154 N N . PHE B 1 566 ? 11.766 13.5 -17.438 1 71.25 566 PHE B N 1
ATOM 9155 C CA . PHE B 1 566 ? 12.812 12.648 -16.875 1 71.25 566 PHE B CA 1
ATOM 9156 C C . PHE B 1 566 ? 13.297 11.641 -17.906 1 71.25 566 PHE B C 1
ATOM 9158 O O . PHE B 1 566 ? 12.578 11.312 -18.859 1 71.25 566 PHE B O 1
ATOM 9165 N N . HIS B 1 567 ? 14.609 11.32 -17.781 1 75 567 HIS B N 1
ATOM 9166 C CA . HIS B 1 567 ? 15.141 10.234 -18.609 1 75 567 HIS B CA 1
ATOM 9167 C C . HIS B 1 567 ? 14.586 8.883 -18.156 1 75 567 HIS B C 1
ATOM 9169 O O . HIS B 1 567 ? 14.5 8.617 -16.953 1 75 567 HIS B O 1
ATOM 9175 N N . VAL B 1 568 ? 14.18 8.219 -19.172 1 77.69 568 VAL B N 1
ATOM 9176 C CA . VAL B 1 568 ? 13.766 6.852 -18.875 1 77.69 568 VAL B CA 1
ATOM 9177 C C . VAL B 1 568 ? 15 5.969 -18.688 1 77.69 568 VAL B C 1
ATOM 9179 O O . VAL B 1 568 ? 15.922 5.996 -19.5 1 77.69 568 VAL B O 1
ATOM 9182 N N . LYS B 1 569 ? 15.055 5.324 -17.609 1 81.12 569 LYS B N 1
ATOM 9183 C CA . LYS B 1 569 ? 16.188 4.453 -17.328 1 81.12 569 LYS B CA 1
ATOM 9184 C C . LYS B 1 569 ? 15.93 3.029 -17.812 1 81.12 569 LYS B C 1
ATOM 9186 O O . LYS B 1 569 ? 14.773 2.645 -18.016 1 81.12 569 LYS B O 1
ATOM 9191 N N . VAL B 1 570 ? 17.031 2.361 -18.047 1 84.94 570 VAL B N 1
ATOM 9192 C CA . VAL B 1 570 ? 16.906 0.954 -18.422 1 84.94 570 VAL B CA 1
ATOM 9193 C C . VAL B 1 570 ? 16.234 0.176 -17.297 1 84.94 570 VAL B C 1
ATOM 9195 O O . VAL B 1 570 ? 16.234 0.622 -16.141 1 84.94 570 VAL B O 1
ATOM 9198 N N . GLU B 1 571 ? 15.711 -0.975 -17.625 1 84.12 571 GLU B N 1
ATOM 9199 C CA . GLU B 1 571 ? 15.016 -1.802 -16.641 1 84.12 571 GLU B CA 1
ATOM 9200 C C . GLU B 1 571 ? 15.961 -2.25 -15.531 1 84.12 571 GLU B C 1
ATOM 9202 O O . GLU B 1 571 ? 17.156 -2.408 -15.758 1 84.12 571 GLU B O 1
ATOM 9207 N N . LYS B 1 572 ? 15.422 -2.428 -14.398 1 90.19 572 LYS B N 1
ATOM 9208 C CA . LYS B 1 572 ? 16.203 -2.871 -13.242 1 90.19 572 LYS B CA 1
ATOM 9209 C C . LYS B 1 572 ? 16.75 -4.277 -13.461 1 90.19 572 LYS B C 1
ATOM 9211 O O . LYS B 1 572 ? 16.109 -5.109 -14.102 1 90.19 572 LYS B O 1
ATOM 9216 N N . SER B 1 573 ? 17.891 -4.395 -12.961 1 90.06 573 SER B N 1
ATOM 9217 C CA . SER B 1 573 ? 18.484 -5.727 -12.867 1 90.06 573 SER B CA 1
ATOM 9218 C C . SER B 1 573 ? 18.312 -6.309 -11.469 1 90.06 573 SER B C 1
ATOM 9220 O O . SER B 1 573 ? 18.344 -5.578 -10.477 1 90.06 573 SER B O 1
ATOM 9222 N N . TYR B 1 574 ? 18.047 -7.633 -11.398 1 93.25 574 TYR B N 1
ATOM 9223 C CA . TYR B 1 574 ? 17.844 -8.266 -10.094 1 93.25 574 TYR B CA 1
ATOM 9224 C C . TYR B 1 574 ? 18.844 -9.391 -9.875 1 93.25 574 TYR B C 1
ATOM 9226 O O . TYR B 1 574 ? 18.5 -10.43 -9.297 1 93.25 574 TYR B O 1
ATOM 9234 N N . GLN B 1 575 ? 19.969 -9.148 -10.344 1 93.62 575 GLN B N 1
ATOM 9235 C CA . GLN B 1 575 ? 21.016 -10.133 -10.133 1 93.62 575 GLN B CA 1
ATOM 9236 C C . GLN B 1 575 ? 21.281 -10.352 -8.648 1 93.62 575 GLN B C 1
ATOM 9238 O O . GLN B 1 575 ? 21.562 -11.469 -8.219 1 93.62 575 GLN B O 1
ATOM 9243 N N . HIS B 1 576 ? 21.25 -9.312 -7.934 1 95.31 576 HIS B N 1
ATOM 9244 C CA . HIS B 1 576 ? 21.484 -9.422 -6.496 1 95.31 576 HIS B CA 1
ATOM 9245 C C . HIS B 1 576 ? 20.438 -10.305 -5.828 1 95.31 576 HIS B C 1
ATOM 9247 O O . HIS B 1 576 ? 20.734 -11 -4.855 1 95.31 576 HIS B O 1
ATOM 9253 N N . VAL B 1 577 ? 19.25 -10.289 -6.328 1 96.81 577 VAL B N 1
ATOM 9254 C CA . VAL B 1 577 ? 18.188 -11.117 -5.766 1 96.81 577 VAL B CA 1
ATOM 9255 C C . VAL B 1 577 ? 18.453 -12.586 -6.074 1 96.81 577 VAL B C 1
ATOM 9257 O O . VAL B 1 577 ? 18.25 -13.453 -5.219 1 96.81 577 VAL B O 1
ATOM 9260 N N . SER B 1 578 ? 18.891 -12.844 -7.297 1 94.44 578 SER B N 1
ATOM 9261 C CA . SER B 1 578 ? 19.25 -14.211 -7.668 1 94.44 578 SER B CA 1
ATOM 9262 C C . SER B 1 578 ? 20.328 -14.766 -6.754 1 94.44 578 SER B C 1
ATOM 9264 O O . SER B 1 578 ? 20.25 -15.914 -6.301 1 94.44 578 SER B O 1
ATOM 9266 N N . LEU B 1 579 ? 21.312 -13.938 -6.473 1 95.5 579 LEU B N 1
ATOM 9267 C CA . LEU B 1 579 ? 22.391 -14.344 -5.582 1 95.5 579 LEU B CA 1
ATOM 9268 C C . LEU B 1 579 ? 21.875 -14.578 -4.168 1 95.5 579 LEU B C 1
ATOM 9270 O O . LEU B 1 579 ? 22.25 -15.555 -3.514 1 95.5 579 LEU B O 1
ATOM 9274 N N . LEU B 1 580 ? 21.047 -13.734 -3.754 1 97.19 580 LEU B N 1
ATOM 9275 C CA . LEU B 1 580 ? 20.484 -13.836 -2.416 1 97.19 580 LEU B CA 1
ATOM 9276 C C . LEU B 1 580 ? 19.656 -15.109 -2.275 1 97.19 580 LEU B C 1
ATOM 9278 O O . LEU B 1 580 ? 19.781 -15.828 -1.28 1 97.19 580 LEU B O 1
ATOM 9282 N N . MET B 1 581 ? 18.844 -15.375 -3.225 1 95.75 581 MET B N 1
ATOM 9283 C CA . MET B 1 581 ? 18.016 -16.578 -3.186 1 95.75 581 MET B CA 1
ATOM 9284 C C . MET B 1 581 ? 18.875 -17.828 -3.219 1 95.75 581 MET B C 1
ATOM 9286 O O . MET B 1 581 ? 18.531 -18.844 -2.59 1 95.75 581 MET B O 1
ATOM 9290 N N . GLY B 1 582 ? 19.938 -17.766 -3.973 1 93.69 582 GLY B N 1
ATOM 9291 C CA . GLY B 1 582 ? 20.906 -18.844 -3.92 1 93.69 582 GLY B CA 1
ATOM 9292 C C . GLY B 1 582 ? 21.469 -19.078 -2.531 1 93.69 582 GLY B C 1
ATOM 9293 O O . GLY B 1 582 ? 21.562 -20.219 -2.078 1 93.69 582 GLY B O 1
ATOM 9294 N N . ARG B 1 583 ? 21.766 -18 -1.85 1 95.38 583 ARG B N 1
ATOM 9295 C CA . ARG B 1 583 ? 22.312 -18.094 -0.5 1 95.38 583 ARG B CA 1
ATOM 9296 C C . ARG B 1 583 ? 21.281 -18.641 0.475 1 95.38 583 ARG B C 1
ATOM 9298 O O . ARG B 1 583 ? 21.625 -19.359 1.419 1 95.38 583 ARG B O 1
ATOM 9305 N N . ILE B 1 584 ? 20.078 -18.297 0.311 1 95.94 584 ILE B N 1
ATOM 9306 C CA . ILE B 1 584 ? 19 -18.797 1.161 1 95.94 584 ILE B CA 1
ATOM 9307 C C . ILE B 1 584 ? 18.891 -20.312 0.993 1 95.94 584 ILE B C 1
ATOM 9309 O O . ILE B 1 584 ? 18.766 -21.047 1.978 1 95.94 584 ILE B O 1
ATOM 9313 N N . THR B 1 585 ? 18.875 -20.734 -0.24 1 93.5 585 THR B N 1
ATOM 9314 C CA . THR B 1 585 ? 18.797 -22.156 -0.527 1 93.5 585 THR B CA 1
ATOM 9315 C C . THR B 1 585 ? 19.984 -22.906 0.064 1 93.5 585 THR B C 1
ATOM 9317 O O . THR B 1 585 ? 19.828 -24 0.6 1 93.5 585 THR B O 1
ATOM 9320 N N . GLU B 1 586 ? 21.109 -22.281 -0.004 1 91.44 586 GLU B N 1
ATOM 9321 C CA . GLU B 1 586 ? 22.312 -22.875 0.573 1 91.44 586 GLU B CA 1
ATOM 9322 C C . GLU B 1 586 ? 22.219 -22.969 2.094 1 91.44 586 GLU B C 1
ATOM 9324 O O . GLU B 1 586 ? 22.672 -23.938 2.693 1 91.44 586 GLU B O 1
ATOM 9329 N N . ALA B 1 587 ? 21.688 -21.953 2.662 1 92.62 587 ALA B N 1
ATOM 9330 C CA . ALA B 1 58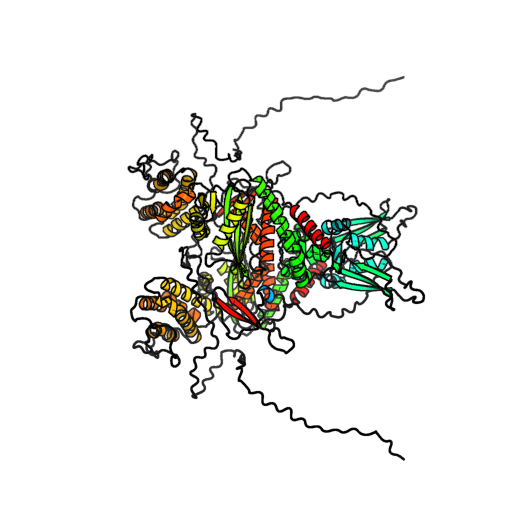7 ? 21.516 -21.953 4.113 1 92.62 587 ALA B CA 1
ATOM 9331 C C . ALA B 1 587 ? 20.625 -23.125 4.559 1 92.62 587 ALA B C 1
ATOM 9333 O O . ALA B 1 587 ? 20.906 -23.766 5.578 1 92.62 587 ALA B O 1
ATOM 9334 N N . ARG B 1 588 ? 19.609 -23.344 3.785 1 90.38 588 ARG B N 1
ATOM 9335 C CA . ARG B 1 588 ? 18.719 -24.469 4.105 1 90.38 588 ARG B CA 1
ATOM 9336 C C . ARG B 1 588 ? 19.438 -25.797 3.895 1 90.38 588 ARG B C 1
ATOM 9338 O O . ARG B 1 588 ? 19.234 -26.75 4.656 1 90.38 588 ARG B O 1
ATOM 9345 N N . LEU B 1 589 ? 20.156 -25.891 2.852 1 86.06 589 LEU B N 1
ATOM 9346 C CA . LEU B 1 589 ? 20.875 -27.125 2.555 1 86.06 589 LEU B CA 1
ATOM 9347 C C . LEU B 1 589 ? 21.875 -27.438 3.656 1 86.06 589 LEU B C 1
ATOM 9349 O O . LEU B 1 589 ? 22.062 -28.609 4 1 86.06 589 LEU B O 1
ATOM 9353 N N . ASN B 1 590 ? 22.484 -26.422 4.168 1 84.31 590 ASN B N 1
ATOM 9354 C CA . ASN B 1 590 ? 23.5 -26.609 5.203 1 84.31 590 ASN B CA 1
ATOM 9355 C C . ASN B 1 590 ? 22.859 -26.938 6.551 1 84.31 590 ASN B C 1
ATOM 9357 O O . ASN B 1 590 ? 23.531 -27.453 7.445 1 84.31 590 ASN B O 1
ATOM 9361 N N . ASP B 1 591 ? 21.703 -26.5 6.758 1 80.56 591 ASP B N 1
ATOM 9362 C CA . ASP B 1 591 ? 20.984 -26.828 7.988 1 80.56 591 ASP B CA 1
ATOM 9363 C C . ASP B 1 591 ? 20.547 -28.281 7.996 1 80.56 591 ASP B C 1
ATOM 9365 O O . ASP B 1 591 ? 20.125 -28.797 9.031 1 80.56 591 ASP B O 1
ATOM 9369 N N . SER B 1 592 ? 20.672 -29.141 6.906 1 61.41 592 SER B N 1
ATOM 9370 C CA . SER B 1 592 ? 20.25 -30.531 6.832 1 61.41 592 SER B CA 1
ATOM 9371 C C . SER B 1 592 ? 21.297 -31.469 7.441 1 61.41 592 SER B C 1
ATOM 9373 O O . SER B 1 592 ? 22.5 -31.203 7.348 1 61.41 592 SER B O 1
#